Protein AF-A0A250XD39-F1 (afdb_monomer)

Sequence (988 aa):
MSLSAETLDRYMTKGRDWKAVEQLYQLAVAGHVSSSGLGLEPVQKCSTSCDPKCKFPAGIISDSPLVSTLPSASSLSKRTNFIAWSEQFHNSGVSTSTATDSGMKTGTTGSSDNHSASCAISDTTWNTPHHPEVNNFSKKVKRDKRPRITYQVELSYFGPGFCGWMEQPGGIRTVEGAVVAGLRKVLPKSVGRSAISSAGRTDKGVSAIGQVFSFHTREDLTPEQIAQAIEAEAEPGLIRVVSVSRRPRSFHATFGAKWRRYVYLFPLRTRGTMHDQETLTSKDYNLSLRSGELPENEDILQPEKNCQAEDDGTQADKIDPHRVLGEIDVQRVSELLSQLVGKTLNYSAFARDTPPGKNCVCTLHVARATVLRTSQHRMTSTANHPQHPSSIRNVENDNSPESGEFMCVELVADRFIRRMVRVLVATAIDLAVRGGHAGRKDVHHNNAGVSPVLTDSETLGNSNGLTSPGLESLLDLAIAQDRSKTARWPAPAIGLCFVGTLPQKQNIISKDSIQCIWSDDDLNKAVLRFSKLLQFKTVSSPDTETHALHVEEFKRLDEHLKTSYPSVWSSLTVEKTGVGNHSYLITWAGSDKSLDPALFISHIDVVPVDPDTEGEWTHGPFSGDVAEGYIWGRGAMDVKIGVAGLLEAASWLLLQGFKPTRTLMFAFGQDEEVGGEMGAGPTAQLLASRGIQLDIILDEGLGISVDGYPPYTDYPLALVGTAEKGYASIEIQINTVGGHSSAPAIDGSSVADIMGRILTSLSLESPRPTLVSPVTDFLKAIAPHAKTEGLKELFENCDDPSYRYEVLYKYLLVDSPGTAAMAHTTVAVTGIKTGIADNVLPPHGIINVNFRLLPGDTEASLYRYLERLVDSDAKYVTLAASRNQAASLASDVTSVSGRHWKLLEQAINSVYQFKEGPPELAPLLMSGGTDSKHYANLTKNGILRFVPTTNTALDAHRVHGVDERTAIQDFGRAVCVYQELLHLFSEP

Foldseek 3Di:
DADAPVLVCCLQPVPLPPVSVVVVVVVVVCVVDDDDDDDDDDDDDDDDDDDDDDDDDDDDDDDDDDDDDDDDDDDDDDDDDDDDDDDDDDDDDDDDDDDDDDDDDDDDDDDDDDDDDDDDDDDDDDDDDDDDDPDDPPPPDPPDPFDKWKKKWWKWFQQQQAQKAADDPDPGRHLVVLLQQLVCVVAVPFDDSVFKAWLAIDHHRATEGRTMMMGMGRDDDDFVSSQCSSCVSDDPSGMHTPTMDIDDPPDGNNQLFQKKKKKFKAWDDDDDDDDDDDDDDDDPVCDDDDDDDDDDDDDDDDDDDDDDDDDPDDDDPDDDLPPDQDPFPQQQLFVLFVLQAQDWDQCVLVCVPDDPPDRRIKHWNDWGKDKYKYDDDDDDDPDDYDDDDDDDDDDDDPDDPDIIMIIMTMIMMRRDHPRLVQLLSLLSRVVRSVVVVVPDPDDDDDDDDDDDDDDDDDDDDDDDDPDPDDSVVSSVVSSVCVVVVVRDGNDTPHMYMYTDNDFDDDPQDDCPQWPDPDHSVLLVLLLVLLLQLLLQQQAFDLPDPVSDGPLVSLVVNVVSLCVSQVLQVPQWDWFQWFAVSSKIKTKQDAPDPVAFEEEEEAESYFHDDDPVCQSVFPAGQNNLDCGPLWGWHTCQVRPVLSVSLLSSLVSVCSVVVDHFNHMYMYIYASHFVQPSVGGLLGVLVVCVVVVRFHAEYEYADDAWACCPDPPWFRFIEGEKAQKEFWKFKKKKKFFADKDFPVDDDPVLNFPVSLCVQLVVLCVPPFFDWFDDPPNLVLLCLCLVRTPDVVSNVLSVCCVDPVSVVCCQPVPQCPPDPVSNVQGGWDKDFPDKDFDDDPGMRTRIIITMIMIGHHVPDDPVNVVVSSCVSSVVPVVGIDMDTDPSDDTTHMADGFDCVDPLVVLLVVLQQSTAADPVGGHGYRHDHHHDDGSCSSNRVRHDRGYIHHQHFYDYPVQVCLRSHHGNIGRSSRSVSSSSSSSSSSHSSSHD

Solvent-accessible surface area (backbone atoms only — not comparable to full-atom values): 59073 Å² total; per-residue (Å²): 99,76,45,48,52,68,44,55,43,35,53,73,75,52,73,62,45,62,68,32,59,51,48,55,48,50,57,66,58,52,80,76,74,86,90,80,96,79,91,76,82,82,82,77,86,85,74,88,81,91,84,92,79,87,85,86,84,88,84,93,87,89,83,85,85,90,88,83,87,86,84,84,88,83,89,89,84,90,79,91,79,92,82,89,88,87,82,88,85,84,87,87,86,82,86,87,85,87,78,91,82,90,82,88,90,87,84,86,86,93,86,84,86,86,81,90,82,89,83,88,86,81,86,87,87,88,88,84,88,90,86,82,88,79,89,72,88,72,77,80,70,80,78,76,84,66,67,71,47,25,36,41,39,26,31,28,37,47,13,78,75,22,65,12,29,65,68,55,81,88,84,52,56,14,50,46,42,37,43,51,56,9,44,32,78,83,34,77,90,53,67,54,81,92,34,57,40,47,39,70,70,50,53,60,43,32,22,31,48,44,38,34,32,22,38,47,34,70,71,95,73,56,52,64,60,56,40,51,31,30,43,75,54,36,61,92,56,40,46,44,69,76,47,54,45,83,45,62,78,84,66,43,23,53,76,65,34,63,32,40,37,43,40,36,33,33,82,46,88,69,90,78,83,95,77,82,97,69,88,83,62,103,58,80,90,70,78,72,88,80,85,76,92,78,82,92,81,85,92,80,86,85,91,86,83,79,94,77,79,87,82,85,88,64,98,68,78,84,81,68,93,75,74,74,78,71,85,66,47,49,64,52,28,13,54,58,37,40,64,49,40,84,36,80,44,75,48,55,92,68,41,90,89,61,70,89,93,63,89,47,53,25,38,26,76,38,31,42,39,42,69,38,39,40,48,84,82,79,82,78,81,86,72,84,81,87,83,89,85,89,83,86,81,89,77,90,74,98,72,81,82,81,71,52,38,27,43,39,38,40,41,28,26,38,59,76,55,62,63,52,55,49,33,51,54,28,45,31,48,52,50,25,46,58,58,62,60,76,75,67,84,78,90,81,83,86,89,83,85,85,86,83,89,84,84,90,84,85,89,82,82,91,78,94,72,94,64,78,84,54,78,67,51,62,60,50,51,23,54,49,25,60,74,71,66,65,56,67,68,77,84,54,81,42,40,40,41,36,35,48,76,73,84,73,76,77,73,78,56,75,63,93,82,52,83,56,91,70,50,54,65,55,50,51,53,50,52,52,54,45,21,54,58,23,45,47,66,30,34,34,45,80,92,39,106,70,52,64,56,40,60,67,33,49,50,57,44,51,57,46,51,50,68,72,36,48,59,45,69,72,74,36,51,75,43,68,29,27,72,90,49,69,11,37,41,37,41,44,77,27,78,42,85,87,46,52,29,34,37,39,45,33,30,63,26,28,69,67,78,58,78,89,52,57,83,70,33,88,56,52,55,51,58,14,46,80,53,99,65,27,34,29,5,57,24,36,68,52,30,38,43,50,49,45,20,48,50,52,22,50,35,51,39,52,73,74,66,60,77,42,40,20,22,42,34,39,39,35,21,49,26,43,89,68,66,9,73,49,10,29,36,50,41,33,51,52,38,52,76,70,69,52,53,27,42,32,36,37,29,63,49,77,13,25,26,61,54,27,51,73,92,49,19,65,53,36,27,34,36,30,26,25,28,29,30,6,39,38,38,37,33,44,35,37,52,47,81,49,47,53,55,94,63,69,68,88,84,54,64,36,49,66,49,47,49,51,50,46,57,50,46,59,74,73,61,63,57,76,68,54,89,43,78,42,51,48,51,23,37,40,53,45,15,91,50,29,78,40,72,68,56,19,55,41,23,64,40,37,85,41,75,84,32,33,55,51,50,43,68,72,38,33,62,70,72,42,75,69,48,26,49,67,30,21,38,41,82,42,81,78,45,78,49,66,63,90,54,92,62,42,41,39,34,49,31,39,38,34,36,39,32,35,30,31,68,89,52,45,73,74,55,52,50,56,53,50,50,68,65,40,52,95,49,46,95,33,49,46,83,39,76,37,94,86,53,82,71,42,65,31,49,74,70,32,60,79,85,43,69,68,43,53,48,51,50,52,22,46,52,69,59,41,73,52,97,92,40,54,58,48,72,24,41,30,59,34,76,58,79,67,51,62,72,53,42,58,91,37,37,74,60,36,46,45,14,46,33,65,38,75,37,48,86,78,47,68,63,18,66,92,42,69,66,22,46,31,45,51,67,33,55,54,46,21,20,49,27,39,37,40,39,59,54,59,64,12,54,131

Mean predicted aligned error: 21.16 Å

InterPro domains:
  IPR002933 Peptidase M20 [PF01546] (599-982)
  IPR011650 Peptidase M20, dimerisation domain [PF07687] (722-874)
  IPR020094 Pseudouridine synthase TruA/RsuA/RluB/E/F, N-terminal [G3DSA:3.30.70.580] (149-257)
  IPR020095 Pseudouridine synthase I, TruA, C-terminal [G3DSA:3.30.70.660] (312-500)
  IPR020103 Pseudouridine synthase, catalytic domain superfamily [SSF55120] (149-431)
  IPR036264 Bacterial exopeptidase dimerisation domain [SSF55031] (726-876)
  IPR047177 Peptidase M20A [PTHR45962] (518-984)

Radius of gyration: 39.32 Å; Cα contacts (8 Å, |Δi|>4): 1577; chains: 1; bounding box: 98×131×112 Å

Nearest PDB structures (foldseek):
  5vo3-assembly1_A-2  TM=8.167E-01  e=2.365E-23  Haemophilus influenzae
  1vgy-assembly1_B  TM=8.288E-01  e=1.193E-21  Neisseria meningitidis MC58
  3isz-assembly1_B  TM=7.234E-01  e=1.440E-20  Haemophilus influenzae Rd KW20
  4h2k-assembly2_B  TM=7.907E-01  e=3.927E-11  Haemophilus influenzae Rd KW20
  4h2k-assembly1_A  TM=7.755E-01  e=7.034E-11  Haemophilus influenzae Rd KW20

Organism: NCBI:txid1157962

Secondary structure (DSSP, 8-state):
-EEEHHHHHHHHTS---HHHHHHHHHHHHHTT--SS------PPPP---------------------------------------------------------------------------------------------------SPPEEEEEEEEE-GGGSS-SS--SSS---HHHHHHHHHHHH-TTT--GGGEEES----TT-EEEEEEEEEEESS---HHHHHHHHHTTSPTTTEEEEEEEEE-TT--HHHH--EEEEEEEEEEPPS----------TTTT-----------------------------------TT----S--HHHHHHHHHTTBT-EEE-GGG-TTPPTTS--EEEEEEEEEEEEEEE------------------------PPPPPEEEEEEEEESS--HHHHHHHHHHHHHHHHHHHGGG---------------------------PPPPHHHHHHHHHHHHHTT----PPPSEEEEEEE-SPPS------TT--SS--HHHHHHHHHHHHHHTTS--B--TTSTT----HHHHHHHHHHHHHH-HHHHHHSEEEEETTTT-EEEEEE--S-SSSPPEEEEEES-B----TTTGGG-SS-TT---EETTEEESTTSSSSHHHHHHHHHHHHHHHHTT---SSPEEEEEES-GGGTSTTTHHHHHHHHHHTT--BSEEEE---EEETT-BTTTB-S-EEEEEEEE-EEEEEEEEEE---EETTS--TTS-SHHHHHHHHHHHHHH-PPPP---TTHHHHHHHHGGG-SSHHHHHHHHTTTSHHHHHHIIIIIIHHH-HHHHHHHS-EEEEEEEEE-SSTTEE-SEEEEEEEEEEPTT--HHHHHHHHHHHHGGGTTTEEEEE-TTS--BPPPPPPPTTSHHHHHHHHHHHTT--BTTBSPEEEEEEESS--GGGGTGGGBSS-EEE----EE-TTTTTTTTSTT-EEEHHHHHHHHHHHHHHHHHTT--

Structure (mmCIF, N/CA/C/O backbone):
data_AF-A0A250XD39-F1
#
_entry.id   AF-A0A250XD39-F1
#
loop_
_atom_site.group_PDB
_atom_site.id
_atom_site.type_symbol
_atom_site.label_atom_id
_atom_site.label_alt_id
_atom_site.label_comp_id
_atom_site.label_asym_id
_atom_site.label_entity_id
_atom_site.label_seq_id
_atom_site.pdbx_PDB_ins_code
_atom_site.Cartn_x
_atom_site.Cartn_y
_atom_site.Cartn_z
_atom_site.occupancy
_atom_site.B_iso_or_equiv
_atom_site.auth_seq_id
_atom_site.auth_comp_id
_atom_site.auth_asym_id
_atom_site.auth_atom_id
_atom_site.pdbx_PDB_model_num
ATOM 1 N N . MET A 1 1 ? -6.019 35.939 30.546 1.00 46.28 1 MET A N 1
ATOM 2 C CA . MET A 1 1 ? -5.418 35.094 31.608 1.00 46.28 1 MET A CA 1
ATOM 3 C C . MET A 1 1 ? -4.799 35.997 32.663 1.00 46.28 1 MET A C 1
ATOM 5 O O . MET A 1 1 ? -4.351 37.083 32.304 1.00 46.28 1 MET A O 1
ATOM 9 N N . SER A 1 2 ? -4.786 35.571 33.926 1.00 44.28 2 SER A N 1
ATOM 10 C CA . SER A 1 2 ? -4.194 36.312 35.047 1.00 44.28 2 SER A CA 1
ATOM 11 C C . SER A 1 2 ? -2.812 35.762 35.404 1.00 44.28 2 SER A C 1
ATOM 13 O O . SER A 1 2 ? -2.698 34.630 35.874 1.00 44.28 2 SER A O 1
ATOM 15 N N . LEU A 1 3 ? -1.767 36.568 35.220 1.00 52.53 3 LEU A N 1
ATOM 16 C CA . LEU A 1 3 ? -0.435 36.297 35.768 1.00 52.53 3 LEU A CA 1
ATOM 17 C C . LEU A 1 3 ? -0.377 36.894 37.183 1.00 52.53 3 LEU A C 1
ATOM 19 O O . LEU A 1 3 ? -0.764 38.049 37.368 1.00 52.53 3 LEU A O 1
ATOM 23 N N . SER A 1 4 ? 0.096 36.163 38.198 1.00 56.84 4 SER A N 1
ATOM 24 C CA . SER A 1 4 ? 0.284 36.800 39.508 1.00 56.84 4 SER A CA 1
ATOM 25 C C . SER A 1 4 ? 1.454 37.783 39.438 1.00 56.84 4 SER A C 1
ATOM 27 O O . SER A 1 4 ? 2.522 37.446 38.919 1.00 56.84 4 SER A O 1
ATOM 29 N N . ALA A 1 5 ? 1.265 38.991 39.978 1.00 53.19 5 ALA A N 1
ATOM 30 C CA . ALA A 1 5 ? 2.324 40.003 40.037 1.00 53.19 5 ALA A CA 1
ATOM 31 C C . ALA A 1 5 ? 3.590 39.452 40.723 1.00 53.19 5 ALA A C 1
ATOM 33 O O . ALA A 1 5 ? 4.697 39.705 40.270 1.00 53.19 5 ALA A O 1
ATOM 34 N N . GLU A 1 6 ? 3.417 38.589 41.729 1.00 54.28 6 GLU A N 1
ATOM 35 C CA . GLU A 1 6 ? 4.491 37.881 42.433 1.00 54.28 6 GLU A CA 1
ATOM 36 C C . GLU A 1 6 ? 5.286 36.895 41.550 1.00 54.28 6 GLU A C 1
ATOM 38 O O . GLU A 1 6 ? 6.455 36.639 41.815 1.00 54.28 6 GLU A O 1
ATOM 43 N N . THR A 1 7 ? 4.698 36.310 40.500 1.00 58.94 7 THR A N 1
ATOM 44 C CA . THR A 1 7 ? 5.441 35.434 39.566 1.00 58.94 7 THR A CA 1
ATOM 45 C C . THR A 1 7 ? 6.287 36.251 38.597 1.00 58.94 7 THR A C 1
ATOM 47 O O . THR A 1 7 ? 7.423 35.876 38.312 1.00 58.94 7 THR A O 1
ATOM 50 N N . LEU A 1 8 ? 5.758 37.386 38.133 1.00 57.69 8 LEU A N 1
ATOM 51 C CA . LEU A 1 8 ? 6.512 38.322 37.305 1.00 57.69 8 LEU A CA 1
ATOM 52 C C . LEU A 1 8 ? 7.648 38.970 38.113 1.00 57.69 8 LEU A C 1
ATOM 54 O O . LEU A 1 8 ? 8.790 38.957 37.667 1.00 57.69 8 LEU A O 1
ATOM 58 N N . ASP A 1 9 ? 7.362 39.443 39.328 1.00 54.53 9 ASP A N 1
ATOM 59 C CA . ASP A 1 9 ? 8.360 39.982 40.257 1.00 54.53 9 ASP A CA 1
ATOM 60 C C . ASP A 1 9 ? 9.458 38.951 40.563 1.00 54.53 9 ASP A C 1
ATOM 62 O O . ASP A 1 9 ? 10.632 39.232 40.353 1.00 54.53 9 ASP A O 1
ATOM 66 N N . ARG A 1 10 ? 9.116 37.702 40.920 1.00 57.59 10 ARG A N 1
ATOM 67 C CA . ARG A 1 10 ? 10.129 36.652 41.159 1.00 57.59 10 ARG A CA 1
ATOM 68 C C . ARG A 1 10 ? 11.027 36.366 39.948 1.00 57.59 10 ARG A C 1
ATOM 70 O O . ARG A 1 10 ? 12.194 36.033 40.149 1.00 57.59 10 ARG A O 1
ATOM 77 N N . TYR A 1 11 ? 10.532 36.525 38.717 1.00 60.41 11 TYR A N 1
ATOM 78 C CA . TYR A 1 11 ? 11.367 36.443 37.510 1.00 60.41 11 TYR A CA 1
ATOM 79 C C . TYR A 1 11 ? 12.265 37.683 37.334 1.00 60.41 11 TYR A C 1
ATOM 81 O O . TYR A 1 11 ? 13.429 37.542 36.957 1.00 60.41 11 TYR A O 1
ATOM 89 N N . MET A 1 12 ? 11.740 38.881 37.611 1.00 54.12 12 MET A N 1
ATOM 90 C CA . MET A 1 12 ? 12.391 40.169 37.327 1.00 54.12 12 MET A CA 1
ATOM 91 C C . MET A 1 12 ? 13.353 40.654 38.429 1.00 54.12 12 MET A C 1
ATOM 93 O O . MET A 1 12 ? 14.382 41.240 38.105 1.00 54.12 12 MET A O 1
ATOM 97 N N . THR A 1 13 ? 13.056 40.416 39.712 1.00 47.41 13 THR A N 1
ATOM 98 C CA . THR A 1 13 ? 13.798 40.976 40.865 1.00 47.41 13 THR A CA 1
ATOM 99 C C . THR A 1 13 ? 14.552 39.933 41.696 1.00 47.41 13 THR A C 1
ATOM 101 O O . THR A 1 13 ? 15.573 40.259 42.298 1.00 47.41 13 THR A O 1
ATOM 104 N N . LYS A 1 14 ? 14.115 38.663 41.708 1.00 49.72 14 LYS A N 1
ATOM 105 C CA . LYS A 1 14 ? 14.731 37.569 42.499 1.00 49.72 14 LYS A CA 1
ATOM 106 C C . LYS A 1 14 ? 15.458 36.525 41.644 1.00 49.72 14 LYS A C 1
ATOM 108 O O . LYS A 1 14 ? 15.462 35.343 41.985 1.00 49.72 14 LYS A O 1
ATOM 113 N N . GLY A 1 15 ? 16.045 36.956 40.524 1.00 52.03 15 GLY A N 1
ATOM 114 C CA . GLY A 1 15 ? 16.599 36.093 39.473 1.00 52.03 15 GLY A CA 1
ATOM 115 C C . GLY A 1 15 ? 17.336 34.845 39.986 1.00 52.03 15 GLY A C 1
ATOM 116 O O . GLY A 1 15 ? 18.303 34.974 40.743 1.00 52.03 15 GLY A O 1
ATOM 117 N N . ARG A 1 16 ? 16.869 33.670 39.512 1.00 58.31 16 ARG A N 1
ATOM 118 C CA . ARG A 1 16 ? 17.120 32.263 39.943 1.00 58.31 16 ARG A CA 1
ATOM 119 C C . ARG A 1 16 ? 15.902 31.492 40.509 1.00 58.31 16 ARG A C 1
ATOM 121 O O . ARG A 1 16 ? 16.073 30.358 40.952 1.00 58.31 16 ARG A O 1
ATOM 128 N N . ASP A 1 17 ? 14.664 32.002 40.430 1.00 63.69 17 ASP A N 1
ATOM 129 C CA . ASP A 1 17 ? 13.470 31.183 40.738 1.00 63.69 17 ASP A CA 1
ATOM 130 C C . ASP A 1 17 ? 12.989 30.339 39.539 1.00 63.69 17 ASP A C 1
ATOM 132 O O . ASP A 1 17 ? 12.217 30.790 38.687 1.00 63.69 17 ASP A O 1
ATOM 136 N N . TRP A 1 18 ? 13.387 29.065 39.512 1.00 61.47 18 TRP A N 1
ATOM 137 C CA . TRP A 1 18 ? 12.924 28.089 38.520 1.00 61.47 18 TRP A CA 1
ATOM 138 C C . TRP A 1 18 ? 11.408 27.897 38.484 1.00 61.47 18 TRP A C 1
ATOM 140 O O . TRP A 1 18 ? 10.861 27.678 37.403 1.00 61.47 18 TRP A O 1
ATOM 150 N N . LYS A 1 19 ? 10.713 28.028 39.622 1.00 60.75 19 LYS A N 1
ATOM 151 C CA . LYS A 1 19 ? 9.250 27.899 39.655 1.00 60.75 19 LYS A CA 1
ATOM 152 C C . LYS A 1 19 ? 8.585 29.051 38.918 1.00 60.75 19 LYS A C 1
ATOM 154 O O . LYS A 1 19 ? 7.516 28.840 38.367 1.00 60.75 19 LYS A O 1
ATOM 159 N N . ALA A 1 20 ? 9.195 30.237 38.867 1.00 62.94 20 ALA A N 1
ATOM 160 C CA . ALA A 1 20 ? 8.669 31.346 38.075 1.00 62.94 20 ALA A CA 1
ATOM 161 C C . ALA A 1 20 ? 8.800 31.071 36.565 1.00 62.94 20 ALA A C 1
ATOM 163 O O . ALA A 1 20 ? 7.839 31.273 35.826 1.00 62.94 20 ALA A O 1
ATOM 164 N N . VAL A 1 21 ? 9.939 30.531 36.108 1.00 64.19 21 VAL A N 1
ATOM 165 C CA . VAL A 1 21 ? 10.137 30.137 34.695 1.00 64.19 21 VAL A CA 1
ATOM 166 C C . VAL A 1 21 ? 9.169 29.015 34.294 1.00 64.19 21 VAL A C 1
ATOM 168 O O . VAL A 1 21 ? 8.549 29.072 33.232 1.00 64.19 21 VAL A O 1
ATOM 171 N N . GLU A 1 22 ? 8.985 28.022 35.166 1.00 64.62 22 GLU A N 1
ATOM 172 C CA . GLU A 1 22 ? 8.052 26.909 34.966 1.00 64.62 22 GLU A CA 1
ATOM 173 C C . GLU A 1 22 ? 6.581 27.365 35.026 1.00 64.62 22 GLU A C 1
ATOM 175 O O . GLU A 1 22 ? 5.780 26.945 34.198 1.00 64.62 22 GLU A O 1
ATOM 180 N N . GLN A 1 23 ? 6.215 28.290 35.921 1.00 65.25 23 GLN A N 1
ATOM 181 C CA . GLN A 1 23 ? 4.873 28.892 35.971 1.00 65.25 23 GLN A CA 1
ATOM 182 C C . GLN A 1 23 ? 4.564 29.729 34.722 1.00 65.25 23 GLN A C 1
ATOM 184 O O . GLN A 1 23 ? 3.451 29.651 34.204 1.00 65.25 23 GLN A O 1
ATOM 189 N N . LEU A 1 24 ? 5.535 30.485 34.197 1.00 64.06 24 LEU A N 1
ATOM 190 C CA . LEU A 1 24 ? 5.385 31.210 32.930 1.00 64.06 24 LEU A CA 1
ATOM 191 C C . LEU A 1 24 ? 5.211 30.249 31.740 1.00 64.06 24 LEU A C 1
ATOM 193 O O . LEU A 1 24 ? 4.389 30.515 30.864 1.00 64.06 24 LEU A O 1
ATOM 197 N N . TYR A 1 25 ? 5.913 29.110 31.731 1.00 63.41 25 TYR A N 1
ATOM 198 C CA . TYR A 1 25 ? 5.680 28.040 30.755 1.00 63.41 25 TYR A CA 1
ATOM 199 C C . TYR A 1 25 ? 4.270 27.446 30.880 1.00 63.41 25 TYR A C 1
ATOM 201 O O . TYR A 1 25 ? 3.545 27.393 29.889 1.00 63.41 25 TYR A O 1
ATOM 209 N N . GLN A 1 26 ? 3.841 27.069 32.088 1.00 62.66 26 GLN A N 1
ATOM 210 C CA . GLN A 1 26 ? 2.503 26.511 32.318 1.00 62.66 26 GLN A CA 1
ATOM 211 C C . GLN A 1 26 ? 1.388 27.489 31.922 1.00 62.66 26 GLN A C 1
ATOM 213 O O . GLN A 1 26 ? 0.379 27.062 31.374 1.00 62.66 26 GLN A O 1
ATOM 218 N N . LEU A 1 27 ? 1.573 28.800 32.110 1.00 57.59 27 LEU A N 1
ATOM 219 C CA . LEU A 1 27 ? 0.613 29.812 31.653 1.00 57.59 27 LEU A CA 1
ATOM 220 C C . LEU A 1 27 ? 0.561 29.950 30.123 1.00 57.59 27 LEU A C 1
ATOM 222 O O . LEU A 1 27 ? -0.524 30.143 29.579 1.00 57.59 27 LEU A O 1
ATOM 226 N N . ALA A 1 28 ? 1.688 29.792 29.420 1.00 51.72 28 ALA A N 1
ATOM 227 C CA . ALA A 1 28 ? 1.699 29.720 27.955 1.00 51.72 28 ALA A CA 1
ATOM 228 C C . ALA A 1 28 ? 1.032 28.430 27.426 1.00 51.72 28 ALA A C 1
ATOM 230 O O . ALA A 1 28 ? 0.389 28.447 26.378 1.00 51.72 28 ALA A O 1
ATOM 231 N N . VAL A 1 29 ? 1.136 27.319 28.165 1.00 50.62 29 VAL A N 1
ATOM 232 C CA . VAL A 1 29 ? 0.482 26.037 27.839 1.00 50.62 29 VAL A CA 1
ATOM 233 C C . VAL A 1 29 ? -1.021 26.055 28.158 1.00 50.62 29 VAL A C 1
ATOM 235 O O . VAL A 1 29 ? -1.818 25.565 27.361 1.00 50.62 29 VAL A O 1
ATOM 238 N N . ALA A 1 30 ? -1.436 26.662 29.274 1.00 45.19 30 ALA A N 1
ATOM 239 C CA . ALA A 1 30 ? -2.830 26.697 29.736 1.00 45.19 30 ALA A CA 1
ATOM 240 C C . ALA A 1 30 ? -3.791 27.435 28.782 1.00 45.19 30 ALA A C 1
ATOM 242 O O . ALA A 1 30 ? -5.005 27.251 28.859 1.00 45.19 30 ALA A O 1
ATOM 243 N N . GLY A 1 31 ? -3.266 28.198 27.816 1.00 39.81 31 GLY A N 1
ATOM 244 C CA . GLY A 1 31 ? -4.026 28.798 26.714 1.00 39.81 31 GLY A CA 1
ATOM 245 C C . GLY A 1 31 ? -4.615 27.826 25.684 1.00 39.81 31 GLY A C 1
ATOM 246 O O . GLY A 1 31 ? -4.956 28.265 24.584 1.00 39.81 31 GLY A O 1
ATOM 247 N N . HIS A 1 32 ? -4.710 26.540 26.027 1.00 37.25 32 HIS A N 1
ATOM 248 C CA . HIS A 1 32 ? -5.442 25.501 25.301 1.00 37.25 32 HIS A CA 1
ATOM 249 C C . HIS A 1 32 ? -6.726 25.031 26.016 1.00 37.25 32 HIS A C 1
ATOM 251 O O . HIS A 1 32 ? -7.460 24.237 25.439 1.00 37.25 32 HIS A O 1
ATOM 257 N N . VAL A 1 33 ? -7.039 25.507 27.234 1.00 29.17 33 VAL A N 1
ATOM 258 C CA . VAL A 1 33 ? -8.183 24.996 28.022 1.00 29.17 33 VAL A CA 1
ATOM 259 C C . VAL A 1 33 ? -9.124 26.114 28.489 1.00 29.17 33 VAL A C 1
ATOM 261 O O . VAL A 1 33 ? -9.079 26.532 29.643 1.00 29.17 33 VAL A O 1
ATOM 264 N N . SER A 1 34 ? -10.027 26.567 27.608 1.00 24.28 34 SER A N 1
ATOM 265 C CA . SER A 1 34 ? -11.334 27.122 28.018 1.00 24.28 34 SER A CA 1
ATOM 266 C C . SER A 1 34 ? -12.320 27.279 26.845 1.00 24.28 34 SER A C 1
ATOM 268 O O . SER A 1 34 ? -12.399 28.355 26.252 1.00 24.28 34 SER A O 1
ATOM 270 N N . SER A 1 35 ? -13.099 26.234 26.531 1.00 24.66 35 SER A N 1
ATOM 271 C CA . SER A 1 35 ? -14.537 26.368 26.172 1.00 24.66 35 SER A CA 1
ATOM 272 C C . SER A 1 35 ? -15.318 25.056 25.945 1.00 24.66 35 SER A C 1
ATOM 274 O O . SER A 1 35 ? -16.420 25.124 25.421 1.00 24.66 35 SER A O 1
ATOM 276 N N . SER A 1 36 ? -14.877 23.895 26.455 1.00 26.53 36 SER A N 1
ATOM 277 C CA . SER A 1 36 ? -15.812 22.834 26.896 1.00 26.53 36 SER A CA 1
ATOM 278 C C . SER A 1 36 ? -15.123 21.707 27.680 1.00 26.53 36 SER A C 1
ATOM 280 O O . SER A 1 36 ? -14.261 21.021 27.150 1.00 26.53 36 SER A O 1
ATOM 282 N N . GLY A 1 37 ? -15.555 21.479 28.926 1.00 30.84 37 GLY A N 1
ATOM 283 C CA . GLY A 1 37 ? -15.647 20.127 29.499 1.00 30.84 37 GLY A CA 1
ATOM 284 C C . GLY A 1 37 ? -14.384 19.289 29.757 1.00 30.84 37 GLY A C 1
ATOM 285 O O . GLY A 1 37 ? -14.442 18.089 29.521 1.00 30.84 37 GLY A O 1
ATOM 286 N N . LEU A 1 38 ? -13.300 19.837 30.322 1.00 26.50 38 LEU A N 1
ATOM 287 C CA . LEU A 1 38 ? -12.253 19.013 30.960 1.00 26.50 38 LEU A CA 1
ATOM 288 C C . LEU A 1 38 ? -12.116 19.365 32.445 1.00 26.50 38 LEU A C 1
ATOM 290 O O . LEU A 1 38 ? -11.603 20.424 32.807 1.00 26.50 38 LEU A O 1
ATOM 294 N N . GLY A 1 39 ? -12.611 18.472 33.304 1.00 27.56 39 GLY A N 1
ATOM 295 C CA . GLY A 1 39 ? -12.517 18.600 34.755 1.00 27.56 39 GLY A CA 1
ATOM 296 C C . GLY A 1 39 ? -11.164 18.118 35.273 1.00 27.56 39 GLY A C 1
ATOM 297 O O . GLY A 1 39 ? -10.842 16.939 35.158 1.00 27.56 39 GLY A O 1
ATOM 298 N N . LEU A 1 40 ? -10.400 19.019 35.888 1.00 26.47 40 LEU A N 1
ATOM 299 C CA . LEU A 1 40 ? -9.215 18.691 36.678 1.00 26.47 40 LEU A CA 1
ATOM 300 C C . LEU A 1 40 ? -9.320 19.390 38.035 1.00 26.47 40 LEU A C 1
ATOM 302 O O . LEU A 1 40 ? -9.119 20.602 38.128 1.00 26.47 40 LEU A O 1
ATOM 306 N N . GLU A 1 41 ? -9.613 18.628 39.090 1.00 23.12 41 GLU A N 1
ATOM 307 C CA . GLU A 1 41 ? -9.355 19.097 40.453 1.00 23.12 41 GLU A CA 1
ATOM 308 C C . GLU A 1 41 ? -7.852 18.995 40.783 1.00 23.12 41 GLU A C 1
ATOM 310 O O . GLU A 1 41 ? -7.169 18.088 40.291 1.00 23.12 41 GLU A O 1
ATOM 315 N N . PRO A 1 42 ? -7.294 19.888 41.622 1.00 26.09 42 PRO A N 1
ATOM 316 C CA . PRO A 1 42 ? -5.877 19.849 41.960 1.00 26.09 42 PRO A CA 1
ATOM 317 C C . PRO A 1 42 ? -5.596 18.786 43.030 1.00 26.09 42 PRO A C 1
ATOM 319 O O . PRO A 1 42 ? -5.989 18.938 44.187 1.00 26.09 42 PRO A O 1
ATOM 322 N N . VAL A 1 43 ? -4.825 17.751 42.685 1.00 24.02 43 VAL A N 1
ATOM 323 C CA . VAL A 1 43 ? -4.289 16.812 43.684 1.00 24.02 43 VAL A CA 1
ATOM 324 C C . VAL A 1 43 ? -3.351 17.558 44.640 1.00 24.02 43 VAL A C 1
ATOM 326 O O . VAL A 1 43 ? -2.358 18.165 44.228 1.00 24.02 43 VAL A O 1
ATOM 329 N N . GLN A 1 44 ? -3.668 17.511 45.935 1.00 23.73 44 GLN A N 1
ATOM 330 C CA . GLN A 1 44 ? -2.871 18.137 46.987 1.00 23.73 44 GLN A CA 1
ATOM 331 C C . GLN A 1 44 ? -1.450 17.561 47.052 1.00 23.73 44 GLN A C 1
ATOM 333 O O . GLN A 1 44 ? -1.227 16.354 46.967 1.00 23.73 44 GLN A O 1
ATOM 338 N N . LYS A 1 45 ? -0.476 18.437 47.319 1.00 24.61 45 LYS A N 1
ATOM 339 C CA . LYS A 1 45 ? 0.853 18.017 47.773 1.00 24.61 45 LYS A CA 1
ATOM 340 C C . LYS A 1 45 ? 0.743 17.439 49.181 1.00 24.61 45 LYS A C 1
ATOM 342 O O . LYS A 1 45 ? 0.419 18.180 50.105 1.00 24.61 45 LYS A O 1
ATOM 347 N N . CYS A 1 46 ? 1.120 16.177 49.360 1.00 22.34 46 CYS A N 1
ATOM 348 C CA . CYS A 1 46 ? 1.497 15.671 50.675 1.00 22.34 46 CYS A CA 1
ATOM 349 C C . CYS A 1 46 ? 3.013 15.844 50.850 1.00 22.34 46 CYS A C 1
ATOM 351 O O . CYS A 1 46 ? 3.800 15.363 50.034 1.00 22.34 46 CYS A O 1
ATOM 353 N N . SER A 1 47 ? 3.425 16.575 51.882 1.00 23.73 47 SER A N 1
ATOM 354 C CA . SER A 1 47 ? 4.826 16.894 52.177 1.00 23.73 47 SER A CA 1
ATOM 355 C C . SER A 1 47 ? 5.263 16.277 53.501 1.00 23.73 47 SER A C 1
ATOM 357 O O . SER A 1 47 ? 4.522 16.407 54.472 1.00 23.73 47 SER A O 1
ATOM 359 N N . THR A 1 48 ? 6.511 15.778 53.556 1.00 26.30 48 THR A N 1
ATOM 360 C CA . THR A 1 48 ? 7.290 15.437 54.781 1.00 26.30 48 THR A CA 1
ATOM 361 C C . THR A 1 48 ? 6.700 14.317 55.671 1.00 26.30 48 THR A C 1
ATOM 363 O O . THR A 1 48 ? 5.503 14.085 55.656 1.00 26.30 48 THR A O 1
ATOM 366 N N . SER A 1 49 ? 7.453 13.530 56.451 1.00 25.17 49 SER A N 1
ATOM 367 C CA . SER A 1 49 ? 8.901 13.429 56.747 1.00 25.17 49 SER A CA 1
ATOM 368 C C . SER A 1 49 ? 9.233 12.012 57.259 1.00 25.17 49 SER A C 1
ATOM 370 O O . SER A 1 49 ? 8.335 11.261 57.630 1.00 25.17 49 SER A O 1
ATOM 372 N N . CYS A 1 50 ? 10.519 11.656 57.339 1.00 25.83 50 CYS A N 1
ATOM 373 C CA . CYS A 1 50 ? 10.987 10.429 57.996 1.00 25.83 50 CYS A CA 1
ATOM 374 C C . CYS A 1 50 ? 10.792 10.453 59.528 1.00 25.83 50 CYS A C 1
ATOM 376 O O . CYS A 1 50 ? 11.053 11.488 60.135 1.00 25.83 50 CYS A O 1
ATOM 378 N N . ASP A 1 51 ? 10.507 9.298 60.147 1.00 24.84 51 ASP A N 1
ATOM 379 C CA . ASP A 1 51 ? 11.092 8.887 61.443 1.00 24.84 51 ASP A CA 1
ATOM 380 C C . ASP A 1 51 ? 11.060 7.337 61.578 1.00 24.84 51 ASP A C 1
ATOM 382 O O . ASP A 1 51 ? 10.110 6.724 61.083 1.00 24.84 51 ASP A O 1
ATOM 386 N N . PRO A 1 52 ? 12.060 6.658 62.188 1.00 37.38 52 PRO A N 1
ATOM 387 C CA . PRO A 1 52 ? 12.116 5.195 62.249 1.00 37.38 52 PRO A CA 1
ATOM 388 C C . PRO A 1 52 ? 11.852 4.625 63.659 1.00 37.38 52 PRO A C 1
ATOM 390 O O . PRO A 1 52 ? 12.640 4.859 64.578 1.00 37.38 52 PRO A O 1
ATOM 393 N N . LYS A 1 53 ? 10.817 3.781 63.830 1.00 23.61 53 LYS A N 1
ATOM 394 C CA . LYS A 1 53 ? 10.649 2.875 64.996 1.00 23.61 53 LYS A CA 1
ATOM 395 C C . LYS A 1 53 ? 9.537 1.826 64.813 1.00 23.61 53 LYS A C 1
ATOM 397 O O . LYS A 1 53 ? 8.602 2.041 64.058 1.00 23.61 53 LYS A O 1
ATOM 402 N N . CYS A 1 54 ? 9.640 0.757 65.618 1.00 23.53 54 CYS A N 1
ATOM 403 C CA . CYS A 1 54 ? 8.679 -0.346 65.843 1.00 23.53 54 CYS A CA 1
ATOM 404 C C . CYS A 1 54 ? 8.512 -1.340 64.666 1.00 23.53 54 CYS A C 1
ATOM 406 O O . CYS A 1 54 ? 8.003 -0.976 63.619 1.00 23.53 54 CYS A O 1
ATOM 408 N N . LYS A 1 55 ? 9.059 -2.570 64.693 1.00 23.61 55 LYS A N 1
ATOM 409 C CA . LYS A 1 55 ? 8.957 -3.737 65.621 1.00 23.61 55 LYS A CA 1
ATOM 410 C C . LYS A 1 55 ? 7.775 -4.683 65.317 1.00 23.61 55 LYS A C 1
ATOM 412 O O . LYS A 1 55 ? 6.623 -4.304 65.468 1.00 23.61 55 LYS A O 1
ATOM 417 N N . PHE A 1 56 ? 8.117 -5.940 65.004 1.00 28.12 56 PHE A N 1
ATOM 418 C CA . PHE A 1 56 ? 7.243 -7.130 65.016 1.00 28.12 56 PHE A CA 1
ATOM 419 C C . PHE A 1 56 ? 6.656 -7.421 66.417 1.00 28.12 56 PHE A C 1
ATOM 421 O O . PHE A 1 56 ? 7.232 -6.977 67.418 1.00 28.12 56 PHE A O 1
ATOM 428 N N . PRO A 1 57 ? 5.562 -8.208 66.504 1.00 29.36 57 PRO A N 1
ATOM 429 C CA . PRO A 1 57 ? 5.723 -9.641 66.826 1.00 29.36 57 PRO A CA 1
ATOM 430 C C . PRO A 1 57 ? 4.824 -10.624 66.026 1.00 29.36 57 PRO A C 1
ATOM 432 O O . PRO A 1 57 ? 3.932 -10.224 65.286 1.00 29.36 57 PRO A O 1
ATOM 435 N N . ALA A 1 58 ? 5.102 -11.927 66.191 1.00 24.45 58 ALA A N 1
ATOM 436 C CA . ALA A 1 58 ? 4.339 -13.096 65.703 1.00 24.45 58 ALA A CA 1
ATOM 437 C C . ALA A 1 58 ? 3.014 -13.315 66.496 1.00 24.45 58 ALA A C 1
ATOM 439 O O . ALA A 1 58 ? 2.785 -12.592 67.461 1.00 24.45 58 ALA A O 1
ATOM 440 N N . GLY A 1 59 ? 2.113 -14.280 66.227 1.00 24.47 59 GLY A N 1
ATOM 441 C CA . GLY A 1 59 ? 2.061 -15.455 65.322 1.00 24.47 59 GLY A CA 1
ATOM 442 C C . GLY A 1 59 ? 0.882 -16.390 65.717 1.00 24.47 59 GLY A C 1
ATOM 443 O O . GLY A 1 59 ? -0.024 -15.891 66.375 1.00 24.47 59 GLY A O 1
ATOM 444 N N . ILE A 1 60 ? 0.970 -17.717 65.432 1.00 25.22 60 ILE A N 1
ATOM 445 C CA . ILE A 1 60 ? 0.076 -18.870 65.829 1.00 25.22 60 ILE A CA 1
ATOM 446 C C . ILE A 1 60 ? -0.996 -19.267 64.774 1.00 25.22 60 ILE A C 1
ATOM 448 O O . ILE A 1 60 ? -1.728 -18.390 64.342 1.00 25.22 60 ILE A O 1
ATOM 452 N N . ILE A 1 61 ? -1.280 -20.523 64.356 1.00 27.28 61 ILE A N 1
ATOM 453 C CA . ILE A 1 61 ? -0.678 -21.895 64.288 1.00 27.28 61 ILE A CA 1
ATOM 454 C C . ILE A 1 61 ? -1.754 -22.806 63.620 1.00 27.28 61 ILE A C 1
ATOM 456 O O . ILE A 1 61 ? -2.928 -22.673 63.962 1.00 27.28 61 ILE A O 1
ATOM 460 N N . SER A 1 62 ? -1.382 -23.746 62.731 1.00 23.75 62 SER A N 1
ATOM 461 C CA . SER A 1 62 ? -1.742 -25.195 62.807 1.00 23.75 62 SER A CA 1
ATOM 462 C C . SER A 1 62 ? -1.201 -26.043 61.625 1.00 23.75 62 SER A C 1
ATOM 464 O O . SER A 1 62 ? -1.559 -25.847 60.472 1.00 23.75 62 SER A O 1
ATOM 466 N N . ASP A 1 63 ? -0.323 -26.993 61.977 1.00 23.86 63 ASP A N 1
ATOM 467 C CA . ASP A 1 63 ? -0.283 -28.412 61.552 1.00 23.86 63 ASP A CA 1
ATOM 468 C C . ASP A 1 63 ? 0.122 -28.857 60.113 1.00 23.86 63 ASP A C 1
ATOM 470 O O . ASP A 1 63 ? -0.697 -29.276 59.303 1.00 23.86 63 ASP A O 1
ATOM 474 N N . SER A 1 64 ? 1.437 -28.826 59.817 1.00 23.11 64 SER A N 1
ATOM 475 C CA . SER A 1 64 ? 2.411 -29.969 59.818 1.00 23.11 64 SER A CA 1
ATOM 476 C C . SER A 1 64 ? 1.940 -31.455 59.703 1.00 23.11 64 SER A C 1
ATOM 478 O O . SER A 1 64 ? 0.814 -31.732 60.104 1.00 23.11 64 SER A O 1
ATOM 480 N N . PRO A 1 65 ? 2.825 -32.470 59.405 1.00 43.28 65 PRO A N 1
ATOM 481 C CA . PRO A 1 65 ? 4.262 -32.433 58.992 1.00 43.28 65 PRO A CA 1
ATOM 482 C C . PRO A 1 65 ? 4.784 -33.558 58.006 1.00 43.28 65 PRO A C 1
ATOM 484 O O . PRO A 1 65 ? 4.039 -34.441 57.597 1.00 43.28 65 PRO A O 1
ATOM 487 N N . LEU A 1 66 ? 6.129 -33.596 57.789 1.00 26.11 66 LEU A N 1
ATOM 488 C CA . LEU A 1 66 ? 7.020 -34.715 57.315 1.00 26.11 66 LEU A CA 1
ATOM 489 C C . LEU A 1 66 ? 7.087 -34.981 55.775 1.00 26.11 66 LEU A C 1
ATOM 491 O O . LEU A 1 66 ? 6.075 -34.832 55.111 1.00 26.11 66 LEU A O 1
ATOM 495 N N . VAL A 1 67 ? 8.174 -35.411 55.086 1.00 24.95 67 VAL A N 1
ATOM 496 C CA . VAL A 1 67 ? 9.619 -35.758 55.326 1.00 24.95 67 VAL A CA 1
ATOM 497 C C . VAL A 1 67 ? 10.274 -36.018 53.922 1.00 24.95 67 VAL A C 1
ATOM 499 O O . VAL A 1 67 ? 9.539 -36.444 53.041 1.00 24.95 67 VAL A O 1
ATOM 502 N N . SER A 1 68 ? 11.576 -35.883 53.577 1.00 23.69 68 SER A N 1
ATOM 503 C CA . SER A 1 68 ? 12.777 -35.179 54.102 1.00 23.69 68 SER A CA 1
ATOM 504 C C . SER A 1 68 ? 13.952 -35.191 53.056 1.00 23.69 68 SER A C 1
ATOM 506 O O . SER A 1 68 ? 13.772 -35.616 51.920 1.00 23.69 68 SER A O 1
ATOM 508 N N . THR A 1 69 ? 15.162 -34.753 53.460 1.00 24.66 69 THR A N 1
ATOM 509 C CA . THR A 1 69 ? 16.520 -34.985 52.872 1.00 24.66 69 THR A CA 1
ATOM 510 C C . THR A 1 69 ? 16.940 -34.444 51.481 1.00 24.66 69 THR A C 1
ATOM 512 O O . THR A 1 69 ? 16.677 -35.038 50.442 1.00 24.66 69 THR A O 1
ATOM 515 N N . LEU A 1 70 ? 17.789 -33.400 51.521 1.00 24.44 70 LEU A N 1
ATOM 516 C CA . LEU A 1 70 ? 18.928 -33.128 50.607 1.00 24.44 70 LEU A CA 1
ATOM 517 C C . LEU A 1 70 ? 20.226 -33.774 51.176 1.00 24.44 70 LEU A C 1
ATOM 519 O O . LEU A 1 70 ? 20.175 -34.267 52.309 1.00 24.44 70 LEU A O 1
ATOM 523 N N . PRO A 1 71 ? 21.390 -33.748 50.475 1.00 32.84 71 PRO A N 1
ATOM 524 C CA . PRO A 1 71 ? 22.362 -32.656 50.741 1.00 32.84 71 PRO A CA 1
ATOM 525 C C . PRO A 1 71 ? 23.292 -32.190 49.575 1.00 32.84 71 PRO A C 1
ATOM 527 O O . PRO A 1 71 ? 23.612 -32.960 48.681 1.00 32.84 71 PRO A O 1
ATOM 530 N N . SER A 1 72 ? 23.801 -30.942 49.703 1.00 24.20 72 SER A N 1
ATOM 531 C CA . SER A 1 72 ? 25.093 -30.342 49.220 1.00 24.20 72 SER A CA 1
ATOM 532 C C . SER A 1 72 ? 25.530 -30.450 47.729 1.00 24.20 72 SER A C 1
ATOM 534 O O . SER A 1 72 ? 25.519 -31.529 47.161 1.00 24.20 72 SER A O 1
ATOM 536 N N . ALA A 1 73 ? 25.929 -29.390 46.993 1.00 25.86 73 ALA A N 1
ATOM 537 C CA . ALA A 1 73 ? 27.011 -28.384 47.197 1.00 25.86 73 ALA A CA 1
ATOM 538 C C . ALA A 1 73 ? 28.447 -28.995 47.098 1.00 25.86 73 ALA A C 1
ATOM 540 O O . ALA A 1 73 ? 28.674 -30.034 47.696 1.00 25.86 73 ALA A O 1
ATOM 541 N N . SER A 1 74 ? 29.484 -28.449 46.421 1.00 24.19 74 SER A N 1
ATOM 542 C CA . SER A 1 74 ? 29.704 -27.128 45.782 1.00 24.19 74 SER A CA 1
ATOM 543 C C . SER A 1 74 ? 30.961 -27.061 44.859 1.00 24.19 74 SER A C 1
ATOM 545 O O . SER A 1 74 ? 31.938 -27.759 45.099 1.00 24.19 74 SER A O 1
ATOM 547 N N . SER A 1 75 ? 30.987 -26.075 43.942 1.00 23.91 75 SER A N 1
ATOM 548 C CA . SER A 1 75 ? 32.152 -25.256 43.494 1.00 23.91 75 SER A CA 1
ATOM 549 C C . SER A 1 75 ? 33.262 -25.745 42.511 1.00 23.91 75 SER A C 1
ATOM 551 O O . SER A 1 75 ? 33.822 -26.824 42.619 1.00 23.91 75 SER A O 1
ATOM 553 N N . LEU A 1 76 ? 33.658 -24.782 41.649 1.00 24.92 76 LEU A N 1
ATOM 554 C CA . LEU A 1 76 ? 35.005 -24.457 41.109 1.00 24.92 76 LEU A CA 1
ATOM 555 C C . LEU A 1 76 ? 35.698 -25.262 39.966 1.00 24.92 76 LEU A C 1
ATOM 557 O O . LEU A 1 76 ? 36.477 -26.180 40.187 1.00 24.92 76 LEU A O 1
ATOM 561 N N . SER A 1 77 ? 35.698 -24.612 38.787 1.00 23.03 77 SER A N 1
ATOM 562 C CA . SER A 1 77 ? 36.897 -24.153 38.031 1.00 23.03 77 SER A CA 1
ATOM 563 C C . SER A 1 77 ? 37.319 -24.806 36.687 1.00 23.03 77 SER A C 1
ATOM 565 O O . SER A 1 77 ? 37.509 -26.003 36.542 1.00 23.03 77 SER A O 1
ATOM 567 N N . LYS A 1 78 ? 37.521 -23.902 35.709 1.00 25.66 78 LYS A N 1
ATOM 568 C CA . LYS A 1 78 ? 38.336 -23.918 34.470 1.00 25.66 78 LYS A CA 1
ATOM 569 C C . LYS A 1 78 ? 39.139 -25.196 34.100 1.00 25.66 78 LYS A C 1
ATOM 571 O O . LYS A 1 78 ? 40.172 -25.436 34.718 1.00 25.66 78 LYS A O 1
ATOM 576 N N . ARG A 1 79 ? 38.899 -25.758 32.898 1.00 24.73 79 ARG A N 1
ATOM 577 C CA . ARG A 1 79 ? 39.762 -25.615 31.681 1.00 24.73 79 ARG A CA 1
ATOM 578 C C . ARG A 1 79 ? 39.330 -26.519 30.501 1.00 24.73 79 ARG A C 1
ATOM 580 O O . ARG A 1 79 ? 38.917 -27.648 30.705 1.00 24.73 79 ARG A O 1
ATOM 587 N N . THR A 1 80 ? 39.501 -25.985 29.284 1.00 23.92 80 THR A N 1
ATOM 588 C CA . THR A 1 80 ? 39.869 -26.646 28.000 1.00 23.92 80 THR A CA 1
ATOM 589 C C . THR A 1 80 ? 40.156 -28.163 28.050 1.00 23.92 80 THR A C 1
ATOM 591 O O . THR A 1 80 ? 41.016 -28.569 28.827 1.00 23.92 80 THR A O 1
ATOM 594 N N . ASN A 1 81 ? 39.618 -29.014 27.163 1.00 23.38 81 ASN A N 1
ATOM 595 C CA . ASN A 1 81 ? 39.967 -29.041 25.728 1.00 23.38 81 ASN A CA 1
ATOM 596 C C . ASN A 1 81 ? 39.082 -29.989 24.877 1.00 23.38 81 ASN A C 1
ATOM 598 O O . ASN A 1 81 ? 38.337 -30.804 25.409 1.00 23.38 81 ASN A O 1
ATOM 602 N N . PHE A 1 82 ? 39.255 -29.903 23.550 1.00 22.16 82 PHE A N 1
ATOM 603 C CA . PHE A 1 82 ? 38.843 -30.889 22.536 1.00 22.16 82 PHE A CA 1
ATOM 604 C C . PHE A 1 82 ? 39.200 -32.348 22.890 1.00 22.16 82 PHE A C 1
ATOM 606 O O . PHE A 1 82 ? 40.292 -32.590 23.401 1.00 22.16 82 PHE A O 1
ATOM 613 N N . ILE A 1 83 ? 38.377 -33.304 22.434 1.00 22.84 83 ILE A N 1
ATOM 614 C CA . ILE A 1 83 ? 38.761 -34.354 21.461 1.00 22.84 83 ILE A CA 1
ATOM 615 C C . ILE A 1 83 ? 37.495 -35.043 20.916 1.00 22.84 83 ILE A C 1
ATOM 617 O O . ILE A 1 83 ? 36.474 -35.115 21.595 1.00 22.84 83 ILE A O 1
ATOM 621 N N . ALA A 1 84 ? 37.555 -35.484 19.658 1.00 23.22 84 ALA A N 1
ATOM 622 C CA . ALA A 1 84 ? 36.463 -36.161 18.963 1.00 23.22 84 ALA A CA 1
ATOM 623 C C . ALA A 1 84 ? 36.243 -37.599 19.462 1.00 23.22 84 ALA A C 1
ATOM 625 O O . ALA A 1 84 ? 37.177 -38.250 19.933 1.00 23.22 84 ALA A O 1
ATOM 626 N N . TRP A 1 85 ? 35.037 -38.129 19.244 1.00 21.27 85 TRP A N 1
ATOM 627 C CA . TRP A 1 85 ? 34.818 -39.573 19.225 1.00 21.27 85 TRP A CA 1
ATOM 628 C C . TRP A 1 85 ? 33.903 -39.967 18.068 1.00 21.27 85 TRP A C 1
ATOM 630 O O . TRP A 1 85 ? 32.849 -39.371 17.855 1.00 21.27 85 TRP A O 1
ATOM 640 N N . SER A 1 86 ? 34.350 -40.961 17.312 1.00 22.81 86 SER A N 1
ATOM 641 C CA . SER A 1 86 ? 33.669 -41.554 16.168 1.00 22.81 86 SER A CA 1
ATOM 642 C C . SER A 1 86 ? 33.592 -43.057 16.385 1.00 22.81 86 SER A C 1
ATOM 644 O O . SER A 1 86 ? 34.641 -43.665 16.549 1.00 22.81 86 SER A O 1
ATOM 646 N N . GLU A 1 87 ? 32.397 -43.638 16.321 1.00 24.16 87 GLU A N 1
ATOM 647 C CA . GLU A 1 87 ? 32.128 -45.049 15.984 1.00 24.16 87 GLU A CA 1
ATOM 648 C C . GLU A 1 87 ? 30.599 -45.169 15.814 1.00 24.16 87 GLU A C 1
ATOM 650 O O . GLU A 1 87 ? 29.831 -44.777 16.685 1.00 24.16 87 GLU A O 1
ATOM 655 N N . GLN A 1 88 ? 30.110 -45.333 14.581 1.00 24.38 88 GLN A N 1
ATOM 656 C CA . GLN A 1 88 ? 29.802 -46.622 13.942 1.00 24.38 88 GLN A CA 1
ATOM 657 C C . GLN A 1 88 ? 28.747 -47.463 14.677 1.00 24.38 88 GLN A C 1
ATOM 659 O O . GLN A 1 88 ? 29.053 -48.050 15.703 1.00 24.38 88 GLN A O 1
ATOM 664 N N . PHE A 1 89 ? 27.583 -47.677 14.043 1.00 23.75 89 PHE A N 1
ATOM 665 C CA . PHE A 1 89 ? 26.950 -49.005 14.002 1.00 23.75 89 PHE A CA 1
ATOM 666 C C . PHE A 1 89 ? 26.039 -49.202 12.766 1.00 23.75 89 PHE A C 1
ATOM 668 O O . PHE A 1 89 ? 24.973 -48.617 12.650 1.00 23.75 89 PHE A O 1
ATOM 675 N N . HIS A 1 90 ? 26.503 -50.090 11.879 1.00 25.72 90 HIS A N 1
ATOM 676 C CA . HIS A 1 90 ? 25.760 -51.102 11.105 1.00 25.72 90 HIS A CA 1
ATOM 677 C C . HIS A 1 90 ? 24.648 -50.749 10.083 1.00 25.72 90 HIS A C 1
ATOM 679 O O . HIS A 1 90 ? 23.496 -50.503 10.413 1.00 25.72 90 HIS A O 1
ATOM 685 N N . ASN A 1 91 ? 24.999 -51.021 8.818 1.00 24.12 91 ASN A N 1
ATOM 686 C CA . ASN A 1 91 ? 24.353 -51.994 7.919 1.00 24.12 91 ASN A CA 1
ATOM 687 C C . ASN A 1 91 ? 22.817 -52.034 7.788 1.00 24.12 91 ASN A C 1
ATOM 689 O O . ASN A 1 91 ? 22.125 -52.718 8.537 1.00 24.12 91 ASN A O 1
ATOM 693 N N . SER A 1 92 ? 22.348 -51.621 6.612 1.00 27.80 92 SER A N 1
ATOM 694 C CA . SER A 1 92 ? 21.723 -52.566 5.671 1.00 27.80 92 SER A CA 1
ATOM 695 C C . SER A 1 92 ? 21.982 -52.091 4.237 1.00 27.80 92 SER A C 1
ATOM 697 O O . SER A 1 92 ? 22.026 -50.893 3.978 1.00 27.80 92 SER A O 1
ATOM 699 N N . GLY A 1 93 ? 22.230 -53.012 3.308 1.00 23.53 93 GLY A N 1
ATOM 700 C CA . GLY A 1 93 ? 22.425 -52.687 1.892 1.00 23.53 93 GLY A CA 1
ATOM 701 C C . GLY A 1 93 ? 21.657 -53.659 1.011 1.00 23.53 93 GLY A C 1
ATOM 702 O O . GLY A 1 93 ? 21.181 -54.669 1.521 1.00 23.53 93 GLY A O 1
ATOM 703 N N . VAL A 1 94 ? 21.573 -53.384 -0.295 1.00 26.53 94 VAL A N 1
ATOM 704 C CA . VAL A 1 94 ? 21.369 -54.392 -1.354 1.00 26.53 94 VAL A CA 1
ATOM 705 C C . VAL A 1 94 ? 21.634 -53.787 -2.747 1.00 26.53 94 VAL A C 1
ATOM 707 O O . VAL A 1 94 ? 21.500 -52.586 -2.957 1.00 26.53 94 VAL A O 1
ATOM 710 N N . SER A 1 95 ? 22.004 -54.671 -3.682 1.00 25.14 95 SER A N 1
ATOM 711 C CA . SER A 1 95 ? 22.094 -54.510 -5.149 1.00 25.14 95 SER A CA 1
ATOM 712 C C . SER A 1 95 ? 23.091 -53.501 -5.740 1.00 25.14 95 SER A C 1
ATOM 714 O O . SER A 1 95 ? 22.806 -52.335 -5.990 1.00 25.14 95 SER A O 1
ATOM 716 N N . THR A 1 96 ? 24.239 -54.063 -6.109 1.00 24.80 96 THR A N 1
ATOM 717 C CA . THR A 1 96 ? 25.193 -53.607 -7.126 1.00 24.80 96 THR A CA 1
ATOM 718 C C . THR A 1 96 ? 24.636 -53.633 -8.556 1.00 24.80 96 THR A C 1
ATOM 720 O O . THR A 1 96 ? 23.940 -54.583 -8.916 1.00 24.80 96 THR A O 1
ATOM 723 N N . SER A 1 97 ? 25.141 -52.757 -9.432 1.00 25.61 97 SER A N 1
ATOM 724 C CA . SER A 1 97 ? 25.488 -53.169 -10.803 1.00 25.61 97 SER A CA 1
ATOM 725 C C . SER A 1 97 ? 26.825 -52.555 -11.242 1.00 25.61 97 SER A C 1
ATOM 727 O O . SER A 1 97 ? 27.071 -51.362 -11.100 1.00 25.61 97 SER A O 1
ATOM 729 N N . THR A 1 98 ? 27.721 -53.430 -11.689 1.00 25.22 98 THR A N 1
ATOM 730 C CA . THR A 1 98 ? 29.043 -53.166 -12.285 1.00 25.22 98 THR A CA 1
ATOM 731 C C . THR A 1 98 ? 28.874 -52.812 -13.788 1.00 25.22 98 THR A C 1
ATOM 733 O O . THR A 1 98 ? 27.782 -52.998 -14.311 1.00 25.22 98 THR A O 1
ATOM 736 N N . ALA A 1 99 ? 29.855 -52.370 -14.590 1.00 26.05 99 ALA A N 1
ATOM 737 C CA . ALA A 1 99 ? 31.316 -52.452 -14.480 1.00 26.05 99 ALA A CA 1
ATOM 738 C C . ALA A 1 99 ? 32.042 -51.532 -15.508 1.00 26.05 99 ALA A C 1
ATOM 740 O O . ALA A 1 99 ? 31.459 -51.230 -16.543 1.00 26.05 99 ALA A O 1
ATOM 741 N N . THR A 1 100 ? 33.349 -51.286 -15.282 1.00 24.97 100 THR A N 1
ATOM 742 C CA . THR A 1 100 ? 34.462 -51.147 -16.279 1.00 24.97 100 THR A CA 1
ATOM 743 C C . THR A 1 100 ? 34.462 -50.041 -17.360 1.00 24.97 100 THR A C 1
ATOM 745 O O . THR A 1 100 ? 33.413 -49.666 -17.856 1.00 24.97 100 THR A O 1
ATOM 748 N N . ASP A 1 101 ? 35.599 -49.581 -17.917 1.00 25.05 101 ASP A N 1
ATOM 749 C CA . ASP A 1 101 ? 37.027 -49.461 -17.504 1.00 25.05 101 ASP A CA 1
ATOM 750 C C . ASP A 1 101 ? 37.805 -48.710 -18.636 1.00 25.05 101 ASP A C 1
ATOM 752 O O . ASP A 1 101 ? 37.249 -48.483 -19.712 1.00 25.05 101 ASP A O 1
ATOM 756 N N . SER A 1 102 ? 39.104 -48.429 -18.441 1.00 27.16 102 SER A N 1
ATOM 757 C CA . SER A 1 102 ? 40.121 -47.870 -19.368 1.00 27.16 102 SER A CA 1
ATOM 758 C C . SER A 1 102 ? 40.073 -46.351 -19.629 1.00 27.16 102 SER A C 1
ATOM 760 O O . SER A 1 102 ? 39.007 -45.768 -19.774 1.00 27.16 102 SER A O 1
ATOM 762 N N . GLY A 1 103 ? 41.192 -45.616 -19.730 1.00 24.38 103 GLY A N 1
ATOM 763 C CA . GLY A 1 103 ? 42.615 -45.902 -19.448 1.00 24.38 103 GLY A CA 1
ATOM 764 C C . GLY A 1 103 ? 43.451 -44.633 -19.746 1.00 24.38 103 GLY A C 1
ATOM 765 O O . GLY A 1 103 ? 43.288 -44.041 -20.801 1.00 24.38 103 GLY A O 1
ATOM 766 N N . MET A 1 104 ? 44.154 -44.028 -18.778 1.00 26.27 104 MET A N 1
ATOM 767 C CA . MET A 1 104 ? 45.553 -44.268 -18.356 1.00 26.27 104 MET A CA 1
ATOM 768 C C . MET A 1 104 ? 46.656 -43.634 -19.253 1.00 26.27 104 MET A C 1
ATOM 770 O O . MET A 1 104 ? 46.683 -43.884 -20.452 1.00 26.27 104 MET A O 1
ATOM 774 N N . LYS A 1 105 ? 47.653 -42.991 -18.592 1.00 27.34 105 LYS A N 1
ATOM 775 C CA . LYS A 1 105 ? 49.006 -42.526 -19.048 1.00 27.34 105 LYS A CA 1
ATOM 776 C C . LYS A 1 105 ? 49.123 -41.068 -19.563 1.00 27.34 105 LYS A C 1
ATOM 778 O O . LYS A 1 105 ? 48.227 -40.613 -20.254 1.00 27.34 105 LYS A O 1
ATOM 783 N N . THR A 1 106 ? 50.195 -40.283 -19.318 1.00 27.53 106 THR A N 1
ATOM 784 C CA . THR A 1 106 ? 51.410 -40.365 -18.437 1.00 27.53 106 THR A CA 1
ATOM 785 C C . THR A 1 106 ? 52.136 -38.996 -18.382 1.00 27.53 106 THR A C 1
ATOM 787 O O . THR A 1 106 ? 52.077 -38.277 -19.372 1.00 27.53 106 THR A O 1
ATOM 790 N N . GLY A 1 107 ? 52.930 -38.711 -17.327 1.00 25.08 107 GLY A N 1
ATOM 791 C CA . GLY A 1 107 ? 53.998 -37.673 -17.323 1.00 25.08 107 GLY A CA 1
ATOM 792 C C . GLY A 1 107 ? 53.984 -36.719 -16.104 1.00 25.08 107 GLY A C 1
ATOM 793 O O . GLY A 1 107 ? 53.224 -35.763 -16.133 1.00 25.08 107 GLY A O 1
ATOM 794 N N . THR A 1 108 ? 54.624 -36.949 -14.939 1.00 26.73 108 THR A N 1
ATOM 795 C CA . THR A 1 108 ? 56.076 -36.814 -14.589 1.00 26.73 108 THR A CA 1
ATOM 796 C C . THR A 1 108 ? 56.772 -35.583 -15.198 1.00 26.73 108 THR A C 1
ATOM 798 O O . THR A 1 108 ? 56.677 -35.405 -16.404 1.00 26.73 108 THR A O 1
ATOM 801 N N . THR A 1 109 ? 57.523 -34.720 -14.486 1.00 27.25 109 THR A N 1
ATOM 802 C CA . THR A 1 109 ? 58.214 -34.794 -13.163 1.00 27.25 109 THR A CA 1
ATOM 803 C C . THR A 1 109 ? 58.661 -33.390 -12.706 1.00 27.25 109 THR A C 1
ATOM 805 O O . THR A 1 109 ? 58.898 -32.549 -13.566 1.00 27.25 109 THR A O 1
ATOM 808 N N . GLY A 1 110 ? 58.948 -33.182 -11.408 1.00 24.36 110 GLY A N 1
ATOM 809 C CA . GLY A 1 110 ? 59.891 -32.132 -10.966 1.00 24.36 110 GLY A CA 1
ATOM 810 C C . GLY A 1 110 ? 59.557 -31.440 -9.637 1.00 24.36 110 GLY A C 1
ATOM 811 O O . GLY A 1 110 ? 58.673 -30.595 -9.591 1.00 24.36 110 GLY A O 1
ATOM 812 N N . SER A 1 111 ? 60.301 -31.755 -8.574 1.00 24.56 111 SER A N 1
ATOM 813 C CA . SER A 1 111 ? 60.245 -31.084 -7.263 1.00 24.56 111 SER A CA 1
ATOM 814 C C . SER A 1 111 ? 61.548 -30.343 -6.960 1.00 24.56 111 SER A C 1
ATOM 816 O O . SER A 1 111 ? 62.604 -30.860 -7.318 1.00 24.56 111 SER A O 1
ATOM 818 N N . SER A 1 112 ? 61.496 -29.269 -6.166 1.00 26.88 112 SER A N 1
ATOM 819 C CA . SER A 1 112 ? 62.496 -28.998 -5.113 1.00 26.88 112 SER A CA 1
ATOM 820 C C . SER A 1 112 ? 62.088 -27.808 -4.243 1.00 26.88 112 SER A C 1
ATOM 822 O O . SER A 1 112 ? 61.648 -26.784 -4.762 1.00 26.88 112 SER A O 1
ATOM 824 N N . ASP A 1 113 ? 62.279 -27.941 -2.934 1.00 26.53 113 ASP A N 1
ATOM 825 C CA . ASP A 1 113 ? 61.908 -26.953 -1.921 1.00 26.53 113 ASP A CA 1
ATOM 826 C C . ASP A 1 113 ? 62.890 -25.769 -1.769 1.00 26.53 113 ASP A C 1
ATOM 828 O O . ASP A 1 113 ? 64.031 -25.802 -2.226 1.00 26.53 113 ASP A O 1
ATOM 832 N N . ASN A 1 114 ? 62.444 -24.822 -0.932 1.00 27.45 114 ASN A N 1
ATOM 833 C CA . ASN A 1 114 ? 63.201 -24.134 0.127 1.00 27.45 114 ASN A CA 1
ATOM 834 C C . ASN A 1 114 ? 63.735 -22.689 -0.026 1.00 27.45 114 ASN A C 1
ATOM 836 O O . ASN A 1 114 ? 64.553 -22.343 -0.867 1.00 27.45 114 ASN A O 1
ATOM 840 N N . HIS A 1 115 ? 63.360 -21.930 1.015 1.00 26.38 115 HIS A N 1
ATOM 841 C CA . HIS A 1 115 ? 64.113 -20.902 1.746 1.00 26.38 115 HIS A CA 1
ATOM 842 C C . HIS A 1 115 ? 64.491 -19.553 1.099 1.00 26.38 115 HIS A C 1
ATOM 844 O O . HIS A 1 115 ? 65.554 -19.356 0.526 1.00 26.38 115 HIS A O 1
ATOM 850 N N . SER A 1 116 ? 63.663 -18.555 1.432 1.00 26.77 116 SER A N 1
ATOM 851 C CA . SER A 1 116 ? 64.043 -17.349 2.197 1.00 26.77 116 SER A CA 1
ATOM 852 C C . SER A 1 116 ? 65.483 -16.803 2.100 1.00 26.77 116 SER A C 1
ATOM 854 O O . SER A 1 116 ? 66.380 -17.337 2.750 1.00 26.77 116 SER A O 1
ATOM 856 N N . ALA A 1 117 ? 65.630 -15.595 1.544 1.00 24.25 117 ALA A N 1
ATOM 857 C CA . ALA A 1 117 ? 66.401 -14.511 2.172 1.00 24.25 117 ALA A CA 1
ATOM 858 C C . ALA A 1 117 ? 66.078 -13.139 1.551 1.00 24.25 117 ALA A C 1
ATOM 860 O O . ALA A 1 117 ? 65.854 -13.007 0.352 1.00 24.25 117 ALA A O 1
ATOM 861 N N . SER A 1 118 ? 66.098 -12.102 2.384 1.00 24.55 118 SER A N 1
ATOM 862 C CA . SER A 1 118 ? 66.103 -10.690 1.991 1.00 24.55 118 SER A CA 1
ATOM 863 C C . SER A 1 118 ? 67.503 -10.214 1.584 1.00 24.55 118 SER A C 1
ATOM 865 O O . SER A 1 118 ? 68.444 -10.509 2.318 1.00 24.55 118 SER A O 1
ATOM 867 N N . CYS A 1 119 ? 67.627 -9.346 0.573 1.00 22.05 119 CYS A N 1
ATOM 868 C CA . CYS A 1 119 ? 68.143 -7.975 0.761 1.00 22.05 119 CYS A CA 1
ATOM 869 C C . CYS A 1 119 ? 67.963 -7.112 -0.506 1.00 22.05 119 CYS A C 1
ATOM 871 O O . CYS A 1 119 ? 67.708 -7.632 -1.588 1.00 22.05 119 CYS A O 1
ATOM 873 N N . ALA A 1 120 ? 68.081 -5.791 -0.356 1.00 24.12 120 ALA A N 1
ATOM 874 C CA . ALA A 1 120 ? 67.948 -4.794 -1.426 1.00 24.12 120 ALA A CA 1
ATOM 875 C C . ALA A 1 120 ? 69.297 -4.450 -2.094 1.00 24.12 120 ALA A C 1
ATOM 877 O O . ALA A 1 120 ? 70.336 -4.788 -1.528 1.00 24.12 120 ALA A O 1
ATOM 878 N N . ILE A 1 121 ? 69.278 -3.697 -3.215 1.00 24.53 121 ILE A N 1
ATOM 879 C CA . ILE A 1 121 ? 69.942 -2.371 -3.388 1.00 24.53 121 ILE A CA 1
ATOM 880 C C . ILE A 1 121 ? 69.888 -1.852 -4.855 1.00 24.53 121 ILE A C 1
ATOM 882 O O . ILE A 1 121 ? 69.825 -2.630 -5.801 1.00 24.53 121 ILE A O 1
ATOM 886 N N . SER A 1 122 ? 69.944 -0.514 -4.981 1.00 24.95 122 SER A N 1
ATOM 887 C CA . SER A 1 122 ? 70.303 0.345 -6.137 1.00 24.95 122 SER A CA 1
ATOM 888 C C . SER A 1 122 ? 69.375 0.461 -7.355 1.00 24.95 122 SER A C 1
ATOM 890 O O . SER A 1 122 ? 69.569 -0.175 -8.388 1.00 24.95 122 SER A O 1
ATOM 892 N N . ASP A 1 123 ? 68.452 1.415 -7.236 1.00 24.70 123 ASP A N 1
ATOM 893 C CA . ASP A 1 123 ? 68.329 2.624 -8.073 1.00 24.70 123 ASP A CA 1
ATOM 894 C C . ASP A 1 123 ? 69.253 2.793 -9.300 1.00 24.70 123 ASP A C 1
ATOM 896 O O . ASP A 1 123 ? 70.478 2.706 -9.212 1.00 24.70 123 ASP A O 1
ATOM 900 N N . THR A 1 124 ? 68.660 3.287 -10.393 1.00 25.66 124 THR A N 1
ATOM 901 C CA . THR A 1 124 ? 69.318 4.238 -11.309 1.00 25.66 124 THR A CA 1
ATOM 902 C C . THR A 1 124 ? 68.460 5.495 -11.442 1.00 25.66 124 THR A C 1
ATOM 904 O O . THR A 1 124 ? 67.235 5.430 -11.522 1.00 25.66 124 THR A O 1
ATOM 907 N N . THR A 1 125 ? 69.109 6.657 -11.406 1.00 25.03 125 THR A N 1
ATOM 908 C CA . THR A 1 125 ? 68.480 7.978 -11.304 1.00 25.03 125 THR A CA 1
ATOM 909 C C . THR A 1 125 ? 68.457 8.714 -12.642 1.00 25.03 125 THR A C 1
ATOM 911 O O . THR A 1 125 ? 69.389 8.607 -13.433 1.00 25.03 125 THR A O 1
ATOM 914 N N . TRP A 1 126 ? 67.440 9.556 -12.846 1.00 26.23 126 TRP A N 1
ATOM 915 C CA . TRP A 1 126 ? 67.515 10.699 -13.761 1.00 26.23 126 TRP A CA 1
ATOM 916 C C . TRP A 1 126 ? 66.989 11.952 -13.064 1.00 26.23 126 TRP A C 1
ATOM 918 O O . TRP A 1 126 ? 66.005 11.909 -12.330 1.00 26.23 126 TRP A O 1
ATOM 928 N N . ASN A 1 127 ? 67.712 13.054 -13.249 1.00 24.45 127 ASN A N 1
ATOM 929 C CA . ASN A 1 127 ? 67.658 14.247 -12.410 1.00 24.45 127 ASN A CA 1
ATOM 930 C C . ASN A 1 127 ? 67.217 15.458 -13.252 1.00 24.45 127 ASN A C 1
ATOM 932 O O . ASN A 1 127 ? 67.762 15.658 -14.336 1.00 24.45 127 ASN A O 1
ATOM 936 N N . THR A 1 128 ? 66.316 16.302 -12.742 1.00 27.14 128 THR A N 1
ATOM 937 C CA . THR A 1 128 ? 66.016 17.643 -13.299 1.00 27.14 128 THR A CA 1
ATOM 938 C C . THR A 1 128 ? 65.593 18.610 -12.173 1.00 27.14 128 THR A C 1
ATOM 940 O O . THR A 1 128 ? 65.120 18.136 -11.140 1.00 27.14 128 THR A O 1
ATOM 943 N N . PRO A 1 129 ? 65.828 19.937 -12.295 1.00 30.70 129 PRO A N 1
ATOM 944 C CA . PRO A 1 129 ? 66.263 20.743 -11.141 1.00 30.70 129 PRO A CA 1
ATOM 945 C C . PRO A 1 129 ? 65.178 21.520 -10.366 1.00 30.70 129 PRO A C 1
ATOM 947 O O . PRO A 1 129 ? 64.055 21.712 -10.821 1.00 30.70 129 PRO A O 1
ATOM 950 N N . HIS A 1 130 ? 65.579 22.003 -9.183 1.00 25.31 130 HIS A N 1
ATOM 951 C CA . HIS A 1 130 ? 64.768 22.681 -8.160 1.00 25.31 130 HIS A CA 1
ATOM 952 C C . HIS A 1 130 ? 64.281 24.104 -8.495 1.00 25.31 130 HIS A C 1
ATOM 954 O O . HIS A 1 130 ? 65.008 24.870 -9.119 1.00 25.31 130 HIS A O 1
ATOM 960 N N . HIS A 1 131 ? 63.145 24.499 -7.894 1.00 25.61 131 HIS A N 1
ATOM 961 C CA . HIS A 1 131 ? 63.000 25.642 -6.957 1.00 25.61 131 HIS A CA 1
ATOM 962 C C . HIS A 1 131 ? 61.530 25.778 -6.477 1.00 25.61 131 HIS A C 1
ATOM 964 O O . HIS A 1 131 ? 60.628 25.491 -7.260 1.00 25.61 131 HIS A O 1
ATOM 970 N N . PRO A 1 132 ? 61.237 26.343 -5.285 1.00 28.59 132 PRO A N 1
ATOM 971 C CA . PRO A 1 132 ? 61.903 26.212 -3.985 1.00 28.59 132 PRO A CA 1
ATOM 972 C C . PRO A 1 132 ? 60.967 25.602 -2.906 1.00 28.59 132 PRO A C 1
ATOM 974 O O . PRO A 1 132 ? 59.745 25.596 -3.040 1.00 28.59 132 PRO A O 1
ATOM 977 N N . GLU A 1 133 ? 61.526 25.123 -1.792 1.00 24.58 133 GLU A N 1
ATOM 978 C CA . GLU A 1 133 ? 60.734 24.582 -0.675 1.00 24.58 133 GLU A CA 1
ATOM 979 C C . GLU A 1 133 ? 60.004 25.671 0.133 1.00 24.58 133 GLU A C 1
ATOM 981 O O . GLU A 1 133 ? 60.620 26.635 0.587 1.00 24.58 133 GLU A O 1
ATOM 986 N N . VAL A 1 134 ? 58.723 25.444 0.451 1.00 28.16 134 VAL A N 1
ATOM 987 C CA . VAL A 1 134 ? 58.091 26.016 1.653 1.00 28.16 134 VAL A CA 1
ATOM 988 C C . VAL A 1 134 ? 57.939 24.899 2.675 1.00 28.16 134 VAL A C 1
ATOM 990 O O . VAL A 1 134 ? 57.021 24.080 2.620 1.00 28.16 134 VAL A O 1
ATOM 993 N N . ASN A 1 135 ? 58.881 24.861 3.611 1.00 25.22 135 ASN A N 1
ATOM 994 C CA . ASN A 1 135 ? 58.934 23.860 4.662 1.00 25.22 135 ASN A CA 1
ATOM 995 C C . ASN A 1 135 ? 57.808 24.111 5.680 1.00 25.22 135 ASN A C 1
ATOM 997 O O . ASN A 1 135 ? 57.901 25.013 6.510 1.00 25.22 135 ASN A O 1
ATOM 1001 N N . ASN A 1 136 ? 56.737 23.314 5.628 1.00 25.83 136 ASN A N 1
ATOM 1002 C CA . ASN A 1 136 ? 55.680 23.341 6.639 1.00 25.83 136 ASN A CA 1
ATOM 1003 C C . ASN A 1 136 ? 55.524 21.949 7.266 1.00 25.83 136 ASN A C 1
ATOM 1005 O O . ASN A 1 136 ? 54.686 21.134 6.867 1.00 25.83 136 ASN A O 1
ATOM 1009 N N . PHE A 1 137 ? 56.370 21.683 8.268 1.00 27.94 137 PHE A N 1
ATOM 1010 C CA . PHE A 1 137 ? 56.342 20.490 9.119 1.00 27.94 137 PHE A CA 1
ATOM 1011 C C . PHE A 1 137 ? 55.046 20.437 9.951 1.00 27.94 137 PHE A C 1
ATOM 1013 O O . PHE A 1 137 ? 55.025 20.655 11.166 1.00 27.94 137 PHE A O 1
ATOM 1020 N N . SER A 1 138 ? 53.935 20.082 9.308 1.00 31.31 138 SER A N 1
ATOM 1021 C CA . SER A 1 138 ? 52.740 19.646 10.020 1.00 31.31 138 SER A CA 1
ATOM 1022 C C . SER A 1 138 ? 53.044 18.302 10.687 1.00 31.31 138 SER A C 1
ATOM 1024 O O . SER A 1 138 ? 53.099 17.248 10.050 1.00 31.31 138 SER A O 1
ATOM 1026 N N . LYS A 1 139 ? 53.279 18.333 12.006 1.00 30.58 139 LYS A N 1
ATOM 1027 C CA . LYS A 1 139 ? 53.396 17.123 12.832 1.00 30.58 139 LYS A CA 1
ATOM 1028 C C . LYS A 1 139 ? 52.163 16.254 12.575 1.00 30.58 139 LYS A C 1
ATOM 1030 O O . LYS A 1 139 ? 51.074 16.592 13.039 1.00 30.58 139 LYS A O 1
ATOM 1035 N N . LYS A 1 140 ? 52.324 15.133 11.857 1.00 32.41 140 LYS A N 1
ATOM 1036 C CA . LYS A 1 140 ? 51.262 14.134 11.658 1.00 32.41 140 LYS A CA 1
ATOM 1037 C C . LYS A 1 140 ? 50.880 13.545 13.016 1.00 32.41 140 LYS A C 1
ATOM 1039 O O . LYS A 1 140 ? 51.452 12.553 13.465 1.00 32.41 140 LYS A O 1
ATOM 1044 N N . VAL A 1 141 ? 49.901 14.166 13.672 1.00 37.75 141 VAL A N 1
ATOM 1045 C CA . VAL A 1 141 ? 49.240 13.617 14.855 1.00 37.75 141 VAL A CA 1
ATOM 1046 C C . VAL A 1 141 ? 48.693 12.249 14.458 1.00 37.75 141 VAL A C 1
ATOM 1048 O O . VAL A 1 141 ? 47.874 12.154 13.540 1.00 37.75 141 VAL A O 1
ATOM 1051 N N . LYS A 1 142 ? 49.162 11.183 15.121 1.00 35.06 142 LYS A N 1
ATOM 1052 C CA . LYS A 1 142 ? 48.625 9.830 14.931 1.00 35.06 142 LYS A CA 1
ATOM 1053 C C . LYS A 1 142 ? 47.108 9.900 15.128 1.00 35.06 142 LYS A C 1
ATOM 1055 O O . LYS A 1 142 ? 46.653 10.199 16.230 1.00 35.06 142 LYS A O 1
ATOM 1060 N N . ARG A 1 143 ? 46.328 9.664 14.064 1.00 48.22 143 ARG A N 1
ATOM 1061 C CA . ARG A 1 143 ? 44.863 9.623 14.158 1.00 48.22 143 ARG A CA 1
ATOM 1062 C C . ARG A 1 143 ? 44.478 8.485 15.098 1.00 48.22 143 ARG A C 1
ATOM 1064 O O . ARG A 1 143 ? 44.718 7.322 14.782 1.00 48.22 143 ARG A O 1
ATOM 1071 N N . ASP A 1 144 ? 43.876 8.839 16.228 1.00 52.34 144 ASP A N 1
ATOM 1072 C CA . ASP A 1 144 ? 43.247 7.874 17.119 1.00 52.34 144 ASP A CA 1
ATOM 1073 C C . ASP A 1 144 ? 42.136 7.131 16.358 1.00 52.34 144 ASP A C 1
ATOM 1075 O O . ASP A 1 144 ? 41.258 7.759 15.752 1.00 52.34 144 ASP A O 1
ATOM 1079 N N . LYS A 1 145 ? 42.226 5.795 16.351 1.00 55.06 145 LYS A N 1
ATOM 1080 C CA . LYS A 1 145 ? 41.331 4.890 15.616 1.00 55.06 145 LYS A CA 1
ATOM 1081 C C . LYS A 1 145 ? 39.999 4.645 16.337 1.00 55.06 145 LYS A C 1
ATOM 1083 O O . LYS A 1 145 ? 39.131 3.995 15.764 1.00 55.06 145 LYS A O 1
ATOM 1088 N N . ARG A 1 146 ? 39.817 5.145 17.566 1.00 61.50 146 ARG A N 1
ATOM 1089 C CA . ARG A 1 146 ? 38.566 4.978 18.324 1.00 61.50 146 ARG A CA 1
ATOM 1090 C C . ARG A 1 146 ? 37.374 5.664 17.626 1.00 61.50 146 ARG A C 1
ATOM 1092 O O . ARG A 1 146 ? 37.538 6.783 17.113 1.00 61.50 146 ARG A O 1
ATOM 1099 N N . PRO A 1 147 ? 36.183 5.030 17.610 1.00 64.94 147 PRO A N 1
ATOM 1100 C CA . PRO A 1 147 ? 34.973 5.621 17.043 1.00 64.94 147 PRO A CA 1
ATOM 1101 C C . PRO A 1 147 ? 34.557 6.882 17.813 1.00 64.94 147 PRO A C 1
ATOM 1103 O O . PRO A 1 147 ? 34.877 7.044 18.990 1.00 64.94 147 PRO A O 1
ATOM 1106 N N . ARG A 1 148 ? 33.844 7.796 17.140 1.00 78.00 148 ARG A N 1
ATOM 1107 C CA . ARG A 1 148 ? 33.240 8.960 17.806 1.00 78.00 148 ARG A CA 1
ATOM 1108 C C . ARG A 1 148 ? 31.897 8.567 18.417 1.00 78.00 148 ARG A C 1
ATOM 1110 O O . ARG A 1 148 ? 31.085 7.948 17.736 1.00 78.00 148 ARG A O 1
ATOM 1117 N N . ILE A 1 149 ? 31.671 8.992 19.651 1.00 84.19 149 ILE A N 1
ATOM 1118 C CA . ILE A 1 149 ? 30.416 8.875 20.393 1.00 84.19 149 ILE A CA 1
ATOM 1119 C C . ILE A 1 149 ? 29.729 10.241 20.345 1.00 84.19 149 ILE A C 1
ATOM 1121 O O . ILE A 1 149 ? 30.382 11.249 20.620 1.00 84.19 149 ILE A O 1
ATOM 1125 N N . THR A 1 150 ? 28.441 10.282 20.006 1.00 88.06 150 THR A N 1
ATOM 1126 C CA . THR A 1 150 ? 27.616 11.497 20.074 1.00 88.06 150 THR A CA 1
ATOM 1127 C C . THR A 1 150 ? 26.722 11.430 21.310 1.00 88.06 150 THR A C 1
ATOM 1129 O O . THR A 1 150 ? 26.101 10.400 21.572 1.00 88.06 150 THR A O 1
ATOM 1132 N N . TYR A 1 151 ? 26.626 12.531 22.049 1.00 89.88 151 TYR A N 1
ATOM 1133 C CA . TYR A 1 151 ? 25.671 12.707 23.142 1.00 89.88 151 TYR A CA 1
ATOM 1134 C C . TYR A 1 151 ? 24.660 13.791 22.776 1.00 89.88 151 TYR A C 1
ATOM 1136 O O . TYR A 1 151 ? 25.029 14.811 22.194 1.00 89.88 151 TYR A O 1
ATOM 1144 N N . GLN A 1 152 ? 23.400 13.573 23.139 1.00 91.50 152 GLN A N 1
ATOM 1145 C CA . GLN A 1 152 ? 22.365 14.590 23.275 1.00 91.50 152 GLN A CA 1
ATOM 1146 C C . GLN A 1 152 ? 22.310 15.009 24.745 1.00 91.50 152 GLN A C 1
ATOM 1148 O O . GLN A 1 152 ? 22.223 14.158 25.629 1.00 91.50 152 GLN A O 1
ATOM 1153 N N . VAL A 1 153 ? 22.314 16.312 24.996 1.00 90.75 153 VAL A N 1
ATOM 1154 C CA . VAL A 1 153 ? 22.100 16.907 26.314 1.00 90.75 153 VAL A CA 1
ATOM 1155 C C . VAL A 1 153 ? 20.915 17.852 26.224 1.00 90.75 153 VAL A C 1
ATOM 1157 O O . VAL A 1 153 ? 20.861 18.717 25.349 1.00 90.75 153 VAL A O 1
ATOM 1160 N N . GLU A 1 154 ? 19.975 17.694 27.140 1.00 88.56 154 GLU A N 1
ATOM 1161 C CA . GLU A 1 154 ? 18.854 18.598 27.341 1.00 88.56 154 GLU A CA 1
ATOM 1162 C C . GLU A 1 154 ? 19.139 19.506 28.540 1.00 88.56 154 GLU A C 1
ATOM 1164 O O . GLU A 1 154 ? 19.552 19.053 29.608 1.00 88.56 154 GLU A O 1
ATOM 1169 N N . LEU A 1 155 ? 18.927 20.803 28.355 1.00 87.50 155 LEU A N 1
ATOM 1170 C CA . LEU A 1 155 ? 19.389 21.868 29.230 1.00 87.50 155 LEU A CA 1
ATOM 1171 C C . LEU A 1 155 ? 18.270 22.889 29.450 1.00 87.50 155 LEU A C 1
ATOM 1173 O O . LEU A 1 155 ? 17.635 23.357 28.505 1.00 87.50 155 LEU A O 1
ATOM 1177 N N . SER A 1 156 ? 18.082 23.310 30.693 1.00 85.56 156 SER A N 1
ATOM 1178 C CA . SER A 1 156 ? 17.312 24.511 31.024 1.00 85.56 156 SER A CA 1
ATOM 1179 C C . SER A 1 156 ? 18.262 25.575 31.572 1.00 85.56 156 SER A C 1
ATOM 1181 O O . SER A 1 156 ? 19.168 25.249 32.338 1.00 85.56 156 SER A O 1
ATOM 1183 N N . TYR A 1 157 ? 18.090 26.841 31.185 1.00 84.25 157 TYR A N 1
ATOM 1184 C CA . TYR A 1 157 ? 18.924 27.949 31.675 1.00 84.25 157 TYR A CA 1
ATOM 1185 C C . TYR A 1 157 ? 18.135 29.240 31.912 1.00 84.25 157 TYR A C 1
ATOM 1187 O O . TYR A 1 157 ? 17.205 29.576 31.173 1.00 84.25 157 TYR A O 1
ATOM 1195 N N . PHE A 1 158 ? 18.546 29.978 32.944 1.00 82.00 158 PHE A N 1
ATOM 1196 C CA . PHE A 1 158 ? 18.000 31.283 33.296 1.00 82.00 158 PHE A CA 1
ATOM 1197 C C . PHE A 1 158 ? 18.706 32.377 32.484 1.00 82.00 158 PHE A C 1
ATOM 1199 O O . PHE A 1 158 ? 19.855 32.743 32.738 1.00 82.00 158 PHE A O 1
ATOM 1206 N N . GLY A 1 159 ? 18.005 32.883 31.473 1.00 76.81 159 GLY A N 1
ATOM 1207 C CA . GLY A 1 159 ? 18.519 33.764 30.426 1.00 76.81 159 GLY A CA 1
ATOM 1208 C C . GLY A 1 159 ? 19.196 35.053 30.890 1.00 76.81 159 GLY A C 1
ATOM 1209 O O . GLY A 1 159 ? 20.222 35.399 30.306 1.00 76.81 159 GLY A O 1
ATOM 1210 N N . PRO A 1 160 ? 18.696 35.765 31.922 1.00 79.88 160 PRO A N 1
ATOM 1211 C CA . PRO A 1 160 ? 19.332 36.985 32.425 1.00 79.88 160 PRO A CA 1
ATOM 1212 C C . PRO A 1 160 ? 20.786 36.807 32.885 1.00 79.88 160 PRO A C 1
ATOM 1214 O O . PRO A 1 160 ? 21.540 37.776 32.884 1.00 79.88 160 PRO A O 1
ATOM 1217 N N . GLY A 1 161 ? 21.216 35.579 33.205 1.00 78.19 161 GLY A N 1
ATOM 1218 C CA . GLY A 1 161 ? 22.617 35.263 33.504 1.00 78.19 161 GLY A CA 1
ATOM 1219 C C . GLY A 1 161 ? 23.547 35.182 32.284 1.00 78.19 161 GLY A C 1
ATOM 1220 O O . GLY A 1 161 ? 24.747 34.984 32.468 1.00 78.19 161 GLY A O 1
ATOM 1221 N N . PHE A 1 162 ? 23.037 35.304 31.050 1.00 83.38 162 PHE A N 1
ATOM 1222 C CA . PHE A 1 162 ? 23.797 35.035 29.823 1.00 83.38 162 PHE A CA 1
ATOM 1223 C C . PHE A 1 162 ? 23.546 36.051 28.697 1.00 83.38 162 PHE A C 1
ATOM 1225 O O . PHE A 1 162 ? 22.416 36.446 28.392 1.00 83.38 16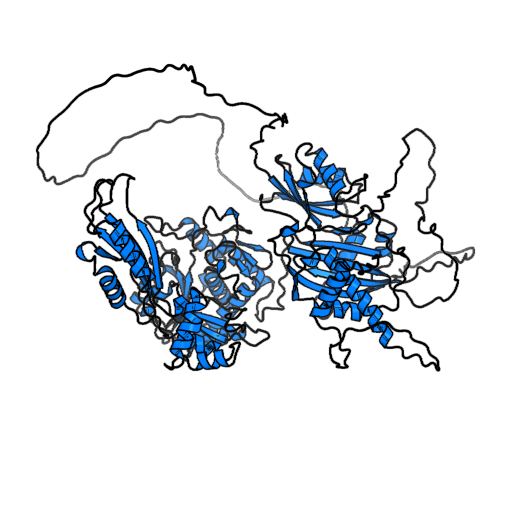2 PHE A O 1
ATOM 1232 N N . CYS A 1 163 ? 24.601 36.371 27.948 1.00 83.50 163 CYS A N 1
ATOM 1233 C CA . CYS A 1 163 ? 24.541 37.122 26.689 1.00 83.50 163 CYS A CA 1
ATOM 1234 C C . CYS A 1 163 ? 24.095 36.255 25.492 1.00 83.50 163 CYS A C 1
ATOM 1236 O O . CYS A 1 163 ? 24.566 36.420 24.369 1.00 83.50 163 CYS A O 1
ATOM 1238 N N . GLY A 1 164 ? 23.142 35.352 25.732 1.00 83.19 164 GLY A N 1
ATOM 1239 C CA . GLY A 1 164 ? 22.579 34.430 24.750 1.00 83.19 164 GLY A CA 1
ATOM 1240 C C . GLY A 1 164 ? 23.323 33.099 24.678 1.00 83.19 164 GLY A C 1
ATOM 1241 O O . GLY A 1 164 ? 24.208 32.800 25.486 1.00 83.19 164 GLY A O 1
ATOM 1242 N N . TRP A 1 165 ? 22.927 32.272 23.707 1.00 86.81 165 TRP A N 1
ATOM 1243 C CA . TRP A 1 165 ? 23.483 30.925 23.568 1.00 86.81 165 TRP A CA 1
ATOM 1244 C C . TRP A 1 165 ? 24.966 30.929 23.186 1.00 86.81 165 TRP A C 1
ATOM 1246 O O . TRP A 1 165 ? 25.771 30.314 23.872 1.00 86.81 165 TRP A O 1
ATOM 1256 N N . MET A 1 166 ? 25.299 31.576 22.068 1.00 85.12 166 MET A N 1
ATOM 1257 C CA . MET A 1 166 ? 26.522 31.303 21.309 1.00 85.12 166 MET A CA 1
ATOM 1258 C C . MET A 1 166 ? 27.777 31.891 21.954 1.00 85.12 166 MET A C 1
ATOM 1260 O O . MET A 1 166 ? 27.753 33.047 22.363 1.00 85.12 166 MET A O 1
ATOM 1264 N N . GLU A 1 167 ? 28.877 31.138 21.983 1.00 82.62 167 GLU A N 1
ATOM 1265 C CA . GLU A 1 167 ? 30.137 31.587 22.590 1.00 82.62 167 GLU A CA 1
ATOM 1266 C C . GLU A 1 167 ? 30.765 32.765 21.810 1.00 82.62 167 GLU A C 1
ATOM 1268 O O . GLU A 1 167 ? 30.980 32.696 20.594 1.00 82.62 167 GLU A O 1
ATOM 1273 N N . GLN A 1 168 ? 31.107 33.855 22.504 1.00 75.75 168 GLN A N 1
ATOM 1274 C CA . GLN A 1 168 ? 31.622 35.101 21.912 1.00 75.75 168 GLN A CA 1
ATOM 1275 C C . GLN A 1 168 ? 33.062 35.412 22.369 1.00 75.75 168 GLN A C 1
ATOM 1277 O O . GLN A 1 168 ? 33.471 34.954 23.436 1.00 75.75 168 GLN A O 1
ATOM 1282 N N . PRO A 1 169 ? 33.867 36.146 21.574 1.00 70.44 169 PRO A N 1
ATOM 1283 C CA . PRO A 1 169 ? 35.150 36.690 22.030 1.00 70.44 169 PRO A CA 1
ATOM 1284 C C . PRO A 1 169 ? 34.984 37.649 23.224 1.00 70.44 169 PRO A C 1
ATOM 1286 O O . PRO A 1 169 ? 33.892 38.149 23.475 1.00 70.44 169 PRO A O 1
ATOM 1289 N N . GLY A 1 170 ? 36.073 37.931 23.947 1.00 71.12 170 GLY A N 1
ATOM 1290 C CA . GLY A 1 170 ? 36.081 38.951 25.008 1.00 71.12 170 GLY A CA 1
ATOM 1291 C C . GLY A 1 170 ? 35.560 38.506 26.383 1.00 71.12 170 GLY A C 1
ATOM 1292 O O . GLY A 1 170 ? 35.193 39.353 27.188 1.00 71.12 170 GLY A O 1
ATOM 1293 N N . GLY A 1 171 ? 35.509 37.199 26.672 1.00 67.25 171 GLY A N 1
ATOM 1294 C CA . GLY A 1 171 ? 35.159 36.686 28.010 1.00 67.25 171 GLY A CA 1
ATOM 1295 C C . GLY A 1 171 ? 33.676 36.803 28.388 1.00 67.25 171 GLY A C 1
ATOM 1296 O O . GLY A 1 171 ? 33.315 36.643 29.551 1.00 67.25 171 GLY A O 1
ATOM 1297 N N . ILE A 1 172 ? 32.806 37.078 27.414 1.00 82.31 172 ILE A N 1
ATOM 1298 C CA . ILE A 1 172 ? 31.374 37.292 27.632 1.00 82.31 172 ILE A CA 1
ATOM 1299 C C . ILE A 1 172 ? 30.691 35.987 28.082 1.00 82.31 172 ILE A C 1
ATOM 1301 O O . ILE A 1 172 ? 30.757 34.959 27.399 1.00 82.31 172 ILE A O 1
ATOM 1305 N N . ARG A 1 173 ? 29.965 36.036 29.209 1.00 83.88 173 ARG A N 1
ATOM 1306 C CA . ARG A 1 173 ? 29.227 34.883 29.748 1.00 83.88 173 ARG A CA 1
ATOM 1307 C C . ARG A 1 173 ? 28.082 34.475 28.818 1.00 83.88 173 ARG A C 1
ATOM 1309 O O . ARG A 1 173 ? 27.132 35.225 28.603 1.00 83.88 173 ARG A O 1
ATOM 1316 N N . THR A 1 174 ? 28.175 33.267 28.278 1.00 89.62 174 THR A N 1
ATOM 1317 C CA . THR A 1 174 ? 27.271 32.688 27.269 1.00 89.62 174 THR A CA 1
ATOM 1318 C C . THR A 1 174 ? 26.958 31.241 27.645 1.00 89.62 174 THR A C 1
ATOM 1320 O O . THR A 1 174 ? 27.743 30.606 28.354 1.00 89.62 174 THR A O 1
ATOM 1323 N N . VAL A 1 175 ? 25.807 30.715 27.214 1.00 87.81 175 VAL A N 1
ATOM 1324 C CA . VAL A 1 175 ? 25.371 29.361 27.618 1.00 87.81 175 VAL A CA 1
ATOM 1325 C C . VAL A 1 175 ? 26.308 28.293 27.051 1.00 87.81 175 VAL A C 1
ATOM 1327 O O . VAL A 1 175 ? 26.762 27.416 27.782 1.00 87.81 175 VAL A O 1
ATOM 1330 N N . GLU A 1 176 ? 26.662 28.404 25.769 1.00 89.31 176 GLU A N 1
ATOM 1331 C CA . GLU A 1 176 ? 27.643 27.539 25.111 1.00 89.31 176 GLU A CA 1
ATOM 1332 C C . GLU A 1 176 ? 29.015 27.648 25.781 1.00 89.31 176 GLU A C 1
ATOM 1334 O O . GLU A 1 176 ? 29.641 26.623 26.024 1.00 89.31 176 GLU A O 1
ATOM 1339 N N . GLY A 1 177 ? 29.454 28.853 26.165 1.00 87.44 177 GLY A N 1
ATOM 1340 C CA . GLY A 1 177 ? 30.716 29.046 26.883 1.00 87.44 177 GLY A CA 1
ATOM 1341 C C . GLY A 1 177 ? 30.770 28.301 28.219 1.00 87.44 177 GLY A C 1
ATOM 1342 O O . GLY A 1 177 ? 31.746 27.601 28.481 1.00 87.44 177 GLY A O 1
ATOM 1343 N N . ALA A 1 178 ? 29.707 28.383 29.027 1.00 88.12 178 ALA A N 1
ATOM 1344 C CA . ALA A 1 178 ? 29.607 27.654 30.295 1.00 88.12 178 ALA A CA 1
ATOM 1345 C C . ALA A 1 178 ? 29.574 26.127 30.085 1.00 88.12 178 ALA A C 1
ATOM 1347 O O . ALA A 1 178 ? 30.304 25.390 30.746 1.00 88.12 178 ALA A O 1
ATOM 1348 N N . VAL A 1 179 ? 28.793 25.649 29.109 1.00 89.62 179 VAL A N 1
ATOM 1349 C CA . VAL A 1 179 ? 28.736 24.226 28.731 1.00 89.62 179 VAL A CA 1
ATOM 1350 C C . VAL A 1 179 ? 30.102 23.714 28.256 1.00 89.62 179 VAL A C 1
ATOM 1352 O O . VAL A 1 179 ? 30.550 22.657 28.695 1.00 89.62 179 VAL A O 1
ATOM 1355 N N . VAL A 1 180 ? 30.793 24.458 27.387 1.00 88.25 180 VAL A N 1
ATOM 1356 C CA . VAL A 1 180 ? 32.129 24.110 26.878 1.00 88.25 180 VAL A CA 1
ATOM 1357 C C . VAL A 1 180 ? 33.159 24.090 28.006 1.00 88.25 180 VAL A C 1
ATOM 1359 O O . VAL A 1 180 ? 33.986 23.180 28.047 1.00 88.25 180 VAL A O 1
ATOM 1362 N N . ALA A 1 181 ? 33.127 25.063 28.918 1.00 86.25 181 ALA A N 1
ATOM 1363 C CA . ALA A 1 181 ? 34.040 25.118 30.056 1.00 86.25 181 ALA A CA 1
ATOM 1364 C C . ALA A 1 181 ? 33.829 23.931 31.014 1.00 86.25 181 ALA A C 1
ATOM 1366 O O . ALA A 1 181 ? 34.805 23.271 31.377 1.00 86.25 181 ALA A O 1
ATOM 1367 N N . GLY A 1 182 ? 32.575 23.576 31.316 1.00 87.94 182 GLY A N 1
ATOM 1368 C CA . GLY A 1 182 ? 32.233 22.390 32.104 1.00 87.94 182 GLY A CA 1
ATOM 1369 C C . GLY A 1 182 ? 32.698 21.096 31.437 1.00 87.94 182 GLY A C 1
ATOM 1370 O O . GLY A 1 182 ? 33.470 20.332 32.019 1.00 87.94 182 GLY A O 1
ATOM 1371 N N . LEU A 1 183 ? 32.333 20.887 30.167 1.00 88.25 183 LEU A N 1
ATOM 1372 C CA . LEU A 1 183 ? 32.760 19.715 29.396 1.00 88.25 183 LEU A CA 1
ATOM 1373 C C . LEU A 1 183 ? 34.288 19.597 29.308 1.00 88.25 183 LEU A C 1
ATOM 1375 O O . LEU A 1 183 ? 34.808 18.493 29.428 1.00 88.25 183 LEU A O 1
ATOM 1379 N N . ARG A 1 184 ? 35.039 20.697 29.165 1.00 86.38 184 ARG A N 1
ATOM 1380 C CA . ARG A 1 184 ? 36.516 20.663 29.115 1.00 86.38 184 ARG A CA 1
ATOM 1381 C C . ARG A 1 184 ? 37.174 20.133 30.391 1.00 86.38 184 ARG A C 1
ATOM 1383 O O . ARG A 1 184 ? 38.282 19.610 30.285 1.00 86.38 184 ARG A O 1
ATOM 1390 N N . LYS A 1 185 ? 36.526 20.212 31.561 1.00 84.00 185 LYS A N 1
ATOM 1391 C CA . LYS A 1 185 ? 37.054 19.619 32.808 1.00 84.00 185 LYS A CA 1
ATOM 1392 C C . LYS A 1 185 ? 37.113 18.089 32.739 1.00 84.00 185 LYS A C 1
ATOM 1394 O O . LYS A 1 185 ? 38.035 17.497 33.288 1.00 84.00 185 LYS A O 1
ATOM 1399 N N . VAL A 1 186 ? 36.158 17.467 32.043 1.00 84.12 186 VAL A N 1
ATOM 1400 C CA . VAL A 1 186 ? 36.066 16.004 31.861 1.00 84.12 186 VAL A CA 1
ATOM 1401 C C . VAL A 1 186 ? 36.549 15.521 30.487 1.00 84.12 186 VAL A C 1
ATOM 1403 O O . VAL A 1 186 ? 36.868 14.349 30.339 1.00 84.12 186 VAL A O 1
ATOM 1406 N N . LEU A 1 187 ? 36.649 16.417 29.498 1.00 82.94 187 LEU A N 1
ATOM 1407 C CA . LEU A 1 187 ? 37.036 16.151 28.105 1.00 82.94 187 LEU A CA 1
ATOM 1408 C C . LEU A 1 187 ? 38.103 17.149 27.591 1.00 82.94 187 LEU A C 1
ATOM 1410 O O . LEU A 1 187 ? 37.887 17.856 26.596 1.00 82.94 187 LEU A O 1
ATOM 1414 N N . PRO A 1 188 ? 39.287 17.237 28.231 1.00 65.81 188 PRO A N 1
ATOM 1415 C CA . PRO A 1 188 ? 40.269 18.300 27.981 1.00 65.81 188 PRO A CA 1
ATOM 1416 C C . PRO A 1 188 ? 40.936 18.256 26.595 1.00 65.81 188 PRO A C 1
ATOM 1418 O O . PRO A 1 188 ? 41.630 19.200 26.220 1.00 65.81 188 PRO A O 1
ATOM 1421 N N . LYS A 1 189 ? 40.772 17.168 25.828 1.00 62.53 189 LYS A N 1
ATOM 1422 C CA . LYS A 1 189 ? 41.415 16.966 24.511 1.00 62.53 189 LYS A CA 1
ATOM 1423 C C . LYS A 1 189 ? 40.430 16.796 23.348 1.00 62.53 189 LYS A C 1
ATOM 1425 O O . LYS A 1 189 ? 40.869 16.600 22.214 1.00 62.53 189 LYS A O 1
ATOM 1430 N N . SER A 1 190 ? 39.125 16.845 23.608 1.00 61.03 190 SER A N 1
ATOM 1431 C CA . SER A 1 190 ? 38.095 16.361 22.675 1.00 61.03 190 SER A CA 1
ATOM 1432 C C . SER A 1 190 ? 36.959 17.355 22.382 1.00 61.03 190 SER A C 1
ATOM 1434 O O . SER A 1 190 ? 36.284 17.176 21.367 1.00 61.03 190 SER A O 1
ATOM 1436 N N . VAL A 1 191 ? 36.795 18.436 23.165 1.00 62.81 191 VAL A N 1
ATOM 1437 C CA . VAL A 1 191 ? 35.728 19.447 22.973 1.00 62.81 191 VAL A CA 1
ATOM 1438 C C . VAL A 1 191 ? 36.279 20.842 22.618 1.00 62.81 191 VAL A C 1
ATOM 1440 O O . VAL A 1 191 ? 36.791 21.585 23.459 1.00 62.81 191 VAL A O 1
ATOM 1443 N N . GLY A 1 192 ? 36.119 21.226 21.347 1.00 58.34 192 GLY A N 1
ATOM 1444 C CA . GLY A 1 192 ? 36.263 22.603 20.846 1.00 58.34 192 GLY A CA 1
ATOM 1445 C C . GLY A 1 192 ? 34.931 23.138 20.297 1.00 58.34 192 GLY A C 1
ATOM 1446 O O . GLY A 1 192 ? 34.000 22.355 20.132 1.00 58.34 192 GLY A O 1
ATOM 1447 N N . ARG A 1 193 ? 34.834 24.440 19.966 1.00 53.81 193 ARG A N 1
ATOM 1448 C CA . ARG A 1 193 ? 33.583 25.063 19.456 1.00 53.81 193 ARG A CA 1
ATOM 1449 C C . ARG A 1 193 ? 32.939 24.293 18.296 1.00 53.81 193 ARG A C 1
ATOM 1451 O O . ARG A 1 193 ? 31.731 24.133 18.254 1.00 53.81 193 ARG A O 1
ATOM 1458 N N . SER A 1 194 ? 33.744 23.757 17.378 1.00 55.88 194 SER A N 1
ATOM 1459 C CA . SER A 1 194 ? 33.271 22.979 16.223 1.00 55.88 194 SER A CA 1
ATOM 1460 C C . SER A 1 194 ? 32.732 21.578 16.554 1.00 55.88 194 SER A C 1
ATOM 1462 O O . SER A 1 194 ? 32.332 20.858 15.642 1.00 55.88 194 SER A O 1
ATOM 1464 N N . ALA A 1 195 ? 32.734 21.169 17.827 1.00 68.31 195 ALA A N 1
ATOM 1465 C CA . ALA A 1 195 ? 32.205 19.886 18.289 1.00 68.31 195 ALA A CA 1
ATOM 1466 C C . ALA A 1 195 ? 30.799 19.981 18.907 1.00 68.31 195 ALA A C 1
ATOM 1468 O O . ALA A 1 195 ? 30.243 18.930 19.219 1.00 68.31 195 ALA A O 1
ATOM 1469 N N . ILE A 1 196 ? 30.238 21.186 19.093 1.00 83.94 196 ILE A N 1
ATOM 1470 C CA . ILE A 1 196 ? 28.889 21.400 19.643 1.00 83.94 196 ILE A CA 1
ATOM 1471 C C . ILE A 1 196 ? 27.933 21.877 18.545 1.00 83.94 196 ILE A C 1
ATOM 1473 O O . ILE A 1 196 ? 28.268 22.706 17.703 1.00 83.94 196 ILE A O 1
ATOM 1477 N N . SER A 1 197 ? 26.711 21.357 18.578 1.00 83.75 197 SER A N 1
ATOM 1478 C CA . SER A 1 197 ? 25.577 21.813 17.777 1.00 83.75 197 SER A CA 1
ATOM 1479 C C . SER A 1 197 ? 24.366 21.988 18.688 1.00 83.75 197 SER A C 1
ATOM 1481 O O . SER A 1 197 ? 24.147 21.164 19.569 1.00 83.75 197 SER A O 1
ATOM 1483 N N . SER A 1 198 ? 23.585 23.052 18.504 1.00 86.12 198 SER A N 1
ATOM 1484 C CA . SER A 1 198 ? 22.414 23.356 19.338 1.00 86.12 198 SER A CA 1
ATOM 1485 C C . SER A 1 198 ? 21.122 23.306 18.534 1.00 86.12 198 SER A C 1
ATOM 1487 O O . SER A 1 198 ? 21.077 23.705 17.366 1.00 86.12 198 SER A O 1
ATOM 1489 N N . ALA A 1 199 ? 20.056 22.843 19.174 1.00 79.81 199 ALA A N 1
ATOM 1490 C CA . ALA A 1 199 ? 18.710 22.818 18.642 1.00 79.81 199 ALA A CA 1
ATOM 1491 C C . ALA A 1 199 ? 18.172 24.227 18.374 1.00 79.81 199 ALA A C 1
ATOM 1493 O O . ALA A 1 199 ? 17.372 24.386 17.455 1.00 79.81 199 ALA A O 1
ATOM 1494 N N . GLY A 1 200 ? 18.650 25.257 19.078 1.00 77.69 200 GLY A N 1
ATOM 1495 C CA . GLY A 1 200 ? 18.358 26.657 18.780 1.00 77.69 200 GLY A CA 1
ATOM 1496 C C . GLY A 1 200 ? 19.320 27.632 19.463 1.00 77.69 200 GLY A C 1
ATOM 1497 O O . GLY A 1 200 ? 19.793 27.405 20.573 1.00 77.69 200 GLY A O 1
ATOM 1498 N N . ARG A 1 201 ? 19.589 28.773 18.816 1.00 80.88 201 ARG A N 1
ATOM 1499 C CA . ARG A 1 201 ? 20.269 29.912 19.459 1.00 80.88 201 ARG A CA 1
ATOM 1500 C C . ARG A 1 201 ? 19.218 30.817 20.114 1.00 80.88 201 ARG A C 1
ATOM 1502 O O . ARG A 1 201 ? 18.180 31.080 19.509 1.00 80.88 201 ARG A O 1
ATOM 1509 N N . THR A 1 202 ? 19.509 31.364 21.289 1.00 80.25 202 THR A N 1
ATOM 1510 C CA . THR A 1 202 ? 18.697 32.380 21.995 1.00 80.25 202 THR A CA 1
ATOM 1511 C C . THR A 1 202 ? 19.389 33.747 22.005 1.00 80.25 202 THR A C 1
ATOM 1513 O O . THR A 1 202 ? 20.601 33.829 21.780 1.00 80.25 202 THR A O 1
ATOM 1516 N N . ASP A 1 203 ? 18.620 34.828 22.180 1.00 74.94 203 ASP A N 1
ATOM 1517 C CA . ASP A 1 203 ? 19.148 36.185 22.396 1.00 74.94 203 ASP A CA 1
ATOM 1518 C C . ASP A 1 203 ? 19.655 36.357 23.843 1.00 74.94 203 ASP A C 1
ATOM 1520 O O . ASP A 1 203 ? 19.368 35.538 24.717 1.00 74.94 203 ASP A O 1
ATOM 1524 N N . LYS A 1 204 ? 20.385 37.448 24.107 1.00 77.44 204 LYS A N 1
ATOM 1525 C CA . LYS A 1 204 ? 20.737 37.890 25.466 1.00 77.44 204 LYS A CA 1
ATOM 1526 C C . LYS A 1 204 ? 19.483 38.007 26.341 1.00 77.44 204 LYS A C 1
ATOM 1528 O O . LYS A 1 204 ? 18.478 38.550 25.891 1.00 77.44 204 LYS A O 1
ATOM 1533 N N . GLY A 1 205 ? 19.547 37.504 27.575 1.00 73.81 205 GLY A N 1
ATOM 1534 C CA . GLY A 1 205 ? 18.439 37.571 28.535 1.00 73.81 205 GLY A CA 1
ATOM 1535 C C . GLY A 1 205 ? 17.311 36.545 28.340 1.00 73.81 205 GLY A C 1
ATOM 1536 O O . GLY A 1 205 ? 16.469 36.411 29.225 1.00 73.81 205 GLY A O 1
ATOM 1537 N N . VAL A 1 206 ? 17.282 35.794 27.231 1.00 80.06 206 VAL A N 1
ATOM 1538 C CA . VAL A 1 206 ? 16.212 34.822 26.936 1.00 80.06 206 VAL A CA 1
ATOM 1539 C C . VAL A 1 206 ? 16.438 33.522 27.704 1.00 80.06 206 VAL A C 1
ATOM 1541 O O . VAL A 1 206 ? 17.450 32.852 27.499 1.00 80.06 206 VAL A O 1
ATOM 1544 N N . SER A 1 207 ? 15.497 33.156 28.576 1.00 80.75 207 SER A N 1
ATOM 1545 C CA . SER A 1 207 ? 15.537 31.881 29.308 1.00 80.75 207 SER A CA 1
ATOM 1546 C C . SER A 1 207 ? 15.081 30.728 28.419 1.00 80.75 207 SER A C 1
ATOM 1548 O O . SER A 1 207 ? 14.333 30.933 27.458 1.00 80.75 207 SER A O 1
ATOM 1550 N N . ALA A 1 208 ? 15.492 29.504 28.746 1.00 82.25 208 ALA A N 1
ATOM 1551 C CA . ALA A 1 208 ? 15.008 28.317 28.051 1.00 82.25 208 ALA A CA 1
ATOM 1552 C C . ALA A 1 208 ? 14.720 27.143 28.987 1.00 82.25 208 ALA A C 1
ATOM 1554 O O . ALA A 1 208 ? 15.431 26.940 29.972 1.00 82.25 208 ALA A O 1
ATOM 1555 N N . ILE A 1 209 ? 13.714 26.345 28.622 1.00 78.31 209 ILE A N 1
ATOM 1556 C CA . ILE A 1 209 ? 13.456 25.017 29.192 1.00 78.31 209 ILE A CA 1
ATOM 1557 C C . ILE A 1 209 ? 13.560 24.000 28.051 1.00 78.31 209 ILE A C 1
ATOM 1559 O O . ILE A 1 209 ? 13.021 24.232 26.965 1.00 78.31 209 ILE A O 1
ATOM 1563 N N . GLY A 1 210 ? 14.272 22.896 28.282 1.00 75.94 210 GLY A N 1
ATOM 1564 C CA . GLY A 1 210 ? 14.427 21.823 27.292 1.00 75.94 210 GLY A CA 1
ATOM 1565 C C . GLY A 1 210 ? 15.273 22.195 26.064 1.00 75.94 210 GLY A C 1
ATOM 1566 O O . GLY A 1 210 ? 15.170 21.545 25.029 1.00 75.94 210 GLY A O 1
ATOM 1567 N N . GLN A 1 211 ? 16.113 23.238 26.133 1.00 85.56 211 GLN A N 1
ATOM 1568 C CA . GLN A 1 211 ? 17.052 23.543 25.048 1.00 85.56 211 GLN A CA 1
ATOM 1569 C C . GLN A 1 211 ? 18.022 22.379 24.884 1.00 85.56 211 GLN A C 1
ATOM 1571 O O . GLN A 1 211 ? 18.661 21.958 25.843 1.00 85.56 211 GLN A O 1
ATOM 1576 N N . VAL A 1 212 ? 18.176 21.881 23.665 1.00 86.62 212 VAL A N 1
ATOM 1577 C CA . VAL A 1 212 ? 18.953 20.664 23.429 1.00 86.62 212 VAL A CA 1
ATOM 1578 C C . VAL A 1 212 ? 20.197 20.974 22.637 1.00 86.62 212 VAL A C 1
ATOM 1580 O O . VAL A 1 212 ? 20.158 21.724 21.668 1.00 86.62 212 VAL A O 1
ATOM 1583 N N . PHE A 1 213 ? 21.313 20.378 23.026 1.00 91.12 213 PHE A N 1
ATOM 1584 C CA . PHE A 1 213 ? 22.536 20.414 22.247 1.00 91.12 213 PHE A CA 1
ATOM 1585 C C . PHE A 1 213 ? 23.116 19.013 22.100 1.00 91.12 213 PHE A C 1
ATOM 1587 O O . PHE A 1 213 ? 22.820 18.097 22.864 1.00 91.12 213 PHE A O 1
ATOM 1594 N N . SER A 1 214 ? 23.930 18.841 21.072 1.00 90.38 214 SER A N 1
ATOM 1595 C CA . SER A 1 214 ? 24.655 17.615 20.791 1.00 90.38 214 SER A CA 1
ATOM 1596 C C . SER A 1 214 ? 26.137 17.909 20.710 1.00 90.38 214 SER A C 1
ATOM 1598 O O . SER A 1 214 ? 26.526 18.888 20.067 1.00 90.38 214 SER A O 1
ATOM 1600 N N . PHE A 1 215 ? 26.957 17.042 21.291 1.00 89.94 215 PHE A N 1
ATOM 1601 C CA . PHE A 1 215 ? 28.402 17.086 21.109 1.00 89.94 215 PHE A CA 1
ATOM 1602 C C . PHE A 1 215 ? 28.967 15.692 20.856 1.00 89.94 215 PHE A C 1
ATOM 1604 O O . PHE A 1 215 ? 28.351 14.689 21.217 1.00 89.94 215 PHE A O 1
ATOM 1611 N N . HIS A 1 216 ? 30.143 15.627 20.229 1.00 86.44 216 HIS A N 1
ATOM 1612 C CA . HIS A 1 216 ? 30.835 14.362 19.991 1.00 86.44 216 HIS A CA 1
ATOM 1613 C C . HIS A 1 216 ? 32.182 14.274 20.721 1.00 86.44 216 HIS A C 1
ATOM 1615 O O . HIS A 1 216 ? 32.929 15.250 20.806 1.00 86.44 216 HIS A O 1
ATOM 1621 N N . THR A 1 217 ? 32.538 13.078 21.175 1.00 84.88 217 THR A N 1
ATOM 1622 C CA . THR A 1 217 ? 33.819 12.763 21.826 1.00 84.88 217 THR A CA 1
ATOM 1623 C C . THR A 1 217 ? 34.342 11.394 21.354 1.00 84.88 217 THR A C 1
ATOM 1625 O O . THR A 1 217 ? 33.700 10.724 20.547 1.00 84.88 217 THR A O 1
ATOM 1628 N N . ARG A 1 218 ? 35.542 10.991 21.783 1.00 80.25 218 ARG A N 1
ATOM 1629 C CA . ARG A 1 218 ? 36.078 9.613 21.658 1.00 80.25 218 ARG A CA 1
ATOM 1630 C C . ARG A 1 218 ? 36.280 8.933 23.017 1.00 80.25 218 ARG A C 1
ATOM 1632 O O . ARG A 1 218 ? 36.812 7.828 23.088 1.00 80.25 218 ARG A O 1
ATOM 1639 N N . GLU A 1 219 ? 35.914 9.630 24.082 1.00 80.75 219 GLU A N 1
ATOM 1640 C CA . GLU A 1 219 ? 36.002 9.184 25.465 1.00 80.75 219 GLU A CA 1
ATOM 1641 C C . GLU A 1 219 ? 34.586 8.788 25.891 1.00 80.75 219 GLU A C 1
ATOM 1643 O O . GLU A 1 219 ? 33.653 9.568 25.704 1.00 80.75 219 GLU A O 1
ATOM 1648 N N . ASP A 1 220 ? 34.413 7.561 26.382 1.00 79.56 220 ASP A N 1
ATOM 1649 C CA . ASP A 1 220 ? 33.109 7.056 26.817 1.00 79.56 220 ASP A CA 1
ATOM 1650 C C . ASP A 1 220 ? 32.863 7.536 28.253 1.00 79.56 220 ASP A C 1
ATOM 1652 O O . ASP A 1 220 ? 33.486 7.042 29.194 1.00 79.56 220 ASP A O 1
ATOM 1656 N N . LEU A 1 221 ? 32.029 8.567 28.398 1.00 82.88 221 LEU A N 1
ATOM 1657 C CA . LEU A 1 221 ? 31.611 9.124 29.686 1.00 82.88 221 LEU A CA 1
ATOM 1658 C C . LEU A 1 221 ? 30.182 8.698 30.011 1.00 82.88 221 LEU A C 1
ATOM 1660 O O . LEU A 1 221 ? 29.338 8.558 29.117 1.00 82.88 221 LEU A O 1
ATOM 1664 N N . THR A 1 222 ? 29.884 8.552 31.300 1.00 85.75 222 THR A N 1
ATOM 1665 C CA . THR A 1 222 ? 28.507 8.307 31.729 1.00 85.75 222 THR A CA 1
ATOM 1666 C C . THR A 1 222 ? 27.661 9.588 31.615 1.00 85.75 222 THR A C 1
ATOM 1668 O O . THR A 1 222 ? 28.197 10.700 31.730 1.00 85.75 222 THR A O 1
ATOM 1671 N N . PRO A 1 223 ? 26.336 9.467 31.402 1.00 86.50 223 PRO A N 1
ATOM 1672 C CA . PRO A 1 223 ? 25.398 10.593 31.436 1.00 86.50 223 PRO A CA 1
ATOM 1673 C C . PRO A 1 223 ? 25.568 11.501 32.665 1.00 86.50 223 PRO A C 1
ATOM 1675 O O . PRO A 1 223 ? 25.532 12.726 32.550 1.00 86.50 223 PRO A O 1
ATOM 1678 N N . GLU A 1 224 ? 25.823 10.904 33.828 1.00 86.44 224 GLU A N 1
ATOM 1679 C CA . GLU A 1 224 ? 25.970 11.575 35.121 1.00 86.44 224 GLU A CA 1
ATOM 1680 C C . GLU A 1 224 ? 27.244 12.423 35.177 1.00 86.44 224 GLU A C 1
ATOM 1682 O O . GLU A 1 224 ? 27.196 13.558 35.645 1.00 86.44 224 GLU A O 1
ATOM 1687 N N . GLN A 1 225 ? 28.369 11.918 34.656 1.00 88.12 225 GLN A N 1
ATOM 1688 C CA . GLN A 1 225 ? 29.626 12.675 34.582 1.00 88.12 225 GLN A CA 1
ATOM 1689 C C . GLN A 1 225 ? 29.487 13.910 33.687 1.00 88.12 225 GLN A C 1
ATOM 1691 O O . GLN A 1 225 ? 30.010 14.975 34.011 1.00 88.12 225 GLN A O 1
ATOM 1696 N N . ILE A 1 226 ? 28.759 13.780 32.573 1.00 89.62 226 ILE A N 1
ATOM 1697 C CA . ILE A 1 226 ? 28.478 14.887 31.651 1.00 89.62 226 ILE A CA 1
ATOM 1698 C C . ILE A 1 226 ? 27.585 15.931 32.331 1.00 89.62 226 ILE A C 1
ATOM 1700 O O . ILE A 1 226 ? 27.900 17.121 32.284 1.00 89.62 226 ILE A O 1
ATOM 1704 N N . ALA A 1 227 ? 26.509 15.498 32.996 1.00 88.31 227 ALA A N 1
ATOM 1705 C CA . ALA A 1 227 ? 25.602 16.389 33.716 1.00 88.31 227 ALA A CA 1
ATOM 1706 C C . ALA A 1 227 ? 26.325 17.155 34.838 1.00 88.31 227 ALA A C 1
ATOM 1708 O O . ALA A 1 227 ? 26.309 18.386 34.850 1.00 88.31 227 ALA A O 1
ATOM 1709 N N . GLN A 1 228 ? 27.042 16.442 35.712 1.00 87.62 228 GLN A N 1
ATOM 1710 C CA . GLN A 1 228 ? 27.803 17.031 36.819 1.00 87.62 228 GLN A CA 1
ATOM 1711 C C . GLN A 1 228 ? 28.863 18.026 36.333 1.00 87.62 228 GLN A C 1
ATOM 1713 O O . GLN A 1 228 ? 29.019 19.087 36.931 1.00 87.62 228 GLN A O 1
ATOM 1718 N N . ALA A 1 229 ? 29.571 17.726 35.240 1.00 89.06 229 ALA A N 1
ATOM 1719 C CA . ALA A 1 229 ? 30.594 18.620 34.700 1.00 89.06 229 ALA A CA 1
ATOM 1720 C C . ALA A 1 229 ? 30.019 19.948 34.178 1.00 89.06 229 ALA A C 1
ATOM 1722 O O . ALA A 1 229 ? 30.651 20.991 34.339 1.00 89.06 229 ALA A O 1
ATOM 1723 N N . ILE A 1 230 ? 28.827 19.916 33.573 1.00 88.62 230 ILE A N 1
ATOM 1724 C CA . ILE A 1 230 ? 28.120 21.110 33.088 1.00 88.62 230 ILE A CA 1
ATOM 1725 C C . ILE A 1 230 ? 27.564 21.924 34.264 1.00 88.62 230 ILE A C 1
ATOM 1727 O O . ILE A 1 230 ? 27.742 23.141 34.310 1.00 88.62 230 ILE A O 1
ATOM 1731 N N . GLU A 1 231 ? 26.911 21.269 35.226 1.00 85.94 231 GLU A N 1
ATOM 1732 C CA . GLU A 1 231 ? 26.288 21.951 36.367 1.00 85.94 231 GLU A CA 1
ATOM 1733 C C . GLU A 1 231 ? 27.318 22.531 37.348 1.00 85.94 231 GLU A C 1
ATOM 1735 O O . GLU A 1 231 ? 27.090 23.609 37.885 1.00 85.94 231 GLU A O 1
ATOM 1740 N N . ALA A 1 232 ? 28.481 21.891 37.524 1.00 82.44 232 ALA A N 1
ATOM 1741 C CA . ALA A 1 232 ? 29.554 22.369 38.406 1.00 82.44 232 ALA A CA 1
ATOM 1742 C C . ALA A 1 232 ? 30.382 23.547 37.845 1.00 82.44 232 ALA A C 1
ATOM 1744 O O . ALA A 1 232 ? 31.266 24.056 38.535 1.00 82.44 232 ALA A O 1
ATOM 1745 N N . GLU A 1 233 ? 30.163 23.955 36.592 1.00 80.12 233 GLU A N 1
ATOM 1746 C CA . GLU A 1 233 ? 30.744 25.180 36.011 1.00 80.12 233 GLU A CA 1
ATOM 1747 C C . GLU A 1 233 ? 29.751 26.352 36.003 1.00 80.12 233 GLU A C 1
ATOM 1749 O O . GLU A 1 233 ? 30.139 27.520 35.969 1.00 80.12 233 GLU A O 1
ATOM 1754 N N . ALA A 1 234 ? 28.453 26.060 36.061 1.00 71.06 234 ALA A N 1
ATOM 1755 C CA . ALA A 1 234 ? 27.439 27.082 36.225 1.00 71.06 234 ALA A CA 1
ATOM 1756 C C . ALA A 1 234 ? 27.350 27.544 37.686 1.00 71.06 234 ALA A C 1
ATOM 1758 O O . ALA A 1 234 ? 27.518 26.765 38.621 1.00 71.06 234 ALA A O 1
ATOM 1759 N N . GLU A 1 235 ? 26.995 28.814 37.903 1.00 72.69 235 GLU A N 1
ATOM 1760 C CA . GLU A 1 235 ? 26.519 29.205 39.231 1.00 72.69 235 GLU A CA 1
ATOM 1761 C C . GLU A 1 235 ? 25.217 28.458 39.560 1.00 72.69 235 GLU A C 1
ATOM 1763 O O . GLU A 1 235 ? 24.352 28.337 38.677 1.00 72.69 235 GLU A O 1
ATOM 1768 N N . PRO A 1 236 ? 25.022 28.036 40.825 1.00 68.75 236 PRO A N 1
ATOM 1769 C CA . PRO A 1 236 ? 23.794 27.393 41.265 1.00 68.75 236 PRO A CA 1
ATOM 1770 C C . PRO A 1 236 ? 22.547 28.167 40.823 1.00 68.75 236 PRO A C 1
ATOM 1772 O O . PRO A 1 236 ? 22.379 29.353 41.120 1.00 68.75 236 PRO A O 1
ATOM 1775 N N . GLY A 1 237 ? 21.671 27.481 40.087 1.00 66.56 237 GLY A N 1
ATOM 1776 C CA . GLY A 1 237 ? 20.411 28.029 39.588 1.00 66.56 237 GLY A CA 1
ATOM 1777 C C . GLY A 1 237 ? 20.458 28.713 38.215 1.00 66.56 237 GLY A C 1
ATOM 1778 O O . GLY A 1 237 ? 19.395 29.084 37.729 1.00 66.56 237 GLY A O 1
ATOM 1779 N N . LEU A 1 238 ? 21.618 28.866 37.559 1.00 79.38 238 LEU A N 1
ATOM 1780 C CA . LEU A 1 238 ? 21.675 29.438 36.198 1.00 79.38 238 LEU A CA 1
ATOM 1781 C C . LEU A 1 238 ? 21.488 28.410 35.079 1.00 79.38 238 LEU A C 1
ATOM 1783 O O . LEU A 1 238 ? 20.925 28.744 34.039 1.00 79.38 238 LEU A O 1
ATOM 1787 N N . ILE A 1 239 ? 21.957 27.182 35.282 1.00 85.69 239 ILE A N 1
ATOM 1788 C CA . ILE A 1 239 ? 21.885 26.062 34.339 1.00 85.69 239 ILE A CA 1
ATOM 1789 C C . ILE A 1 239 ? 21.425 24.827 35.112 1.00 85.69 239 ILE A C 1
ATOM 1791 O O . ILE A 1 239 ? 21.796 24.642 36.270 1.00 85.69 239 ILE A O 1
ATOM 1795 N N . ARG A 1 240 ? 20.615 23.995 34.458 1.00 85.25 240 ARG A N 1
ATOM 1796 C CA . ARG A 1 240 ? 20.207 22.671 34.923 1.00 85.25 240 ARG A CA 1
ATOM 1797 C C . ARG A 1 240 ? 20.199 21.709 33.745 1.00 85.25 240 ARG A C 1
ATOM 1799 O O . ARG A 1 240 ? 19.543 21.983 32.736 1.00 85.25 240 ARG A O 1
ATOM 1806 N N . VAL A 1 241 ? 20.881 20.583 33.874 1.00 86.31 241 VAL A N 1
ATOM 1807 C CA . VAL A 1 241 ? 20.808 19.482 32.914 1.00 86.31 241 VAL A CA 1
ATOM 1808 C C . VAL A 1 241 ? 19.556 18.665 33.231 1.00 86.31 241 VAL A C 1
ATOM 1810 O O . VAL A 1 241 ? 19.326 18.242 34.361 1.00 86.31 241 VAL A O 1
ATOM 1813 N N . VAL A 1 242 ? 18.691 18.504 32.233 1.00 83.19 242 VAL A N 1
ATOM 1814 C CA . VAL A 1 242 ? 17.416 17.782 32.358 1.00 83.19 242 VAL A CA 1
ATOM 1815 C C . VAL A 1 242 ? 17.624 16.303 32.048 1.00 83.19 242 VAL A C 1
ATOM 1817 O O . VAL A 1 242 ? 17.151 15.442 32.786 1.00 83.19 242 VAL A O 1
ATOM 1820 N N . SER A 1 243 ? 18.365 16.011 30.977 1.00 83.38 243 SER A N 1
ATOM 1821 C CA . SER A 1 243 ? 18.704 14.655 30.558 1.00 83.38 243 SER A CA 1
ATOM 1822 C C . SER A 1 243 ? 20.001 14.633 29.739 1.00 83.38 243 SER A C 1
ATOM 1824 O O . SER A 1 243 ? 20.366 15.612 29.084 1.00 83.38 243 SER A O 1
ATOM 1826 N N . VAL A 1 244 ? 20.709 13.501 29.768 1.00 88.62 244 VAL A N 1
ATOM 1827 C CA . VAL A 1 244 ? 21.846 13.206 28.883 1.00 88.62 244 VAL A CA 1
ATOM 1828 C C . VAL A 1 244 ? 21.635 11.811 28.304 1.00 88.62 244 VAL A C 1
ATOM 1830 O O . VAL A 1 244 ? 21.368 10.867 29.041 1.00 88.62 244 VAL A O 1
ATOM 1833 N N . SER A 1 245 ? 21.752 11.666 26.986 1.00 86.19 245 SER A N 1
ATOM 1834 C CA . SER A 1 245 ? 21.593 10.383 26.293 1.00 86.19 245 SER A CA 1
ATOM 1835 C C . SER A 1 245 ? 22.628 10.214 25.184 1.00 86.19 245 SER A C 1
ATOM 1837 O O . SER A 1 245 ? 23.023 11.171 24.518 1.00 86.19 245 SER A O 1
ATOM 1839 N N . ARG A 1 246 ? 23.091 8.980 24.974 1.00 87.38 246 ARG A N 1
ATOM 1840 C CA . ARG A 1 246 ? 23.970 8.624 23.852 1.00 87.38 246 ARG A CA 1
ATOM 1841 C C . ARG A 1 246 ? 23.130 8.493 22.580 1.00 87.38 246 ARG A C 1
ATOM 1843 O O . ARG A 1 246 ? 22.038 7.933 22.622 1.00 87.38 246 ARG A O 1
ATOM 1850 N N . ARG A 1 247 ? 23.626 9.005 21.454 1.00 85.44 247 ARG A N 1
ATOM 1851 C CA . ARG A 1 247 ? 22.924 9.014 20.160 1.00 85.44 247 ARG A CA 1
ATOM 1852 C C . ARG A 1 247 ? 23.800 8.485 19.017 1.00 85.44 247 ARG A C 1
ATOM 1854 O O . ARG A 1 247 ? 25.029 8.497 19.142 1.00 85.44 247 ARG A O 1
ATOM 1861 N N . PRO A 1 248 ? 23.189 8.048 17.897 1.00 76.94 248 PRO A N 1
ATOM 1862 C CA . PRO A 1 248 ? 23.912 7.716 16.674 1.00 76.94 248 PRO A CA 1
ATOM 1863 C C . PRO A 1 248 ? 24.807 8.863 16.194 1.00 76.94 248 PRO A C 1
ATOM 1865 O O . PRO A 1 248 ? 24.550 10.041 16.453 1.00 76.94 248 PRO A O 1
ATOM 1868 N N . ARG A 1 249 ? 25.858 8.526 15.441 1.00 77.62 249 ARG A N 1
ATOM 1869 C CA . ARG A 1 249 ? 26.829 9.506 14.926 1.00 77.62 249 ARG A CA 1
ATOM 1870 C C . ARG A 1 249 ? 26.205 10.534 13.965 1.00 77.62 249 ARG A C 1
ATOM 1872 O O . ARG A 1 249 ? 26.752 11.626 13.831 1.00 77.62 249 ARG A O 1
ATOM 1879 N N . SER A 1 250 ? 25.089 10.189 13.326 1.00 74.25 250 SER A N 1
ATOM 1880 C CA . SER A 1 250 ? 24.276 11.049 12.455 1.00 74.25 250 SER A CA 1
ATOM 1881 C C . SER A 1 250 ? 23.482 12.128 13.209 1.00 74.25 250 SER A C 1
ATOM 1883 O O . SER A 1 250 ? 23.074 13.115 12.597 1.00 74.25 250 SER A O 1
ATOM 1885 N N . PHE A 1 251 ? 23.278 11.988 14.525 1.00 78.75 251 PHE A N 1
ATOM 1886 C CA . PHE A 1 251 ? 22.456 12.918 15.301 1.00 78.75 251 PHE A CA 1
ATOM 1887 C C . PHE A 1 251 ? 23.051 14.333 15.356 1.00 78.75 251 PHE A C 1
ATOM 1889 O O . PHE A 1 251 ? 24.226 14.528 15.672 1.00 78.75 251 PHE A O 1
ATOM 1896 N N . HIS A 1 252 ? 22.204 15.334 15.109 1.00 79.81 252 HIS A N 1
ATOM 1897 C CA . HIS A 1 252 ? 22.572 16.747 15.123 1.00 79.81 252 HIS A CA 1
ATOM 1898 C C . HIS A 1 252 ? 21.425 17.585 15.695 1.00 79.81 252 HIS A C 1
ATOM 1900 O O . HIS A 1 252 ? 20.373 17.705 15.061 1.00 79.81 252 HIS A O 1
ATOM 1906 N N . ALA A 1 253 ? 21.626 18.210 16.860 1.00 81.69 253 ALA A N 1
ATOM 1907 C CA . ALA A 1 253 ? 20.548 18.847 17.623 1.00 81.69 253 ALA A CA 1
ATOM 1908 C C . ALA A 1 253 ? 19.714 19.868 16.821 1.00 81.69 253 ALA A C 1
ATOM 1910 O O . ALA A 1 253 ? 18.497 19.904 16.970 1.00 81.69 253 ALA A O 1
ATOM 1911 N N . THR A 1 254 ? 20.315 20.654 15.914 1.00 77.50 254 THR A N 1
ATOM 1912 C CA . THR A 1 254 ? 19.564 21.614 15.068 1.00 77.50 254 THR A CA 1
ATOM 1913 C C . THR A 1 254 ? 18.574 20.963 14.098 1.00 77.50 254 THR A C 1
ATOM 1915 O O . THR A 1 254 ? 17.564 21.587 13.778 1.00 77.50 254 THR A O 1
ATOM 1918 N N . PHE A 1 255 ? 18.868 19.749 13.614 1.00 69.12 255 PHE A N 1
ATOM 1919 C CA . PHE A 1 255 ? 18.068 19.048 12.597 1.00 69.12 255 PHE A CA 1
ATOM 1920 C C . PHE A 1 255 ? 17.180 17.951 13.202 1.00 69.12 255 PHE A C 1
ATOM 1922 O O . PHE A 1 255 ? 16.145 17.642 12.627 1.00 69.12 255 PHE A O 1
ATOM 1929 N N . GLY A 1 256 ? 17.545 17.415 14.375 1.00 68.94 256 GLY A N 1
ATOM 1930 C CA . GLY A 1 256 ? 16.705 16.511 15.171 1.00 68.94 256 GLY A CA 1
ATOM 1931 C C . GLY A 1 256 ? 15.675 17.217 16.066 1.00 68.94 256 GLY A C 1
ATOM 1932 O O . GLY A 1 256 ? 14.912 16.547 16.758 1.00 68.94 256 GLY A O 1
ATOM 1933 N N . ALA A 1 257 ? 15.649 18.554 16.084 1.00 70.19 257 ALA A N 1
ATOM 1934 C CA . ALA A 1 257 ? 14.594 19.320 16.741 1.00 70.19 257 ALA A CA 1
ATOM 1935 C C . ALA A 1 257 ? 13.277 19.174 15.963 1.00 70.19 257 ALA A C 1
ATOM 1937 O O . ALA A 1 257 ? 13.232 19.497 14.776 1.00 70.19 257 ALA A O 1
ATOM 1938 N N . LYS A 1 258 ? 12.226 18.692 16.638 1.00 70.19 258 LYS A N 1
ATOM 1939 C CA . LYS A 1 258 ? 10.907 18.423 16.033 1.00 70.19 258 LYS A CA 1
ATOM 1940 C C . LYS A 1 258 ? 9.990 19.643 16.054 1.00 70.19 258 LYS A C 1
ATOM 1942 O O . LYS A 1 258 ? 9.186 19.815 15.150 1.00 70.19 258 LYS A O 1
ATOM 1947 N N . TRP A 1 259 ? 10.135 20.489 17.072 1.00 75.25 259 TRP A N 1
ATOM 1948 C CA . TRP A 1 259 ? 9.496 21.798 17.153 1.00 75.25 259 TRP A CA 1
ATOM 1949 C C . TRP A 1 259 ? 10.286 22.739 18.066 1.00 75.25 259 TRP A C 1
ATOM 1951 O O . TRP A 1 259 ? 11.034 22.315 18.956 1.00 75.25 259 TRP A O 1
ATOM 1961 N N . ARG A 1 260 ? 10.084 24.043 17.872 1.00 81.69 260 ARG A N 1
ATOM 1962 C CA . ARG A 1 260 ? 10.491 25.101 18.811 1.00 81.69 260 ARG A CA 1
ATOM 1963 C C . ARG A 1 260 ? 9.259 25.935 19.173 1.00 81.69 260 ARG A C 1
ATOM 1965 O O . ARG A 1 260 ? 8.341 26.058 18.367 1.00 81.69 260 ARG A O 1
ATOM 1972 N N . ARG A 1 261 ? 9.229 26.513 20.370 1.00 83.25 261 ARG A N 1
ATOM 1973 C CA . ARG A 1 261 ? 8.175 27.428 20.836 1.00 83.25 261 ARG A CA 1
ATOM 1974 C C . ARG A 1 261 ? 8.843 28.658 21.432 1.00 83.25 261 ARG A C 1
ATOM 1976 O O . ARG A 1 261 ? 9.581 28.545 22.407 1.00 83.25 261 ARG A O 1
ATOM 1983 N N . TYR A 1 262 ? 8.609 29.819 20.838 1.00 83.81 262 TYR A N 1
ATOM 1984 C CA . TYR A 1 262 ? 9.056 31.105 21.365 1.00 83.81 262 TYR A CA 1
ATOM 1985 C C . TYR A 1 262 ? 7.870 31.820 22.003 1.00 83.81 262 TYR A C 1
ATOM 1987 O O . TYR A 1 262 ? 6.793 31.887 21.411 1.00 83.81 262 TYR A O 1
ATOM 1995 N N . VAL A 1 263 ? 8.084 32.363 23.199 1.00 79.62 263 VAL A N 1
ATOM 1996 C CA . VAL A 1 263 ? 7.114 33.197 23.913 1.00 79.62 263 VAL A CA 1
ATOM 1997 C C . VAL A 1 263 ? 7.801 34.501 24.298 1.00 79.62 263 VAL A C 1
ATOM 1999 O O . VAL A 1 263 ? 8.843 34.486 24.953 1.00 79.62 263 VAL A O 1
ATOM 2002 N N . TYR A 1 264 ? 7.223 35.629 23.896 1.00 81.12 264 TYR A N 1
ATOM 2003 C CA . TYR A 1 264 ? 7.712 36.967 24.225 1.00 81.12 264 TYR A CA 1
ATOM 2004 C C . TYR A 1 264 ? 6.639 37.762 24.955 1.00 81.12 264 TYR A C 1
ATOM 2006 O O . TYR A 1 264 ? 5.495 37.809 24.505 1.00 81.12 264 TYR A O 1
ATOM 2014 N N . LEU A 1 265 ? 7.022 38.422 26.046 1.00 72.06 265 LEU A N 1
ATOM 2015 C CA . LEU A 1 265 ? 6.170 39.342 26.792 1.00 72.06 265 LEU A CA 1
ATOM 2016 C C . LEU A 1 265 ? 6.659 40.777 26.576 1.00 72.06 265 LEU A C 1
ATOM 2018 O O . LEU A 1 265 ? 7.793 41.119 26.926 1.00 72.06 265 LEU A O 1
ATOM 2022 N N . PHE A 1 266 ? 5.789 41.615 26.021 1.00 76.56 266 PHE A N 1
ATOM 2023 C CA . PHE A 1 266 ? 6.005 43.047 25.818 1.00 76.56 266 PHE A CA 1
ATOM 2024 C C . PHE A 1 266 ? 5.064 43.831 26.746 1.00 76.56 266 PHE A C 1
ATOM 2026 O O . PHE A 1 266 ? 3.873 43.522 26.762 1.00 76.56 266 PHE A O 1
ATOM 2033 N N . PRO A 1 267 ? 5.538 44.818 27.523 1.00 68.12 267 PRO A N 1
ATOM 2034 C CA . PRO A 1 267 ? 4.664 45.622 28.374 1.00 68.12 267 PRO A CA 1
ATOM 2035 C C . PRO A 1 267 ? 3.748 46.526 27.533 1.00 68.12 267 PRO A C 1
ATOM 2037 O O . PRO A 1 267 ? 4.178 47.104 26.534 1.00 68.12 267 PRO A O 1
ATOM 2040 N N . LEU A 1 268 ? 2.494 46.660 27.959 1.00 68.31 268 LEU A N 1
ATOM 2041 C CA . LEU A 1 268 ? 1.502 47.598 27.428 1.00 68.31 268 LEU A CA 1
ATOM 2042 C C . LEU A 1 268 ? 1.290 48.724 28.452 1.00 68.31 268 LEU A C 1
ATOM 2044 O O . LEU A 1 268 ? 1.360 48.492 29.658 1.00 68.31 268 LEU A O 1
ATOM 2048 N N . ARG A 1 269 ? 1.039 49.954 27.989 1.00 57.47 269 ARG A N 1
ATOM 2049 C CA . ARG A 1 269 ? 0.794 51.098 28.883 1.00 57.47 269 ARG A CA 1
ATOM 2050 C C . ARG A 1 269 ? -0.630 51.089 29.442 1.00 57.47 269 ARG A C 1
ATOM 2052 O O . ARG A 1 269 ? -1.594 51.090 28.680 1.00 57.47 269 ARG A O 1
ATOM 2059 N N . THR A 1 270 ? -0.747 51.195 30.761 1.00 39.16 270 THR A N 1
ATOM 2060 C CA . THR A 1 270 ? -2.005 51.450 31.478 1.00 39.16 270 THR A CA 1
ATOM 2061 C C . THR A 1 270 ? -2.431 52.924 31.340 1.00 39.16 270 THR A C 1
ATOM 2063 O O . THR A 1 270 ? -1.607 53.805 31.086 1.00 39.16 270 THR A O 1
ATOM 2066 N N . ARG A 1 271 ? -3.735 53.216 31.458 1.00 31.11 271 ARG A N 1
ATOM 2067 C CA . ARG A 1 271 ? -4.297 54.569 31.264 1.00 31.11 271 ARG A CA 1
ATOM 2068 C C . ARG A 1 271 ? -4.276 55.385 32.568 1.00 31.11 271 ARG A C 1
ATOM 2070 O O . ARG A 1 271 ? -4.961 55.018 33.516 1.00 31.11 271 ARG A O 1
ATOM 2077 N N . GLY A 1 272 ? -3.596 56.535 32.545 1.00 27.11 272 GLY A N 1
ATOM 2078 C CA . GLY A 1 272 ? -3.406 57.442 33.691 1.00 27.11 272 GLY A CA 1
ATOM 2079 C C . GLY A 1 272 ? -2.094 57.132 34.423 1.00 27.11 272 GLY A C 1
ATOM 2080 O O . GLY A 1 272 ? -1.798 55.967 34.633 1.00 27.11 272 GLY A O 1
ATOM 2081 N N . THR A 1 273 ? -1.259 58.105 34.785 1.00 25.73 273 THR A N 1
ATOM 2082 C CA . THR A 1 273 ? -1.511 59.541 35.024 1.00 25.73 273 THR A CA 1
ATOM 2083 C C . THR A 1 273 ? -0.832 60.484 34.014 1.00 25.73 273 THR A C 1
ATOM 2085 O O . THR A 1 273 ? 0.174 60.155 33.394 1.00 25.73 273 THR A O 1
ATOM 2088 N N . MET A 1 274 ? -1.385 61.694 33.848 1.00 30.39 274 MET A N 1
ATOM 2089 C CA . MET A 1 274 ? -0.645 62.830 33.283 1.00 30.39 274 MET A CA 1
ATOM 2090 C C . MET A 1 274 ? -0.112 63.677 34.439 1.00 30.39 274 MET A C 1
ATOM 2092 O O . MET A 1 274 ? -0.874 64.493 34.952 1.00 30.39 274 MET A O 1
ATOM 2096 N N . HIS A 1 275 ? 1.156 63.516 34.819 1.00 28.25 275 HIS A N 1
ATOM 2097 C CA . HIS A 1 275 ? 1.980 64.576 35.417 1.00 28.25 275 HIS A CA 1
ATOM 2098 C C . HIS A 1 275 ? 3.476 64.261 35.243 1.00 28.25 275 HIS A C 1
ATOM 2100 O O . HIS A 1 275 ? 3.849 63.122 34.976 1.00 28.25 275 HIS A O 1
ATOM 2106 N N . ASP A 1 276 ? 4.276 65.319 35.351 1.00 28.05 276 ASP A N 1
ATOM 2107 C CA . ASP A 1 276 ? 5.738 65.371 35.441 1.00 28.05 276 ASP A CA 1
ATOM 2108 C C . ASP A 1 276 ? 6.555 64.911 34.218 1.00 28.05 276 ASP A C 1
ATOM 2110 O O . ASP A 1 276 ? 7.043 63.789 34.083 1.00 28.05 276 ASP A O 1
ATOM 2114 N N . GLN A 1 277 ? 6.792 65.891 33.337 1.00 32.59 277 GLN A N 1
ATOM 2115 C CA . GLN A 1 277 ? 7.968 65.920 32.471 1.00 32.59 277 GLN A CA 1
ATOM 2116 C C . GLN A 1 277 ? 9.225 66.221 33.308 1.00 32.59 277 GLN A C 1
ATOM 2118 O O . GLN A 1 277 ? 9.630 67.379 33.392 1.00 32.59 277 GLN A O 1
ATOM 2123 N N . GLU A 1 278 ? 9.899 65.207 33.850 1.00 27.41 278 GLU A N 1
ATOM 2124 C CA . GLU A 1 278 ? 11.296 65.362 34.281 1.00 27.41 278 GLU A CA 1
ATOM 2125 C C . GLU A 1 278 ? 12.230 64.316 33.660 1.00 27.41 278 GLU A C 1
ATOM 2127 O O . GLU A 1 278 ? 11.893 63.152 33.434 1.00 27.41 278 GLU A O 1
ATOM 2132 N N . THR A 1 279 ? 13.430 64.781 33.317 1.00 30.78 279 THR A N 1
ATOM 2133 C CA . THR A 1 279 ? 14.478 64.028 32.624 1.00 30.78 279 THR A CA 1
ATOM 2134 C C . THR A 1 279 ? 15.077 62.926 33.496 1.00 30.78 279 THR A C 1
ATOM 2136 O O . THR A 1 279 ? 16.049 63.155 34.218 1.00 30.78 279 THR A O 1
ATOM 2139 N N . LEU A 1 280 ? 14.570 61.701 33.346 1.00 26.86 280 LEU A N 1
ATOM 2140 C CA . LEU A 1 280 ? 15.245 60.490 33.820 1.00 26.86 280 LEU A CA 1
ATOM 2141 C C . LEU A 1 280 ? 16.551 60.281 33.039 1.00 26.86 280 LEU A C 1
ATOM 2143 O O . LEU A 1 280 ? 16.559 59.841 31.888 1.00 26.86 280 LEU A O 1
ATOM 2147 N N . THR A 1 281 ? 17.670 60.634 33.671 1.00 24.38 281 THR A N 1
ATOM 2148 C CA . THR A 1 281 ? 19.017 60.372 33.144 1.00 24.38 281 THR A CA 1
ATOM 2149 C C . THR A 1 281 ? 19.468 58.943 33.476 1.00 24.38 281 THR A C 1
ATOM 2151 O O . THR A 1 281 ? 18.826 58.223 34.235 1.00 24.38 281 THR A O 1
ATOM 2154 N N . SER A 1 282 ? 20.573 58.488 32.880 1.00 26.94 282 SER A N 1
ATOM 2155 C CA . SER A 1 282 ? 20.968 57.072 32.790 1.00 26.94 282 SER A CA 1
ATOM 2156 C C . SER A 1 282 ? 21.483 56.410 34.087 1.00 26.94 282 SER A C 1
ATOM 2158 O O . SER A 1 282 ? 22.428 55.619 34.027 1.00 26.94 282 SER A O 1
ATOM 2160 N N . LYS A 1 283 ? 20.916 56.722 35.261 1.00 24.88 283 LYS A N 1
ATOM 2161 C CA . LYS A 1 283 ? 21.349 56.182 36.567 1.00 24.88 283 LYS A CA 1
ATOM 2162 C C . LYS A 1 283 ? 20.335 55.287 37.289 1.00 24.88 283 LYS A C 1
ATOM 2164 O O . LYS A 1 283 ? 20.773 54.407 38.026 1.00 24.88 283 LYS A O 1
ATOM 2169 N N . ASP A 1 284 ? 19.035 55.406 37.024 1.00 26.17 284 ASP A N 1
ATOM 2170 C CA . ASP A 1 284 ? 18.011 54.775 37.883 1.00 26.17 284 ASP A CA 1
ATOM 2171 C C . ASP A 1 284 ? 17.662 53.310 37.546 1.00 26.17 284 ASP A C 1
ATOM 2173 O O . ASP A 1 284 ? 16.862 52.685 38.236 1.00 26.17 284 ASP A O 1
ATOM 2177 N N . TYR A 1 285 ? 18.326 52.710 36.550 1.00 25.64 285 TYR A N 1
ATOM 2178 C CA . TYR A 1 285 ? 18.285 51.255 36.304 1.00 25.64 285 TYR A CA 1
ATOM 2179 C C . TYR A 1 285 ? 19.396 50.462 37.026 1.00 25.64 285 TYR A C 1
ATOM 2181 O O . TYR A 1 285 ? 19.556 49.267 36.788 1.00 25.64 285 TYR A O 1
ATOM 2189 N N . ASN A 1 286 ? 20.130 51.100 37.946 1.00 27.41 286 ASN A N 1
ATOM 2190 C CA . ASN A 1 286 ? 20.979 50.434 38.938 1.00 27.41 286 ASN A CA 1
ATOM 2191 C C . ASN A 1 286 ? 20.375 50.594 40.343 1.00 27.41 286 ASN A C 1
ATOM 2193 O O . ASN A 1 286 ? 20.905 51.334 41.172 1.00 27.41 286 ASN A O 1
ATOM 2197 N N . LEU A 1 287 ? 19.282 49.880 40.627 1.00 24.64 287 LEU A N 1
ATOM 2198 C CA . LEU A 1 287 ? 18.791 49.721 41.999 1.00 24.64 287 LEU A CA 1
ATOM 2199 C C . LEU A 1 287 ? 19.323 48.421 42.607 1.00 24.64 287 LEU A C 1
ATOM 2201 O O . LEU A 1 287 ? 19.339 47.361 41.983 1.00 24.64 287 LEU A O 1
ATOM 2205 N N . SER A 1 288 ? 19.875 48.559 43.807 1.00 24.48 288 SER A N 1
ATOM 2206 C CA . SER A 1 288 ? 20.968 47.728 44.291 1.00 24.48 288 SER A CA 1
ATOM 2207 C C . SER A 1 288 ? 20.536 46.528 45.131 1.00 24.48 288 SER A C 1
ATOM 2209 O O . SER A 1 288 ? 19.571 46.565 45.896 1.00 24.48 288 SER A O 1
ATOM 2211 N N . LEU A 1 289 ? 21.377 45.491 45.080 1.00 25.61 289 LEU A N 1
ATOM 2212 C CA . LEU A 1 289 ? 21.607 44.603 46.218 1.00 25.61 289 LEU A CA 1
ATOM 2213 C C . LEU A 1 289 ? 21.857 45.466 47.465 1.00 25.61 289 LEU A C 1
ATOM 2215 O O . LEU A 1 289 ? 22.882 46.145 47.547 1.00 25.61 289 LEU A O 1
ATOM 2219 N N . ARG A 1 290 ? 20.938 45.451 48.438 1.00 23.92 290 ARG A N 1
ATOM 2220 C CA . ARG A 1 290 ? 21.195 46.078 49.739 1.00 23.92 290 ARG A CA 1
ATOM 2221 C C . ARG A 1 290 ? 22.195 45.231 50.519 1.00 23.92 290 ARG A C 1
ATOM 2223 O O . ARG A 1 290 ? 21.876 44.132 50.963 1.00 23.92 290 ARG A O 1
ATOM 2230 N N . SER A 1 291 ? 23.388 45.782 50.691 1.00 24.70 291 SER A N 1
ATOM 2231 C CA . SER A 1 291 ? 24.400 45.326 51.638 1.00 24.70 291 SER A CA 1
ATOM 2232 C C . SER A 1 291 ? 23.872 45.392 53.075 1.00 24.70 291 SER A C 1
ATOM 2234 O O . SER A 1 291 ? 23.412 46.447 53.512 1.00 24.70 291 SER A O 1
ATOM 2236 N N . GLY A 1 292 ? 23.978 44.281 53.804 1.00 25.52 292 GLY A N 1
ATOM 2237 C CA . GLY A 1 292 ? 23.915 44.233 55.266 1.00 25.52 292 GLY A CA 1
ATOM 2238 C C . GLY A 1 292 ? 25.302 43.898 55.813 1.00 25.52 292 GLY A C 1
ATOM 2239 O O . GLY A 1 292 ? 26.002 43.072 55.231 1.00 25.52 292 GLY A O 1
ATOM 2240 N N . GLU A 1 293 ? 25.710 44.577 56.880 1.00 26.19 293 GLU A N 1
ATOM 2241 C CA . GLU A 1 293 ? 27.083 44.582 57.399 1.00 26.19 293 GLU A CA 1
ATOM 2242 C C . GLU A 1 293 ? 27.477 43.262 58.085 1.00 26.19 293 GLU A C 1
ATOM 2244 O O . GLU A 1 293 ? 26.748 42.764 58.941 1.00 26.19 293 GLU A O 1
ATOM 2249 N N . LEU A 1 294 ? 28.677 42.754 57.780 1.00 24.53 294 LEU A N 1
ATOM 2250 C CA . LEU A 1 294 ? 29.480 41.886 58.652 1.00 24.53 294 LEU A CA 1
ATOM 2251 C C . LEU A 1 294 ? 30.978 42.231 58.470 1.00 24.53 294 LEU A C 1
ATOM 2253 O O . LEU A 1 294 ? 31.327 42.803 57.434 1.00 24.53 294 LEU A O 1
ATOM 2257 N N . PRO A 1 295 ? 31.848 41.969 59.468 1.00 25.23 295 PRO A N 1
ATOM 2258 C CA . PRO A 1 295 ? 33.089 42.730 59.627 1.00 25.23 295 PRO A CA 1
ATOM 2259 C C . PRO A 1 295 ? 34.272 42.287 58.758 1.00 25.23 295 PRO A C 1
ATOM 2261 O O . PRO A 1 295 ? 34.348 41.164 58.268 1.00 25.23 295 PRO A O 1
ATOM 2264 N N . GLU A 1 296 ? 35.224 43.212 58.673 1.00 28.39 296 GLU A N 1
ATOM 2265 C CA . GLU A 1 296 ? 36.582 43.124 58.130 1.00 28.39 296 GLU A CA 1
ATOM 2266 C C . GLU A 1 296 ? 37.294 41.774 58.384 1.00 28.39 296 GLU A C 1
ATOM 2268 O O . GLU A 1 296 ? 37.455 41.370 59.538 1.00 28.39 296 GLU A O 1
ATOM 2273 N N . ASN A 1 297 ? 37.815 41.126 57.327 1.00 24.80 297 ASN A N 1
ATOM 2274 C CA . ASN A 1 297 ? 39.266 41.063 57.046 1.00 24.80 297 ASN A CA 1
ATOM 2275 C C . ASN A 1 297 ? 39.646 40.215 55.799 1.00 24.80 297 ASN A C 1
ATOM 2277 O O . ASN A 1 297 ? 38.944 39.280 55.431 1.00 24.80 297 ASN A O 1
ATOM 2281 N N . GLU A 1 298 ? 40.812 40.559 55.230 1.00 25.70 298 GLU A N 1
ATOM 2282 C CA . GLU A 1 298 ? 41.705 39.788 54.328 1.00 25.70 298 GLU A CA 1
ATOM 2283 C C . GLU A 1 298 ? 41.317 39.495 52.847 1.00 25.70 298 GLU A C 1
ATOM 2285 O O . GLU A 1 298 ? 40.684 38.503 52.493 1.00 25.70 298 GLU A O 1
ATOM 2290 N N . ASP A 1 299 ? 41.848 40.362 51.968 1.00 31.22 299 ASP A N 1
ATOM 2291 C CA . ASP A 1 299 ? 42.558 40.082 50.700 1.00 31.22 299 ASP A CA 1
ATOM 2292 C C . ASP A 1 299 ? 42.051 39.007 49.709 1.00 31.22 299 ASP A C 1
ATOM 2294 O O . ASP A 1 299 ? 42.583 37.898 49.642 1.00 31.22 299 ASP A O 1
ATOM 2298 N N . ILE A 1 300 ? 41.195 39.415 48.754 1.00 25.39 300 ILE A N 1
ATOM 2299 C CA . ILE A 1 300 ? 41.150 38.827 47.395 1.00 25.39 300 ILE A CA 1
ATOM 2300 C C . ILE A 1 300 ? 41.030 39.934 46.320 1.00 25.39 300 ILE A C 1
ATOM 2302 O O . ILE A 1 300 ? 40.353 40.943 46.500 1.00 25.39 300 ILE A O 1
ATOM 2306 N N . LEU A 1 301 ? 41.723 39.721 45.193 1.00 26.12 301 LEU A N 1
ATOM 2307 C CA . LEU A 1 301 ? 41.919 40.631 44.052 1.00 26.12 301 LEU A CA 1
ATOM 2308 C C . LEU A 1 301 ? 40.634 41.199 43.402 1.00 26.12 301 LEU A C 1
ATOM 2310 O O . LEU A 1 301 ? 39.601 40.538 43.308 1.00 26.12 301 LEU A O 1
ATOM 2314 N N . GLN A 1 302 ? 40.759 42.422 42.872 1.00 21.64 302 GLN A N 1
ATOM 2315 C CA . GLN A 1 302 ? 39.689 43.227 42.264 1.00 21.64 302 GLN A CA 1
ATOM 2316 C C . GLN A 1 302 ? 39.124 42.651 40.942 1.00 21.64 302 GLN A C 1
ATOM 2318 O O . GLN A 1 302 ? 39.890 42.124 40.131 1.00 21.64 302 GLN A O 1
ATOM 2323 N N . PRO A 1 303 ? 37.818 42.836 40.651 1.00 25.86 303 PRO A N 1
ATOM 2324 C CA . PRO A 1 303 ? 37.216 42.476 39.369 1.00 25.86 303 PRO A CA 1
ATOM 2325 C C . PRO A 1 303 ? 37.108 43.671 38.400 1.00 25.86 303 PRO A C 1
ATOM 2327 O O . PRO A 1 303 ? 36.273 44.555 38.581 1.00 25.86 303 PRO A O 1
ATOM 2330 N N . GLU A 1 304 ? 37.856 43.647 37.292 1.00 28.41 304 GLU A N 1
ATOM 2331 C CA . GLU A 1 304 ? 37.633 44.549 36.151 1.00 28.41 304 GLU A CA 1
ATOM 2332 C C . GLU A 1 304 ? 37.554 43.797 34.811 1.00 28.41 304 GLU A C 1
ATOM 2334 O O . GLU A 1 304 ? 38.563 43.303 34.307 1.00 28.41 304 GLU A O 1
ATOM 2339 N N . LYS A 1 305 ? 36.367 43.791 34.184 1.00 26.41 305 LYS A N 1
ATOM 2340 C CA . LYS A 1 305 ? 36.088 44.459 32.888 1.00 26.41 305 LYS A CA 1
ATOM 2341 C C . LYS A 1 305 ? 34.714 44.064 32.338 1.00 26.41 305 LYS A C 1
ATOM 2343 O O . LYS A 1 305 ? 34.419 42.896 32.107 1.00 26.41 305 LYS A O 1
ATOM 2348 N N . ASN A 1 306 ? 33.877 45.075 32.113 1.00 31.22 306 ASN A N 1
ATOM 2349 C CA . ASN A 1 306 ? 32.544 44.921 31.534 1.00 31.22 306 ASN A CA 1
ATOM 2350 C C . ASN A 1 306 ? 32.592 44.601 30.035 1.00 31.22 306 ASN A C 1
ATOM 2352 O O . ASN A 1 306 ? 33.519 44.988 29.327 1.00 31.22 306 ASN A O 1
ATOM 2356 N N . CYS A 1 307 ? 31.526 43.966 29.542 1.00 25.97 307 CYS A N 1
ATOM 2357 C CA . CYS A 1 307 ? 31.311 43.719 28.119 1.00 25.97 307 CYS A CA 1
ATOM 2358 C C . CYS A 1 307 ? 31.094 45.037 27.350 1.00 25.97 307 CYS A C 1
ATOM 2360 O O . CYS A 1 307 ? 29.960 45.501 27.223 1.00 25.97 307 CYS A O 1
ATOM 2362 N N . GLN A 1 308 ? 32.164 45.603 26.795 1.00 27.44 308 GLN A N 1
ATOM 2363 C CA . GLN A 1 308 ? 32.096 46.482 25.628 1.00 27.44 308 GLN A CA 1
ATOM 2364 C C . GLN A 1 308 ? 32.776 45.764 24.462 1.00 27.44 308 GLN A C 1
ATOM 2366 O O . GLN A 1 308 ? 33.886 45.258 24.607 1.00 27.44 308 GLN A O 1
ATOM 2371 N N . ALA A 1 309 ? 32.073 45.671 23.336 1.00 27.94 309 ALA A N 1
ATOM 2372 C CA . ALA A 1 309 ? 32.586 45.138 22.081 1.00 27.94 309 ALA A CA 1
ATOM 2373 C C . ALA A 1 309 ? 32.588 46.265 21.044 1.00 27.94 309 ALA A C 1
ATOM 2375 O O . ALA A 1 309 ? 31.747 47.161 21.108 1.00 27.94 309 ALA A O 1
ATOM 2376 N N . GLU A 1 310 ? 33.570 46.224 20.151 1.00 26.34 310 GLU A N 1
ATOM 2377 C CA . GLU A 1 310 ? 33.926 47.324 19.255 1.00 26.34 310 GLU A CA 1
ATOM 2378 C C . GLU A 1 310 ? 32.891 47.556 18.140 1.00 26.34 310 GLU A C 1
ATOM 2380 O O . GLU A 1 310 ? 32.168 46.650 17.727 1.00 26.34 310 GLU A O 1
ATOM 2385 N N . ASP A 1 311 ? 32.837 48.807 17.685 1.00 25.08 311 ASP A N 1
ATOM 2386 C CA . ASP A 1 311 ? 31.886 49.365 16.721 1.00 25.08 311 ASP A CA 1
ATOM 2387 C C . ASP A 1 311 ? 32.357 49.105 15.274 1.00 25.08 311 ASP A C 1
ATOM 2389 O O . ASP A 1 311 ? 33.372 49.662 14.842 1.00 25.08 311 ASP A O 1
ATOM 2393 N N . ASP A 1 312 ? 31.653 48.256 14.509 1.00 24.62 312 ASP A N 1
ATOM 2394 C CA . ASP A 1 312 ? 31.943 48.032 13.085 1.00 24.62 312 ASP A CA 1
ATOM 2395 C C . ASP A 1 312 ? 31.279 49.112 12.217 1.00 24.62 312 ASP A C 1
ATOM 2397 O O . ASP A 1 312 ? 30.202 48.948 11.645 1.00 24.62 312 ASP A O 1
ATOM 2401 N N . GLY A 1 313 ? 31.965 50.258 12.152 1.00 27.52 313 GLY A N 1
ATOM 2402 C CA . GLY A 1 313 ? 31.475 51.528 11.618 1.00 27.52 313 GLY A CA 1
ATOM 2403 C C . GLY A 1 313 ? 30.626 51.452 10.343 1.00 27.52 313 GLY A C 1
ATOM 2404 O O . GLY A 1 313 ? 31.124 51.573 9.224 1.00 27.52 313 GLY A O 1
ATOM 2405 N N . THR A 1 314 ? 29.308 51.409 10.530 1.00 23.78 314 THR A N 1
ATOM 2406 C CA . THR A 1 314 ? 28.324 51.963 9.597 1.00 23.78 314 THR A CA 1
ATOM 2407 C C . THR A 1 314 ? 27.366 52.837 10.392 1.00 23.78 314 THR A C 1
ATOM 2409 O O . THR A 1 314 ? 26.869 52.436 11.439 1.00 23.78 314 THR A O 1
ATOM 2412 N N . GLN A 1 315 ? 27.157 54.062 9.911 1.00 26.98 315 GLN A N 1
ATOM 2413 C CA . GLN A 1 315 ? 26.566 55.175 10.656 1.00 26.98 315 GLN A CA 1
ATOM 2414 C C . GLN A 1 315 ? 25.057 54.969 10.895 1.00 26.98 315 GLN A C 1
ATOM 2416 O O . GLN A 1 315 ? 24.215 55.541 10.208 1.00 26.98 315 GLN A O 1
ATOM 2421 N N . ALA A 1 316 ? 24.718 54.099 11.845 1.00 26.48 316 ALA A N 1
ATOM 2422 C CA . ALA A 1 316 ? 23.351 53.811 12.252 1.00 26.48 316 ALA A CA 1
ATOM 2423 C C . ALA A 1 316 ? 22.858 54.871 13.246 1.00 26.48 316 ALA A C 1
ATOM 2425 O O . ALA A 1 316 ? 23.519 55.151 14.248 1.00 26.48 316 ALA A O 1
ATOM 2426 N N . ASP A 1 317 ? 21.681 55.440 12.975 1.00 24.77 317 ASP A N 1
ATOM 2427 C CA . ASP A 1 317 ? 21.026 56.392 13.872 1.00 24.77 317 ASP A CA 1
ATOM 2428 C C . ASP A 1 317 ? 20.947 55.854 15.305 1.00 24.77 317 ASP A C 1
ATOM 2430 O O . ASP A 1 317 ? 20.584 54.696 15.534 1.00 24.77 317 ASP A O 1
ATOM 2434 N N . LYS A 1 318 ? 21.253 56.732 16.269 1.00 24.52 318 LYS A N 1
ATOM 2435 C CA . LYS A 1 318 ? 21.235 56.434 17.706 1.00 24.52 318 LYS A CA 1
ATOM 2436 C C . LYS A 1 318 ? 19.931 55.730 18.087 1.00 24.52 318 LYS A C 1
ATOM 2438 O O . LYS A 1 318 ? 18.856 56.325 18.040 1.00 24.52 318 LYS A O 1
ATOM 2443 N N . ILE A 1 319 ? 20.045 54.463 18.483 1.00 28.61 319 ILE A N 1
ATOM 2444 C CA . ILE A 1 319 ? 18.914 53.668 18.960 1.00 28.61 319 ILE A CA 1
ATOM 2445 C C . ILE A 1 319 ? 18.440 54.273 20.281 1.00 28.61 319 ILE A C 1
ATOM 2447 O O . ILE A 1 319 ? 19.172 54.251 21.266 1.00 28.61 319 ILE A O 1
ATOM 2451 N N . ASP A 1 320 ? 17.211 54.784 20.297 1.00 29.55 320 ASP A N 1
ATOM 2452 C CA . ASP A 1 320 ? 16.511 55.163 21.521 1.00 29.55 320 ASP A CA 1
ATOM 2453 C C . ASP A 1 320 ? 15.940 53.898 22.199 1.00 29.55 320 ASP A C 1
ATOM 2455 O O . ASP A 1 320 ? 15.009 53.288 21.655 1.00 29.55 320 ASP A O 1
ATOM 2459 N N . PRO A 1 321 ? 16.467 53.470 23.366 1.00 31.28 321 PRO A N 1
ATOM 2460 C CA . PRO A 1 321 ? 15.941 52.318 24.095 1.00 31.28 321 PRO A CA 1
ATOM 2461 C C . PRO A 1 321 ? 14.593 52.609 24.780 1.00 31.28 321 PRO A C 1
ATOM 2463 O O . PRO A 1 321 ? 13.977 51.686 25.310 1.00 31.28 321 PRO A O 1
ATOM 2466 N N . HIS A 1 322 ? 14.116 53.858 24.756 1.00 33.06 322 HIS A N 1
ATOM 2467 C CA . HIS A 1 322 ? 12.883 54.313 25.395 1.00 33.06 322 HIS A CA 1
ATOM 2468 C C . HIS A 1 322 ? 11.745 54.597 24.409 1.00 33.06 322 HIS A C 1
ATOM 2470 O O . HIS A 1 322 ? 10.764 55.236 24.799 1.00 33.06 322 HIS A O 1
ATOM 2476 N N . ARG A 1 323 ? 11.803 54.100 23.160 1.00 35.91 323 ARG A N 1
ATOM 2477 C CA . ARG A 1 323 ? 10.683 54.259 22.216 1.00 35.91 323 ARG A CA 1
ATOM 2478 C C . ARG A 1 323 ? 9.452 53.468 22.668 1.00 35.91 323 ARG A C 1
ATOM 2480 O O . ARG A 1 323 ? 9.225 52.328 22.264 1.00 35.91 323 ARG A O 1
ATOM 2487 N N . VAL A 1 324 ? 8.639 54.138 23.476 1.00 40.53 324 VAL A N 1
ATOM 2488 C CA . VAL A 1 324 ? 7.298 53.749 23.902 1.00 40.53 324 VAL A CA 1
ATOM 2489 C C . VAL A 1 324 ? 6.480 53.322 22.687 1.00 40.53 324 VAL A C 1
ATOM 2491 O O . VAL A 1 324 ? 6.279 54.094 21.748 1.00 40.53 324 VAL A O 1
ATOM 2494 N N . LEU A 1 325 ? 5.986 52.088 22.722 1.00 44.50 325 LEU A N 1
ATOM 2495 C CA . LEU A 1 325 ? 4.976 51.617 21.785 1.00 44.50 325 LEU A CA 1
ATOM 2496 C C . LEU A 1 325 ? 3.655 52.349 22.093 1.00 44.50 325 LEU A C 1
ATOM 2498 O O . LEU A 1 325 ? 3.289 52.490 23.260 1.00 44.50 325 LEU A O 1
ATOM 2502 N N . GLY A 1 326 ? 2.975 52.854 21.057 1.00 50.28 326 GLY A N 1
ATOM 2503 C CA . GLY A 1 326 ? 1.690 53.556 21.193 1.00 50.28 326 GLY A CA 1
ATOM 2504 C C . GLY A 1 326 ? 0.529 52.621 21.562 1.00 50.28 326 GLY A C 1
ATOM 2505 O O . GLY A 1 326 ? 0.748 51.515 22.050 1.00 50.28 326 GLY A O 1
ATOM 2506 N N . GLU A 1 327 ? -0.714 53.037 21.293 1.00 57.44 327 GLU A N 1
ATOM 2507 C CA . GLU A 1 327 ? -1.882 52.139 21.367 1.00 57.44 327 GLU A CA 1
ATOM 2508 C C . GLU A 1 327 ? -1.678 50.969 20.369 1.00 57.44 327 GLU A C 1
ATOM 2510 O O . GLU A 1 327 ? -1.910 51.119 19.170 1.00 57.44 327 GLU A O 1
ATOM 2515 N N . ILE A 1 328 ? -1.176 49.816 20.845 1.00 68.69 328 ILE A N 1
ATOM 2516 C CA . ILE A 1 328 ? -1.042 48.588 20.045 1.00 68.69 328 ILE A CA 1
ATOM 2517 C C . ILE A 1 328 ? -2.371 47.844 20.062 1.00 68.69 328 ILE A C 1
ATOM 2519 O O . ILE A 1 328 ? -2.821 47.378 21.110 1.00 68.69 328 ILE A O 1
ATOM 2523 N N . ASP A 1 329 ? -2.930 47.627 18.878 1.00 76.62 329 ASP A N 1
ATOM 2524 C CA . ASP A 1 329 ? -3.978 46.636 18.686 1.00 76.62 329 ASP A CA 1
ATOM 2525 C C . ASP A 1 329 ? -3.376 45.217 18.704 1.00 76.62 329 ASP A C 1
ATOM 2527 O O . ASP A 1 329 ? -2.846 44.712 17.710 1.00 76.62 329 ASP A O 1
ATOM 2531 N N . VAL A 1 330 ? -3.441 44.570 19.871 1.00 80.38 330 VAL A N 1
ATOM 2532 C CA . VAL A 1 330 ? -2.952 43.197 20.080 1.00 80.38 330 VAL A CA 1
ATOM 2533 C C . VAL A 1 330 ? -3.763 42.176 19.277 1.00 80.38 330 VAL A C 1
ATOM 2535 O O . VAL A 1 330 ? -3.198 41.174 18.831 1.00 80.38 330 VAL A O 1
ATOM 2538 N N . GLN A 1 331 ? -5.053 42.434 19.039 1.00 77.62 331 GLN A N 1
ATOM 2539 C CA . GLN A 1 331 ? -5.883 41.584 18.187 1.00 77.62 331 GLN A CA 1
ATOM 2540 C C . GLN A 1 331 ? -5.357 41.637 16.750 1.00 77.62 331 GLN A C 1
ATOM 2542 O O . GLN A 1 331 ? -5.132 40.590 16.143 1.00 77.62 331 GLN A O 1
ATOM 2547 N N . ARG A 1 332 ? -5.021 42.832 16.249 1.00 78.38 332 ARG A N 1
ATOM 2548 C CA . ARG A 1 332 ? -4.441 43.000 14.911 1.00 78.38 332 ARG A CA 1
ATOM 2549 C C . ARG A 1 332 ? -3.068 42.344 14.752 1.00 78.38 332 ARG A C 1
ATOM 2551 O O . ARG A 1 332 ? -2.798 41.758 13.704 1.00 78.38 332 ARG A O 1
ATOM 2558 N N . VAL A 1 333 ? -2.210 42.389 15.777 1.00 81.44 333 VAL A N 1
ATOM 2559 C CA . VAL A 1 333 ? -0.941 41.627 15.783 1.00 81.44 333 VAL A CA 1
ATOM 2560 C C . VAL A 1 333 ? -1.218 40.121 15.699 1.00 81.44 333 VAL A C 1
ATOM 2562 O O . VAL A 1 333 ? -0.546 39.413 14.950 1.00 81.44 333 VAL A O 1
ATOM 2565 N N . SER A 1 334 ? -2.225 39.631 16.430 1.00 84.31 334 SER A N 1
ATOM 2566 C CA . SER A 1 334 ? -2.618 38.219 16.426 1.00 84.31 334 SER A CA 1
ATOM 2567 C C . SER A 1 334 ? -3.151 37.764 15.066 1.00 84.31 334 SER A C 1
ATOM 2569 O O . SER A 1 334 ? -2.727 36.723 14.570 1.00 84.31 334 SER A O 1
ATOM 2571 N N . GLU A 1 335 ? -4.010 38.561 14.424 1.00 82.50 335 GLU A N 1
ATOM 2572 C CA . GLU A 1 335 ? -4.533 38.311 13.072 1.00 82.50 335 GLU A CA 1
ATOM 2573 C C . GLU A 1 335 ? -3.417 38.197 12.033 1.00 82.50 335 GLU A C 1
ATOM 2575 O O . GLU A 1 335 ? -3.383 37.229 11.274 1.00 82.50 335 GLU A O 1
ATOM 2580 N N . LEU A 1 336 ? -2.492 39.164 12.014 1.00 82.88 336 LEU A N 1
ATOM 2581 C CA . LEU A 1 336 ? -1.362 39.180 11.083 1.00 82.88 336 LEU A CA 1
ATOM 2582 C C . LEU A 1 336 ? -0.491 37.930 11.252 1.00 82.88 336 LEU A C 1
ATOM 2584 O O . LEU A 1 336 ? -0.166 37.272 10.269 1.00 82.88 336 LEU A O 1
ATOM 2588 N N . LEU A 1 337 ? -0.157 37.556 12.490 1.00 84.69 337 LEU A N 1
ATOM 2589 C CA . LEU A 1 337 ? 0.625 36.347 12.759 1.00 84.69 337 LEU A CA 1
ATOM 2590 C C . LEU A 1 337 ? -0.145 35.062 12.409 1.00 84.69 337 LEU A C 1
ATOM 2592 O O . LEU A 1 337 ? 0.439 34.152 11.819 1.00 84.69 337 LEU A O 1
ATOM 2596 N N . SER A 1 338 ? -1.448 35.003 12.697 1.00 83.38 338 SER A N 1
ATOM 2597 C CA . SER A 1 338 ? -2.296 33.822 12.457 1.00 83.38 338 SER A CA 1
ATOM 2598 C C . SER A 1 338 ? -2.385 33.443 10.978 1.00 83.38 338 SER A C 1
ATOM 2600 O O . SER A 1 338 ? -2.513 32.264 10.656 1.00 83.38 338 SER A O 1
ATOM 2602 N N . GLN A 1 339 ? -2.248 34.410 10.063 1.00 81.25 339 GLN A N 1
ATOM 2603 C CA . GLN A 1 339 ? -2.188 34.155 8.618 1.00 81.25 339 GLN A CA 1
ATOM 2604 C C . GLN A 1 339 ? -1.091 33.151 8.225 1.00 81.25 339 GLN A C 1
ATOM 2606 O O . GLN A 1 339 ? -1.259 32.408 7.255 1.00 81.25 339 GLN A O 1
ATOM 2611 N N . LEU A 1 340 ? 0.015 33.106 8.972 1.00 80.69 340 LEU A N 1
ATOM 2612 C CA . LEU A 1 340 ? 1.172 32.251 8.696 1.00 80.69 340 LEU A CA 1
ATOM 2613 C C . LEU A 1 340 ? 0.995 30.800 9.177 1.00 80.69 340 LEU A C 1
ATOM 2615 O O . LEU A 1 340 ? 1.807 29.943 8.828 1.00 80.69 340 LEU A O 1
ATOM 2619 N N . VAL A 1 341 ? -0.038 30.512 9.976 1.00 81.25 341 VAL A N 1
ATOM 2620 C CA . VAL A 1 341 ? -0.290 29.168 10.515 1.00 81.25 341 VAL A CA 1
ATOM 2621 C C . VAL A 1 341 ? -0.689 28.203 9.395 1.00 81.25 341 VAL A C 1
ATOM 2623 O O . VAL A 1 341 ? -1.405 28.567 8.458 1.00 81.25 341 VAL A O 1
ATOM 2626 N N . GLY A 1 342 ? -0.191 26.968 9.485 1.00 69.75 342 GLY A N 1
ATOM 2627 C CA . GLY A 1 342 ? -0.438 25.893 8.524 1.00 69.75 342 GLY A CA 1
ATOM 2628 C C . GLY A 1 342 ? 0.301 26.042 7.192 1.00 69.75 342 GLY A C 1
ATOM 2629 O O . GLY A 1 342 ? 0.022 25.280 6.275 1.00 69.75 342 GLY A O 1
ATOM 2630 N N . LYS A 1 343 ? 1.221 27.010 7.053 1.00 76.44 343 LYS A N 1
ATOM 2631 C CA . LYS A 1 343 ? 1.938 27.260 5.793 1.00 76.44 343 LYS A CA 1
ATOM 2632 C C . LYS A 1 343 ? 3.418 26.952 5.866 1.00 76.44 343 LYS A C 1
ATOM 2634 O O . LYS A 1 343 ? 4.091 27.331 6.821 1.00 76.44 343 LYS A O 1
ATOM 2639 N N . THR A 1 344 ? 3.912 26.364 4.783 1.00 76.94 344 THR A N 1
ATOM 2640 C CA . THR A 1 344 ? 5.329 26.124 4.521 1.00 76.94 344 THR A CA 1
ATOM 2641 C C . THR A 1 344 ? 6.019 27.429 4.120 1.00 76.94 344 THR A C 1
ATOM 2643 O O . THR A 1 344 ? 5.929 27.880 2.981 1.00 76.94 344 THR A O 1
ATOM 2646 N N . LEU A 1 345 ? 6.718 28.055 5.061 1.00 76.50 345 LEU A N 1
ATOM 2647 C CA . LEU A 1 345 ? 7.474 29.287 4.861 1.00 76.50 345 LEU A CA 1
ATOM 2648 C C . LEU A 1 345 ? 8.933 28.967 4.510 1.00 76.50 345 LEU A C 1
ATOM 2650 O O . LEU A 1 345 ? 9.631 28.281 5.260 1.00 76.50 345 LEU A O 1
ATOM 2654 N N . ASN A 1 346 ? 9.433 29.513 3.402 1.00 77.31 346 ASN A N 1
ATOM 2655 C CA . ASN A 1 346 ? 10.850 29.429 3.055 1.00 77.31 346 ASN A CA 1
ATOM 2656 C C . ASN A 1 346 ? 11.644 30.506 3.814 1.00 77.31 346 ASN A C 1
ATOM 2658 O O . ASN A 1 346 ? 11.482 31.702 3.578 1.00 77.31 346 ASN A O 1
ATOM 2662 N N . TYR A 1 347 ? 12.528 30.088 4.721 1.00 72.69 347 TYR A N 1
ATOM 2663 C CA . TYR A 1 347 ? 13.322 30.985 5.563 1.00 72.69 347 TYR A CA 1
ATOM 2664 C C . TYR A 1 347 ? 14.765 31.191 5.075 1.00 72.69 347 TYR A C 1
ATOM 2666 O O . TYR A 1 347 ? 15.560 31.824 5.776 1.00 72.69 347 TYR A O 1
ATOM 2674 N N . SER A 1 348 ? 15.117 30.712 3.875 1.00 70.12 348 SER A N 1
ATOM 2675 C CA . SER A 1 348 ? 16.460 30.861 3.280 1.00 70.12 348 SER A CA 1
ATOM 2676 C C . SER A 1 348 ? 16.971 32.309 3.286 1.00 70.12 348 SER A C 1
ATOM 2678 O O . SER A 1 348 ? 18.127 32.546 3.633 1.00 70.12 348 SER A O 1
ATOM 2680 N N . ALA A 1 349 ? 16.097 33.288 3.024 1.00 63.69 349 ALA A N 1
ATOM 2681 C CA . ALA A 1 349 ? 16.418 34.718 3.062 1.00 63.69 349 ALA A CA 1
ATOM 2682 C C . ALA A 1 349 ? 16.961 35.203 4.425 1.00 63.69 349 ALA A C 1
ATOM 2684 O O . ALA A 1 349 ? 17.781 36.120 4.479 1.00 63.69 349 ALA A O 1
ATOM 2685 N N . PHE A 1 350 ? 16.553 34.564 5.525 1.00 63.25 350 PHE A N 1
ATOM 2686 C CA . PHE A 1 350 ? 17.014 34.871 6.882 1.00 63.25 350 PHE A CA 1
ATOM 2687 C C . PHE A 1 350 ? 18.264 34.052 7.284 1.00 63.25 350 PHE A C 1
ATOM 2689 O O . PHE A 1 350 ? 18.883 34.323 8.317 1.00 63.25 350 PHE A O 1
ATOM 2696 N N . ALA A 1 351 ? 18.652 33.042 6.499 1.00 61.06 351 ALA A N 1
ATOM 2697 C CA . ALA A 1 351 ? 19.535 31.945 6.900 1.00 61.06 351 ALA A CA 1
ATOM 2698 C C . ALA A 1 351 ? 20.981 32.071 6.371 1.00 61.06 351 ALA A C 1
ATOM 2700 O O . ALA A 1 351 ? 21.518 31.129 5.790 1.00 61.06 351 ALA A O 1
ATOM 2701 N N . ARG A 1 352 ? 21.624 33.224 6.617 1.00 54.44 352 ARG A N 1
ATOM 2702 C CA . ARG A 1 352 ? 22.930 33.622 6.034 1.00 54.44 352 ARG A CA 1
ATOM 2703 C C . ARG A 1 352 ? 24.105 32.644 6.246 1.00 54.44 352 ARG A C 1
ATOM 2705 O O . ARG A 1 352 ? 25.042 32.682 5.460 1.00 54.44 352 ARG A O 1
ATOM 2712 N N . ASP A 1 353 ? 24.033 31.766 7.250 1.00 48.88 353 ASP A N 1
ATOM 2713 C CA . ASP A 1 353 ? 25.095 30.804 7.604 1.00 48.88 353 ASP A CA 1
ATOM 2714 C C . ASP A 1 353 ? 24.807 29.357 7.128 1.00 48.88 353 ASP A C 1
ATOM 2716 O O . ASP A 1 353 ? 25.493 28.420 7.543 1.00 48.88 353 ASP A O 1
ATOM 2720 N N . THR A 1 354 ? 23.757 29.122 6.330 1.00 47.56 354 THR A N 1
ATOM 2721 C CA . THR A 1 354 ? 23.352 27.754 5.941 1.00 47.56 354 THR A CA 1
ATOM 2722 C C . THR A 1 354 ? 24.029 27.332 4.634 1.00 47.56 354 THR A C 1
ATOM 2724 O O . THR A 1 354 ? 23.887 28.045 3.642 1.00 47.56 354 THR A O 1
ATOM 2727 N N . PRO A 1 355 ? 24.728 26.178 4.581 1.00 41.78 355 PRO A N 1
ATOM 2728 C CA . PRO A 1 355 ? 25.299 25.676 3.333 1.00 41.78 355 PRO A CA 1
ATOM 2729 C C . PRO A 1 355 ? 24.220 25.443 2.261 1.00 41.78 355 PRO A C 1
ATOM 2731 O O . PRO A 1 355 ? 23.128 24.977 2.609 1.00 41.78 355 PRO A O 1
ATOM 2734 N N . PRO A 1 356 ? 24.507 25.708 0.972 1.00 36.72 356 PRO A N 1
ATOM 2735 C CA . PRO A 1 356 ? 23.583 25.390 -0.113 1.00 36.72 356 PRO A CA 1
ATOM 2736 C C . PRO A 1 356 ? 23.270 23.884 -0.140 1.00 36.72 356 PRO A C 1
ATOM 2738 O O . PRO A 1 356 ? 24.152 23.060 0.096 1.00 36.72 356 PRO A O 1
ATOM 2741 N N . GLY A 1 357 ? 22.008 23.533 -0.417 1.00 48.09 357 GLY A N 1
ATOM 2742 C CA . GLY A 1 357 ? 21.543 22.140 -0.498 1.00 48.09 357 GLY A CA 1
ATOM 2743 C C . GLY A 1 357 ? 20.832 21.578 0.744 1.00 48.09 357 GLY A C 1
ATOM 2744 O O . GLY A 1 357 ? 20.656 20.368 0.833 1.00 48.09 357 GLY A O 1
ATOM 2745 N N . LYS A 1 358 ? 20.410 22.409 1.711 1.00 55.91 358 LYS A N 1
ATOM 2746 C CA . LYS A 1 358 ? 19.540 21.979 2.829 1.00 55.91 358 LYS A CA 1
ATOM 2747 C C . LYS A 1 358 ? 18.160 22.632 2.770 1.00 55.91 358 LYS A C 1
ATOM 2749 O O . LYS A 1 358 ? 18.055 23.820 2.483 1.00 55.91 358 LYS A O 1
ATOM 2754 N N . ASN A 1 359 ? 17.120 21.867 3.116 1.00 58.62 359 ASN A N 1
ATOM 2755 C CA . ASN A 1 359 ? 15.736 22.347 3.181 1.00 58.62 359 ASN A CA 1
ATOM 2756 C C . ASN A 1 359 ? 15.582 23.464 4.227 1.00 58.62 359 ASN A C 1
ATOM 2758 O O . ASN A 1 359 ? 15.553 23.202 5.430 1.00 58.62 359 ASN A O 1
ATOM 2762 N N . CYS A 1 360 ? 15.454 24.704 3.749 1.00 69.12 360 CYS A N 1
ATOM 2763 C CA . CYS A 1 360 ? 15.205 25.909 4.544 1.00 69.12 360 CYS A CA 1
ATOM 2764 C C . CYS A 1 360 ? 13.710 26.269 4.567 1.00 69.12 360 CYS A C 1
ATOM 2766 O O . CYS A 1 360 ? 13.343 27.414 4.307 1.00 69.12 360 CYS A O 1
ATOM 2768 N N . VAL A 1 361 ? 12.853 25.284 4.838 1.00 74.31 361 VAL A N 1
ATOM 2769 C CA . VAL A 1 361 ? 11.395 25.447 4.943 1.00 74.31 361 VAL A CA 1
ATOM 2770 C C . VAL A 1 361 ? 10.906 25.089 6.343 1.00 74.31 361 VAL A C 1
ATOM 2772 O O . VAL A 1 361 ? 11.491 24.218 6.993 1.00 74.31 361 VAL A O 1
ATOM 2775 N N . CYS A 1 362 ? 9.863 25.773 6.810 1.00 78.12 362 CYS A N 1
ATOM 2776 C CA . CYS A 1 362 ? 9.225 25.511 8.098 1.00 78.12 362 CYS A CA 1
ATOM 2777 C C . CYS A 1 362 ? 7.710 25.732 8.060 1.00 78.12 362 CYS A C 1
ATOM 2779 O O . CYS A 1 362 ? 7.224 26.562 7.299 1.00 78.12 362 CYS A O 1
ATOM 2781 N N . THR A 1 363 ? 6.980 25.044 8.926 1.00 78.12 363 THR A N 1
ATOM 2782 C CA . THR A 1 363 ? 5.528 25.140 9.085 1.00 78.12 363 THR A CA 1
ATOM 2783 C C . THR A 1 363 ? 5.205 25.717 10.455 1.00 78.12 363 THR A C 1
ATOM 2785 O O . THR A 1 363 ? 5.563 25.124 11.475 1.00 78.12 363 THR A O 1
ATOM 2788 N N . LEU A 1 364 ? 4.530 26.870 10.512 1.00 78.69 364 LEU A N 1
ATOM 2789 C CA . LEU A 1 364 ? 4.050 27.426 11.784 1.00 78.69 364 LEU A CA 1
ATOM 2790 C C . LEU A 1 364 ? 2.774 26.700 12.213 1.00 78.69 364 LEU A C 1
ATOM 2792 O O . LEU A 1 364 ? 1.766 26.724 11.514 1.00 78.69 364 LEU A O 1
ATOM 2796 N N . HIS A 1 365 ? 2.817 26.073 13.385 1.00 78.06 365 HIS A N 1
ATOM 2797 C CA . HIS A 1 365 ? 1.685 25.381 14.004 1.00 78.06 365 HIS A CA 1
ATOM 2798 C C . HIS A 1 365 ? 0.875 26.313 14.917 1.00 78.06 365 HIS A C 1
ATOM 2800 O O . HIS A 1 365 ? -0.326 26.130 15.078 1.00 78.06 365 HIS A O 1
ATOM 2806 N N . VAL A 1 366 ? 1.519 27.326 15.509 1.00 80.56 366 VAL A N 1
ATOM 2807 C CA . VAL A 1 366 ? 0.868 28.361 16.330 1.00 80.56 366 VAL A CA 1
ATOM 2808 C C . VAL A 1 366 ? 1.536 29.701 16.048 1.00 80.56 366 VAL A C 1
ATOM 2810 O O . VAL A 1 366 ? 2.764 29.785 16.045 1.00 80.56 366 VAL A O 1
ATOM 2813 N N . ALA A 1 367 ? 0.744 30.751 15.850 1.00 86.06 367 ALA A N 1
ATOM 2814 C CA . ALA A 1 367 ? 1.227 32.121 15.721 1.00 86.06 367 ALA A CA 1
ATOM 2815 C C . ALA A 1 367 ? 0.139 33.089 16.205 1.00 86.06 367 ALA A C 1
ATOM 2817 O O . ALA A 1 367 ? -0.821 33.343 15.487 1.00 86.06 367 ALA A O 1
ATOM 2818 N N . ARG A 1 368 ? 0.245 33.585 17.444 1.00 84.94 368 ARG A N 1
ATOM 2819 C CA . ARG A 1 368 ? -0.795 34.431 18.064 1.00 84.94 368 ARG A CA 1
ATOM 2820 C C . ARG A 1 368 ? -0.225 35.487 19.004 1.00 84.94 368 ARG A C 1
ATOM 2822 O O . ARG A 1 368 ? 0.861 35.317 19.558 1.00 84.94 368 ARG A O 1
ATOM 2829 N N . ALA A 1 369 ? -0.994 36.548 19.229 1.00 85.38 369 ALA A N 1
ATOM 2830 C CA . ALA A 1 369 ? -0.752 37.547 20.265 1.00 85.38 369 ALA A CA 1
ATOM 2831 C C . ALA A 1 369 ? -1.968 37.645 21.202 1.00 85.38 369 ALA A C 1
ATOM 2833 O O . ALA A 1 369 ? -3.112 37.530 20.769 1.00 85.38 369 ALA A O 1
ATOM 2834 N N . THR A 1 370 ? -1.731 37.819 22.503 1.00 80.88 370 THR A N 1
ATOM 2835 C CA . THR A 1 370 ? -2.782 37.866 23.536 1.00 80.88 370 THR A CA 1
ATOM 2836 C C . THR A 1 370 ? -2.449 38.887 24.621 1.00 80.88 370 THR A C 1
ATOM 2838 O O . THR A 1 370 ? -1.277 39.167 24.865 1.00 80.88 370 THR A O 1
ATOM 2841 N N . VAL A 1 371 ? -3.463 39.436 25.299 1.00 77.56 371 VAL A N 1
ATOM 2842 C CA . VAL A 1 371 ? -3.260 40.318 26.462 1.00 77.56 371 VAL A CA 1
ATOM 2843 C C . VAL A 1 371 ? -3.257 39.499 27.756 1.00 77.56 371 VAL A C 1
ATOM 2845 O O . VAL A 1 371 ? -4.222 38.799 28.083 1.00 77.56 371 VAL A O 1
ATOM 2848 N N . LEU A 1 372 ? -2.177 39.621 28.522 1.00 69.50 372 LEU A N 1
ATOM 2849 C CA . LEU A 1 372 ? -2.055 39.150 29.896 1.00 69.50 372 LEU A CA 1
ATOM 2850 C C . LEU A 1 372 ? -2.227 40.336 30.847 1.00 69.50 372 LEU A C 1
ATOM 2852 O O . LEU A 1 372 ? -1.593 41.374 30.674 1.00 69.50 372 LEU A O 1
ATOM 2856 N N . ARG A 1 373 ? -3.062 40.167 31.873 1.00 65.00 373 ARG A N 1
ATOM 2857 C CA . ARG A 1 373 ? -3.248 41.149 32.951 1.00 65.00 373 ARG A CA 1
ATOM 2858 C C . ARG A 1 373 ? -2.626 40.609 34.226 1.00 65.00 373 ARG A C 1
ATOM 2860 O O . ARG A 1 373 ? -2.828 39.429 34.534 1.00 65.00 373 ARG A O 1
ATOM 2867 N N . THR A 1 374 ? -1.913 41.440 34.984 1.00 57.69 374 THR A N 1
ATOM 2868 C CA . THR A 1 374 ? -1.543 41.069 36.353 1.00 57.69 374 THR A CA 1
ATOM 2869 C C . THR A 1 374 ? -2.674 41.397 37.324 1.00 57.69 374 THR A C 1
ATOM 2871 O O . THR A 1 374 ? -3.253 42.479 37.295 1.00 57.69 374 THR A O 1
ATOM 2874 N N . SER A 1 375 ? -3.014 40.442 38.190 1.00 47.56 375 SER A N 1
ATOM 2875 C CA . SER A 1 375 ? -4.014 40.621 39.248 1.00 47.56 375 SER A CA 1
ATOM 2876 C C . SER A 1 375 ? -3.387 40.342 40.609 1.00 47.56 375 SER A C 1
ATOM 2878 O O . SER A 1 375 ? -2.764 39.293 40.797 1.00 47.56 375 SER A O 1
ATOM 2880 N N . GLN A 1 376 ? -3.581 41.239 41.577 1.00 44.81 376 GLN A N 1
ATOM 2881 C CA . GLN A 1 376 ? -3.265 40.937 42.972 1.00 44.81 376 GLN A CA 1
ATOM 2882 C C . GLN A 1 376 ? -4.352 40.034 43.569 1.00 44.81 376 GLN A C 1
ATOM 2884 O O . GLN A 1 376 ? -5.524 40.407 43.603 1.00 44.81 376 GLN A O 1
ATOM 2889 N N . HIS A 1 377 ? -3.964 38.881 44.117 1.00 35.88 377 HIS A N 1
ATOM 2890 C CA . HIS A 1 377 ? -4.793 38.212 45.116 1.00 35.88 377 HIS A CA 1
ATOM 2891 C C . HIS A 1 377 ? -4.533 38.862 46.475 1.00 35.88 377 HIS A C 1
ATOM 2893 O O . HIS A 1 377 ? -3.498 38.642 47.102 1.00 35.88 377 HIS A O 1
ATOM 2899 N N . ARG A 1 378 ? -5.494 39.660 46.941 1.00 29.45 378 ARG A N 1
ATOM 2900 C CA . ARG A 1 378 ? -5.509 40.182 48.307 1.00 29.45 378 ARG A CA 1
ATOM 2901 C C . ARG A 1 378 ? -5.840 39.025 49.255 1.00 29.45 378 ARG A C 1
ATOM 2903 O O . ARG A 1 378 ? -7.002 38.644 49.361 1.00 29.45 378 ARG A O 1
ATOM 2910 N N . MET A 1 379 ? -4.837 38.447 49.921 1.00 27.73 379 MET A N 1
ATOM 2911 C CA . MET A 1 379 ? -5.083 37.464 50.983 1.00 27.73 379 MET A CA 1
ATOM 2912 C C . MET A 1 379 ? -5.806 38.140 52.153 1.00 27.73 379 MET A C 1
ATOM 2914 O O . MET A 1 379 ? -5.195 38.843 52.954 1.00 27.73 379 MET A O 1
ATOM 2918 N N . THR A 1 380 ? -7.112 37.915 52.270 1.00 26.70 380 THR A N 1
ATOM 2919 C CA . THR A 1 380 ? -7.870 38.219 53.486 1.00 26.70 380 THR A CA 1
ATOM 2920 C C . THR A 1 380 ? -7.646 37.100 54.498 1.00 26.70 380 THR A C 1
ATOM 2922 O O . THR A 1 380 ? -8.272 36.044 54.407 1.00 26.70 380 THR A O 1
ATOM 2925 N N . SER A 1 381 ? -6.756 37.311 55.467 1.00 31.30 381 SER A N 1
ATOM 2926 C CA . SER A 1 381 ? -6.585 36.393 56.592 1.00 31.30 381 SER A CA 1
ATOM 2927 C C . SER A 1 381 ? -7.747 36.529 57.582 1.00 31.30 381 SER A C 1
ATOM 2929 O O . SER A 1 381 ? -7.769 37.409 58.440 1.00 31.30 381 SER A O 1
ATOM 2931 N N . THR A 1 382 ? -8.720 35.623 57.508 1.00 28.34 382 THR A N 1
ATOM 2932 C CA . THR A 1 382 ? -9.727 35.455 58.566 1.00 28.34 382 THR A CA 1
ATOM 2933 C C . THR A 1 382 ? -9.159 34.597 59.695 1.00 28.34 382 THR A C 1
ATOM 2935 O O . THR A 1 382 ? -9.415 33.396 59.768 1.00 28.34 382 THR A O 1
ATOM 2938 N N . ALA A 1 383 ? -8.377 35.217 60.580 1.00 30.70 383 ALA A N 1
ATOM 2939 C CA . ALA A 1 383 ? -7.995 34.638 61.865 1.00 30.70 383 ALA A CA 1
ATOM 2940 C C . ALA A 1 383 ? -8.934 35.167 62.963 1.00 30.70 383 ALA A C 1
ATOM 2942 O O . ALA A 1 383 ? -8.878 36.341 63.332 1.00 30.70 383 ALA A O 1
ATOM 2943 N N . ASN A 1 384 ? -9.806 34.306 63.492 1.00 30.58 384 ASN A N 1
ATOM 2944 C CA . ASN A 1 384 ? -10.700 34.663 64.594 1.00 30.58 384 ASN A CA 1
ATOM 2945 C C . ASN A 1 384 ? -9.944 34.702 65.936 1.00 30.58 384 ASN A C 1
ATOM 2947 O O . ASN A 1 384 ? -9.739 33.645 66.516 1.00 30.58 384 ASN A O 1
ATOM 2951 N N . HIS A 1 385 ? -9.633 35.923 66.407 1.00 27.89 385 HIS A N 1
ATOM 2952 C CA . HIS A 1 385 ? -9.755 36.437 67.796 1.00 27.89 385 HIS A CA 1
ATOM 2953 C C . HIS A 1 385 ? -9.166 35.661 69.016 1.00 27.89 385 HIS A C 1
ATOM 2955 O O . HIS A 1 385 ? -8.894 34.471 68.945 1.00 27.89 385 HIS A O 1
ATOM 2961 N N . PRO A 1 386 ? -9.098 36.270 70.227 1.00 42.50 386 PRO A N 1
ATOM 2962 C CA . PRO A 1 386 ? -8.951 37.695 70.591 1.00 42.50 386 PRO A CA 1
ATOM 2963 C C . PRO A 1 386 ? -7.856 37.954 71.668 1.00 42.50 386 PRO A C 1
ATOM 2965 O O . PRO A 1 386 ? -7.553 37.056 72.444 1.00 42.50 386 PRO A O 1
ATOM 2968 N N . GLN A 1 387 ? -7.364 39.202 71.812 1.00 29.06 387 GLN A N 1
ATOM 2969 C CA . GLN A 1 387 ? -7.281 39.947 73.103 1.00 29.06 387 GLN A CA 1
ATOM 2970 C C . GLN A 1 387 ? -6.525 41.300 73.008 1.00 29.06 387 GLN A C 1
ATOM 2972 O O . GLN A 1 387 ? -5.312 41.315 72.873 1.00 29.06 387 GLN A O 1
ATOM 2977 N N . HIS A 1 388 ? -7.277 42.399 73.202 1.00 30.25 388 HIS A N 1
ATOM 2978 C CA . HIS A 1 388 ? -6.938 43.649 73.931 1.00 30.25 388 HIS A CA 1
ATOM 2979 C C . HIS A 1 388 ? -5.695 44.521 73.545 1.00 30.25 388 HIS A C 1
ATOM 2981 O O . HIS A 1 388 ? -4.884 44.113 72.723 1.00 30.25 388 HIS A O 1
ATOM 2987 N N . PRO A 1 389 ? -5.636 45.824 73.942 1.00 38.28 389 PRO A N 1
ATOM 2988 C CA . PRO A 1 389 ? -5.380 46.888 72.961 1.00 38.28 389 PRO A CA 1
ATOM 2989 C C . PRO A 1 389 ? -4.218 47.845 73.319 1.00 38.28 389 PRO A C 1
ATOM 2991 O O . PRO A 1 389 ? -3.522 47.659 74.313 1.00 38.28 389 PRO A O 1
ATOM 2994 N N . SER A 1 390 ? -4.125 48.949 72.556 1.00 24.91 390 SER A N 1
ATOM 2995 C CA . SER A 1 390 ? -3.143 50.055 72.623 1.00 24.91 390 SER A CA 1
ATOM 2996 C C . SER A 1 390 ? -1.793 49.731 71.946 1.00 24.91 390 SER A C 1
ATOM 2998 O O . SER A 1 390 ? -1.277 48.637 72.103 1.00 24.91 390 SER A O 1
ATOM 3000 N N . SER A 1 391 ? -1.162 50.615 71.160 1.00 27.12 391 SER A N 1
ATOM 3001 C CA . SER A 1 391 ? -1.546 51.952 70.658 1.00 27.12 391 SER A CA 1
ATOM 3002 C C . SER A 1 391 ? -0.642 52.371 69.469 1.00 27.12 391 SER A C 1
ATOM 3004 O O . SER A 1 391 ? 0.283 51.646 69.131 1.00 27.12 391 SER A O 1
ATOM 3006 N N . ILE A 1 392 ? -0.874 53.576 68.915 1.00 26.61 392 ILE A N 1
ATOM 3007 C CA . ILE A 1 392 ? 0.044 54.381 68.065 1.00 26.61 392 ILE A CA 1
ATOM 3008 C C . ILE A 1 392 ? -0.017 54.172 66.529 1.00 26.61 392 ILE A C 1
ATOM 3010 O O . ILE A 1 392 ? 0.649 53.329 65.949 1.00 26.61 392 ILE A O 1
ATOM 3014 N N . ARG A 1 393 ? -0.771 55.102 65.917 1.00 26.61 393 ARG A N 1
ATOM 3015 C CA . ARG A 1 393 ? -0.499 55.938 64.721 1.00 26.61 393 ARG A CA 1
ATOM 3016 C C . ARG A 1 393 ? -0.028 55.320 63.392 1.00 26.61 393 ARG A C 1
ATOM 3018 O O . ARG A 1 393 ? 1.062 54.780 63.266 1.00 26.61 393 ARG A O 1
ATOM 3025 N N . ASN A 1 394 ? -0.808 55.665 62.365 1.00 27.09 394 ASN A N 1
ATOM 3026 C CA . ASN A 1 394 ? -0.457 55.666 60.947 1.00 27.09 394 ASN A CA 1
ATOM 3027 C C . ASN A 1 394 ? 0.912 56.310 60.666 1.00 27.09 394 ASN A C 1
ATOM 3029 O O . ASN A 1 394 ? 1.190 57.418 61.129 1.00 27.09 394 ASN A O 1
ATOM 3033 N N . VAL A 1 395 ? 1.669 55.678 59.771 1.00 28.59 395 VAL A N 1
ATOM 3034 C CA . VAL A 1 395 ? 2.481 56.375 58.769 1.00 28.59 395 VAL A CA 1
ATOM 3035 C C . VAL A 1 395 ? 1.973 55.881 57.422 1.00 28.59 395 VAL A C 1
ATOM 3037 O O . VAL A 1 395 ? 2.087 54.695 57.113 1.00 28.59 395 VAL A O 1
ATOM 3040 N N . GLU A 1 396 ? 1.351 56.770 56.655 1.00 32.47 396 GLU A N 1
ATOM 3041 C CA . GLU A 1 396 ? 1.023 56.501 55.258 1.00 32.47 396 GLU A CA 1
ATOM 3042 C C . GLU A 1 396 ? 2.334 56.417 54.476 1.00 32.47 396 GLU A C 1
ATOM 3044 O O . GLU A 1 396 ? 3.173 57.311 54.567 1.00 32.47 396 GLU A O 1
ATOM 3049 N N . ASN A 1 397 ? 2.521 55.334 53.724 1.00 28.14 397 ASN A N 1
ATOM 3050 C CA . ASN A 1 397 ? 3.560 55.258 52.708 1.00 28.14 397 ASN A CA 1
ATOM 3051 C C . ASN A 1 397 ? 2.890 54.795 51.418 1.00 28.14 397 ASN A C 1
ATOM 3053 O O . ASN A 1 397 ? 2.476 53.640 51.290 1.00 28.14 397 ASN A O 1
ATOM 3057 N N . ASP A 1 398 ? 2.733 55.749 50.509 1.00 32.38 398 ASP A N 1
ATOM 3058 C CA . ASP A 1 398 ? 1.981 55.627 49.268 1.00 32.38 398 ASP A CA 1
ATOM 3059 C C . ASP A 1 398 ? 2.785 54.824 48.235 1.00 32.38 398 ASP A C 1
ATOM 3061 O O . ASP A 1 398 ? 3.572 55.357 47.461 1.00 32.38 398 ASP A O 1
ATOM 3065 N N . ASN A 1 399 ? 2.664 53.498 48.307 1.00 32.47 399 ASN A N 1
ATOM 3066 C CA . ASN A 1 399 ? 3.288 52.556 47.379 1.00 32.47 399 ASN A CA 1
ATOM 3067 C C . ASN A 1 399 ? 2.303 51.426 47.061 1.00 32.47 399 ASN A C 1
ATOM 3069 O O . ASN A 1 399 ? 2.455 50.286 47.508 1.00 32.47 399 ASN A O 1
ATOM 3073 N N . SER A 1 400 ? 1.268 51.748 46.285 1.00 30.34 400 SER A N 1
ATOM 3074 C CA . SER A 1 400 ? 0.468 50.727 45.606 1.00 30.34 400 SER A CA 1
ATOM 3075 C C . SER A 1 400 ? 1.218 50.244 44.350 1.00 30.34 400 SER A C 1
ATOM 3077 O O . SER A 1 400 ? 1.502 51.057 43.474 1.00 30.34 400 SER A O 1
ATOM 3079 N N . PRO A 1 401 ? 1.588 48.952 44.226 1.00 36.62 401 PRO A N 1
ATOM 3080 C CA . PRO A 1 401 ? 2.243 48.461 43.015 1.00 36.62 401 PRO A CA 1
ATOM 3081 C C . PRO A 1 401 ? 1.234 48.408 41.863 1.00 36.62 401 PRO A C 1
ATOM 3083 O O . PRO A 1 401 ? 0.233 47.691 41.959 1.00 36.62 401 PRO A O 1
ATOM 3086 N N . GLU A 1 402 ? 1.502 49.148 40.787 1.00 43.47 402 GLU A N 1
ATOM 3087 C CA . GLU A 1 402 ? 0.616 49.260 39.624 1.00 43.47 402 GLU A CA 1
ATOM 3088 C C . GLU A 1 402 ? 0.315 47.894 38.974 1.00 43.47 402 GLU A C 1
ATOM 3090 O O . GLU A 1 402 ? 1.198 47.052 38.785 1.00 43.47 402 GLU A O 1
ATOM 3095 N N . SER A 1 403 ? -0.943 47.668 38.578 1.00 51.16 403 SER A N 1
ATOM 3096 C CA . SER A 1 403 ? -1.305 46.514 37.747 1.00 51.16 403 SER A CA 1
ATOM 3097 C C . SER A 1 403 ? -0.904 46.762 36.293 1.00 51.16 403 SER A C 1
ATOM 3099 O O . SER A 1 403 ? -1.392 47.705 35.667 1.00 51.16 403 SER A O 1
ATOM 3101 N N . GLY A 1 404 ? -0.052 45.889 35.756 1.00 60.12 404 GLY A N 1
ATOM 3102 C CA . GLY A 1 404 ? 0.491 45.975 34.402 1.00 60.12 404 GLY A CA 1
ATOM 3103 C C . GLY A 1 404 ? -0.225 45.056 33.412 1.00 60.12 404 GLY A C 1
ATOM 3104 O O . GLY A 1 404 ? -0.554 43.906 33.727 1.00 60.12 404 GLY A O 1
ATOM 3105 N N . GLU A 1 405 ? -0.421 45.547 32.190 1.00 70.25 405 GLU A N 1
ATOM 3106 C CA . GLU A 1 405 ? -0.842 44.739 31.044 1.00 70.25 405 GLU A CA 1
ATOM 3107 C C . GLU A 1 405 ? 0.374 44.353 30.186 1.00 70.25 405 GLU A C 1
ATOM 3109 O O . GLU A 1 405 ? 1.322 45.123 30.038 1.00 70.25 405 GLU A O 1
ATOM 3114 N N . PHE A 1 406 ? 0.358 43.156 29.599 1.00 74.88 406 PHE A N 1
ATOM 3115 C CA . PHE A 1 406 ? 1.421 42.654 28.726 1.00 74.88 406 PHE A CA 1
ATOM 3116 C C . PHE A 1 406 ? 0.832 42.018 27.468 1.00 74.88 406 PHE A C 1
ATOM 3118 O O . PHE A 1 406 ? -0.104 41.225 27.548 1.00 74.88 406 PHE A O 1
ATOM 3125 N N . MET A 1 407 ? 1.426 42.290 26.310 1.00 81.25 407 MET A N 1
ATOM 3126 C CA . MET A 1 407 ? 1.208 41.514 25.095 1.00 81.25 407 MET A CA 1
ATOM 3127 C C . MET A 1 407 ? 2.111 40.278 25.124 1.00 81.25 407 MET A C 1
ATOM 3129 O O . MET A 1 407 ? 3.337 40.391 25.092 1.00 81.25 407 MET A O 1
ATOM 3133 N N . CYS A 1 408 ? 1.499 39.099 25.156 1.00 81.75 408 CYS A N 1
ATOM 3134 C CA . CYS A 1 408 ? 2.157 37.811 25.004 1.00 81.75 408 CYS A CA 1
ATOM 3135 C C . CYS A 1 408 ? 2.070 37.355 23.547 1.00 81.75 408 CYS A C 1
ATOM 3137 O O . CYS A 1 408 ? 0.979 37.045 23.067 1.00 81.75 408 CYS A O 1
ATOM 3139 N N . VAL A 1 409 ? 3.213 37.297 22.862 1.00 82.38 409 VAL A N 1
ATOM 3140 C CA . VAL A 1 409 ? 3.341 36.754 21.504 1.00 82.38 409 VAL A CA 1
ATOM 3141 C C . VAL A 1 409 ? 3.892 35.337 21.579 1.00 82.38 409 VAL A C 1
ATOM 3143 O O . VAL A 1 409 ? 4.943 35.109 22.178 1.00 82.38 409 VAL A O 1
ATOM 3146 N N . GLU A 1 410 ? 3.195 34.399 20.951 1.00 84.69 410 GLU A N 1
ATOM 3147 C CA . GLU A 1 410 ? 3.530 32.979 20.920 1.00 84.69 410 GLU A CA 1
ATOM 3148 C C . GLU A 1 410 ? 3.705 32.490 19.480 1.00 84.69 410 GLU A C 1
ATOM 3150 O O . GLU A 1 410 ? 2.838 32.710 18.632 1.00 84.69 410 GLU A O 1
ATOM 3155 N N . LEU A 1 411 ? 4.810 31.784 19.230 1.00 83.00 411 LEU A N 1
ATOM 3156 C CA . LEU A 1 411 ? 5.137 31.174 17.941 1.00 83.00 411 LEU A CA 1
ATOM 3157 C C . LEU A 1 411 ? 5.637 29.738 18.130 1.00 83.00 411 LEU A C 1
ATOM 3159 O O . LEU A 1 411 ? 6.633 29.525 18.823 1.00 83.00 411 LEU A O 1
ATOM 3163 N N . VAL A 1 412 ? 4.986 28.769 17.483 1.00 81.88 412 VAL A N 1
ATOM 3164 C CA . VAL A 1 412 ? 5.382 27.350 17.417 1.00 81.88 412 VAL A CA 1
ATOM 3165 C C . VAL A 1 412 ? 5.554 26.952 15.955 1.00 81.88 412 VAL A C 1
ATOM 3167 O O . VAL A 1 412 ? 4.665 27.207 15.147 1.00 81.88 412 VAL A O 1
ATOM 3170 N N . ALA A 1 413 ? 6.661 26.295 15.624 1.00 78.38 413 ALA A N 1
ATOM 3171 C CA . ALA A 1 413 ? 6.925 25.746 14.292 1.00 78.38 413 ALA A CA 1
ATOM 3172 C C . ALA A 1 413 ? 7.891 24.555 14.367 1.00 78.38 413 ALA A C 1
ATOM 3174 O O . ALA A 1 413 ? 8.675 24.444 15.317 1.00 78.38 413 ALA A O 1
ATOM 3175 N N . ASP A 1 414 ? 7.881 23.722 13.332 1.00 70.56 414 ASP A N 1
ATOM 3176 C CA . ASP A 1 414 ? 8.783 22.576 13.163 1.00 70.56 414 ASP A CA 1
ATOM 3177 C C . ASP A 1 414 ? 10.283 22.975 13.174 1.00 70.56 414 ASP A C 1
ATOM 3179 O O . ASP A 1 414 ? 11.080 22.438 13.947 1.00 70.56 414 ASP A O 1
ATOM 3183 N N . ARG A 1 415 ? 10.697 23.954 12.353 1.00 72.38 415 ARG A N 1
ATOM 3184 C CA . ARG A 1 415 ? 12.103 24.231 11.994 1.00 72.38 415 ARG A CA 1
ATOM 3185 C C . ARG A 1 415 ? 12.391 25.696 11.650 1.00 72.38 415 ARG A C 1
ATOM 3187 O O . ARG A 1 415 ? 12.880 26.017 10.580 1.00 72.38 415 ARG A O 1
ATOM 3194 N N . PHE A 1 416 ? 12.194 26.621 12.574 1.00 70.69 416 PHE A N 1
ATOM 3195 C CA . PHE A 1 416 ? 12.365 28.058 12.313 1.00 70.69 416 PHE A CA 1
ATOM 3196 C C . PHE A 1 416 ? 13.529 28.674 13.098 1.00 70.69 416 PHE A C 1
ATOM 3198 O O . PHE A 1 416 ? 13.886 28.201 14.181 1.00 70.69 416 PHE A O 1
ATOM 3205 N N . ILE A 1 417 ? 14.165 29.706 12.532 1.00 70.81 417 ILE A N 1
ATOM 3206 C CA . ILE A 1 417 ? 15.339 30.363 13.124 1.00 70.81 417 ILE A CA 1
ATOM 3207 C C . ILE A 1 417 ? 14.968 31.655 13.856 1.00 70.81 417 ILE A C 1
ATOM 3209 O O . ILE A 1 417 ? 14.175 32.457 13.371 1.00 70.81 417 ILE A O 1
ATOM 3213 N N . ARG A 1 418 ? 15.624 31.910 14.996 1.00 71.75 418 ARG A N 1
ATOM 3214 C CA . ARG A 1 418 ? 15.424 33.089 15.865 1.00 71.75 418 ARG A CA 1
ATOM 3215 C C . ARG A 1 418 ? 15.342 34.429 15.121 1.00 71.75 418 ARG A C 1
ATOM 3217 O O . ARG A 1 418 ? 14.592 35.311 15.516 1.00 71.75 418 ARG A O 1
ATOM 3224 N N . ARG A 1 419 ? 16.114 34.596 14.043 1.00 72.81 419 ARG A N 1
ATOM 3225 C CA . ARG A 1 419 ? 16.093 35.813 13.223 1.00 72.81 419 ARG A CA 1
ATOM 3226 C C . ARG A 1 419 ? 14.737 36.031 12.550 1.00 72.81 419 ARG A C 1
ATOM 3228 O O . ARG A 1 419 ? 14.174 37.108 12.681 1.00 72.81 419 ARG A O 1
ATOM 3235 N N . MET A 1 420 ? 14.209 34.999 11.896 1.00 79.12 420 MET A N 1
ATOM 3236 C CA . MET A 1 420 ? 12.892 35.017 11.256 1.00 79.12 420 MET A CA 1
ATOM 3237 C C . MET A 1 420 ? 11.796 35.342 12.277 1.00 79.12 420 MET A C 1
ATOM 3239 O O . MET A 1 420 ? 10.984 36.224 12.029 1.00 79.12 420 MET A O 1
ATOM 3243 N N . VAL A 1 421 ? 11.842 34.716 13.461 1.00 79.06 421 VAL A N 1
ATOM 3244 C CA . VAL A 1 421 ? 10.947 35.024 14.595 1.00 79.06 421 VAL A CA 1
ATOM 3245 C C . VAL A 1 421 ? 10.957 36.512 14.922 1.00 79.06 421 VAL A C 1
ATOM 3247 O O . VAL A 1 421 ? 9.904 37.142 14.998 1.00 79.06 421 VAL A O 1
ATOM 3250 N N . ARG A 1 422 ? 12.156 37.083 15.096 1.00 77.00 422 ARG A N 1
ATOM 3251 C CA . ARG A 1 422 ? 12.307 38.490 15.464 1.00 77.00 422 ARG A CA 1
ATOM 3252 C C . ARG A 1 422 ? 11.744 39.425 14.401 1.00 77.00 422 ARG A C 1
ATOM 3254 O O . ARG A 1 422 ? 11.064 40.386 14.748 1.00 77.00 422 ARG A O 1
ATOM 3261 N N . VAL A 1 423 ? 12.006 39.146 13.127 1.00 78.94 423 VAL A N 1
ATOM 3262 C CA . VAL A 1 423 ? 11.514 39.998 12.040 1.00 78.94 423 VAL A CA 1
ATOM 3263 C C . VAL A 1 423 ? 9.998 39.870 11.894 1.00 78.94 423 VAL A C 1
ATOM 3265 O O . VAL A 1 423 ? 9.332 40.893 11.936 1.00 78.94 423 VAL A O 1
ATOM 3268 N N . LEU A 1 424 ? 9.430 38.658 11.855 1.00 82.94 424 LEU A N 1
ATOM 3269 C CA . LEU A 1 424 ? 7.975 38.456 11.750 1.00 82.94 424 LEU A CA 1
ATOM 3270 C C . LEU A 1 424 ? 7.194 39.178 12.858 1.00 82.94 424 LEU A C 1
ATOM 3272 O O . LEU A 1 424 ? 6.220 39.873 12.573 1.00 82.94 424 LEU A O 1
ATOM 3276 N N . VAL A 1 425 ? 7.638 39.064 14.114 1.00 82.88 425 VAL A N 1
ATOM 3277 C CA . VAL A 1 425 ? 6.986 39.747 15.244 1.00 82.88 425 VAL A CA 1
ATOM 3278 C C . VAL A 1 425 ? 7.176 41.265 15.166 1.00 82.88 425 VAL A C 1
ATOM 3280 O O . VAL A 1 425 ? 6.217 41.999 15.390 1.00 82.88 425 VAL A O 1
ATOM 3283 N N . ALA A 1 426 ? 8.364 41.761 14.797 1.00 78.38 426 ALA A N 1
ATOM 3284 C CA . ALA A 1 426 ? 8.586 43.199 14.617 1.00 78.38 426 ALA A CA 1
ATOM 3285 C C . ALA A 1 426 ? 7.725 43.788 13.485 1.00 78.38 426 ALA A C 1
ATOM 3287 O O . ALA A 1 426 ? 7.100 44.828 13.679 1.00 78.38 426 ALA A O 1
ATOM 3288 N N . THR A 1 427 ? 7.648 43.114 12.335 1.00 80.25 427 THR A N 1
ATOM 3289 C CA . THR A 1 427 ? 6.833 43.533 11.186 1.00 80.25 427 THR A CA 1
ATOM 3290 C C . THR A 1 427 ? 5.341 43.502 11.527 1.00 80.25 427 THR A C 1
ATOM 3292 O O . THR A 1 427 ? 4.638 44.461 11.220 1.00 80.25 427 THR A O 1
ATOM 3295 N N . ALA A 1 428 ? 4.852 42.470 12.227 1.00 82.81 428 ALA A N 1
ATOM 3296 C CA . ALA A 1 428 ? 3.456 42.406 12.670 1.00 82.81 428 ALA A CA 1
ATOM 3297 C C . ALA A 1 428 ? 3.093 43.545 13.646 1.00 82.81 428 ALA A C 1
ATOM 3299 O O . ALA A 1 428 ? 2.031 44.153 13.507 1.00 82.81 428 ALA A O 1
ATOM 3300 N N . ILE A 1 429 ? 3.983 43.884 14.589 1.00 81.00 429 ILE A N 1
ATOM 3301 C CA . ILE A 1 429 ? 3.793 45.012 15.518 1.00 81.00 429 ILE A CA 1
ATOM 3302 C C . ILE A 1 429 ? 3.817 46.356 14.772 1.00 81.00 429 ILE A C 1
ATOM 3304 O O . ILE A 1 429 ? 2.931 47.183 14.978 1.00 81.00 429 ILE A O 1
ATOM 3308 N N . ASP A 1 430 ? 4.788 46.578 13.881 1.00 74.00 430 ASP A N 1
ATOM 3309 C CA . ASP A 1 430 ? 4.907 47.812 13.086 1.00 74.00 430 ASP A CA 1
ATOM 3310 C C . ASP A 1 430 ? 3.676 48.031 12.185 1.00 74.00 430 ASP A C 1
ATOM 3312 O O . ASP A 1 430 ? 3.132 49.135 12.125 1.00 74.00 430 ASP A O 1
ATOM 3316 N N . LEU A 1 431 ? 3.164 46.971 11.550 1.00 74.69 431 LEU A N 1
ATOM 3317 C CA . LEU A 1 431 ? 1.938 47.025 10.749 1.00 74.69 431 LEU A CA 1
ATOM 3318 C C . LEU A 1 431 ? 0.683 47.288 11.593 1.00 74.69 431 LEU A C 1
ATOM 3320 O O . LEU A 1 431 ? -0.157 48.087 11.176 1.00 74.69 431 LEU A O 1
ATOM 3324 N N . ALA A 1 432 ? 0.555 46.679 12.776 1.00 76.75 432 ALA A N 1
ATOM 3325 C CA . ALA A 1 432 ? -0.567 46.944 13.680 1.00 76.75 432 ALA A CA 1
ATOM 3326 C C . ALA A 1 432 ? -0.578 48.405 14.169 1.00 76.75 432 ALA A C 1
ATOM 3328 O O . ALA A 1 432 ? -1.618 49.065 14.122 1.00 76.75 432 ALA A O 1
ATOM 3329 N N . VAL A 1 433 ? 0.586 48.952 14.543 1.00 70.56 433 VAL A N 1
ATOM 3330 C CA . VAL A 1 433 ? 0.728 50.361 14.957 1.00 70.56 433 VAL A CA 1
ATOM 3331 C C . VAL A 1 433 ? 0.390 51.322 13.811 1.00 70.56 433 VAL A C 1
ATOM 3333 O O . VAL A 1 433 ? -0.315 52.310 14.028 1.00 70.56 433 VAL A O 1
ATOM 3336 N N . ARG A 1 434 ? 0.839 51.040 12.580 1.00 67.00 434 ARG A N 1
ATOM 3337 C CA . ARG A 1 434 ? 0.524 51.869 11.399 1.00 67.00 434 ARG A CA 1
ATOM 3338 C C . ARG A 1 434 ? -0.958 51.812 11.022 1.00 67.00 434 ARG A C 1
ATOM 3340 O O . ARG A 1 434 ? -1.533 52.850 10.707 1.00 67.00 434 ARG A O 1
ATOM 3347 N N . GLY A 1 435 ? -1.582 50.634 11.095 1.00 55.66 435 GLY A N 1
ATOM 3348 C CA . GLY A 1 435 ? -3.005 50.450 10.792 1.00 55.66 435 GLY A CA 1
ATOM 3349 C C . GLY A 1 435 ? -3.931 51.252 11.712 1.00 55.66 435 GLY A C 1
ATOM 3350 O O . GLY A 1 435 ? -4.882 51.867 11.235 1.00 55.66 435 GLY A O 1
ATOM 3351 N N . GLY A 1 436 ? -3.611 51.330 13.010 1.00 43.25 436 GLY A N 1
ATOM 3352 C CA . GLY A 1 436 ? -4.415 52.071 13.992 1.00 43.25 436 GLY A CA 1
ATOM 3353 C C . GLY A 1 436 ? -4.504 53.587 13.752 1.00 43.25 436 GLY A C 1
ATOM 3354 O O . GLY A 1 436 ? -5.468 54.222 14.173 1.00 43.25 436 GLY A O 1
ATOM 3355 N N . HIS A 1 437 ? -3.545 54.182 13.032 1.00 38.50 437 HIS A N 1
ATOM 3356 C CA . HIS A 1 437 ? -3.519 55.630 12.788 1.00 38.50 437 HIS A CA 1
ATOM 3357 C C . HIS A 1 437 ? -4.458 56.085 11.656 1.00 38.50 437 HIS A C 1
ATOM 3359 O O . HIS A 1 437 ? -4.812 57.259 11.600 1.00 38.50 437 HIS A O 1
ATOM 3365 N N . ALA A 1 438 ? -4.929 55.177 10.793 1.00 36.78 438 ALA A N 1
ATOM 3366 C CA . ALA A 1 438 ? -5.855 55.515 9.705 1.00 36.78 438 ALA A CA 1
ATOM 3367 C C . ALA A 1 438 ? -7.298 55.811 10.181 1.00 36.78 438 ALA A C 1
ATOM 3369 O O . ALA A 1 438 ? -8.111 56.314 9.406 1.00 36.78 438 ALA A O 1
ATOM 3370 N N . GLY A 1 439 ? -7.625 55.504 11.445 1.00 32.28 439 GLY A N 1
ATOM 3371 C CA . GLY A 1 439 ? -8.971 55.651 12.015 1.00 32.28 439 GLY A CA 1
ATOM 3372 C C . GLY A 1 439 ? -9.301 57.016 12.638 1.00 32.28 439 GLY A C 1
ATOM 3373 O O . GLY A 1 439 ? -10.477 57.301 12.859 1.00 32.28 439 GLY A O 1
ATOM 3374 N N . ARG A 1 440 ? -8.312 57.881 12.916 1.00 31.11 440 ARG A N 1
ATOM 3375 C CA . ARG A 1 440 ? -8.543 59.232 13.470 1.00 31.11 440 ARG A CA 1
ATOM 3376 C C . ARG A 1 440 ? -8.550 60.288 12.360 1.00 31.11 440 ARG A C 1
ATOM 3378 O O . ARG A 1 440 ? -7.509 60.803 11.966 1.00 31.11 440 ARG A O 1
ATOM 3385 N N . LYS A 1 441 ? -9.748 60.650 11.887 1.00 27.67 441 LYS A N 1
ATOM 3386 C CA . LYS A 1 441 ? -9.969 61.920 11.175 1.00 27.67 441 LYS A CA 1
ATOM 3387 C C . LYS A 1 441 ? -10.075 63.057 12.191 1.00 27.67 441 LYS A C 1
ATOM 3389 O O . LYS A 1 441 ? -11.181 63.396 12.608 1.00 27.67 441 LYS A O 1
ATOM 3394 N N . ASP A 1 442 ? -8.948 63.659 12.550 1.00 27.64 442 ASP A N 1
ATOM 3395 C CA . ASP A 1 442 ? -8.971 64.936 13.262 1.00 27.64 442 ASP A CA 1
ATOM 3396 C C . ASP A 1 442 ? -9.298 66.072 12.281 1.00 27.64 442 ASP A C 1
ATOM 3398 O O . ASP A 1 442 ? -8.652 66.259 11.248 1.00 27.64 442 ASP A O 1
ATOM 3402 N N . VAL A 1 443 ? -10.365 66.808 12.590 1.00 31.41 443 VAL A N 1
ATOM 3403 C CA . VAL A 1 443 ? -10.866 67.922 11.782 1.00 31.41 443 VAL A CA 1
ATOM 3404 C C . VAL A 1 443 ? -10.096 69.186 12.144 1.00 31.41 443 VAL A C 1
ATOM 3406 O O . VAL A 1 443 ? -10.402 69.809 13.156 1.00 31.41 443 VAL A O 1
ATOM 3409 N N . HIS A 1 444 ? -9.168 69.627 11.291 1.00 27.31 444 HIS A N 1
ATOM 3410 C CA . HIS A 1 444 ? -8.708 71.018 11.304 1.00 27.31 444 HIS A CA 1
ATOM 3411 C C . HIS A 1 444 ? -8.416 71.588 9.911 1.00 27.31 444 HIS A C 1
ATOM 3413 O O . HIS A 1 444 ? -8.177 70.876 8.938 1.00 27.31 444 HIS A O 1
ATOM 3419 N N . HIS A 1 445 ? -8.543 72.912 9.832 1.00 27.23 445 HIS A N 1
ATOM 3420 C CA . HIS A 1 445 ? -8.690 73.697 8.611 1.00 27.23 445 HIS A CA 1
ATOM 3421 C C . HIS A 1 445 ? -7.361 74.274 8.089 1.00 27.23 445 HIS A C 1
ATOM 3423 O O . HIS A 1 445 ? -6.518 74.706 8.866 1.00 27.23 445 HIS A O 1
ATOM 3429 N N . ASN A 1 446 ? -7.331 74.467 6.765 1.00 25.91 446 ASN A N 1
ATOM 3430 C CA . ASN A 1 446 ? -6.664 75.547 6.019 1.00 25.91 446 ASN A CA 1
ATOM 3431 C C . ASN A 1 446 ? -5.138 75.530 5.743 1.00 25.91 446 ASN A C 1
ATOM 3433 O O . ASN A 1 446 ? -4.313 75.848 6.588 1.00 25.91 446 ASN A O 1
ATOM 3437 N N . ASN A 1 447 ? -4.880 75.475 4.428 1.00 25.61 447 ASN A N 1
ATOM 3438 C CA . ASN A 1 447 ? -4.032 76.369 3.619 1.00 25.61 447 ASN A CA 1
ATOM 3439 C C . ASN A 1 447 ? -2.509 76.173 3.444 1.00 25.61 447 ASN A C 1
ATOM 3441 O O . ASN A 1 447 ? -1.724 76.123 4.378 1.00 25.61 447 ASN A O 1
ATOM 3445 N N . ALA A 1 448 ? -2.153 76.335 2.158 1.00 26.64 448 ALA A N 1
ATOM 3446 C CA . ALA A 1 448 ? -0.934 76.932 1.602 1.00 26.64 448 ALA A CA 1
ATOM 3447 C C . ALA A 1 448 ? 0.390 76.132 1.591 1.00 26.64 448 ALA A C 1
ATOM 3449 O O . ALA A 1 448 ? 1.297 76.394 2.367 1.00 26.64 448 ALA A O 1
ATOM 3450 N N . GLY A 1 449 ? 0.574 75.367 0.506 1.00 24.61 449 GLY A N 1
ATOM 3451 C CA . GLY A 1 449 ? 1.537 75.778 -0.531 1.00 24.61 449 GLY A CA 1
ATOM 3452 C C . GLY A 1 449 ? 2.955 75.177 -0.548 1.00 24.61 449 GLY A C 1
ATOM 3453 O O . GLY A 1 449 ? 3.536 74.841 0.473 1.00 24.61 449 GLY A O 1
ATOM 3454 N N . VAL A 1 450 ? 3.522 75.189 -1.766 1.00 25.50 450 VAL A N 1
ATOM 3455 C CA . VAL A 1 450 ? 4.939 74.976 -2.143 1.00 25.50 450 VAL A CA 1
ATOM 3456 C C . VAL A 1 450 ? 5.448 73.520 -2.205 1.00 25.50 450 VAL A C 1
ATOM 3458 O O . VAL A 1 450 ? 5.877 72.929 -1.222 1.00 25.50 450 VAL A O 1
ATOM 3461 N N . SER A 1 451 ? 5.515 72.993 -3.435 1.00 23.31 451 SER A N 1
ATOM 3462 C CA . SER A 1 451 ? 6.473 71.950 -3.854 1.00 23.31 451 SER A CA 1
ATOM 3463 C C . SER A 1 451 ? 7.849 72.572 -4.162 1.00 23.31 451 SER A C 1
ATOM 3465 O O . SER A 1 451 ? 7.917 73.770 -4.447 1.00 23.31 451 SER A O 1
ATOM 3467 N N . PRO A 1 452 ? 8.941 71.784 -4.160 1.00 29.55 452 PRO A N 1
ATOM 3468 C CA . PRO A 1 452 ? 9.489 71.266 -5.431 1.00 29.55 452 PRO A CA 1
ATOM 3469 C C . PRO A 1 452 ? 9.706 69.734 -5.395 1.00 29.55 452 PRO A C 1
ATOM 3471 O O . PRO A 1 452 ? 10.097 69.189 -4.372 1.00 29.55 452 PRO A O 1
ATOM 3474 N N . VAL A 1 453 ? 9.289 68.973 -6.416 1.00 23.42 453 VAL A N 1
ATOM 3475 C CA . VAL A 1 453 ? 10.039 68.640 -7.656 1.00 23.42 453 VAL A CA 1
ATOM 3476 C C . VAL A 1 453 ? 11.295 67.788 -7.411 1.00 23.42 453 VAL A C 1
ATOM 3478 O O . VAL A 1 453 ? 12.287 68.311 -6.916 1.00 23.42 453 VAL A O 1
ATOM 3481 N N . LEU A 1 454 ? 11.262 66.522 -7.865 1.00 24.89 454 LEU A N 1
ATOM 3482 C CA . LEU A 1 454 ? 12.236 65.938 -8.813 1.00 24.89 454 LEU A CA 1
ATOM 3483 C C . LEU A 1 454 ? 11.787 64.542 -9.333 1.00 24.89 454 LEU A C 1
ATOM 3485 O O . LEU A 1 454 ? 11.924 63.535 -8.648 1.00 24.89 454 LEU A O 1
ATOM 3489 N N . THR A 1 455 ? 11.270 64.539 -10.569 1.00 24.11 455 THR A N 1
ATOM 3490 C CA . THR A 1 455 ? 11.464 63.545 -11.659 1.00 24.11 455 THR A CA 1
ATOM 3491 C C . THR A 1 455 ? 11.239 62.032 -11.443 1.00 24.11 455 THR A C 1
ATOM 3493 O O . THR A 1 455 ? 12.136 61.305 -11.026 1.00 24.11 455 THR A O 1
ATOM 3496 N N . ASP A 1 456 ? 10.071 61.573 -11.904 1.00 23.16 456 ASP A N 1
ATOM 3497 C CA . ASP A 1 456 ? 9.859 60.624 -13.022 1.00 23.16 456 ASP A CA 1
ATOM 3498 C C . ASP A 1 456 ? 10.600 59.267 -13.102 1.00 23.16 456 ASP A C 1
ATOM 3500 O O . ASP A 1 456 ? 11.768 59.171 -13.479 1.00 23.16 456 ASP A O 1
ATOM 3504 N N . SER A 1 457 ? 9.830 58.177 -12.972 1.00 26.16 457 SER A N 1
ATOM 3505 C CA . SER A 1 457 ? 9.656 57.182 -14.061 1.00 26.16 457 SER A CA 1
ATOM 3506 C C . SER A 1 457 ? 8.421 56.287 -13.832 1.00 26.16 457 SER A C 1
ATOM 3508 O O . SER A 1 457 ? 8.464 55.255 -13.176 1.00 26.16 457 SER A O 1
ATOM 3510 N N . GLU A 1 458 ? 7.301 56.778 -14.358 1.00 26.45 458 GLU A N 1
ATOM 3511 C CA . GLU A 1 458 ? 6.132 56.102 -14.947 1.00 26.45 458 GLU A CA 1
ATOM 3512 C C . GLU A 1 458 ? 5.725 54.632 -14.643 1.00 26.45 458 GLU A C 1
ATOM 3514 O O . GLU A 1 458 ? 6.462 53.664 -14.797 1.00 26.45 458 GLU A O 1
ATOM 3519 N N . THR A 1 459 ? 4.397 54.494 -14.484 1.00 25.36 459 THR A N 1
ATOM 3520 C CA . THR A 1 459 ? 3.528 53.337 -14.811 1.00 25.36 459 THR A CA 1
ATOM 3521 C C . THR A 1 459 ? 3.481 52.098 -13.903 1.00 25.36 459 THR A C 1
ATOM 3523 O O . THR A 1 459 ? 3.942 51.017 -14.250 1.00 25.36 459 THR A O 1
ATOM 3526 N N . LEU A 1 460 ? 2.659 52.198 -12.852 1.00 26.98 460 LEU A N 1
ATOM 3527 C CA . LEU A 1 460 ? 1.690 51.146 -12.507 1.00 26.98 460 LEU A CA 1
ATOM 3528 C C . LEU A 1 460 ? 0.312 51.788 -12.263 1.00 26.98 460 LEU A C 1
ATOM 3530 O O . LEU A 1 460 ? 0.212 52.838 -11.631 1.00 26.98 460 LEU A O 1
ATOM 3534 N N . GLY A 1 461 ? -0.737 51.205 -12.850 1.00 25.11 461 GLY A N 1
ATOM 3535 C CA . GLY A 1 461 ? -2.072 51.806 -12.928 1.00 25.11 461 GLY A CA 1
ATOM 3536 C C . GLY A 1 461 ? -2.893 51.728 -11.635 1.00 25.11 461 GLY A C 1
ATOM 3537 O O . GLY A 1 461 ? -2.724 50.828 -10.818 1.00 25.11 461 GLY A O 1
ATOM 3538 N N . ASN A 1 462 ? -3.826 52.673 -11.486 1.00 26.08 462 ASN A N 1
ATOM 3539 C CA . ASN A 1 462 ? -4.769 52.767 -10.368 1.00 26.08 462 ASN A CA 1
ATOM 3540 C C . ASN A 1 462 ? -5.624 51.505 -10.153 1.00 26.08 462 ASN A C 1
ATOM 3542 O O . ASN A 1 462 ? -6.345 51.088 -11.058 1.00 26.08 462 ASN A O 1
ATOM 3546 N N . SER A 1 463 ? -5.770 51.106 -8.888 1.00 25.83 463 SER A N 1
ATOM 3547 C CA . SER A 1 463 ? -7.094 50.798 -8.328 1.00 25.83 463 SER A CA 1
ATOM 3548 C C . SER A 1 463 ? -7.132 51.108 -6.828 1.00 25.83 463 SER A C 1
ATOM 3550 O O . SER A 1 463 ? -6.270 50.660 -6.076 1.00 25.83 463 SER A O 1
ATOM 3552 N N . ASN A 1 464 ? -8.133 51.877 -6.390 1.00 27.84 464 ASN A N 1
ATOM 3553 C CA . ASN A 1 464 ? -8.334 52.218 -4.980 1.00 27.84 464 ASN A CA 1
ATOM 3554 C C . ASN A 1 464 ? -8.955 51.045 -4.212 1.00 27.84 464 ASN A C 1
ATOM 3556 O O . ASN A 1 464 ? -10.028 50.571 -4.578 1.00 27.84 464 ASN A O 1
ATOM 3560 N N . GLY A 1 465 ? -8.333 50.651 -3.100 1.00 24.28 465 GLY A N 1
ATOM 3561 C CA . GLY A 1 465 ? -8.877 49.647 -2.188 1.00 24.28 465 GLY A CA 1
ATOM 3562 C C . GLY A 1 465 ? -7.831 49.147 -1.200 1.00 24.28 465 GLY A C 1
ATOM 3563 O O . GLY A 1 465 ? -7.189 48.136 -1.453 1.00 24.28 465 GLY A O 1
ATOM 3564 N N . LEU A 1 466 ? -7.663 49.837 -0.065 1.00 29.72 466 LEU A N 1
ATOM 3565 C CA . LEU A 1 466 ? -6.837 49.349 1.048 1.00 29.72 466 LEU A CA 1
ATOM 3566 C C . LEU A 1 466 ? -7.573 48.226 1.796 1.00 29.72 466 LEU A C 1
ATOM 3568 O O . LEU A 1 466 ? -8.088 48.411 2.898 1.00 29.72 466 LEU A O 1
ATOM 3572 N N . THR A 1 467 ? -7.640 47.058 1.163 1.00 33.09 467 THR A N 1
ATOM 3573 C CA . THR A 1 467 ? -7.986 45.800 1.824 1.00 33.09 467 THR A CA 1
ATOM 3574 C C . THR A 1 467 ? -6.869 45.394 2.787 1.00 33.09 467 THR A C 1
ATOM 3576 O O . THR A 1 467 ? -5.716 45.813 2.663 1.00 33.09 467 THR A O 1
ATOM 3579 N N . SER A 1 468 ? -7.212 44.584 3.791 1.00 41.78 468 SER A N 1
ATOM 3580 C CA . SER A 1 468 ? -6.230 44.011 4.715 1.00 41.78 468 SER A CA 1
ATOM 3581 C C . SER A 1 468 ? -5.104 43.311 3.941 1.00 41.78 468 SER A C 1
ATOM 3583 O O . SER A 1 468 ? -5.432 42.557 3.022 1.00 41.78 468 SER A O 1
ATOM 3585 N N . PRO A 1 469 ? -3.819 43.480 4.320 1.00 44.59 469 PRO A N 1
ATOM 3586 C CA . PRO A 1 469 ? -2.714 42.844 3.615 1.00 44.59 469 PRO A CA 1
ATOM 3587 C C . PRO A 1 469 ? -2.935 41.330 3.520 1.00 44.59 469 PRO A C 1
ATOM 3589 O O . PRO A 1 469 ? -3.188 40.667 4.532 1.00 44.59 469 PRO A O 1
ATOM 3592 N N . GLY A 1 470 ? -2.913 40.827 2.284 1.00 45.53 470 GLY A N 1
ATOM 3593 C CA . GLY A 1 470 ? -3.085 39.414 1.973 1.00 45.53 470 GLY A CA 1
ATOM 3594 C C . GLY A 1 470 ? -1.866 38.589 2.373 1.00 45.53 470 GLY A C 1
ATOM 3595 O O . GLY A 1 470 ? -0.796 39.126 2.655 1.00 45.53 470 GLY A O 1
ATOM 3596 N N . LEU A 1 471 ? -2.036 37.273 2.358 1.00 46.09 471 LEU A N 1
ATOM 3597 C CA . LEU A 1 471 ? -1.134 36.300 2.969 1.00 46.09 471 LEU A CA 1
ATOM 3598 C C . LEU A 1 471 ? 0.363 36.477 2.641 1.00 46.09 471 LEU A C 1
ATOM 3600 O O . LEU A 1 471 ? 1.210 36.429 3.532 1.00 46.09 471 LEU A O 1
ATOM 3604 N N . GLU A 1 472 ? 0.683 36.701 1.369 1.00 50.50 472 GLU A N 1
ATOM 3605 C CA . GLU A 1 472 ? 2.064 36.816 0.876 1.00 50.50 472 GLU A CA 1
ATOM 3606 C C . GLU A 1 472 ? 2.761 38.080 1.416 1.00 50.50 472 GLU A C 1
ATOM 3608 O O . GLU A 1 472 ? 3.943 38.064 1.766 1.00 50.50 472 GLU A O 1
ATOM 3613 N N . SER A 1 473 ? 1.994 39.155 1.627 1.00 65.69 473 SER A N 1
ATOM 3614 C CA . SER A 1 473 ? 2.535 40.468 1.983 1.00 65.69 473 SER A CA 1
ATOM 3615 C C . SER A 1 473 ? 3.274 40.513 3.322 1.00 65.69 473 SER A C 1
ATOM 3617 O O . SER A 1 473 ? 4.251 41.248 3.430 1.00 65.69 473 SER A O 1
ATOM 3619 N N . LEU A 1 474 ? 2.866 39.752 4.350 1.00 76.38 474 LEU A N 1
ATOM 3620 C CA . LEU A 1 474 ? 3.530 39.819 5.660 1.00 76.38 474 LEU A CA 1
ATOM 3621 C C . LEU A 1 474 ? 4.929 39.193 5.617 1.00 76.38 474 LEU A C 1
ATOM 3623 O O . LEU A 1 474 ? 5.867 39.755 6.188 1.00 76.38 474 LEU A O 1
ATOM 3627 N N . LEU A 1 475 ? 5.075 38.047 4.945 1.00 75.06 475 LEU A N 1
ATOM 3628 C CA . LEU A 1 475 ? 6.373 37.391 4.800 1.00 75.06 475 LEU A CA 1
ATOM 3629 C C . LEU A 1 475 ? 7.291 38.212 3.887 1.00 75.06 475 LEU A C 1
ATOM 3631 O O . LEU A 1 475 ? 8.456 38.407 4.231 1.00 75.06 475 LEU A O 1
ATOM 3635 N N . ASP A 1 476 ? 6.767 38.759 2.791 1.00 73.75 476 ASP A N 1
ATOM 3636 C CA . ASP A 1 476 ? 7.544 39.593 1.870 1.00 73.75 476 ASP A CA 1
ATOM 3637 C C . ASP A 1 476 ? 7.972 40.919 2.504 1.00 73.75 476 ASP A C 1
ATOM 3639 O O . ASP A 1 476 ? 9.132 41.318 2.374 1.00 73.75 476 ASP A O 1
ATOM 3643 N N . LEU A 1 477 ? 7.095 41.572 3.277 1.00 74.38 477 LEU A N 1
ATOM 3644 C CA . LEU A 1 477 ? 7.450 42.754 4.068 1.00 74.38 477 LEU A CA 1
ATOM 3645 C C . LEU A 1 477 ? 8.503 42.424 5.130 1.00 74.38 477 LEU A C 1
ATOM 3647 O O . LEU A 1 477 ? 9.434 43.207 5.316 1.00 74.38 477 LEU A O 1
ATOM 3651 N N . ALA A 1 478 ? 8.417 41.265 5.788 1.00 72.44 478 ALA A N 1
ATOM 3652 C CA . ALA A 1 478 ? 9.443 40.810 6.723 1.00 72.44 478 ALA A CA 1
ATOM 3653 C C . ALA A 1 478 ? 10.791 40.564 6.015 1.00 72.44 478 ALA A C 1
ATOM 3655 O O . ALA A 1 478 ? 11.830 41.049 6.466 1.00 72.44 478 ALA A O 1
ATOM 3656 N N . ILE A 1 479 ? 10.799 39.879 4.868 1.00 73.44 479 ILE A N 1
ATOM 3657 C CA . ILE A 1 479 ? 12.011 39.656 4.061 1.00 73.44 479 ILE A CA 1
ATOM 3658 C C . ILE A 1 479 ? 12.601 40.994 3.584 1.00 73.44 479 ILE A C 1
ATOM 3660 O O . ILE A 1 479 ? 13.818 41.191 3.661 1.00 73.44 479 ILE A O 1
ATOM 3664 N N . ALA A 1 480 ? 11.765 41.937 3.146 1.00 68.94 480 ALA A N 1
ATOM 3665 C CA . ALA A 1 480 ? 12.188 43.276 2.747 1.00 68.94 480 ALA A CA 1
ATOM 3666 C C . ALA A 1 480 ? 12.809 44.052 3.922 1.00 68.94 480 ALA A C 1
ATOM 3668 O O . ALA A 1 480 ? 13.913 44.579 3.775 1.00 68.94 480 ALA A O 1
ATOM 3669 N N . GLN A 1 481 ? 12.159 44.061 5.094 1.00 70.06 481 GLN A N 1
ATOM 3670 C CA . GLN A 1 481 ? 12.656 44.716 6.313 1.00 70.06 481 GLN A CA 1
ATOM 3671 C C . GLN A 1 481 ? 13.955 44.085 6.858 1.00 70.06 481 GLN A C 1
ATOM 3673 O O . GLN A 1 481 ? 14.766 44.788 7.469 1.00 70.06 481 GLN A O 1
ATOM 3678 N N . ASP A 1 482 ? 14.195 42.786 6.636 1.00 70.69 482 ASP A N 1
ATOM 3679 C CA . ASP A 1 482 ? 15.471 42.138 6.978 1.00 70.69 482 ASP A CA 1
ATOM 3680 C C . ASP A 1 482 ? 16.604 42.511 6.011 1.00 70.69 482 ASP A C 1
ATOM 3682 O O . ASP A 1 482 ? 17.739 42.761 6.438 1.00 70.69 482 ASP A O 1
ATOM 3686 N N . ARG A 1 483 ? 16.301 42.576 4.706 1.00 68.88 483 ARG A N 1
ATOM 3687 C CA . ARG A 1 483 ? 17.259 42.966 3.657 1.00 68.88 483 ARG A CA 1
ATOM 3688 C C . ARG A 1 483 ? 17.714 44.416 3.819 1.00 68.88 483 ARG A C 1
ATOM 3690 O O . ARG A 1 483 ? 18.911 44.680 3.757 1.00 68.88 483 ARG A O 1
ATOM 3697 N N . SER A 1 484 ? 16.784 45.330 4.085 1.00 55.88 484 SER A N 1
ATOM 3698 C CA . SER A 1 484 ? 17.044 46.762 4.297 1.00 55.88 484 SER A CA 1
ATOM 3699 C C . SER A 1 484 ? 17.622 47.105 5.680 1.00 55.88 484 SER A C 1
ATOM 3701 O O . SER A 1 484 ? 17.946 48.265 5.926 1.00 55.88 484 SER A O 1
ATOM 3703 N N . LYS A 1 485 ? 17.708 46.133 6.604 1.00 57.00 485 LYS A N 1
ATOM 3704 C CA . LYS A 1 485 ? 17.951 46.342 8.046 1.00 57.00 485 LYS A CA 1
ATOM 3705 C C . LYS A 1 485 ? 16.923 47.270 8.737 1.00 57.00 485 LYS A C 1
ATOM 3707 O O . LYS A 1 485 ? 17.196 47.753 9.834 1.00 57.00 485 LYS A O 1
ATOM 3712 N N . THR A 1 486 ? 15.744 47.526 8.154 1.00 45.00 486 THR A N 1
ATOM 3713 C CA . THR A 1 486 ? 14.738 48.437 8.746 1.00 45.00 486 THR A CA 1
ATOM 3714 C C . THR A 1 486 ? 13.813 47.781 9.776 1.00 45.00 486 THR A C 1
ATOM 3716 O O . THR A 1 486 ? 13.057 48.495 10.436 1.00 45.00 486 THR A O 1
ATOM 3719 N N . ALA A 1 487 ? 13.889 46.459 9.973 1.00 48.25 487 ALA A N 1
ATOM 3720 C CA . ALA A 1 487 ? 13.182 45.742 11.039 1.00 48.25 487 ALA A CA 1
ATOM 3721 C C . ALA A 1 487 ? 13.624 46.219 12.442 1.00 48.25 487 ALA A C 1
ATOM 3723 O O . ALA A 1 487 ? 14.633 45.764 12.989 1.00 48.25 487 ALA A O 1
ATOM 3724 N N . ARG A 1 488 ? 12.859 47.130 13.059 1.00 55.06 488 ARG A N 1
ATOM 3725 C CA . ARG A 1 488 ? 13.133 47.636 14.416 1.00 55.06 488 ARG A CA 1
ATOM 3726 C C . ARG A 1 488 ? 12.571 46.672 15.461 1.00 55.06 488 ARG A C 1
ATOM 3728 O O . ARG A 1 488 ? 11.374 46.666 15.716 1.00 55.06 488 ARG A O 1
ATOM 3735 N N . TRP A 1 489 ? 13.438 45.865 16.071 1.00 54.28 489 TRP A N 1
ATOM 3736 C CA . TRP A 1 489 ? 13.063 44.935 17.142 1.00 54.28 489 TRP A CA 1
ATOM 3737 C C . TRP A 1 489 ? 12.804 45.675 18.469 1.00 54.28 489 TRP A C 1
ATOM 3739 O O . TRP A 1 489 ? 13.772 46.177 19.049 1.00 54.28 489 TRP A O 1
ATOM 3749 N N . PRO A 1 490 ? 11.562 45.726 18.992 1.00 55.94 490 PRO A N 1
ATOM 3750 C CA . PRO A 1 490 ? 11.330 46.184 20.358 1.00 55.94 490 PRO A CA 1
ATOM 3751 C C . PRO A 1 490 ? 11.925 45.165 21.337 1.00 55.94 490 PRO A C 1
ATOM 3753 O O . PRO A 1 490 ? 11.768 43.958 21.153 1.00 55.94 490 PRO A O 1
ATOM 3756 N N . ALA A 1 491 ? 12.619 45.626 22.378 1.00 47.59 491 ALA A N 1
ATOM 3757 C CA . ALA A 1 491 ? 13.156 44.728 23.396 1.00 47.59 491 ALA A CA 1
ATOM 3758 C C . ALA A 1 491 ? 11.999 44.137 24.236 1.00 47.59 491 ALA A C 1
ATOM 3760 O O . ALA A 1 491 ? 11.283 44.902 24.883 1.00 47.59 491 ALA A O 1
ATOM 3761 N N . PRO A 1 492 ? 11.778 42.807 24.239 1.00 51.12 492 PRO A N 1
ATOM 3762 C CA . PRO A 1 492 ? 10.780 42.190 25.108 1.00 51.12 492 PRO A CA 1
ATOM 3763 C C . PRO A 1 492 ? 11.245 42.256 26.568 1.00 51.12 492 PRO A C 1
ATOM 3765 O O . PRO A 1 492 ? 12.434 42.093 26.845 1.00 51.12 492 PRO A O 1
ATOM 3768 N N . ALA A 1 493 ? 10.310 42.428 27.504 1.00 47.47 493 ALA A N 1
ATOM 3769 C CA . ALA A 1 493 ? 10.615 42.385 28.936 1.00 47.47 493 ALA A CA 1
ATOM 3770 C C . ALA A 1 493 ? 10.987 40.962 29.387 1.00 47.47 493 ALA A C 1
ATOM 3772 O O . ALA A 1 493 ? 11.866 40.779 30.224 1.00 47.47 493 ALA A O 1
ATOM 3773 N N . ILE A 1 494 ? 10.346 39.947 28.795 1.00 55.78 494 ILE A N 1
ATOM 3774 C CA . ILE A 1 494 ? 10.676 38.533 28.996 1.00 55.78 494 ILE A CA 1
ATOM 3775 C C . ILE A 1 494 ? 10.660 37.829 27.638 1.00 55.78 494 ILE A C 1
ATOM 3777 O O . ILE A 1 494 ? 9.708 37.967 26.871 1.00 55.78 494 ILE A O 1
ATOM 3781 N N . GLY A 1 495 ? 11.698 37.044 27.351 1.00 54.09 495 GLY A N 1
ATOM 3782 C CA . GLY A 1 495 ? 11.707 36.085 26.250 1.00 54.09 495 GLY A CA 1
ATOM 3783 C C . GLY A 1 495 ? 11.987 34.684 26.778 1.00 54.09 495 GLY A C 1
ATOM 3784 O O . GLY A 1 495 ? 12.945 34.487 27.529 1.00 54.09 495 GLY A O 1
ATOM 3785 N N . LEU A 1 496 ? 11.165 33.720 26.372 1.00 59.94 496 LEU A N 1
ATOM 3786 C CA . LEU A 1 496 ? 11.294 32.304 26.703 1.00 59.94 496 LEU A CA 1
ATOM 3787 C C . LEU A 1 496 ? 11.398 31.488 25.410 1.00 59.94 496 LEU A C 1
ATOM 3789 O O . LEU A 1 496 ? 10.659 31.717 24.450 1.00 59.94 496 LEU A O 1
ATOM 3793 N N . CYS A 1 497 ? 12.322 30.533 25.388 1.00 66.62 497 CYS A N 1
ATOM 3794 C CA . CYS A 1 497 ? 12.525 29.604 24.283 1.00 66.62 497 CYS A CA 1
ATOM 3795 C C . CYS A 1 497 ? 12.371 28.168 24.787 1.00 66.62 497 CYS A C 1
ATOM 3797 O O . CYS A 1 497 ? 13.103 27.732 25.672 1.00 66.62 497 CYS A O 1
ATOM 3799 N N . PHE A 1 498 ? 11.440 27.425 24.207 1.00 68.69 498 PHE A N 1
ATOM 3800 C CA . PHE A 1 498 ? 11.218 26.016 24.505 1.00 68.69 498 PHE A CA 1
ATOM 3801 C C . PHE A 1 498 ? 11.545 25.193 23.267 1.00 68.69 498 PHE A C 1
ATOM 3803 O O . PHE A 1 498 ? 11.227 25.591 22.142 1.00 68.69 498 PHE A O 1
ATOM 3810 N N . VAL A 1 499 ? 12.175 24.041 23.462 1.00 56.12 499 VAL A N 1
ATOM 3811 C CA . VAL A 1 499 ? 12.526 23.131 22.371 1.00 56.12 499 VAL A CA 1
ATOM 3812 C C . VAL A 1 499 ? 12.067 21.728 22.734 1.00 56.12 499 VAL A C 1
ATOM 3814 O O . VAL A 1 499 ? 12.372 21.228 23.812 1.00 56.12 499 VAL A O 1
ATOM 3817 N N . GLY A 1 500 ? 11.336 21.087 21.825 1.00 49.84 500 GLY A N 1
ATOM 3818 C CA . GLY A 1 500 ? 10.911 19.702 21.985 1.00 49.84 500 GLY A CA 1
ATOM 3819 C C . GLY A 1 500 ? 11.907 18.734 21.365 1.00 49.84 500 GLY A C 1
ATOM 3820 O O . GLY A 1 500 ? 12.065 18.711 20.142 1.00 49.84 500 GLY A O 1
ATOM 3821 N N . THR A 1 501 ? 12.542 17.900 22.193 1.00 42.38 501 THR A N 1
ATOM 3822 C CA . THR A 1 501 ? 13.264 16.694 21.723 1.00 42.38 501 THR A CA 1
ATOM 3823 C C . THR A 1 501 ? 13.083 15.455 22.610 1.00 42.38 501 THR A C 1
ATOM 3825 O O . THR A 1 501 ? 13.630 14.400 22.284 1.00 42.38 501 THR A O 1
ATOM 3828 N N . LEU A 1 502 ? 12.349 15.558 23.725 1.00 29.62 502 LEU A N 1
ATOM 3829 C CA . LEU A 1 502 ? 12.008 14.401 24.550 1.00 29.62 502 LEU A CA 1
ATOM 3830 C C . LEU A 1 502 ? 10.840 13.614 23.938 1.00 29.62 502 LEU A C 1
ATOM 3832 O O . LEU A 1 502 ? 9.946 14.231 23.351 1.00 29.62 502 LEU A O 1
ATOM 3836 N N . PRO A 1 503 ? 10.799 12.280 24.122 1.00 28.73 503 PRO A N 1
ATOM 3837 C CA . PRO A 1 503 ? 9.587 11.515 23.885 1.00 28.73 503 PRO A CA 1
ATOM 3838 C C . PRO A 1 503 ? 8.512 12.011 24.853 1.00 28.73 503 PRO A C 1
ATOM 3840 O O . PRO A 1 503 ? 8.731 12.108 26.065 1.00 28.73 503 PRO A O 1
ATOM 3843 N N . GLN A 1 504 ? 7.347 12.350 24.315 1.00 28.69 504 GLN A N 1
ATOM 3844 C CA . GLN A 1 504 ? 6.216 12.746 25.133 1.00 28.69 504 GLN A CA 1
ATOM 3845 C C . GLN A 1 504 ? 5.763 11.513 25.926 1.00 28.69 504 GLN A C 1
ATOM 3847 O O . GLN A 1 504 ? 5.474 10.469 25.341 1.00 28.69 504 GLN A O 1
ATOM 3852 N N . LYS A 1 505 ? 5.732 11.611 27.264 1.00 24.14 505 LYS A N 1
ATOM 3853 C CA . LYS A 1 505 ? 5.017 10.627 28.090 1.00 24.14 505 LYS A CA 1
ATOM 3854 C C . LYS A 1 505 ? 3.615 10.486 27.514 1.00 24.14 505 LYS A C 1
ATOM 3856 O O . LYS A 1 505 ? 2.966 11.519 27.392 1.00 24.14 505 LYS A O 1
ATOM 3861 N N . GLN A 1 506 ? 3.225 9.243 27.205 1.00 31.14 506 GLN A N 1
ATOM 3862 C CA . GLN A 1 506 ? 1.884 8.794 26.810 1.00 31.14 506 GLN A CA 1
ATOM 3863 C C . GLN A 1 506 ? 0.942 9.955 26.504 1.00 31.14 506 GLN A C 1
ATOM 3865 O O . GLN A 1 506 ? 0.306 10.499 27.411 1.00 31.14 506 GLN A O 1
ATOM 3870 N N . ASN A 1 507 ? 0.879 10.336 25.227 1.00 29.08 507 ASN A N 1
ATOM 3871 C CA . ASN A 1 507 ? -0.167 11.237 24.784 1.00 29.08 507 ASN A CA 1
ATOM 3872 C C . ASN A 1 507 ? -1.501 10.630 25.216 1.00 29.08 507 ASN A C 1
ATOM 3874 O O . ASN A 1 507 ? -1.871 9.542 24.775 1.00 29.08 507 ASN A O 1
ATOM 3878 N N . ILE A 1 508 ? -2.221 11.362 26.068 1.00 32.44 508 ILE A N 1
ATOM 3879 C CA . ILE A 1 508 ? -3.673 11.272 26.072 1.00 32.44 508 ILE A CA 1
ATOM 3880 C C . ILE A 1 508 ? -4.045 11.580 24.626 1.00 32.44 508 ILE A C 1
ATOM 3882 O O . ILE A 1 508 ? -3.750 12.669 24.123 1.00 32.44 508 ILE A O 1
ATOM 3886 N N . ILE A 1 509 ? -4.532 10.555 23.933 1.00 37.62 509 ILE A N 1
ATOM 3887 C CA . ILE A 1 509 ? -4.969 10.671 22.551 1.00 37.62 509 ILE A CA 1
ATOM 3888 C C . ILE A 1 509 ? -6.052 11.758 22.532 1.00 37.62 509 ILE A C 1
ATOM 3890 O O . ILE A 1 509 ? -6.810 11.905 23.486 1.00 37.62 509 ILE A O 1
ATOM 3894 N N . SER A 1 510 ? -6.052 12.597 21.498 1.00 32.66 510 SER A N 1
ATOM 3895 C CA . SER A 1 510 ? -7.135 13.551 21.272 1.00 32.66 510 SER A CA 1
ATOM 3896 C C . SER A 1 510 ? -8.054 12.933 20.231 1.00 32.66 510 SER A C 1
ATOM 3898 O O . SER A 1 510 ? -7.686 12.775 19.062 1.00 32.66 510 SER A O 1
ATOM 3900 N N . LYS A 1 511 ? -9.254 12.570 20.683 1.00 36.59 511 LYS A N 1
ATOM 3901 C CA . LYS A 1 511 ? -10.338 12.021 19.866 1.00 36.59 511 LYS A CA 1
ATOM 3902 C C . LYS A 1 511 ? -10.844 12.979 18.776 1.00 36.59 511 LYS A C 1
ATOM 3904 O O . LYS A 1 511 ? -11.499 12.533 17.839 1.00 36.59 511 LYS A O 1
ATOM 3909 N N . ASP A 1 512 ? -10.492 14.265 18.837 1.00 36.31 512 ASP A N 1
ATOM 3910 C CA . ASP A 1 512 ? -11.063 15.378 18.049 1.00 36.31 512 ASP A CA 1
ATOM 3911 C C . ASP A 1 512 ? -10.846 15.308 16.515 1.00 36.31 512 ASP A C 1
ATOM 3913 O O . ASP A 1 512 ? -11.168 16.248 15.792 1.00 36.31 512 ASP A O 1
ATOM 3917 N N . SER A 1 513 ? -10.295 14.207 15.998 1.00 40.78 513 SER A N 1
ATOM 3918 C CA . SER A 1 513 ? -10.040 13.957 14.569 1.00 40.78 513 SER A CA 1
ATOM 3919 C C . SER A 1 513 ? -10.385 12.532 14.101 1.00 40.78 513 SER A C 1
ATOM 3921 O O . SER A 1 513 ? -10.113 12.177 12.949 1.00 40.78 513 SER A O 1
ATOM 3923 N N . ILE A 1 514 ? -10.998 11.713 14.965 1.00 47.34 514 ILE A N 1
ATOM 3924 C CA . ILE A 1 514 ? -11.465 10.360 14.643 1.00 47.34 514 ILE A CA 1
ATOM 3925 C C . ILE A 1 514 ? -12.971 10.305 14.932 1.00 47.34 514 ILE A C 1
ATOM 3927 O O . ILE A 1 514 ? -13.379 10.297 16.092 1.00 47.34 514 ILE A O 1
ATOM 3931 N N . GLN A 1 515 ? -13.809 10.224 13.891 1.00 49.47 515 GLN A N 1
ATOM 3932 C CA . GLN A 1 515 ? -15.276 10.102 14.009 1.00 49.47 515 GLN A CA 1
ATOM 3933 C C . GLN A 1 515 ? -15.734 8.709 14.502 1.00 49.47 515 GLN A C 1
ATOM 3935 O O . GLN A 1 515 ? -16.796 8.222 14.135 1.00 49.47 515 GLN A O 1
ATOM 3940 N N . CYS A 1 516 ? -14.935 8.046 15.340 1.00 55.56 516 CYS A N 1
ATOM 3941 C CA . CYS A 1 516 ? -15.143 6.660 15.735 1.00 55.56 516 CYS A CA 1
ATOM 3942 C C . CYS A 1 516 ? -15.451 6.498 17.230 1.00 55.56 516 CYS A C 1
ATOM 3944 O O . CYS A 1 516 ? -15.147 7.340 18.080 1.00 55.56 516 CYS A O 1
ATOM 3946 N N . ILE A 1 517 ? -16.083 5.373 17.556 1.00 59.50 517 ILE A N 1
ATOM 3947 C CA . ILE A 1 517 ? -16.695 5.080 18.858 1.00 59.50 517 ILE A CA 1
ATOM 3948 C C . ILE A 1 517 ? -15.646 4.932 19.979 1.00 59.50 517 ILE A C 1
ATOM 3950 O O . ILE A 1 517 ? -15.939 5.203 21.141 1.00 59.50 517 ILE A O 1
ATOM 3954 N N . TRP A 1 518 ? -14.407 4.602 19.621 1.00 68.81 518 TRP A N 1
ATOM 3955 C CA . TRP A 1 518 ? -13.298 4.272 20.515 1.00 68.81 518 TRP A CA 1
ATOM 3956 C C . TRP A 1 518 ? -12.982 5.357 21.553 1.00 68.81 518 TRP A C 1
ATOM 3958 O O . TRP A 1 518 ? -13.014 6.552 21.245 1.00 68.81 518 TRP A O 1
ATOM 3968 N N . SER A 1 519 ? -12.662 4.955 22.785 1.00 75.19 519 SER A N 1
ATOM 3969 C CA . SER A 1 519 ? -12.059 5.865 23.763 1.00 75.19 519 SER A CA 1
ATOM 3970 C C . SER A 1 519 ? -10.555 6.017 23.514 1.00 75.19 519 SER A C 1
ATOM 3972 O O . SER A 1 519 ? -9.923 5.170 22.878 1.00 75.19 519 SER A O 1
ATOM 3974 N N . ASP A 1 520 ? -9.960 7.075 24.063 1.00 73.25 520 ASP A N 1
ATOM 3975 C CA . ASP A 1 520 ? -8.511 7.300 24.001 1.00 73.25 520 ASP A CA 1
ATOM 3976 C C . ASP A 1 520 ? -7.715 6.164 24.671 1.00 73.25 520 ASP A C 1
ATOM 3978 O O . ASP A 1 520 ? -6.578 5.889 24.293 1.00 73.25 520 ASP A O 1
ATOM 3982 N N . ASP A 1 521 ? -8.310 5.472 25.647 1.00 78.88 521 ASP A N 1
ATOM 3983 C CA . ASP A 1 521 ? -7.733 4.297 26.306 1.00 78.88 521 ASP A CA 1
ATOM 3984 C C . ASP A 1 521 ? -7.814 3.042 25.414 1.00 78.88 521 ASP A C 1
ATOM 3986 O O . ASP A 1 521 ? -6.834 2.303 25.298 1.00 78.88 521 ASP A O 1
ATOM 3990 N N . ASP A 1 522 ? -8.929 2.833 24.707 1.00 84.69 522 ASP A N 1
ATOM 3991 C CA . ASP A 1 522 ? -9.070 1.725 23.750 1.00 84.69 522 ASP A CA 1
ATOM 3992 C C . ASP A 1 522 ? -8.080 1.860 22.591 1.00 84.69 522 ASP A C 1
ATOM 3994 O O . ASP A 1 522 ? -7.385 0.893 22.263 1.00 84.69 522 ASP A O 1
ATOM 3998 N N . LEU A 1 523 ? -7.941 3.065 22.018 1.00 86.12 523 LEU A N 1
ATOM 3999 C CA . LEU A 1 523 ? -6.996 3.285 20.922 1.00 86.12 523 LEU A CA 1
ATOM 4000 C C . LEU A 1 523 ? -5.551 3.128 21.403 1.00 86.12 523 LEU A C 1
ATOM 4002 O O . LEU A 1 523 ? -4.769 2.460 20.734 1.00 86.12 523 LEU A O 1
ATOM 4006 N N . ASN A 1 524 ? -5.202 3.629 22.594 1.00 86.75 524 ASN A N 1
ATOM 4007 C CA . ASN A 1 524 ? -3.888 3.371 23.193 1.00 86.75 524 ASN A CA 1
ATOM 4008 C C . ASN A 1 524 ? -3.608 1.863 23.343 1.00 86.75 524 ASN A C 1
ATOM 4010 O O . ASN A 1 524 ? -2.508 1.408 23.029 1.00 86.75 524 ASN A O 1
ATOM 4014 N N . LYS A 1 525 ? -4.588 1.064 23.784 1.00 90.69 525 LYS A N 1
ATOM 4015 C CA . LYS A 1 525 ? -4.434 -0.395 23.925 1.00 90.69 525 LYS A CA 1
ATOM 4016 C C . LYS A 1 525 ? -4.213 -1.096 22.584 1.00 90.69 525 LYS A C 1
ATOM 4018 O O . LYS A 1 525 ? -3.334 -1.954 22.510 1.00 90.69 525 LYS A O 1
ATOM 4023 N N . ALA A 1 526 ? -4.953 -0.730 21.538 1.00 94.31 526 ALA A N 1
ATOM 4024 C CA . ALA A 1 526 ? -4.755 -1.302 20.206 1.00 94.31 526 ALA A CA 1
ATOM 4025 C C . ALA A 1 526 ? -3.422 -0.877 19.584 1.00 94.31 526 ALA A C 1
ATOM 4027 O O . ALA A 1 526 ? -2.683 -1.713 19.070 1.00 94.31 526 ALA A O 1
ATOM 4028 N N . VAL A 1 527 ? -3.056 0.401 19.714 1.00 95.69 527 VAL A N 1
ATOM 4029 C CA . VAL A 1 527 ? -1.748 0.928 19.290 1.00 95.69 527 VAL A CA 1
ATOM 4030 C C . VAL A 1 527 ? -0.612 0.145 19.949 1.00 95.69 527 VAL A C 1
ATOM 4032 O O . VAL A 1 527 ? 0.357 -0.190 19.276 1.00 95.69 527 VAL A O 1
ATOM 4035 N N . LEU A 1 528 ? -0.735 -0.219 21.230 1.00 96.19 528 LEU A N 1
ATOM 4036 C CA . LEU A 1 528 ? 0.247 -1.057 21.928 1.00 96.19 528 LEU A CA 1
ATOM 4037 C C . LEU A 1 528 ? 0.241 -2.525 21.460 1.00 96.19 528 LEU A C 1
ATOM 4039 O O . LEU A 1 528 ? 1.311 -3.128 21.361 1.00 96.19 528 LEU A O 1
ATOM 4043 N N . ARG A 1 529 ? -0.920 -3.111 21.132 1.00 97.50 529 ARG A N 1
ATOM 4044 C CA . ARG A 1 529 ? -1.003 -4.465 20.543 1.00 97.50 529 ARG A CA 1
ATOM 4045 C C . ARG A 1 529 ? -0.382 -4.523 19.146 1.00 97.50 529 ARG A C 1
ATOM 4047 O O . ARG A 1 529 ? 0.339 -5.480 18.855 1.00 97.50 529 ARG A O 1
ATOM 4054 N N . PHE A 1 530 ? -0.602 -3.498 18.325 1.00 98.31 530 PHE A N 1
ATOM 4055 C CA . PHE A 1 530 ? -0.037 -3.390 16.982 1.00 98.31 530 PHE A CA 1
ATOM 4056 C C . PHE A 1 530 ? 1.458 -3.032 17.005 1.00 98.31 530 PHE A C 1
ATOM 4058 O O . PHE A 1 530 ? 2.257 -3.724 16.384 1.00 98.31 530 PHE A O 1
ATOM 4065 N N . SER A 1 531 ? 1.873 -2.069 17.834 1.00 98.06 531 SER A N 1
ATOM 4066 C CA . SER A 1 531 ? 3.282 -1.828 18.194 1.00 98.06 531 SER A CA 1
ATOM 4067 C C . SER A 1 531 ? 4.000 -3.135 18.543 1.00 98.06 531 SER A C 1
ATOM 4069 O O . SER A 1 531 ? 5.075 -3.425 18.018 1.00 98.06 531 SER A O 1
ATOM 4071 N N . LYS A 1 532 ? 3.372 -3.986 19.366 1.00 97.88 532 LYS A N 1
ATOM 4072 C CA . LYS A 1 532 ? 3.945 -5.284 19.721 1.00 97.88 532 LYS A CA 1
ATOM 4073 C C . LYS A 1 532 ? 3.991 -6.270 18.546 1.00 97.88 532 LYS A C 1
ATOM 4075 O O . LYS A 1 532 ? 4.963 -7.013 18.446 1.00 97.88 532 LYS A O 1
ATOM 4080 N N . LEU A 1 533 ? 2.998 -6.256 17.654 1.00 97.81 533 LEU A N 1
ATOM 4081 C CA . LEU A 1 533 ? 2.951 -7.077 16.435 1.00 97.81 533 LEU A CA 1
ATOM 4082 C C . LEU A 1 533 ? 4.125 -6.775 15.475 1.00 97.81 533 LEU A C 1
ATOM 4084 O O . LEU A 1 533 ? 4.686 -7.695 14.877 1.00 97.81 533 LEU A O 1
ATOM 4088 N N . LEU A 1 534 ? 4.566 -5.516 15.391 1.00 97.88 534 LEU A N 1
ATOM 4089 C CA . LEU A 1 534 ? 5.726 -5.107 14.582 1.00 97.88 534 LEU A CA 1
ATOM 4090 C C . LEU A 1 534 ? 7.081 -5.599 15.132 1.00 97.88 534 LEU A C 1
ATOM 4092 O O . LEU A 1 534 ? 8.081 -5.576 14.419 1.00 97.88 534 LEU A O 1
ATOM 4096 N N . GLN A 1 535 ? 7.142 -6.076 16.380 1.00 97.19 535 GLN A N 1
ATOM 4097 C CA . GLN A 1 535 ? 8.388 -6.574 16.988 1.00 97.19 535 GLN A CA 1
ATOM 4098 C C . GLN A 1 535 ? 8.727 -8.028 16.620 1.00 97.19 535 GLN A C 1
ATOM 4100 O O . GLN A 1 535 ? 9.825 -8.490 16.939 1.00 97.19 535 GLN A O 1
ATOM 4105 N N . PHE A 1 536 ? 7.806 -8.768 15.994 1.00 96.19 536 PHE A N 1
ATOM 4106 C CA . PHE A 1 536 ? 8.058 -10.141 15.546 1.00 96.19 536 PHE A CA 1
ATOM 4107 C C . PHE A 1 536 ? 8.704 -10.124 14.162 1.00 96.19 536 PHE A C 1
ATOM 4109 O O . PHE A 1 536 ? 8.117 -9.611 13.203 1.00 96.19 536 PHE A O 1
ATOM 4116 N N . LYS A 1 537 ? 9.909 -10.694 14.055 1.00 94.38 537 LYS A N 1
ATOM 4117 C CA . LYS A 1 537 ? 10.700 -10.714 12.814 1.00 94.38 537 LYS A CA 1
ATOM 4118 C C . LYS A 1 537 ? 10.273 -11.859 11.895 1.00 94.38 537 LYS A C 1
ATOM 4120 O O . LYS A 1 537 ? 11.075 -12.720 11.545 1.00 94.38 537 LYS A O 1
ATOM 4125 N N . THR A 1 538 ? 8.999 -11.875 11.521 1.00 93.94 538 THR A N 1
ATOM 4126 C CA . THR A 1 538 ? 8.401 -12.801 10.547 1.00 93.94 538 THR A CA 1
ATOM 4127 C C . THR A 1 538 ? 8.864 -12.486 9.119 1.00 93.94 538 THR A C 1
ATOM 4129 O O . THR A 1 538 ? 8.062 -12.257 8.232 1.00 93.94 538 THR A O 1
ATOM 4132 N N . VAL A 1 539 ? 10.177 -12.417 8.902 1.00 91.12 539 VAL A N 1
ATOM 4133 C CA . VAL A 1 539 ? 10.755 -12.111 7.592 1.00 91.12 539 VAL A CA 1
ATOM 4134 C C . VAL A 1 539 ? 10.664 -13.334 6.684 1.00 91.12 539 VAL A C 1
ATOM 4136 O O . VAL A 1 539 ? 11.013 -14.445 7.097 1.00 91.12 539 VAL A O 1
ATOM 4139 N N . SER A 1 540 ? 10.237 -13.103 5.450 1.00 86.88 540 SER A N 1
ATOM 4140 C CA . SER A 1 540 ? 10.286 -14.029 4.318 1.00 86.88 540 SER A CA 1
ATOM 4141 C C . SER A 1 540 ? 11.354 -13.540 3.321 1.00 86.88 540 SER A C 1
ATOM 4143 O O . SER A 1 540 ? 11.674 -12.354 3.249 1.00 86.88 540 SER A O 1
ATOM 4145 N N . SER A 1 541 ? 12.024 -14.456 2.614 1.00 74.00 541 SER A N 1
ATOM 4146 C CA . SER A 1 541 ? 13.099 -14.108 1.669 1.00 74.00 541 SER A CA 1
ATOM 4147 C C . SER A 1 541 ? 13.288 -15.192 0.600 1.00 74.00 541 SER A C 1
ATOM 4149 O O . SER A 1 541 ? 13.271 -16.378 0.946 1.00 74.00 541 SER A O 1
ATOM 4151 N N . PRO A 1 542 ? 13.514 -14.816 -0.676 1.00 62.59 542 PRO A N 1
ATOM 4152 C CA . PRO A 1 542 ? 13.751 -15.767 -1.762 1.00 62.59 542 PRO A CA 1
ATOM 4153 C C . PRO A 1 542 ? 15.172 -16.366 -1.758 1.00 62.59 542 PRO A C 1
ATOM 4155 O O . PRO A 1 542 ? 15.415 -17.351 -2.448 1.00 62.59 542 PRO A O 1
ATOM 4158 N N . ASP A 1 543 ? 16.116 -15.810 -0.988 1.00 55.91 543 ASP A N 1
ATOM 4159 C CA . ASP A 1 543 ? 17.549 -16.164 -1.048 1.00 55.91 543 ASP A CA 1
ATOM 4160 C C . ASP A 1 543 ? 17.932 -17.424 -0.246 1.00 55.91 543 ASP A C 1
ATOM 4162 O O . ASP A 1 543 ? 19.110 -17.716 -0.031 1.00 55.91 543 ASP A O 1
ATOM 4166 N N . THR A 1 544 ? 16.947 -18.193 0.216 1.00 44.28 544 THR A N 1
ATOM 4167 C CA . THR A 1 544 ? 17.172 -19.443 0.953 1.00 44.28 544 THR A CA 1
ATOM 4168 C C . THR A 1 544 ? 16.514 -20.604 0.225 1.00 44.28 544 THR A C 1
ATOM 4170 O O . THR A 1 544 ? 15.354 -20.508 -0.164 1.00 44.28 544 THR A O 1
ATOM 4173 N N . GLU A 1 545 ? 17.217 -21.738 0.109 1.00 41.38 545 GLU A N 1
ATOM 4174 C CA . GLU A 1 545 ? 16.747 -22.971 -0.563 1.00 41.38 545 GLU A CA 1
ATOM 4175 C C . GLU A 1 545 ? 15.470 -23.593 0.058 1.00 41.38 545 GLU A C 1
ATOM 4177 O O . GLU A 1 545 ? 15.038 -24.672 -0.345 1.00 41.38 545 GLU A O 1
ATOM 4182 N N . THR A 1 546 ? 14.869 -22.942 1.058 1.00 43.50 546 THR A N 1
ATOM 4183 C CA . THR A 1 546 ? 13.705 -23.406 1.817 1.00 43.50 546 THR A CA 1
ATOM 4184 C C . THR A 1 546 ? 12.641 -22.331 2.082 1.00 43.50 546 THR A C 1
ATOM 4186 O O . THR A 1 546 ? 11.713 -22.633 2.828 1.00 43.50 546 THR A O 1
ATOM 4189 N N . HIS A 1 547 ? 12.757 -21.104 1.539 1.00 52.12 547 HIS A N 1
ATOM 4190 C CA . HIS A 1 547 ? 11.965 -19.936 1.986 1.00 52.12 547 HIS A CA 1
ATOM 4191 C C . HIS A 1 547 ? 11.954 -19.851 3.523 1.00 52.12 547 HIS A C 1
ATOM 4193 O O . HIS A 1 547 ? 10.919 -20.018 4.165 1.00 52.12 547 HIS A O 1
ATOM 4199 N N . ALA A 1 548 ? 13.139 -19.714 4.125 1.00 51.06 548 ALA A N 1
ATOM 4200 C CA . ALA A 1 548 ? 13.397 -19.977 5.537 1.00 51.06 548 ALA A CA 1
ATOM 4201 C C . ALA A 1 548 ? 12.670 -19.005 6.482 1.00 51.06 548 ALA A C 1
ATOM 4203 O O . ALA A 1 548 ? 13.267 -18.079 7.034 1.00 51.06 548 ALA A O 1
ATOM 4204 N N . LEU A 1 549 ? 11.385 -19.273 6.722 1.00 65.19 549 LEU A N 1
ATOM 4205 C CA . LEU A 1 549 ? 10.577 -18.614 7.736 1.00 65.19 549 LEU A CA 1
ATOM 4206 C C . LEU A 1 549 ? 11.320 -18.653 9.073 1.00 65.19 549 LEU A C 1
ATOM 4208 O O . LEU A 1 549 ? 11.802 -19.704 9.509 1.00 65.19 549 LEU A O 1
ATOM 4212 N N . HIS A 1 550 ? 11.355 -17.524 9.776 1.00 77.94 550 HIS A N 1
ATOM 4213 C CA . HIS A 1 550 ? 11.820 -17.477 11.159 1.00 77.94 550 HIS A CA 1
ATOM 4214 C C . HIS A 1 550 ? 10.796 -18.160 12.082 1.00 77.94 550 HIS A C 1
ATOM 4216 O O . HIS A 1 550 ? 10.092 -17.499 12.839 1.00 77.94 550 HIS A O 1
ATOM 4222 N N . VAL A 1 551 ? 10.698 -19.494 12.020 1.00 82.00 551 VAL A N 1
ATOM 4223 C CA . VAL A 1 551 ? 9.677 -20.339 12.678 1.00 82.00 551 VAL A CA 1
ATOM 4224 C C . VAL A 1 551 ? 9.453 -19.976 14.151 1.00 82.00 551 VAL A C 1
ATOM 4226 O O . VAL A 1 551 ? 8.326 -20.010 14.639 1.00 82.00 551 VAL A O 1
ATOM 4229 N N . GLU A 1 552 ? 10.508 -19.594 14.872 1.00 88.06 552 GLU A N 1
ATOM 4230 C CA . GLU A 1 552 ? 10.397 -19.179 16.273 1.00 88.06 552 GLU A CA 1
ATOM 4231 C C . GLU A 1 552 ? 9.682 -17.826 16.450 1.00 88.06 552 GLU A C 1
ATOM 4233 O O . GLU A 1 552 ? 8.892 -17.670 17.378 1.00 88.06 552 GLU A O 1
ATOM 4238 N N . GLU A 1 553 ? 9.858 -16.874 15.531 1.00 93.12 553 GLU A N 1
ATOM 4239 C CA . GLU A 1 553 ? 9.089 -15.623 15.511 1.00 93.12 553 GLU A CA 1
ATOM 4240 C C . GLU A 1 553 ? 7.609 -15.886 15.213 1.00 93.12 553 GLU A C 1
ATOM 4242 O O . GLU A 1 553 ? 6.755 -15.291 15.865 1.00 93.12 553 GLU A O 1
ATOM 4247 N N . PHE A 1 554 ? 7.292 -16.829 14.316 1.00 91.69 554 PHE A N 1
ATOM 4248 C CA . PHE A 1 554 ? 5.908 -17.236 14.033 1.00 91.69 554 PHE A CA 1
ATOM 4249 C C . PHE A 1 554 ? 5.227 -17.923 15.232 1.00 91.69 554 PHE A C 1
ATOM 4251 O O . PHE A 1 554 ? 4.037 -17.706 15.461 1.00 91.69 554 PHE A O 1
ATOM 4258 N N . LYS A 1 555 ? 5.959 -18.699 16.048 1.00 91.31 555 LYS A N 1
ATOM 4259 C CA . LYS A 1 555 ? 5.431 -19.235 17.323 1.00 91.31 555 LYS A CA 1
ATOM 4260 C C . LYS A 1 555 ? 5.194 -18.136 18.355 1.00 91.31 555 LYS A C 1
ATOM 4262 O O . LYS A 1 555 ? 4.125 -18.074 18.953 1.00 91.31 555 LYS A O 1
ATOM 4267 N N . ARG A 1 556 ? 6.175 -17.246 18.547 1.00 94.75 556 ARG A N 1
ATOM 4268 C CA . ARG A 1 556 ? 6.062 -16.100 19.466 1.00 94.75 556 ARG A CA 1
ATOM 4269 C C . ARG A 1 556 ? 4.913 -15.164 19.062 1.00 94.75 556 ARG A C 1
ATOM 4271 O O . ARG A 1 556 ? 4.259 -14.585 19.928 1.00 94.75 556 ARG A O 1
ATOM 4278 N N . LEU A 1 557 ? 4.657 -15.042 17.760 1.00 95.44 557 LEU A N 1
ATOM 4279 C CA . LEU A 1 557 ? 3.509 -14.339 17.200 1.00 95.44 557 LEU A CA 1
ATOM 4280 C C . LEU A 1 557 ? 2.180 -15.040 17.531 1.00 95.44 557 LEU A C 1
ATOM 4282 O O . LEU A 1 557 ? 1.249 -14.363 17.954 1.00 95.44 557 LEU A O 1
ATOM 4286 N N . ASP A 1 558 ? 2.081 -16.366 17.385 1.00 94.50 558 ASP A N 1
ATOM 4287 C CA . ASP A 1 558 ? 0.868 -17.137 17.723 1.00 94.50 558 ASP A CA 1
ATOM 4288 C C . ASP A 1 558 ? 0.440 -16.932 19.185 1.00 94.50 558 ASP A C 1
ATOM 4290 O O . ASP A 1 558 ? -0.717 -16.596 19.462 1.00 94.50 558 ASP A O 1
ATOM 4294 N N . GLU A 1 559 ? 1.395 -17.017 20.118 1.00 94.62 559 GLU A N 1
ATOM 4295 C CA . GLU A 1 559 ? 1.162 -16.730 21.538 1.00 94.62 559 GLU A CA 1
ATOM 4296 C C . GLU A 1 559 ? 0.679 -15.288 21.764 1.00 94.62 559 GLU A C 1
ATOM 4298 O O . GLU A 1 559 ? -0.250 -15.055 22.548 1.00 94.62 559 GLU A O 1
ATOM 4303 N N . HIS A 1 560 ? 1.274 -14.315 21.063 1.00 95.62 560 HIS A N 1
ATOM 4304 C CA . HIS A 1 560 ? 0.896 -12.903 21.157 1.00 95.62 560 HIS A CA 1
ATOM 4305 C C . HIS A 1 560 ? -0.508 -12.636 20.622 1.00 95.62 560 HIS A C 1
ATOM 4307 O O . HIS A 1 560 ? -1.286 -11.975 21.309 1.00 95.62 560 HIS A O 1
ATOM 4313 N N . LEU A 1 561 ? -0.862 -13.157 19.444 1.00 96.94 561 LEU A N 1
ATOM 4314 C CA . LEU A 1 561 ? -2.189 -12.973 18.847 1.00 96.94 561 LEU A CA 1
ATOM 4315 C C . LEU A 1 561 ? -3.277 -13.585 19.736 1.00 96.94 561 LEU A C 1
ATOM 4317 O O . LEU A 1 561 ? -4.231 -12.899 20.107 1.00 96.94 561 LEU A O 1
ATOM 4321 N N . LYS A 1 562 ? -3.081 -14.832 20.178 1.00 95.94 562 LYS A N 1
ATOM 4322 C CA . LYS A 1 562 ? -4.009 -15.538 21.073 1.00 95.94 562 LYS A CA 1
ATOM 4323 C C . LYS A 1 562 ? -4.212 -14.829 22.415 1.00 95.94 562 LYS A C 1
ATOM 4325 O O . LYS A 1 562 ? -5.322 -14.822 22.943 1.00 95.94 562 LYS A O 1
ATOM 4330 N N . THR A 1 563 ? -3.154 -14.232 22.966 1.00 96.31 563 THR A N 1
ATOM 4331 C CA . THR A 1 563 ? -3.212 -13.484 24.236 1.00 96.31 563 THR A CA 1
ATOM 4332 C C . THR A 1 563 ? -3.808 -12.084 24.056 1.00 96.31 563 THR A C 1
ATOM 4334 O O . THR A 1 563 ? -4.492 -11.586 24.948 1.00 96.31 563 THR A O 1
ATOM 4337 N N . SER A 1 564 ? -3.567 -11.451 22.907 1.00 97.06 564 SER A N 1
ATOM 4338 C CA . SER A 1 564 ? -4.008 -10.085 22.596 1.00 97.06 564 SER A CA 1
ATOM 4339 C C . SER A 1 564 ? -5.480 -9.995 22.200 1.00 97.06 564 SER A C 1
ATOM 4341 O O . SER A 1 564 ? -6.126 -8.997 22.520 1.00 97.06 564 SER A O 1
ATOM 4343 N N . TYR A 1 565 ? -6.013 -11.034 21.549 1.00 97.69 565 TYR A N 1
ATOM 4344 C CA . TYR A 1 565 ? -7.376 -11.078 21.008 1.00 97.69 565 TYR A CA 1
ATOM 4345 C C . TYR A 1 565 ? -8.186 -12.265 21.573 1.00 97.69 565 TYR A C 1
ATOM 4347 O O . TYR A 1 565 ? -8.683 -13.110 20.821 1.00 97.69 565 TYR A O 1
ATOM 4355 N N . PRO A 1 566 ? -8.346 -12.373 22.908 1.00 97.19 566 PRO A N 1
ATOM 4356 C CA . PRO A 1 566 ? -8.951 -13.547 23.533 1.00 97.19 566 PRO A CA 1
ATOM 4357 C C . PRO A 1 566 ? -10.420 -13.752 23.141 1.00 97.19 566 PRO A C 1
ATOM 4359 O O . PRO A 1 566 ? -10.880 -14.891 23.131 1.00 97.19 566 PRO A O 1
ATOM 4362 N N . SER A 1 567 ? -11.163 -12.695 22.786 1.00 96.88 567 SER A N 1
ATOM 4363 C CA . SER A 1 567 ? -12.542 -12.808 22.287 1.00 96.88 567 SER A CA 1
ATOM 4364 C C . SER A 1 567 ? -12.603 -13.538 20.943 1.00 96.88 567 SER A C 1
ATOM 4366 O O . SER A 1 567 ? -13.419 -14.446 20.797 1.00 96.88 567 SER A O 1
ATOM 4368 N N . VAL A 1 568 ? -11.697 -13.232 20.008 1.00 98.12 568 VAL A N 1
ATOM 4369 C CA . VAL A 1 568 ? -11.577 -13.932 18.716 1.00 98.12 568 VAL A CA 1
ATOM 4370 C C . VAL A 1 568 ? -11.255 -15.414 18.931 1.00 98.12 568 VAL A C 1
ATOM 4372 O O . VAL A 1 568 ? -12.013 -16.269 18.481 1.00 98.12 568 VAL A O 1
ATOM 4375 N N . TRP A 1 569 ? -10.203 -15.733 19.694 1.00 97.38 569 TRP A N 1
ATOM 4376 C CA . TRP A 1 569 ? -9.766 -17.123 19.924 1.00 97.38 569 TRP A CA 1
ATOM 4377 C C . TRP A 1 569 ? -10.714 -17.971 20.791 1.00 97.38 569 TRP A C 1
ATOM 4379 O O . TRP A 1 569 ? -10.558 -19.190 20.831 1.00 97.38 569 TRP A O 1
ATOM 4389 N N . SER A 1 570 ? -11.668 -17.358 21.500 1.00 96.88 570 SER A N 1
ATOM 4390 C CA . SER A 1 570 ? -12.680 -18.072 22.300 1.00 96.88 570 SER A CA 1
ATOM 4391 C C . SER A 1 570 ? -14.061 -18.146 21.645 1.00 96.88 570 SER A C 1
ATOM 4393 O O . SER A 1 570 ? -14.834 -19.037 21.994 1.00 96.88 570 SER A O 1
ATOM 4395 N N . SER A 1 571 ? -14.376 -17.240 20.712 1.00 97.94 571 SER A N 1
ATOM 4396 C CA . SER A 1 571 ? -15.713 -17.130 20.102 1.00 97.94 571 SER A CA 1
ATOM 4397 C C . SER A 1 571 ? -15.763 -17.584 18.643 1.00 97.94 571 SER A C 1
ATOM 4399 O O . SER A 1 571 ? -16.834 -17.966 18.172 1.00 97.94 571 SER A O 1
ATOM 4401 N N . LEU A 1 572 ? -14.641 -17.523 17.918 1.00 98.44 572 LEU A N 1
ATOM 4402 C CA . LEU A 1 572 ? -14.555 -17.874 16.497 1.00 98.44 572 LEU A CA 1
ATOM 4403 C C . LEU A 1 572 ? -13.835 -19.210 16.294 1.00 98.44 572 LEU A C 1
ATOM 4405 O O . LEU A 1 572 ? -13.081 -19.673 17.150 1.00 98.44 572 LEU A O 1
ATOM 4409 N N . THR A 1 573 ? -14.041 -19.832 15.132 1.00 98.56 573 THR A N 1
ATOM 4410 C CA . THR A 1 573 ? -13.269 -21.024 14.752 1.00 98.56 573 THR A CA 1
ATOM 4411 C C . THR A 1 573 ? -11.940 -20.569 14.162 1.00 98.56 573 THR A C 1
ATOM 4413 O O . THR A 1 573 ? -11.926 -20.016 13.067 1.00 98.56 573 THR A O 1
ATOM 4416 N N . VAL A 1 574 ? -10.837 -20.770 14.887 1.00 98.38 574 VAL A N 1
ATOM 4417 C CA . VAL A 1 574 ? -9.478 -20.438 14.430 1.00 98.38 574 VAL A CA 1
ATOM 4418 C C . VAL A 1 574 ? -8.750 -21.724 14.048 1.00 98.38 574 VAL A C 1
ATOM 4420 O O . VAL A 1 574 ? -8.440 -22.547 14.910 1.00 98.38 574 VAL A O 1
ATOM 4423 N N . GLU A 1 575 ? -8.462 -21.886 12.763 1.00 97.88 575 GLU A N 1
ATOM 4424 C CA . GLU A 1 575 ? -7.665 -22.985 12.222 1.00 97.88 575 GLU A CA 1
ATOM 4425 C C . GLU A 1 575 ? -6.273 -22.478 11.834 1.00 97.88 575 GLU A C 1
ATOM 4427 O O . GLU A 1 575 ? -6.120 -21.364 11.332 1.00 97.88 575 GLU A O 1
ATOM 4432 N N . LYS A 1 576 ? -5.247 -23.297 12.065 1.00 97.00 576 LYS A N 1
ATOM 4433 C CA . LYS A 1 576 ? -3.882 -23.028 11.603 1.00 97.00 576 LYS A CA 1
ATOM 4434 C C . LYS A 1 576 ? -3.697 -23.724 10.257 1.00 97.00 576 LYS A C 1
ATOM 4436 O O . LYS A 1 576 ? -4.036 -24.901 10.136 1.00 97.00 576 LYS A O 1
ATOM 4441 N N . THR A 1 577 ? -3.200 -22.999 9.266 1.00 95.75 577 THR A N 1
ATOM 4442 C CA . THR A 1 577 ? -3.085 -23.448 7.870 1.00 95.75 577 THR A CA 1
ATOM 4443 C C . THR A 1 577 ? -1.681 -23.173 7.327 1.00 95.75 577 THR A C 1
ATOM 4445 O O . THR A 1 577 ? -0.804 -22.700 8.054 1.00 95.75 577 THR A O 1
ATOM 4448 N N . GLY A 1 578 ? -1.450 -23.495 6.053 1.00 90.69 578 GLY A N 1
ATOM 4449 C CA . GLY A 1 578 ? -0.141 -23.347 5.421 1.00 90.69 578 GLY A CA 1
ATOM 4450 C C . GLY A 1 578 ? 0.876 -24.409 5.853 1.00 90.69 578 GLY A C 1
ATOM 4451 O O . 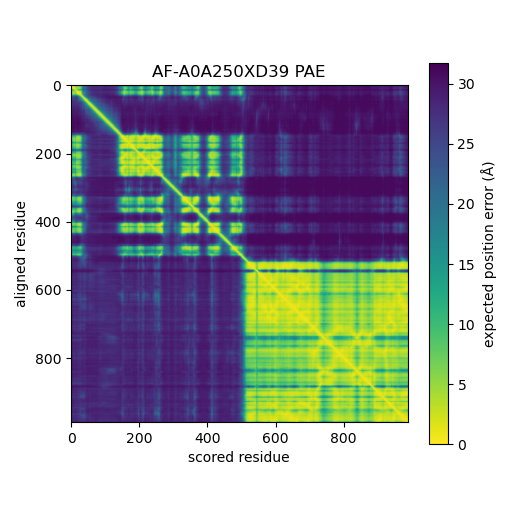GLY A 1 578 ? 0.670 -25.194 6.784 1.00 90.69 578 GLY A O 1
ATOM 4452 N N . VAL A 1 579 ? 2.007 -24.454 5.156 1.00 89.38 579 VAL A N 1
ATOM 4453 C CA . VAL A 1 579 ? 3.110 -25.369 5.455 1.00 89.38 579 VAL A CA 1
ATOM 4454 C C . VAL A 1 579 ? 3.733 -24.980 6.796 1.00 89.38 579 VAL A C 1
ATOM 4456 O O . VAL A 1 579 ? 4.148 -23.843 6.996 1.00 89.38 579 VAL A O 1
ATOM 4459 N N . GLY A 1 580 ? 3.794 -25.931 7.730 1.00 88.44 580 GLY A N 1
ATOM 4460 C CA . GLY A 1 580 ? 4.273 -25.679 9.095 1.00 88.44 580 GLY A CA 1
ATOM 4461 C C . GLY A 1 580 ? 3.219 -25.106 10.051 1.00 88.44 580 GLY A C 1
ATOM 4462 O O . GLY A 1 580 ? 3.521 -24.948 11.233 1.00 88.44 580 GLY A O 1
ATOM 4463 N N . ASN A 1 581 ? 1.979 -24.883 9.591 1.00 92.56 581 ASN A N 1
ATOM 4464 C CA . ASN A 1 581 ? 0.884 -24.316 10.383 1.00 92.56 581 ASN A CA 1
ATOM 4465 C C . ASN A 1 581 ? 1.218 -22.917 10.947 1.00 92.56 581 ASN A C 1
ATOM 4467 O O . ASN A 1 581 ? 1.054 -22.687 12.150 1.00 92.56 581 ASN A O 1
ATOM 4471 N N . HIS A 1 582 ? 1.717 -21.983 10.125 1.00 93.56 582 HIS A N 1
ATOM 4472 C CA . HIS A 1 582 ? 1.971 -20.600 10.563 1.00 93.56 582 HIS A CA 1
ATOM 4473 C C . HIS A 1 582 ? 0.927 -19.591 10.058 1.00 93.56 582 HIS A C 1
ATOM 4475 O O . HIS A 1 582 ? 0.670 -18.625 10.779 1.00 93.56 582 HIS A O 1
ATOM 4481 N N . SER A 1 583 ? 0.248 -19.865 8.940 1.00 96.75 583 SER A N 1
ATOM 4482 C CA . SER A 1 583 ? -0.957 -19.150 8.497 1.00 96.75 583 SER A CA 1
ATOM 4483 C C . SER A 1 583 ? -2.182 -19.432 9.376 1.00 96.75 583 SER A C 1
ATOM 4485 O O . SER A 1 583 ? -2.209 -20.372 10.181 1.00 96.75 583 SER A O 1
ATOM 4487 N N . TYR A 1 584 ? -3.215 -18.600 9.220 1.00 98.31 584 TYR A N 1
ATOM 4488 C CA . TYR A 1 584 ? -4.482 -18.710 9.948 1.00 98.31 584 TYR A CA 1
ATOM 4489 C C . TYR A 1 584 ? -5.671 -18.654 8.993 1.00 98.31 584 TYR A C 1
ATOM 4491 O O . TYR A 1 584 ? -5.702 -17.817 8.094 1.00 98.31 584 TYR A O 1
ATOM 4499 N N . LEU A 1 585 ? -6.686 -19.470 9.270 1.00 98.69 585 LEU A N 1
ATOM 4500 C CA . LEU A 1 585 ? -8.034 -19.336 8.730 1.00 98.69 585 LEU A CA 1
ATOM 4501 C C . LEU A 1 585 ? -9.007 -19.154 9.901 1.00 98.69 585 LEU A C 1
ATOM 4503 O O . LEU A 1 585 ? -9.228 -20.073 10.691 1.00 98.69 585 LEU A O 1
ATOM 4507 N N . ILE A 1 586 ? -9.577 -17.960 10.035 1.00 98.81 586 ILE A N 1
ATOM 4508 C CA . ILE A 1 586 ? -10.519 -17.602 11.101 1.00 98.81 586 ILE A CA 1
ATOM 4509 C C . ILE A 1 586 ? -11.919 -17.543 10.499 1.00 98.81 586 ILE A C 1
ATOM 4511 O O . ILE A 1 586 ? -12.162 -16.773 9.579 1.00 98.81 586 ILE A O 1
ATOM 4515 N N . THR A 1 587 ? -12.854 -18.336 11.018 1.00 98.81 587 THR A N 1
ATOM 4516 C CA . THR A 1 587 ? -14.243 -18.378 10.540 1.00 98.81 587 THR A CA 1
ATOM 4517 C C . THR A 1 587 ? -15.198 -17.837 11.599 1.00 98.81 587 THR A C 1
ATOM 4519 O O . THR A 1 587 ? -15.362 -18.424 12.676 1.00 98.81 587 THR A O 1
ATOM 4522 N N . TRP A 1 588 ? -15.882 -16.744 11.261 1.00 98.56 588 TRP A N 1
ATOM 4523 C CA . TRP A 1 588 ? -17.026 -16.209 11.989 1.00 98.56 588 TRP A CA 1
ATOM 4524 C C . TRP A 1 588 ? -18.315 -16.687 11.323 1.00 98.56 588 TRP A C 1
ATOM 4526 O O . TRP A 1 588 ? -18.790 -16.113 10.344 1.00 98.56 588 TRP A O 1
ATOM 4536 N N . ALA A 1 589 ? -18.868 -17.778 11.854 1.00 98.25 589 ALA A N 1
ATOM 4537 C CA . ALA A 1 589 ? -20.065 -18.404 11.306 1.00 98.25 589 ALA A CA 1
ATOM 4538 C C . ALA A 1 589 ? -21.258 -17.432 11.286 1.00 98.25 589 ALA A C 1
ATOM 4540 O O . ALA A 1 589 ? -21.643 -16.890 12.327 1.00 98.25 589 ALA A O 1
ATOM 4541 N N . GLY A 1 590 ? -21.844 -17.259 10.101 1.00 97.75 590 GLY A N 1
ATOM 4542 C CA . GLY A 1 590 ? -23.075 -16.505 9.897 1.00 97.75 590 GLY A CA 1
ATOM 4543 C C . GLY A 1 590 ? -24.302 -17.246 10.423 1.00 97.75 590 GLY A C 1
ATOM 4544 O O . GLY A 1 590 ? -24.294 -18.473 10.585 1.00 97.75 590 GLY A O 1
ATOM 4545 N N . SER A 1 591 ? -25.374 -16.501 10.688 1.00 97.38 591 SER A N 1
ATOM 4546 C CA . SER A 1 591 ? -26.670 -17.089 11.052 1.00 97.38 591 SER A CA 1
ATOM 4547 C C . SER A 1 591 ? -27.401 -17.729 9.864 1.00 97.38 591 SER A C 1
ATOM 4549 O O . SER A 1 591 ? -28.125 -18.705 10.069 1.00 97.38 591 SER A O 1
ATOM 4551 N N . ASP A 1 592 ? -27.158 -17.258 8.637 1.00 97.75 592 ASP A N 1
ATOM 4552 C CA . ASP A 1 592 ? -27.650 -17.863 7.400 1.00 97.75 592 ASP A CA 1
ATOM 4553 C C . ASP A 1 592 ? -26.520 -18.614 6.674 1.00 97.75 592 ASP A C 1
ATOM 4555 O O . ASP A 1 592 ? -25.488 -18.053 6.306 1.00 97.75 592 ASP A O 1
ATOM 4559 N N . LYS A 1 593 ? -26.727 -19.919 6.467 1.00 95.06 593 LYS A N 1
ATOM 4560 C CA . LYS A 1 593 ? -25.784 -20.819 5.780 1.00 95.06 593 LYS A CA 1
ATOM 4561 C C . LYS A 1 593 ? -26.019 -20.921 4.270 1.00 95.06 593 LYS A C 1
ATOM 4563 O O . LYS A 1 593 ? -25.296 -21.659 3.610 1.00 95.06 593 LYS A O 1
ATOM 4568 N N . SER A 1 594 ? -27.045 -20.256 3.739 1.00 96.31 594 SER A N 1
ATOM 4569 C CA . SER A 1 594 ? -27.324 -20.199 2.299 1.00 96.31 594 SER A CA 1
ATOM 4570 C C . SER A 1 594 ? -26.542 -19.097 1.577 1.00 96.31 594 SER A C 1
ATOM 4572 O O . SER A 1 594 ? -26.428 -19.140 0.355 1.00 96.31 594 SER A O 1
ATOM 4574 N N . LEU A 1 595 ? -25.976 -18.147 2.329 1.00 97.88 595 LEU A N 1
ATOM 4575 C CA . LEU A 1 595 ? -25.128 -17.074 1.818 1.00 97.88 595 LEU A CA 1
ATOM 4576 C C . LEU A 1 595 ? -23.676 -17.549 1.684 1.00 97.88 595 LEU A C 1
ATOM 4578 O O . LEU A 1 595 ? -23.088 -18.038 2.653 1.00 97.88 595 LEU A O 1
ATOM 4582 N N . ASP A 1 596 ? -23.081 -17.348 0.507 1.00 98.25 596 ASP A N 1
ATOM 4583 C CA . ASP A 1 596 ? -21.647 -17.564 0.289 1.00 98.25 596 ASP A CA 1
ATOM 4584 C C . ASP A 1 596 ? -20.822 -16.641 1.214 1.00 98.25 596 ASP A C 1
ATOM 4586 O O . ASP A 1 596 ? -21.195 -15.472 1.364 1.00 98.25 596 ASP A O 1
ATOM 4590 N N . PRO A 1 597 ? -19.723 -17.102 1.847 1.00 98.50 597 PRO A N 1
ATOM 4591 C CA . PRO A 1 597 ? -18.948 -16.280 2.776 1.00 98.50 597 PRO A CA 1
ATOM 4592 C C . PRO A 1 597 ? -18.229 -15.100 2.110 1.00 98.50 597 PRO A C 1
ATOM 4594 O O . PRO A 1 597 ? -17.850 -15.171 0.942 1.00 98.50 597 PRO A O 1
ATOM 4597 N N . ALA A 1 598 ? -17.964 -14.045 2.881 1.00 98.62 598 ALA A N 1
ATOM 4598 C CA . ALA A 1 598 ? -17.033 -12.982 2.495 1.00 98.62 598 ALA A CA 1
ATOM 4599 C C . ALA A 1 598 ? -15.659 -13.256 3.125 1.00 98.62 598 ALA A C 1
ATOM 4601 O O . ALA A 1 598 ? -15.580 -13.536 4.326 1.00 98.62 598 ALA A O 1
ATOM 4602 N N . LEU A 1 599 ? -14.589 -13.182 2.329 1.00 98.81 599 LEU A N 1
ATOM 4603 C CA . LEU A 1 599 ? -13.213 -13.410 2.782 1.00 98.81 599 LEU A CA 1
ATOM 4604 C C . LEU A 1 599 ? -12.449 -12.087 2.874 1.00 98.81 599 LEU A C 1
ATOM 4606 O O . LEU A 1 599 ? -12.430 -11.321 1.916 1.00 98.81 599 LEU A O 1
ATOM 4610 N N . PHE A 1 600 ? -11.775 -11.860 3.997 1.00 98.75 600 PHE A N 1
ATOM 4611 C CA . PHE A 1 600 ? -10.788 -10.798 4.172 1.00 98.75 600 PHE A CA 1
ATOM 4612 C C . PHE A 1 600 ? -9.398 -11.436 4.253 1.00 98.75 600 PHE A C 1
ATOM 4614 O O . PHE A 1 600 ? -9.177 -12.348 5.053 1.00 98.75 600 PHE A O 1
ATOM 4621 N N . ILE A 1 601 ? -8.478 -10.976 3.420 1.00 98.12 601 ILE A N 1
ATOM 4622 C CA . ILE A 1 601 ? -7.098 -11.446 3.329 1.00 98.12 601 ILE A CA 1
ATOM 4623 C C . ILE A 1 601 ? -6.176 -10.362 3.897 1.00 98.12 601 ILE A C 1
ATOM 4625 O O . ILE A 1 601 ? -6.504 -9.174 3.916 1.00 98.12 601 ILE A O 1
ATOM 4629 N N . SER A 1 602 ? -5.065 -10.807 4.472 1.00 97.88 602 SER A N 1
ATOM 4630 C CA . SER A 1 602 ? -3.942 -9.994 4.934 1.00 97.88 602 SER A CA 1
ATOM 4631 C C . SER A 1 602 ? -2.744 -10.939 5.125 1.00 97.88 602 SER A C 1
ATOM 4633 O O . SER A 1 602 ? -2.945 -12.153 5.192 1.00 97.88 602 SER A O 1
ATOM 4635 N N . HIS A 1 603 ? -1.515 -10.448 5.274 1.00 97.56 603 HIS A N 1
ATOM 4636 C CA . HIS A 1 603 ? -0.360 -11.305 5.574 1.00 97.56 603 HIS A CA 1
ATOM 4637 C C . HIS A 1 603 ? 0.364 -10.895 6.865 1.00 97.56 603 HIS A C 1
ATOM 4639 O O . HIS A 1 603 ? 0.233 -9.776 7.370 1.00 97.56 603 HIS A O 1
ATOM 4645 N N . ILE A 1 604 ? 1.067 -11.856 7.472 1.00 96.50 604 ILE A N 1
ATOM 4646 C CA . ILE A 1 604 ? 1.813 -11.673 8.730 1.00 96.50 604 ILE A CA 1
ATOM 4647 C C . ILE A 1 604 ? 3.330 -11.680 8.549 1.00 96.50 604 ILE A C 1
ATOM 4649 O O . ILE A 1 604 ? 4.047 -11.365 9.508 1.00 96.50 604 ILE A O 1
ATOM 4653 N N . ASP A 1 605 ? 3.836 -12.056 7.379 1.00 95.69 605 ASP A N 1
ATOM 4654 C CA . ASP A 1 605 ? 5.240 -11.883 7.023 1.00 95.69 605 ASP A CA 1
ATOM 4655 C C . ASP A 1 605 ? 5.545 -10.461 6.536 1.00 95.69 605 ASP A C 1
ATOM 4657 O O . ASP A 1 605 ? 4.657 -9.611 6.539 1.00 95.69 605 ASP A O 1
ATOM 4661 N N . VAL A 1 606 ? 6.820 -10.184 6.260 1.00 95.38 606 VAL A N 1
ATOM 4662 C CA . VAL A 1 606 ? 7.334 -8.883 5.805 1.00 95.38 606 VAL A CA 1
ATOM 4663 C C . VAL A 1 606 ? 8.650 -9.054 5.031 1.00 95.38 606 VAL A C 1
ATOM 4665 O O . VAL A 1 606 ? 9.439 -9.950 5.363 1.00 95.38 606 VAL A O 1
ATOM 4668 N N . VAL A 1 607 ? 8.967 -8.141 4.106 1.00 92.44 607 VAL A N 1
ATOM 4669 C CA . VAL A 1 607 ? 10.269 -8.119 3.419 1.00 92.44 607 VAL A CA 1
ATOM 4670 C C . VAL A 1 607 ? 11.447 -7.985 4.397 1.00 92.44 607 VAL A C 1
ATOM 4672 O O . VAL A 1 607 ? 11.325 -7.383 5.479 1.00 92.44 607 VAL A O 1
ATOM 4675 N N . PRO A 1 608 ? 12.648 -8.450 4.001 1.00 89.94 608 PRO A N 1
ATOM 4676 C CA . PRO A 1 608 ? 13.874 -8.201 4.743 1.00 89.94 608 PRO A CA 1
ATOM 4677 C C . PRO A 1 608 ? 14.170 -6.707 4.950 1.00 89.94 608 PRO A C 1
ATOM 4679 O O . PRO A 1 608 ? 13.630 -5.806 4.301 1.00 89.94 608 PRO A O 1
ATOM 4682 N N . VAL A 1 609 ? 15.098 -6.443 5.866 1.00 90.31 609 VAL A N 1
ATOM 4683 C CA . VAL A 1 609 ? 15.746 -5.136 5.991 1.00 90.31 609 VAL A CA 1
ATOM 4684 C C . VAL A 1 609 ? 17.146 -5.275 5.423 1.00 90.31 609 VAL A C 1
ATOM 4686 O O . VAL A 1 609 ? 17.896 -6.143 5.869 1.00 90.31 609 VAL A O 1
ATOM 4689 N N . ASP A 1 610 ? 17.495 -4.424 4.460 1.00 85.56 610 ASP A N 1
ATOM 4690 C CA . ASP A 1 610 ? 18.852 -4.354 3.923 1.00 85.56 610 ASP A CA 1
ATOM 4691 C C . ASP A 1 610 ? 19.831 -3.927 5.044 1.00 85.56 610 ASP A C 1
ATOM 4693 O O . ASP A 1 610 ? 19.672 -2.825 5.590 1.00 85.56 610 ASP A O 1
ATOM 4697 N N . PRO A 1 611 ? 20.836 -4.759 5.399 1.00 86.75 611 PRO A N 1
ATOM 4698 C CA . PRO A 1 611 ? 21.817 -4.452 6.440 1.00 86.75 611 PRO A CA 1
ATOM 4699 C C . PRO A 1 611 ? 22.588 -3.144 6.227 1.00 86.75 611 PRO A C 1
ATOM 4701 O O . PRO A 1 611 ? 22.971 -2.507 7.212 1.00 86.75 611 PRO A O 1
ATOM 4704 N N . ASP A 1 612 ? 22.799 -2.718 4.978 1.00 87.81 612 ASP A N 1
ATOM 4705 C CA . ASP A 1 612 ? 23.486 -1.457 4.677 1.00 87.81 612 ASP A CA 1
ATOM 4706 C C . ASP A 1 612 ? 22.592 -0.239 4.981 1.00 87.81 612 ASP A C 1
ATOM 4708 O O . ASP A 1 612 ? 23.101 0.831 5.326 1.00 87.81 612 ASP A O 1
ATOM 4712 N N . THR A 1 613 ? 21.262 -0.413 4.960 1.00 87.31 613 THR A N 1
ATOM 4713 C CA . THR A 1 613 ? 20.275 0.632 5.299 1.00 87.31 613 THR A CA 1
ATOM 4714 C C . THR A 1 613 ? 19.729 0.548 6.727 1.00 87.31 613 THR A C 1
ATOM 4716 O O . THR A 1 613 ? 19.125 1.512 7.194 1.00 87.31 613 THR A O 1
ATOM 4719 N N . GLU A 1 614 ? 19.956 -0.541 7.479 1.00 87.00 614 GLU A N 1
ATOM 4720 C CA . GLU A 1 614 ? 19.446 -0.694 8.859 1.00 87.00 614 GLU A CA 1
ATOM 4721 C C . GLU A 1 614 ? 19.877 0.480 9.768 1.00 87.00 614 GLU A C 1
ATOM 4723 O O . GLU A 1 614 ? 19.121 0.928 10.629 1.00 87.00 614 GLU A O 1
ATOM 4728 N N . GLY A 1 615 ? 21.068 1.042 9.529 1.00 89.06 615 GLY A N 1
ATOM 4729 C CA . GLY A 1 615 ? 21.586 2.219 10.238 1.00 89.06 615 GLY A CA 1
ATOM 4730 C C . GLY A 1 615 ? 20.965 3.571 9.848 1.00 89.06 615 GLY A C 1
ATOM 4731 O O . GLY A 1 615 ? 21.279 4.576 10.496 1.00 89.06 615 GLY A O 1
ATOM 4732 N N . GLU A 1 616 ? 20.126 3.618 8.811 1.00 92.06 616 GLU A N 1
ATOM 4733 C CA . GLU A 1 616 ? 19.412 4.817 8.349 1.00 92.06 616 GLU A CA 1
ATOM 4734 C C . GLU A 1 616 ? 18.030 4.977 8.999 1.00 92.06 616 GLU A C 1
ATOM 4736 O O . GLU A 1 616 ? 17.510 6.092 9.045 1.00 92.06 616 GLU A O 1
ATOM 4741 N N . TRP A 1 617 ? 17.473 3.899 9.563 1.00 92.75 617 TRP A N 1
ATOM 4742 C CA . TRP A 1 617 ? 16.189 3.917 10.263 1.00 92.75 617 TRP A CA 1
ATOM 4743 C C . TRP A 1 617 ? 16.222 4.847 11.491 1.00 92.75 617 TRP A C 1
ATOM 4745 O O . TRP A 1 617 ? 17.031 4.689 12.411 1.00 92.75 617 TRP A O 1
ATOM 4755 N N . THR A 1 618 ? 15.294 5.804 11.534 1.00 91.94 618 THR A N 1
ATOM 4756 C CA . THR A 1 618 ? 15.063 6.737 12.647 1.00 91.94 618 THR A CA 1
ATOM 4757 C C . THR A 1 618 ? 14.623 5.990 13.909 1.00 91.94 618 THR A C 1
ATOM 4759 O O . THR A 1 618 ? 15.094 6.291 15.010 1.00 91.94 618 THR A O 1
ATOM 4762 N N . HIS A 1 619 ? 13.750 4.999 13.730 1.00 93.12 619 HIS A N 1
ATOM 4763 C CA . HIS A 1 619 ? 13.300 4.036 14.732 1.00 93.12 619 HIS A CA 1
ATOM 4764 C C . HIS A 1 619 ? 13.562 2.637 14.190 1.00 93.12 619 HIS A C 1
ATOM 4766 O O . HIS A 1 619 ? 13.236 2.370 13.039 1.00 93.12 619 HIS A O 1
ATOM 4772 N N . GLY A 1 620 ? 14.171 1.752 14.986 1.00 94.81 620 GLY A N 1
ATOM 4773 C CA . GLY A 1 620 ? 14.650 0.462 14.478 1.00 94.81 620 GLY A CA 1
ATOM 4774 C C . GLY A 1 620 ? 13.530 -0.342 13.797 1.00 94.81 620 GLY A C 1
ATOM 4775 O O . GLY A 1 620 ? 12.403 -0.329 14.301 1.00 94.81 620 GLY A O 1
ATOM 4776 N N . PRO A 1 621 ? 13.815 -1.075 12.705 1.00 95.56 621 PRO A N 1
ATOM 4777 C CA . PRO A 1 621 ? 12.791 -1.659 11.829 1.00 95.56 621 PRO A CA 1
ATOM 4778 C C . PRO A 1 621 ? 11.831 -2.627 12.528 1.00 95.56 621 PRO A C 1
ATOM 4780 O O . PRO A 1 621 ? 10.709 -2.803 12.084 1.00 95.56 621 PRO A O 1
ATOM 4783 N N . PHE A 1 622 ? 12.238 -3.227 13.647 1.00 96.62 622 PHE A N 1
ATOM 4784 C CA . PHE A 1 622 ? 11.396 -4.110 14.465 1.00 96.62 622 PHE A CA 1
ATOM 4785 C C . PHE A 1 622 ? 11.263 -3.599 15.910 1.00 96.62 622 PHE A C 1
ATOM 4787 O O . PHE A 1 622 ? 11.173 -4.381 16.854 1.00 96.62 622 PHE A O 1
ATOM 4794 N N . SER A 1 623 ? 11.333 -2.278 16.108 1.00 95.69 623 SER A N 1
ATOM 4795 C CA . SER A 1 623 ? 11.135 -1.646 17.421 1.00 95.69 623 SER A CA 1
ATOM 4796 C C . SER A 1 623 ? 9.661 -1.615 17.827 1.00 95.69 623 SER A C 1
AT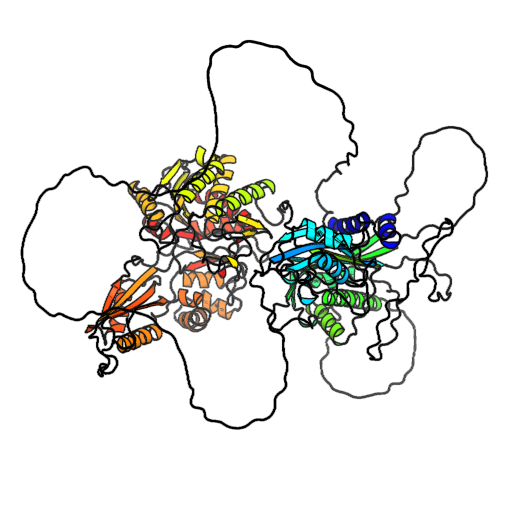OM 4798 O O . SER A 1 623 ? 9.344 -1.809 19.002 1.00 95.69 623 SER A O 1
ATOM 4800 N N . GLY A 1 624 ? 8.758 -1.395 16.865 1.00 95.69 624 GLY A N 1
ATOM 4801 C CA . GLY A 1 624 ? 7.362 -1.090 17.157 1.00 95.69 624 GLY A CA 1
ATOM 4802 C C . GLY A 1 624 ? 7.194 0.248 17.883 1.00 95.69 624 GLY A C 1
ATOM 4803 O O . GLY A 1 624 ? 6.215 0.414 18.607 1.00 95.69 624 GLY A O 1
ATOM 4804 N N . ASP A 1 625 ? 8.162 1.167 17.791 1.00 95.62 625 ASP A N 1
ATOM 4805 C CA . ASP A 1 625 ? 8.156 2.401 18.580 1.00 95.62 625 ASP A CA 1
ATOM 4806 C C . ASP A 1 625 ? 6.902 3.243 18.290 1.00 95.62 625 ASP A C 1
ATOM 4808 O O . ASP A 1 625 ? 6.541 3.490 17.141 1.00 95.62 625 ASP A O 1
ATOM 4812 N N . VAL A 1 626 ? 6.243 3.720 19.349 1.00 90.38 626 VAL A N 1
ATOM 4813 C CA . VAL A 1 626 ? 5.100 4.640 19.257 1.00 90.38 626 VAL A CA 1
ATOM 4814 C C . VAL A 1 626 ? 5.617 6.046 19.545 1.00 90.38 626 VAL A C 1
ATOM 4816 O O . VAL A 1 626 ? 5.842 6.415 20.701 1.00 90.38 626 VAL A O 1
ATOM 4819 N N . ALA A 1 627 ? 5.875 6.814 18.489 1.00 80.62 627 ALA A N 1
ATOM 4820 C CA . ALA A 1 627 ? 6.631 8.061 18.555 1.00 80.62 627 ALA A CA 1
ATOM 4821 C C . ALA A 1 627 ? 6.194 9.044 17.453 1.00 80.62 627 ALA A C 1
ATOM 4823 O O . ALA A 1 627 ? 5.799 8.646 16.363 1.00 80.62 627 ALA A O 1
ATOM 4824 N N . GLU A 1 628 ? 6.243 10.352 17.729 1.00 84.19 628 GLU A N 1
ATOM 4825 C CA . GLU A 1 628 ? 5.886 11.436 16.782 1.00 84.19 628 GLU A CA 1
ATOM 4826 C C . GLU A 1 628 ? 4.451 11.423 16.227 1.00 84.19 628 GLU A C 1
ATOM 4828 O O . GLU A 1 628 ? 4.166 12.129 15.264 1.00 84.19 628 GLU A O 1
ATOM 4833 N N . GLY A 1 629 ? 3.537 10.664 16.833 1.00 83.06 629 GLY A N 1
ATOM 4834 C CA . GLY A 1 629 ? 2.196 10.450 16.277 1.00 83.06 629 GLY A CA 1
ATOM 4835 C C . GLY A 1 629 ? 2.115 9.275 15.296 1.00 83.06 629 GLY A C 1
ATOM 4836 O O . GLY A 1 629 ? 1.060 9.064 14.703 1.00 83.06 629 GLY A O 1
ATOM 4837 N N . TYR A 1 630 ? 3.191 8.497 15.162 1.00 93.44 630 TYR A N 1
ATOM 4838 C CA . TYR A 1 630 ? 3.290 7.314 14.315 1.00 93.44 630 TYR A CA 1
ATOM 4839 C C . TYR A 1 630 ? 3.590 6.049 15.132 1.00 93.44 630 TYR A C 1
ATOM 4841 O O . TYR A 1 630 ? 4.076 6.109 16.265 1.00 93.44 630 TYR A O 1
ATOM 4849 N N . ILE A 1 631 ? 3.312 4.903 14.519 1.00 96.50 631 ILE A N 1
ATOM 4850 C CA . ILE A 1 631 ? 3.717 3.565 14.949 1.00 96.50 631 ILE A CA 1
ATOM 4851 C C . ILE A 1 631 ? 4.769 3.103 13.939 1.00 96.50 631 ILE A C 1
ATOM 4853 O O . ILE A 1 631 ? 4.466 3.000 12.750 1.00 96.50 631 ILE A O 1
ATOM 4857 N N . TRP A 1 632 ? 6.005 2.901 14.390 1.00 96.81 632 TRP A N 1
ATOM 4858 C CA . TRP A 1 632 ? 7.168 2.674 13.529 1.00 96.81 632 TRP A CA 1
ATOM 4859 C C . TRP A 1 632 ? 7.552 1.196 13.450 1.00 96.81 632 TRP A C 1
ATOM 4861 O O . TRP A 1 632 ? 7.671 0.520 14.475 1.00 96.81 632 TRP A O 1
ATOM 4871 N N . GLY A 1 633 ? 7.832 0.719 12.239 1.00 96.88 633 GLY A N 1
ATOM 4872 C CA . GLY A 1 633 ? 8.377 -0.612 11.997 1.00 96.88 633 GLY A CA 1
ATOM 4873 C C . GLY A 1 633 ? 8.019 -1.169 10.622 1.00 96.88 633 GLY A C 1
ATOM 4874 O O . GLY A 1 633 ? 7.053 -0.750 9.992 1.00 96.88 633 GLY A O 1
ATOM 4875 N N . ARG A 1 634 ? 8.795 -2.158 10.187 1.00 97.00 634 ARG A N 1
ATOM 4876 C CA . ARG A 1 634 ? 8.518 -3.000 9.027 1.00 97.00 634 ARG A CA 1
ATOM 4877 C C . ARG A 1 634 ? 7.204 -3.763 9.251 1.00 97.00 634 ARG A C 1
ATOM 4879 O O . ARG A 1 634 ? 7.057 -4.463 10.259 1.00 97.00 634 ARG A O 1
ATOM 4886 N N . GLY A 1 635 ? 6.261 -3.618 8.328 1.00 96.44 635 GLY A N 1
ATOM 4887 C CA . GLY A 1 635 ? 4.881 -4.093 8.444 1.00 96.44 635 GLY A CA 1
ATOM 4888 C C . GLY A 1 635 ? 3.897 -3.095 9.059 1.00 96.44 635 GLY A C 1
ATOM 4889 O O . GLY A 1 635 ? 2.733 -3.436 9.275 1.00 96.44 635 GLY A O 1
ATOM 4890 N N . ALA A 1 636 ? 4.328 -1.868 9.370 1.00 97.00 636 ALA A N 1
ATOM 4891 C CA . ALA A 1 636 ? 3.422 -0.805 9.804 1.00 97.00 636 ALA A CA 1
ATOM 4892 C C . ALA A 1 636 ? 2.483 -0.346 8.678 1.00 97.00 636 ALA A C 1
ATOM 4894 O O . ALA A 1 636 ? 1.395 0.150 8.968 1.00 97.00 636 ALA A O 1
ATOM 4895 N N . MET A 1 637 ? 2.911 -0.504 7.426 1.00 95.12 637 MET A N 1
ATOM 4896 C CA . MET A 1 637 ? 2.124 -0.283 6.216 1.00 95.12 637 MET A CA 1
ATOM 4897 C C . MET A 1 637 ? 1.836 -1.608 5.502 1.00 95.12 637 MET A C 1
ATOM 4899 O O . MET A 1 637 ? 0.713 -1.774 5.039 1.00 95.12 637 MET A O 1
ATOM 4903 N N . ASP A 1 638 ? 2.801 -2.539 5.473 1.00 94.69 638 ASP A N 1
ATOM 4904 C CA . ASP A 1 638 ? 2.767 -3.693 4.558 1.00 94.69 638 ASP A CA 1
ATOM 4905 C C . ASP A 1 638 ? 3.020 -5.068 5.233 1.00 94.69 638 ASP A C 1
ATOM 4907 O O . ASP A 1 638 ? 4.152 -5.440 5.537 1.00 94.69 638 ASP A O 1
ATOM 4911 N N . VAL A 1 639 ? 1.992 -5.828 5.624 1.00 95.38 639 VAL A N 1
ATOM 4912 C CA . VAL A 1 639 ? 0.600 -5.386 5.825 1.00 95.38 639 VAL A CA 1
ATOM 4913 C C . VAL A 1 639 ? 0.035 -5.818 7.187 1.00 95.38 639 VAL A C 1
ATOM 4915 O O . VAL A 1 639 ? -1.175 -5.899 7.402 1.00 95.38 639 VAL A O 1
ATOM 4918 N N . LYS A 1 640 ? 0.892 -6.004 8.203 1.00 98.06 640 LYS A N 1
ATOM 4919 C CA . LYS A 1 640 ? 0.462 -6.337 9.586 1.00 98.06 640 LYS A CA 1
ATOM 4920 C C . LYS A 1 640 ? -0.580 -5.365 10.163 1.00 98.06 640 LYS A C 1
ATOM 4922 O O . LYS A 1 640 ? -1.277 -5.716 11.119 1.00 98.06 640 LYS A O 1
ATOM 4927 N N . ILE A 1 641 ? -0.708 -4.165 9.594 1.00 97.38 641 ILE A N 1
ATOM 4928 C CA . ILE A 1 641 ? -1.799 -3.226 9.865 1.00 97.38 641 ILE A CA 1
ATOM 4929 C C . ILE A 1 641 ? -3.194 -3.785 9.534 1.00 97.38 641 ILE A C 1
ATOM 4931 O O . ILE A 1 641 ? -4.119 -3.557 10.310 1.00 97.38 641 ILE A O 1
ATOM 4935 N N . GLY A 1 642 ? -3.352 -4.551 8.451 1.00 97.69 642 GLY A N 1
ATOM 4936 C CA . GLY A 1 642 ? -4.599 -5.229 8.088 1.00 97.69 642 GLY A CA 1
ATOM 4937 C C . GLY A 1 642 ? -4.945 -6.335 9.083 1.00 97.69 642 GLY A C 1
ATOM 4938 O O . GLY A 1 642 ? -6.055 -6.364 9.614 1.00 97.69 642 GLY A O 1
ATOM 4939 N N . VAL A 1 643 ? -3.962 -7.167 9.444 1.00 98.50 643 VAL A N 1
ATOM 4940 C CA . VAL A 1 643 ? -4.094 -8.203 10.487 1.00 98.50 643 VAL A CA 1
ATOM 4941 C C . VAL A 1 643 ? -4.535 -7.595 11.820 1.00 98.50 643 VAL A C 1
ATOM 4943 O O . VAL A 1 643 ? -5.490 -8.072 12.435 1.00 98.50 643 VAL A O 1
ATOM 4946 N N . ALA A 1 644 ? -3.869 -6.528 12.273 1.00 98.38 644 ALA A N 1
ATOM 4947 C CA . ALA A 1 644 ? -4.259 -5.820 13.490 1.00 98.38 644 ALA A CA 1
ATOM 4948 C C . ALA A 1 644 ? -5.649 -5.178 13.347 1.00 98.38 644 ALA A C 1
ATOM 4950 O O . ALA A 1 644 ? -6.495 -5.368 14.215 1.00 98.38 644 ALA A O 1
ATOM 4951 N N . GLY A 1 645 ? -5.910 -4.483 12.238 1.00 97.62 645 GLY A N 1
ATOM 4952 C CA . GLY A 1 645 ? -7.174 -3.808 11.948 1.00 97.62 645 GLY A CA 1
ATOM 4953 C C . GLY A 1 645 ? -8.386 -4.737 12.019 1.00 97.62 645 GLY A C 1
ATOM 4954 O O . GLY A 1 645 ? -9.336 -4.461 12.754 1.00 97.62 645 GLY A O 1
ATOM 4955 N N . LEU A 1 646 ? -8.320 -5.873 11.322 1.00 98.62 646 LEU A N 1
ATOM 4956 C CA . LEU A 1 646 ? -9.365 -6.898 11.300 1.00 98.62 646 LEU A CA 1
ATOM 4957 C C . LEU A 1 646 ? -9.562 -7.557 12.673 1.00 98.62 646 LEU A C 1
ATOM 4959 O O . LEU A 1 646 ? -10.702 -7.749 13.104 1.00 98.62 646 LEU A O 1
ATOM 4963 N N . LEU A 1 647 ? -8.478 -7.878 13.389 1.00 98.62 647 LEU A N 1
ATOM 4964 C CA . LEU A 1 647 ? -8.563 -8.513 14.710 1.00 98.62 647 LEU A CA 1
ATOM 4965 C C . LEU A 1 647 ? -9.104 -7.568 15.789 1.00 98.62 647 LEU A C 1
ATOM 4967 O O . LEU A 1 647 ? -9.898 -8.006 16.624 1.00 98.62 647 LEU A O 1
ATOM 4971 N N . GLU A 1 648 ? -8.742 -6.286 15.765 1.00 97.88 648 GLU A N 1
ATOM 4972 C CA . GLU A 1 648 ? -9.317 -5.253 16.638 1.00 97.88 648 GLU A CA 1
ATOM 4973 C C . GLU A 1 648 ? -10.804 -5.025 16.332 1.00 97.88 648 GLU A C 1
ATOM 4975 O O . GLU A 1 648 ? -11.638 -5.035 17.243 1.00 97.88 648 GLU A O 1
ATOM 4980 N N . ALA A 1 649 ? -11.156 -4.890 15.048 1.00 97.06 649 ALA A N 1
ATOM 4981 C CA . ALA A 1 649 ? -12.532 -4.698 14.601 1.00 97.06 649 ALA A CA 1
ATOM 4982 C C . ALA A 1 649 ? -13.434 -5.868 15.022 1.00 97.06 649 ALA A C 1
ATOM 4984 O O . ALA A 1 649 ? -14.468 -5.658 15.665 1.00 97.06 649 ALA A O 1
ATOM 4985 N N . ALA A 1 650 ? -13.007 -7.104 14.746 1.00 98.31 650 ALA A N 1
ATOM 4986 C CA . ALA A 1 650 ? -13.728 -8.310 15.137 1.00 98.31 650 ALA A CA 1
ATOM 4987 C C . ALA A 1 650 ? -13.800 -8.478 16.662 1.00 98.31 650 ALA A C 1
ATOM 4989 O O . ALA A 1 650 ? -14.864 -8.802 17.192 1.00 98.31 650 ALA A O 1
ATOM 4990 N N . SER A 1 651 ? -12.708 -8.205 17.387 1.00 97.25 651 SER A N 1
ATOM 4991 C CA . SER A 1 651 ? -12.690 -8.272 18.855 1.00 97.25 651 SER A CA 1
ATOM 4992 C C . SER A 1 651 ? -13.695 -7.311 19.482 1.00 97.25 651 SER A C 1
ATOM 4994 O O . SER A 1 651 ? -14.386 -7.693 20.427 1.00 97.25 651 SER A O 1
ATOM 4996 N N . TRP A 1 652 ? -13.802 -6.088 18.956 1.00 94.62 652 TRP A N 1
ATOM 4997 C CA . TRP A 1 652 ? -14.757 -5.089 19.428 1.00 94.62 652 TRP A CA 1
ATOM 4998 C C . TRP A 1 652 ? -16.204 -5.492 19.124 1.00 94.62 652 TRP A C 1
ATOM 5000 O O . TRP A 1 652 ? -17.035 -5.495 20.032 1.00 94.62 652 TRP A O 1
ATOM 5010 N N . LEU A 1 653 ? -16.497 -5.904 17.885 1.00 95.25 653 LEU A N 1
ATOM 5011 C CA . LEU A 1 653 ? -17.835 -6.347 17.473 1.00 95.25 653 LEU A CA 1
ATOM 5012 C C . LEU A 1 653 ? -18.314 -7.562 18.293 1.00 95.25 653 LEU A C 1
ATOM 5014 O O . LEU A 1 653 ? -19.457 -7.583 18.754 1.00 95.25 653 LEU A O 1
ATOM 5018 N N . LEU A 1 654 ? -17.433 -8.533 18.562 1.00 96.81 654 LEU A N 1
ATOM 5019 C CA . LEU A 1 654 ? -17.721 -9.671 19.446 1.00 96.81 654 LEU A CA 1
ATOM 5020 C C . LEU A 1 654 ? -18.084 -9.232 20.871 1.00 96.81 654 LEU A C 1
ATOM 5022 O O . LEU A 1 654 ? -19.022 -9.773 21.456 1.00 96.81 654 LEU A O 1
ATOM 5026 N N . LEU A 1 655 ? -17.385 -8.235 21.422 1.00 92.94 655 LEU A N 1
ATOM 5027 C CA . LEU A 1 655 ? -17.677 -7.688 22.753 1.00 92.94 655 LEU A CA 1
ATOM 5028 C C . LEU A 1 655 ? -19.000 -6.903 22.801 1.00 92.94 655 LEU A C 1
ATOM 5030 O O . LEU A 1 655 ? -19.632 -6.870 23.855 1.00 92.94 655 LEU A O 1
ATOM 5034 N N . GLN A 1 656 ? -19.459 -6.341 21.677 1.00 92.44 656 GLN A N 1
ATOM 5035 C CA . GLN A 1 656 ? -20.816 -5.783 21.545 1.00 92.44 656 GLN A CA 1
ATOM 5036 C C . GLN A 1 656 ? -21.902 -6.858 21.332 1.00 92.44 656 GLN A C 1
ATOM 5038 O O . GLN A 1 656 ? -23.086 -6.535 21.255 1.00 92.44 656 GLN A O 1
ATOM 5043 N N . GLY A 1 657 ? -21.531 -8.140 21.230 1.00 95.31 657 GLY A N 1
ATOM 5044 C CA . GLY A 1 657 ? -22.466 -9.237 20.974 1.00 95.31 657 GLY A CA 1
ATOM 5045 C C . GLY A 1 657 ? -22.969 -9.312 19.528 1.00 95.31 657 GLY A C 1
ATOM 5046 O O . GLY A 1 657 ? -24.002 -9.942 19.285 1.00 95.31 657 GLY A O 1
ATOM 5047 N N . PHE A 1 658 ? -22.259 -8.689 18.580 1.00 96.25 658 PHE A N 1
ATOM 5048 C CA . PHE A 1 658 ? -22.580 -8.742 17.154 1.00 96.25 658 PHE A CA 1
ATOM 5049 C C . PHE A 1 658 ? -22.593 -10.186 16.628 1.00 96.25 658 PHE A C 1
ATOM 5051 O O . PHE A 1 658 ? -21.806 -11.036 17.056 1.00 96.25 658 PHE A O 1
ATOM 5058 N N . LYS A 1 659 ? -23.494 -10.464 15.682 1.00 95.75 659 LYS A N 1
ATOM 5059 C CA . LYS A 1 659 ? -23.617 -11.755 14.999 1.00 95.75 659 LYS A CA 1
ATOM 5060 C C . LYS A 1 659 ? -23.888 -11.496 13.517 1.00 95.75 659 LYS A C 1
ATOM 5062 O O . LYS A 1 659 ? -24.930 -10.914 13.225 1.00 95.75 659 LYS A O 1
ATOM 5067 N N . PRO A 1 660 ? -22.997 -11.914 12.607 1.00 97.56 660 PRO A N 1
ATOM 5068 C CA . PRO A 1 660 ? -23.155 -11.648 11.186 1.00 97.56 660 PRO A CA 1
ATOM 5069 C C . PRO A 1 660 ? -24.247 -12.539 10.566 1.00 97.56 660 PRO A C 1
ATOM 5071 O O . PRO A 1 660 ? -24.517 -13.651 11.043 1.00 97.56 660 PRO A O 1
ATOM 5074 N N . THR A 1 661 ? -24.886 -12.065 9.494 1.00 98.19 661 THR A N 1
ATOM 5075 C CA . THR A 1 661 ? -25.889 -12.856 8.759 1.00 98.19 661 THR A CA 1
ATOM 5076 C C . THR A 1 661 ? -25.198 -13.847 7.815 1.00 98.19 661 THR A C 1
ATOM 5078 O O . THR A 1 661 ? -25.357 -15.056 7.980 1.00 98.19 661 THR A O 1
ATOM 5081 N N . ARG A 1 662 ? -24.340 -13.350 6.916 1.00 98.00 662 ARG A N 1
ATOM 5082 C CA . ARG A 1 662 ? -23.358 -14.090 6.104 1.00 98.00 662 ARG A CA 1
ATOM 5083 C C . ARG A 1 662 ? -22.177 -14.549 6.968 1.00 98.00 662 ARG A C 1
ATOM 5085 O O . ARG A 1 662 ? -21.817 -13.897 7.941 1.00 98.00 662 ARG A O 1
ATOM 5092 N N . THR A 1 663 ? -21.531 -15.656 6.604 1.00 98.75 663 THR A N 1
ATOM 5093 C CA . THR A 1 663 ? -20.261 -16.060 7.239 1.00 98.75 663 THR A CA 1
ATOM 5094 C C . THR A 1 663 ? -19.127 -15.117 6.828 1.00 98.75 663 THR A C 1
ATOM 5096 O O . THR A 1 663 ? -18.921 -14.884 5.639 1.00 98.75 663 THR A O 1
ATOM 5099 N N . LEU A 1 664 ? -18.366 -14.608 7.797 1.00 98.81 664 LEU A N 1
ATOM 5100 C CA . LEU A 1 664 ? -17.150 -13.830 7.541 1.00 98.81 664 LEU A CA 1
ATOM 5101 C C . LEU A 1 664 ? -15.930 -14.721 7.782 1.00 98.81 664 LEU A C 1
ATOM 5103 O O . LEU A 1 664 ? -15.889 -15.471 8.761 1.00 98.81 664 LEU A O 1
ATOM 5107 N N . MET A 1 665 ? -14.940 -14.654 6.900 1.00 98.88 665 MET A N 1
ATOM 5108 C CA . MET A 1 665 ? -13.708 -15.437 6.995 1.00 98.88 665 MET A CA 1
ATOM 5109 C C . MET A 1 665 ? -12.499 -14.508 6.925 1.00 98.88 665 MET A C 1
ATOM 5111 O O . MET A 1 665 ? -12.501 -13.586 6.115 1.00 98.88 665 MET A O 1
ATOM 5115 N N . PHE A 1 666 ? -11.469 -14.753 7.736 1.00 98.81 666 PHE A N 1
ATOM 5116 C CA . PHE A 1 666 ? -10.170 -14.080 7.632 1.00 98.81 666 PHE A CA 1
ATOM 5117 C C . PHE A 1 666 ? -9.099 -15.110 7.276 1.00 98.81 666 PHE A C 1
ATOM 5119 O O . PHE A 1 666 ? -9.016 -16.145 7.943 1.00 98.81 666 PHE A O 1
ATOM 5126 N N . ALA A 1 667 ? -8.279 -14.836 6.265 1.00 98.62 667 ALA A N 1
ATOM 5127 C CA . ALA A 1 667 ? -7.106 -15.639 5.933 1.00 98.62 667 ALA A CA 1
ATOM 5128 C C . ALA A 1 667 ? -5.840 -14.798 6.112 1.00 98.62 667 ALA A C 1
ATOM 5130 O O . ALA A 1 667 ? -5.725 -13.731 5.515 1.00 98.62 667 ALA A O 1
ATOM 5131 N N . PHE A 1 668 ? -4.906 -15.280 6.935 1.00 98.50 668 PHE A N 1
ATOM 5132 C CA . PHE A 1 668 ? -3.635 -14.602 7.194 1.00 98.50 668 PHE A CA 1
ATOM 5133 C C . PHE A 1 668 ? -2.456 -15.414 6.641 1.00 98.50 668 PHE A C 1
ATOM 5135 O O . PHE A 1 668 ? -2.096 -16.452 7.211 1.00 98.50 668 PHE A O 1
ATOM 5142 N N . GLY A 1 669 ? -1.890 -14.953 5.520 1.00 96.75 669 GLY A N 1
ATOM 5143 C CA . GLY A 1 669 ? -0.748 -15.548 4.811 1.00 96.75 669 GLY A CA 1
ATOM 5144 C C . GLY A 1 669 ? 0.574 -15.428 5.572 1.00 96.75 669 GLY A C 1
ATOM 5145 O O . GLY A 1 669 ? 0.713 -14.561 6.432 1.00 96.75 669 GLY A O 1
ATOM 5146 N N . GLN A 1 670 ? 1.521 -16.337 5.312 1.00 94.56 670 GLN A N 1
ATOM 5147 C CA . GLN A 1 670 ? 2.797 -16.448 6.047 1.00 94.56 670 GLN A CA 1
ATOM 5148 C C . GLN A 1 670 ? 4.045 -16.177 5.188 1.00 94.56 670 GLN A C 1
ATOM 5150 O O . GLN A 1 670 ? 5.158 -16.316 5.699 1.00 94.56 670 GLN A O 1
ATOM 5155 N N . ASP A 1 671 ? 3.863 -15.908 3.896 1.00 93.06 671 ASP A N 1
ATOM 5156 C CA . ASP A 1 671 ? 4.918 -15.823 2.883 1.00 93.06 671 ASP A CA 1
ATOM 5157 C C . ASP A 1 671 ? 4.490 -15.017 1.632 1.00 93.06 671 ASP A C 1
ATOM 5159 O O . ASP A 1 671 ? 4.961 -15.320 0.533 1.00 93.06 671 ASP A O 1
ATOM 5163 N N . GLU A 1 672 ? 3.587 -14.032 1.767 1.00 94.06 672 GLU A N 1
ATOM 5164 C CA . GLU A 1 672 ? 3.070 -13.229 0.632 1.00 94.06 672 GLU A CA 1
ATOM 5165 C C . GLU A 1 672 ? 4.230 -12.615 -0.161 1.00 94.06 672 GLU A C 1
ATOM 5167 O O . GLU A 1 672 ? 4.352 -12.849 -1.364 1.00 94.06 672 GLU A O 1
ATOM 5172 N N . GLU A 1 673 ? 5.162 -11.987 0.556 1.00 90.62 673 GLU A N 1
ATOM 5173 C CA . GLU A 1 673 ? 6.293 -11.195 0.047 1.00 90.62 673 GLU A CA 1
ATOM 5174 C C . GLU A 1 6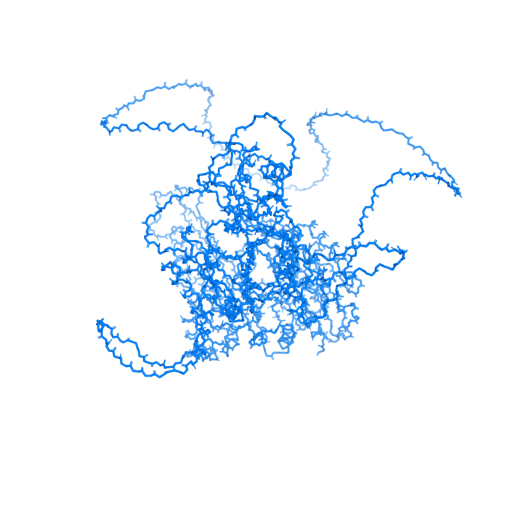73 ? 7.277 -12.013 -0.821 1.00 90.62 673 GLU A C 1
ATOM 5176 O O . GLU A 1 673 ? 8.182 -11.480 -1.472 1.00 90.62 673 GLU A O 1
ATOM 5181 N N . VAL A 1 674 ? 7.128 -13.345 -0.823 1.00 86.38 674 VAL A N 1
ATOM 5182 C CA . VAL A 1 674 ? 7.869 -14.297 -1.670 1.00 86.38 674 VAL A CA 1
ATOM 5183 C C . VAL A 1 674 ? 6.972 -15.152 -2.576 1.00 86.38 674 VAL A C 1
ATOM 5185 O O . VAL A 1 674 ? 7.488 -15.959 -3.350 1.00 86.38 674 VAL A O 1
ATOM 5188 N N . GLY A 1 675 ? 5.654 -14.958 -2.531 1.00 85.56 675 GLY A N 1
ATOM 5189 C CA . GLY A 1 675 ? 4.675 -15.491 -3.477 1.00 85.56 675 GLY A CA 1
ATOM 5190 C C . GLY A 1 675 ? 3.412 -16.104 -2.863 1.00 85.56 675 GLY A C 1
ATOM 5191 O O . GLY A 1 675 ? 2.465 -16.339 -3.614 1.00 85.56 675 GLY A O 1
ATOM 5192 N N . GLY A 1 676 ? 3.357 -16.369 -1.556 1.00 91.00 676 GLY A N 1
ATOM 5193 C CA . GLY A 1 676 ? 2.195 -16.961 -0.869 1.00 91.00 676 GLY A CA 1
ATOM 5194 C C . GLY A 1 676 ? 1.996 -18.473 -1.076 1.00 91.00 676 GLY A C 1
ATOM 5195 O O . GLY A 1 676 ? 0.946 -19.021 -0.726 1.00 91.00 676 GLY A O 1
ATOM 5196 N N . GLU A 1 677 ? 2.970 -19.165 -1.674 1.00 89.69 677 GLU A N 1
ATOM 5197 C CA . GLU A 1 677 ? 2.895 -20.592 -2.041 1.00 89.69 677 GLU A CA 1
ATOM 5198 C C . GLU A 1 677 ? 2.862 -21.533 -0.823 1.00 89.69 677 GLU A C 1
ATOM 5200 O O . GLU A 1 677 ? 2.387 -22.668 -0.914 1.00 89.69 677 GLU A O 1
ATOM 5205 N N . MET A 1 678 ? 3.349 -21.082 0.334 1.00 90.50 678 MET A N 1
ATOM 5206 C CA . MET A 1 678 ? 3.387 -21.862 1.572 1.00 90.50 678 MET A CA 1
ATOM 5207 C C . MET A 1 678 ? 2.186 -21.566 2.479 1.00 90.50 678 MET A C 1
ATOM 5209 O O . MET A 1 678 ? 1.801 -22.436 3.259 1.00 90.50 678 MET A O 1
ATOM 5213 N N . GLY A 1 679 ? 1.584 -20.379 2.396 1.00 94.31 679 GLY A N 1
ATOM 5214 C CA . GLY A 1 679 ? 0.482 -19.914 3.239 1.00 94.31 679 GLY A CA 1
ATOM 5215 C C . GLY A 1 679 ? -0.860 -19.845 2.523 1.00 94.31 679 GLY A C 1
ATOM 5216 O O . GLY A 1 679 ? -1.767 -20.640 2.805 1.00 94.31 679 GLY A O 1
ATOM 5217 N N . ALA A 1 680 ? -1.005 -18.885 1.610 1.00 96.25 680 ALA A N 1
ATOM 5218 C CA . ALA A 1 680 ? -2.259 -18.620 0.913 1.00 96.25 680 ALA A CA 1
ATOM 5219 C C . ALA A 1 680 ? -2.646 -19.728 -0.063 1.00 96.25 680 ALA A C 1
ATOM 5221 O O . ALA A 1 680 ? -3.785 -20.186 -0.007 1.00 96.25 680 ALA A O 1
ATOM 5222 N N . GLY A 1 681 ? -1.714 -20.228 -0.879 1.00 95.50 681 GLY A N 1
ATOM 5223 C CA . GLY A 1 681 ? -1.963 -21.335 -1.810 1.00 95.50 681 GLY A CA 1
ATOM 5224 C C . GLY A 1 681 ? -2.598 -22.559 -1.124 1.00 95.50 681 GLY A C 1
ATOM 5225 O O . GLY A 1 681 ? -3.704 -22.967 -1.496 1.00 95.50 681 GLY A O 1
ATOM 5226 N N . PRO A 1 682 ? -1.986 -23.121 -0.063 1.00 96.75 682 PRO A N 1
ATOM 5227 C CA . PRO A 1 682 ? -2.563 -24.230 0.698 1.00 96.75 682 PRO A CA 1
ATOM 5228 C C . PRO A 1 682 ? -3.872 -23.878 1.423 1.00 96.75 682 PRO A C 1
ATOM 5230 O O . PRO A 1 682 ? -4.740 -24.738 1.580 1.00 96.75 682 PRO A O 1
ATOM 5233 N N . THR A 1 683 ? -4.052 -22.623 1.847 1.00 98.06 683 THR A N 1
ATOM 5234 C CA . THR A 1 683 ? -5.300 -22.162 2.484 1.00 98.06 683 THR A CA 1
ATOM 5235 C C . THR A 1 683 ? -6.446 -22.069 1.467 1.00 98.06 683 THR A C 1
ATOM 5237 O O . THR A 1 683 ? -7.550 -22.538 1.745 1.00 98.06 683 THR A O 1
ATOM 5240 N N . ALA A 1 684 ? -6.188 -21.579 0.253 1.00 98.06 684 ALA A N 1
ATOM 5241 C CA . ALA A 1 684 ? -7.140 -21.592 -0.855 1.00 98.06 684 ALA A CA 1
ATOM 5242 C C . ALA A 1 684 ? -7.495 -23.028 -1.281 1.00 98.06 684 ALA A C 1
ATOM 5244 O O . ALA A 1 684 ? -8.672 -23.351 -1.447 1.00 98.06 684 ALA A O 1
ATOM 5245 N N . GLN A 1 685 ? -6.511 -23.932 -1.361 1.00 97.75 685 GLN A N 1
ATOM 5246 C CA . GLN A 1 685 ? -6.749 -25.362 -1.616 1.00 97.75 685 GLN A CA 1
ATOM 5247 C C . GLN A 1 685 ? -7.630 -26.008 -0.534 1.00 97.75 685 GLN A C 1
ATOM 5249 O O . GLN A 1 685 ? -8.508 -26.815 -0.852 1.00 97.75 685 GLN A O 1
ATOM 5254 N N . LEU A 1 686 ? -7.455 -25.632 0.738 1.00 97.94 686 LEU A N 1
ATOM 5255 C CA . LEU A 1 686 ? -8.320 -26.084 1.829 1.00 97.94 686 LEU A CA 1
ATOM 5256 C C . LEU A 1 686 ? -9.771 -25.614 1.633 1.00 97.94 686 LEU A C 1
ATOM 5258 O O . LEU A 1 686 ? -10.680 -26.439 1.742 1.00 97.94 686 LEU A O 1
ATOM 5262 N N . LEU A 1 687 ? -9.999 -24.340 1.296 1.00 98.31 687 LEU A N 1
ATOM 5263 C CA . LEU A 1 687 ? -11.337 -23.809 0.989 1.00 98.31 687 LEU A CA 1
ATOM 5264 C C . LEU A 1 687 ? -11.970 -24.526 -0.216 1.00 98.31 687 LEU A C 1
ATOM 5266 O O . LEU A 1 687 ? -13.113 -24.981 -0.127 1.00 98.31 687 LEU A O 1
ATOM 5270 N N . ALA A 1 688 ? -11.201 -24.725 -1.290 1.00 98.19 688 ALA A N 1
ATOM 5271 C CA . ALA A 1 688 ? -11.626 -25.462 -2.479 1.00 98.19 688 ALA A CA 1
ATOM 5272 C C . ALA A 1 688 ? -12.034 -26.909 -2.146 1.00 98.19 688 ALA A C 1
ATOM 5274 O O . ALA A 1 688 ? -13.101 -27.366 -2.552 1.00 98.19 688 ALA A O 1
ATOM 5275 N N . SER A 1 689 ? -11.233 -27.621 -1.341 1.00 98.19 689 SER A N 1
ATOM 5276 C CA . SER A 1 689 ? -11.528 -29.003 -0.923 1.00 98.19 689 SER A CA 1
ATOM 5277 C C . SER A 1 689 ? -12.795 -29.132 -0.067 1.00 98.19 689 SER A C 1
ATOM 5279 O O . SER A 1 689 ? -13.420 -30.192 -0.037 1.00 98.19 689 SER A O 1
ATOM 5281 N N . ARG A 1 690 ? -13.200 -28.044 0.600 1.00 97.56 690 ARG A N 1
ATOM 5282 C CA . ARG A 1 690 ? -14.444 -27.938 1.378 1.00 97.56 690 ARG A CA 1
ATOM 5283 C C . ARG A 1 690 ? -15.653 -27.548 0.521 1.00 97.56 690 ARG A C 1
ATOM 5285 O O . ARG A 1 690 ? -16.760 -27.494 1.050 1.00 97.56 690 ARG A O 1
ATOM 5292 N N . GLY A 1 691 ? -15.456 -27.275 -0.772 1.00 97.25 691 GLY A N 1
ATOM 5293 C CA . GLY A 1 691 ? -16.495 -26.776 -1.674 1.00 97.25 691 GLY A CA 1
ATOM 5294 C C . GLY A 1 691 ? -16.969 -25.362 -1.329 1.00 97.25 691 GLY A C 1
ATOM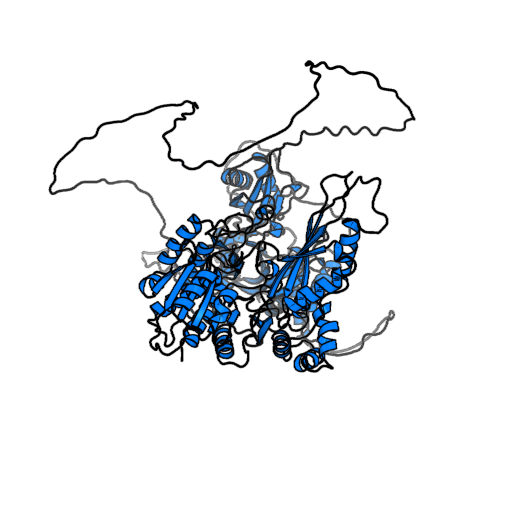 5295 O O . GLY A 1 691 ? -18.114 -25.023 -1.617 1.00 97.25 691 GLY A O 1
ATOM 5296 N N . ILE A 1 692 ? -16.125 -24.556 -0.672 1.00 97.75 692 ILE A N 1
ATOM 5297 C CA . ILE A 1 692 ? -16.462 -23.178 -0.307 1.00 97.75 692 ILE A CA 1
ATOM 5298 C C . ILE A 1 692 ? -16.279 -22.290 -1.537 1.00 97.75 692 ILE A C 1
ATOM 5300 O O . ILE A 1 692 ? -15.155 -22.077 -1.988 1.00 97.75 692 ILE A O 1
ATOM 5304 N N . GLN A 1 693 ? -17.389 -21.745 -2.030 1.00 98.06 693 GLN A N 1
ATOM 5305 C CA . GLN A 1 693 ? -17.391 -20.586 -2.916 1.00 98.06 693 GLN A CA 1
ATOM 5306 C C . GLN A 1 693 ? -17.618 -19.331 -2.067 1.00 98.06 693 GLN A C 1
ATOM 5308 O O . GLN A 1 693 ? -18.407 -19.353 -1.125 1.00 98.06 693 GLN A O 1
ATOM 5313 N N . LEU A 1 694 ? -16.921 -18.252 -2.397 1.00 98.38 694 LEU A N 1
ATOM 5314 C CA . LEU A 1 694 ? -16.953 -16.960 -1.724 1.00 98.38 694 LEU A CA 1
ATOM 5315 C C . LEU A 1 694 ? -17.828 -15.981 -2.514 1.00 98.38 694 LEU A C 1
ATOM 5317 O O . LEU A 1 694 ? -17.835 -15.988 -3.747 1.00 98.38 694 LEU A O 1
ATOM 5321 N N . ASP A 1 695 ? -18.542 -15.110 -1.809 1.00 97.81 695 ASP A N 1
ATOM 5322 C CA . ASP A 1 695 ? -19.282 -14.002 -2.416 1.00 97.81 695 ASP A CA 1
ATOM 5323 C C . ASP A 1 695 ? -18.307 -12.981 -3.020 1.00 97.81 695 ASP A C 1
ATOM 5325 O O . ASP A 1 695 ? -18.406 -12.619 -4.193 1.00 97.81 695 ASP A O 1
ATOM 5329 N N . ILE A 1 696 ? -17.331 -12.562 -2.216 1.00 97.88 696 ILE A N 1
ATOM 5330 C CA . ILE A 1 696 ? -16.355 -11.514 -2.517 1.00 97.88 696 ILE A CA 1
ATOM 5331 C C . ILE A 1 696 ? -15.095 -11.732 -1.670 1.00 97.88 696 ILE A C 1
ATOM 5333 O O . ILE A 1 696 ? -15.152 -12.332 -0.588 1.00 97.88 696 ILE A O 1
ATOM 5337 N N . ILE A 1 697 ? -13.968 -11.217 -2.154 1.00 98.50 697 ILE A N 1
ATOM 5338 C CA . ILE A 1 697 ? -12.699 -11.156 -1.428 1.00 98.50 697 ILE A CA 1
ATOM 5339 C C . ILE A 1 697 ? -12.319 -9.686 -1.219 1.00 98.50 697 ILE A C 1
ATOM 5341 O O . ILE A 1 697 ? -12.424 -8.882 -2.147 1.00 98.50 697 ILE A O 1
ATOM 5345 N N . LEU A 1 698 ? -11.855 -9.344 -0.020 1.00 98.19 698 LEU A N 1
ATOM 5346 C CA . LEU A 1 698 ? -11.175 -8.089 0.283 1.00 98.19 698 LEU A CA 1
ATOM 5347 C C . LEU A 1 698 ? -9.735 -8.403 0.688 1.00 98.19 698 LEU A C 1
ATOM 5349 O O . LEU A 1 698 ? -9.514 -9.359 1.425 1.00 98.19 698 LEU A O 1
ATOM 5353 N N . ASP A 1 699 ? -8.774 -7.626 0.209 1.00 97.38 699 ASP A N 1
ATOM 5354 C CA . ASP A 1 699 ? -7.340 -7.843 0.441 1.00 97.38 699 ASP A CA 1
ATOM 5355 C C . ASP A 1 699 ? -6.604 -6.496 0.578 1.00 97.38 699 ASP A C 1
ATOM 5357 O O . ASP A 1 699 ? -7.224 -5.430 0.501 1.00 97.38 699 ASP A O 1
ATOM 5361 N N . GLU A 1 700 ? -5.295 -6.523 0.793 1.00 92.56 700 GLU A N 1
ATOM 5362 C CA . GLU A 1 700 ? -4.425 -5.346 0.847 1.00 92.56 700 GLU A CA 1
ATOM 5363 C C . GLU A 1 700 ? -4.417 -4.502 -0.437 1.00 92.56 700 GLU A C 1
ATOM 5365 O O . GLU A 1 700 ? -4.873 -4.933 -1.488 1.00 92.56 700 GLU A O 1
ATOM 5370 N N . GLY A 1 701 ? -3.902 -3.273 -0.366 1.00 90.25 701 GLY A N 1
ATOM 5371 C CA . GLY A 1 701 ? -3.873 -2.324 -1.477 1.00 90.25 701 GLY A CA 1
ATOM 5372 C C . GLY A 1 701 ? -3.386 -0.937 -1.051 1.00 90.25 701 GLY A C 1
ATOM 5373 O O . GLY A 1 701 ? -2.939 -0.737 0.073 1.00 90.25 701 GLY A O 1
ATOM 5374 N N . LEU A 1 702 ? -3.497 0.046 -1.947 1.00 83.81 702 LEU A N 1
ATOM 5375 C CA . LEU A 1 702 ? -2.779 1.331 -1.845 1.00 83.81 702 LEU A CA 1
ATOM 5376 C C . LEU A 1 702 ? -3.373 2.360 -0.863 1.00 83.81 702 LEU A C 1
ATOM 5378 O O . LEU A 1 702 ? -2.681 3.302 -0.473 1.00 83.81 702 LEU A O 1
ATOM 5382 N N . GLY A 1 703 ? -4.639 2.205 -0.476 1.00 93.25 703 GLY A N 1
ATOM 5383 C CA . GLY A 1 703 ? -5.309 3.075 0.493 1.00 93.25 703 GLY A CA 1
ATOM 5384 C C . GLY A 1 703 ? -5.712 4.448 -0.048 1.00 93.25 703 GLY A C 1
ATOM 5385 O O . GLY A 1 703 ? -6.024 4.600 -1.229 1.00 93.25 703 GLY A O 1
ATOM 5386 N N . ILE A 1 704 ? -5.782 5.450 0.830 1.00 95.25 704 ILE A N 1
ATOM 5387 C CA . ILE A 1 704 ? -6.307 6.785 0.513 1.00 95.25 704 ILE A CA 1
ATOM 5388 C C . ILE A 1 704 ? -5.158 7.760 0.246 1.00 95.25 704 ILE A C 1
ATOM 5390 O O . ILE A 1 704 ? -4.449 8.164 1.168 1.00 95.25 704 ILE A O 1
ATOM 5394 N N . SER A 1 705 ? -5.006 8.194 -1.004 1.00 94.06 705 SER A N 1
ATOM 5395 C CA . SER A 1 705 ? -4.085 9.273 -1.365 1.00 94.06 705 SER A CA 1
ATOM 5396 C C . SER A 1 705 ? -4.701 10.625 -1.010 1.00 94.06 705 SER A C 1
ATOM 5398 O O . SER A 1 705 ? -5.677 11.052 -1.632 1.00 94.06 705 SER A O 1
ATOM 5400 N N . VAL A 1 706 ? -4.138 11.316 -0.015 1.00 92.31 706 VAL A N 1
ATOM 5401 C CA . VAL A 1 706 ? -4.632 12.644 0.419 1.00 92.31 706 VAL A CA 1
ATOM 5402 C C . VAL A 1 706 ? -4.148 13.786 -0.466 1.00 92.31 706 VAL A C 1
ATOM 5404 O O . VAL A 1 706 ? -4.778 14.838 -0.490 1.00 92.31 706 VAL A O 1
ATOM 5407 N N . ASP A 1 707 ? -3.077 13.556 -1.226 1.00 90.19 707 ASP A N 1
ATOM 5408 C CA . ASP A 1 707 ? -2.573 14.477 -2.250 1.00 90.19 707 ASP A CA 1
ATOM 5409 C C . ASP A 1 707 ? -3.288 14.275 -3.607 1.00 90.19 707 ASP A C 1
ATOM 5411 O O . ASP A 1 707 ? -2.918 14.888 -4.607 1.00 90.19 707 ASP A O 1
ATOM 5415 N N . GLY A 1 708 ? -4.284 13.383 -3.669 1.00 91.75 708 GLY A N 1
ATOM 5416 C CA . GLY A 1 708 ? -4.991 13.003 -4.890 1.00 91.75 708 GLY A CA 1
ATOM 5417 C C . GLY A 1 708 ? -4.128 12.186 -5.851 1.00 91.75 708 GLY A C 1
ATOM 5418 O O . GLY A 1 708 ? -3.543 11.173 -5.464 1.00 91.75 708 GLY A O 1
ATOM 5419 N N . TYR A 1 709 ? -4.050 12.608 -7.112 1.00 91.69 709 TYR A N 1
ATOM 5420 C CA . TYR A 1 709 ? -3.162 12.009 -8.112 1.00 91.69 709 TYR A CA 1
ATOM 5421 C C . TYR A 1 709 ? -2.527 13.111 -8.979 1.00 91.69 709 TYR A C 1
ATOM 5423 O O . TYR A 1 709 ? -2.991 13.386 -10.094 1.00 91.69 709 TYR A O 1
ATOM 5431 N N . PRO A 1 710 ? -1.491 13.805 -8.471 1.00 89.00 710 PRO A N 1
ATOM 5432 C CA . PRO A 1 710 ? -0.810 14.855 -9.216 1.00 89.00 710 PRO A CA 1
ATOM 5433 C C . PRO A 1 710 ? -0.094 14.282 -10.454 1.00 89.00 710 PRO A C 1
ATOM 5435 O O . PRO A 1 710 ? 0.439 13.178 -10.378 1.00 89.00 710 PRO A O 1
ATOM 5438 N N . PRO A 1 711 ? -0.045 15.013 -11.584 1.00 90.81 711 PRO A N 1
ATOM 5439 C CA . PRO A 1 711 ? -0.529 16.380 -11.779 1.00 90.81 711 PRO A CA 1
ATOM 5440 C C . PRO A 1 711 ? -2.028 16.488 -12.121 1.00 90.81 711 PRO A C 1
ATOM 5442 O O . PRO A 1 711 ? -2.502 17.601 -12.344 1.00 90.81 711 PRO A O 1
ATOM 5445 N N . TYR A 1 712 ? -2.780 15.386 -12.173 1.00 93.69 712 TYR A N 1
ATOM 5446 C CA . TYR A 1 712 ? -4.138 15.356 -12.732 1.00 93.69 712 TYR A CA 1
ATOM 5447 C C . TYR A 1 712 ? -5.235 15.851 -11.791 1.00 93.69 712 TYR A C 1
ATOM 5449 O O . TYR A 1 712 ? -6.138 16.554 -12.243 1.00 93.69 712 TYR A O 1
ATOM 5457 N N . THR A 1 713 ? -5.159 15.515 -10.503 1.00 93.81 713 THR A N 1
ATOM 5458 C CA . THR A 1 713 ? -6.089 15.970 -9.457 1.00 93.81 713 THR A CA 1
ATOM 5459 C C . THR A 1 713 ? -5.370 16.102 -8.114 1.00 93.81 713 THR A C 1
ATOM 5461 O O . THR A 1 713 ? -4.424 15.363 -7.861 1.00 93.81 713 THR A O 1
ATOM 5464 N N . ASP A 1 714 ? -5.816 17.041 -7.277 1.00 93.38 714 ASP A N 1
ATOM 5465 C CA . ASP A 1 714 ? -5.419 17.161 -5.860 1.00 93.38 714 ASP A CA 1
ATOM 5466 C C . ASP A 1 714 ? -6.575 16.756 -4.914 1.00 93.38 714 ASP A C 1
ATOM 5468 O O . ASP A 1 714 ? -6.525 17.020 -3.715 1.00 93.38 714 ASP A O 1
ATOM 5472 N N . TYR A 1 715 ? -7.665 16.185 -5.445 1.00 94.88 715 TYR A N 1
ATOM 5473 C CA . TYR A 1 715 ? -8.806 15.736 -4.642 1.00 94.88 715 TYR A CA 1
ATOM 5474 C C . TYR A 1 715 ? -8.496 14.372 -4.003 1.00 94.88 715 TYR A C 1
ATOM 5476 O O . TYR A 1 715 ? -7.992 13.506 -4.720 1.00 94.88 715 TYR A O 1
ATOM 5484 N N . PRO A 1 716 ? -8.790 14.138 -2.708 1.00 94.88 716 PRO A N 1
ATOM 5485 C CA . PRO A 1 716 ? -8.475 12.872 -2.046 1.00 94.88 716 PRO A CA 1
ATOM 5486 C C . PRO A 1 716 ? -9.102 11.661 -2.748 1.00 94.88 716 PRO A C 1
ATOM 5488 O O . PRO A 1 716 ? -10.306 11.648 -3.006 1.00 94.88 716 PRO A O 1
ATOM 5491 N N . LEU A 1 717 ? -8.297 10.629 -3.018 1.00 96.06 717 LEU A N 1
ATOM 5492 C CA . LEU A 1 717 ? -8.734 9.416 -3.719 1.00 96.06 717 LEU A CA 1
ATOM 5493 C C . LEU A 1 717 ? -8.559 8.178 -2.845 1.00 96.06 717 LEU A C 1
ATOM 5495 O O . LEU A 1 717 ? -7.459 7.920 -2.358 1.00 96.06 717 LEU A O 1
ATOM 5499 N N . ALA A 1 718 ? -9.599 7.359 -2.718 1.00 96.88 718 ALA A N 1
ATOM 5500 C CA . ALA A 1 718 ? -9.477 5.992 -2.225 1.00 96.88 718 ALA A CA 1
ATOM 5501 C C . ALA A 1 718 ? -9.081 5.079 -3.398 1.00 96.88 718 ALA A C 1
ATOM 5503 O O . ALA A 1 718 ? -9.907 4.760 -4.253 1.00 96.88 718 ALA A O 1
ATOM 5504 N N . LEU A 1 719 ? -7.804 4.693 -3.461 1.00 96.25 719 LEU A N 1
ATOM 5505 C CA . LEU A 1 719 ? -7.236 3.885 -4.540 1.00 96.25 719 LEU A CA 1
ATOM 5506 C C . LEU A 1 719 ? -7.508 2.398 -4.278 1.00 96.25 719 LEU A C 1
ATOM 5508 O O . LEU A 1 719 ? -6.812 1.755 -3.488 1.00 96.25 719 LEU A O 1
ATOM 5512 N N . VAL A 1 720 ? -8.522 1.850 -4.949 1.00 97.38 720 VAL A N 1
ATOM 5513 C CA . VAL A 1 720 ? -8.968 0.459 -4.770 1.00 97.38 720 VAL A CA 1
ATOM 5514 C C . VAL A 1 720 ? -8.463 -0.403 -5.923 1.00 97.38 720 VAL A C 1
ATOM 5516 O O . VAL A 1 720 ? -8.876 -0.229 -7.071 1.00 97.38 720 VAL A O 1
ATOM 5519 N N . GLY A 1 721 ? -7.597 -1.373 -5.637 1.00 96.75 721 GLY A N 1
ATOM 5520 C CA . GLY A 1 721 ? -7.128 -2.326 -6.638 1.00 96.75 721 GLY A CA 1
ATOM 5521 C C . GLY A 1 721 ? -8.264 -3.249 -7.089 1.00 96.75 721 GLY A C 1
ATOM 5522 O O . GLY A 1 721 ? -8.740 -4.102 -6.338 1.00 96.75 721 GLY A O 1
ATOM 5523 N N . THR A 1 722 ? -8.707 -3.081 -8.330 1.00 96.12 722 THR A N 1
ATOM 5524 C CA . THR A 1 722 ? -9.773 -3.899 -8.944 1.00 96.12 722 THR A CA 1
ATOM 5525 C C . THR A 1 722 ? -9.217 -4.971 -9.871 1.00 96.12 722 THR A C 1
ATOM 5527 O O . THR A 1 722 ? -9.916 -5.939 -10.154 1.00 96.12 722 THR A O 1
ATOM 5530 N N . ALA A 1 723 ? -7.958 -4.832 -10.291 1.00 95.19 723 ALA A N 1
ATOM 5531 C CA . ALA A 1 723 ? -7.194 -5.860 -10.982 1.00 95.19 723 ALA A CA 1
ATOM 5532 C C . ALA A 1 723 ? -5.695 -5.741 -10.675 1.00 95.19 723 ALA A C 1
ATOM 5534 O O . ALA A 1 723 ? -5.211 -4.677 -10.276 1.00 95.19 723 ALA A O 1
ATOM 5535 N N . GLU A 1 724 ? -4.959 -6.814 -10.940 1.00 94.12 724 GLU A N 1
ATOM 5536 C CA . GLU A 1 724 ? -3.497 -6.879 -10.879 1.00 94.12 724 GLU A CA 1
ATOM 5537 C C . GLU A 1 724 ? -2.902 -7.178 -12.250 1.00 94.12 724 GLU A C 1
ATOM 5539 O O . GLU A 1 724 ? -3.477 -7.917 -13.054 1.00 94.12 724 GLU A O 1
ATOM 5544 N N . LYS A 1 725 ? -1.709 -6.642 -12.505 1.00 93.50 725 LYS A N 1
ATOM 5545 C CA . LYS A 1 725 ? -0.879 -7.055 -13.636 1.00 93.50 725 LYS A CA 1
ATOM 5546 C C . LYS A 1 725 ? -0.365 -8.477 -13.417 1.00 93.50 725 LYS A C 1
ATOM 5548 O O . LYS A 1 725 ? 0.051 -8.833 -12.319 1.00 93.50 725 LYS A O 1
ATOM 5553 N N . GLY A 1 726 ? -0.318 -9.260 -14.491 1.00 90.94 726 GLY A N 1
ATOM 5554 C CA . GLY A 1 726 ? 0.304 -10.583 -14.457 1.00 90.94 726 GLY A CA 1
ATOM 5555 C C . GLY A 1 726 ? 1.817 -10.482 -14.291 1.00 90.94 726 GLY A C 1
ATOM 5556 O O . GLY A 1 726 ? 2.405 -9.417 -14.492 1.00 90.94 726 GLY A O 1
ATOM 5557 N N . TYR A 1 727 ? 2.467 -11.591 -13.972 1.00 89.25 727 TYR A N 1
ATOM 5558 C CA . TYR A 1 727 ? 3.913 -11.674 -13.802 1.00 89.25 727 TYR A CA 1
ATOM 5559 C C . TYR A 1 727 ? 4.495 -12.736 -14.732 1.00 89.25 727 TYR A C 1
ATOM 5561 O O . TYR A 1 727 ? 4.005 -13.858 -14.781 1.00 89.25 727 TYR A O 1
ATOM 5569 N N . ALA A 1 728 ? 5.593 -12.434 -15.419 1.00 90.00 728 ALA A N 1
ATOM 5570 C CA . ALA A 1 728 ? 6.422 -13.461 -16.043 1.00 90.00 728 ALA A CA 1
ATOM 5571 C C . ALA A 1 728 ? 7.900 -13.076 -15.962 1.00 90.00 728 ALA A C 1
ATOM 5573 O O . ALA A 1 728 ? 8.256 -11.913 -16.132 1.00 90.00 728 ALA A O 1
ATOM 5574 N N . SER A 1 729 ? 8.775 -14.055 -15.750 1.00 90.25 729 SER A N 1
ATOM 5575 C CA . SER A 1 729 ? 10.225 -13.873 -15.847 1.00 90.25 729 SER A CA 1
ATOM 5576 C C . SER A 1 729 ? 10.782 -14.893 -16.828 1.00 90.25 729 SER A C 1
ATOM 5578 O O . SER A 1 729 ? 10.615 -16.093 -16.621 1.00 90.25 729 SER A O 1
ATOM 5580 N N . ILE A 1 730 ? 11.428 -14.419 -17.892 1.00 92.75 730 ILE A N 1
ATOM 5581 C CA . ILE A 1 730 ? 11.982 -15.244 -18.970 1.00 92.75 730 ILE A CA 1
ATOM 5582 C C . ILE A 1 730 ? 13.507 -15.114 -18.972 1.00 92.75 730 ILE A C 1
ATOM 5584 O O . ILE A 1 730 ? 14.052 -14.008 -18.951 1.00 92.75 730 ILE A O 1
ATOM 5588 N N . GLU A 1 731 ? 14.196 -16.248 -19.016 1.00 94.19 731 GLU A N 1
ATOM 5589 C CA . GLU A 1 731 ? 15.617 -16.338 -19.328 1.00 94.19 731 GLU A CA 1
ATOM 5590 C C . GLU A 1 731 ? 15.791 -16.449 -20.846 1.00 94.19 731 GLU A C 1
ATOM 5592 O O . GLU A 1 731 ? 15.361 -17.421 -21.472 1.00 94.19 731 GLU A O 1
ATOM 5597 N N . ILE A 1 732 ? 16.454 -15.460 -21.441 1.00 95.88 732 ILE A N 1
ATOM 5598 C CA . ILE A 1 732 ? 16.948 -15.523 -22.816 1.00 95.88 732 ILE A CA 1
ATOM 5599 C C . ILE A 1 732 ? 18.362 -16.101 -22.748 1.00 95.88 732 ILE A C 1
ATOM 5601 O O . ILE A 1 732 ? 19.314 -15.417 -22.361 1.00 95.88 732 ILE A O 1
ATOM 5605 N N . GLN A 1 733 ? 18.488 -17.383 -23.076 1.00 96.69 733 GLN A N 1
ATOM 5606 C CA . GLN A 1 733 ? 19.740 -18.134 -23.015 1.00 96.69 733 GLN A CA 1
ATOM 5607 C C . GLN A 1 733 ? 20.408 -18.134 -24.391 1.00 96.69 733 GLN A C 1
ATOM 5609 O O . GLN A 1 733 ? 19.806 -18.543 -25.380 1.00 96.69 733 GLN A O 1
ATOM 5614 N N . ILE A 1 734 ? 21.659 -17.685 -24.456 1.00 97.25 734 ILE A N 1
ATOM 5615 C CA . ILE A 1 734 ? 22.448 -17.528 -25.681 1.00 97.25 734 ILE A CA 1
ATOM 5616 C C . ILE A 1 734 ? 23.594 -18.540 -25.646 1.00 97.25 734 ILE A C 1
ATOM 5618 O O . ILE A 1 734 ? 24.373 -18.563 -24.691 1.00 97.25 734 ILE A O 1
ATOM 5622 N N . ASN A 1 735 ? 23.709 -19.360 -26.690 1.00 96.38 735 ASN A N 1
ATOM 5623 C CA . ASN A 1 735 ? 24.694 -20.432 -26.809 1.00 96.38 735 ASN A CA 1
ATOM 5624 C C . ASN A 1 735 ? 25.458 -20.310 -28.132 1.00 96.38 735 ASN A C 1
ATOM 5626 O O . ASN A 1 735 ? 24.872 -20.401 -29.211 1.00 96.38 735 ASN A O 1
ATOM 5630 N N . THR A 1 736 ? 26.773 -20.113 -28.053 1.00 93.88 736 THR A N 1
ATOM 5631 C CA . THR A 1 736 ? 27.657 -19.902 -29.208 1.00 93.88 736 THR A CA 1
ATOM 5632 C C . THR A 1 736 ? 28.997 -20.623 -29.012 1.00 93.88 736 THR A C 1
ATOM 5634 O O . THR A 1 736 ? 29.210 -21.340 -28.032 1.00 93.88 736 THR A O 1
ATOM 5637 N N . VAL A 1 737 ? 29.920 -20.473 -29.965 1.00 89.94 737 VAL A N 1
ATOM 5638 C CA . VAL A 1 737 ? 31.278 -21.018 -29.849 1.00 89.94 737 VAL A CA 1
ATOM 5639 C C . VAL A 1 737 ? 32.169 -20.010 -29.116 1.00 89.94 737 VAL A C 1
ATOM 5641 O O . VAL A 1 737 ? 32.388 -18.900 -29.597 1.00 89.94 737 VAL A O 1
ATOM 5644 N N . GLY A 1 738 ? 32.696 -20.407 -27.956 1.00 87.62 738 GLY A N 1
ATOM 5645 C CA . GLY A 1 738 ? 33.693 -19.633 -27.208 1.00 87.62 738 GLY A CA 1
ATOM 5646 C C . GLY A 1 738 ? 35.086 -19.681 -27.852 1.00 87.62 738 GLY A C 1
ATOM 5647 O O . GLY A 1 738 ? 35.331 -20.435 -28.793 1.00 87.62 738 GLY A O 1
ATOM 5648 N N . GLY A 1 739 ? 36.035 -18.899 -27.336 1.00 88.00 739 GLY A N 1
ATOM 5649 C CA . GLY A 1 739 ? 37.365 -18.796 -27.950 1.00 88.00 739 GLY A CA 1
ATOM 5650 C C . GLY A 1 739 ? 38.344 -17.888 -27.210 1.00 88.00 739 GLY A C 1
ATOM 5651 O O . GLY A 1 739 ? 38.083 -17.442 -26.096 1.00 88.00 739 GLY A O 1
ATOM 5652 N N . HIS A 1 740 ? 39.488 -17.608 -27.835 1.00 89.75 740 HIS A N 1
ATOM 5653 C CA . HIS A 1 740 ? 40.491 -16.683 -27.299 1.00 89.75 740 HIS A CA 1
ATOM 5654 C C . HIS A 1 740 ? 40.136 -15.235 -27.668 1.00 89.75 740 HIS A C 1
ATOM 5656 O O . HIS A 1 740 ? 39.813 -14.964 -28.826 1.00 89.75 740 HIS A O 1
ATOM 5662 N N . SER A 1 741 ? 40.231 -14.289 -26.728 1.00 87.62 741 SER A N 1
ATOM 5663 C CA . SER A 1 741 ? 39.782 -12.898 -26.947 1.00 87.62 741 SER A CA 1
ATOM 5664 C C . SER A 1 741 ? 40.517 -12.153 -28.069 1.00 87.62 741 SER A C 1
ATOM 5666 O O . SER A 1 741 ? 39.978 -11.203 -28.628 1.00 87.62 741 SER A O 1
ATOM 5668 N N . SER A 1 742 ? 41.712 -12.608 -28.461 1.00 89.44 742 SER A N 1
ATOM 5669 C CA . SER A 1 742 ? 42.464 -12.052 -29.598 1.00 89.44 742 SER A CA 1
ATOM 5670 C C . SER A 1 742 ? 41.956 -12.483 -30.983 1.00 89.44 742 SER A C 1
ATOM 5672 O O . SER A 1 742 ? 42.531 -12.058 -31.984 1.00 89.44 742 SER A O 1
ATOM 5674 N N . ALA A 1 743 ? 40.959 -13.369 -31.062 1.00 89.06 743 ALA A N 1
ATOM 5675 C CA . ALA A 1 743 ? 40.399 -13.881 -32.314 1.00 89.06 743 ALA A CA 1
ATOM 5676 C C . ALA A 1 743 ? 38.860 -14.009 -32.231 1.00 89.06 743 ALA A C 1
ATOM 5678 O O . ALA A 1 743 ? 38.334 -15.123 -32.291 1.00 89.06 743 ALA A O 1
ATOM 5679 N N . PRO A 1 744 ? 38.125 -12.891 -32.058 1.00 87.06 744 PRO A N 1
ATOM 5680 C CA . PRO A 1 744 ? 36.667 -12.903 -32.025 1.00 87.06 744 PRO A CA 1
ATOM 5681 C C . PRO A 1 744 ? 36.056 -13.266 -33.381 1.00 87.06 744 PRO A C 1
ATOM 5683 O O . PRO A 1 744 ? 36.644 -13.031 -34.439 1.00 87.06 744 PRO A O 1
ATOM 5686 N N . ALA A 1 745 ? 34.847 -13.827 -33.338 1.00 85.12 745 ALA A N 1
ATOM 5687 C CA . ALA A 1 745 ? 34.065 -14.126 -34.528 1.00 85.12 745 ALA A CA 1
ATOM 5688 C C . ALA A 1 745 ? 33.673 -12.827 -35.256 1.00 85.12 745 ALA A C 1
ATOM 5690 O O . ALA A 1 745 ? 33.166 -11.892 -34.642 1.00 85.12 745 ALA A O 1
ATOM 5691 N N . ILE A 1 746 ? 33.909 -12.772 -36.569 1.00 89.00 746 ILE A N 1
ATOM 5692 C CA . ILE A 1 746 ? 33.666 -11.577 -37.402 1.00 89.00 746 ILE A CA 1
ATOM 5693 C C . ILE A 1 746 ? 32.274 -11.549 -38.053 1.00 89.00 746 ILE A C 1
ATOM 5695 O O . ILE A 1 746 ? 31.938 -10.593 -38.746 1.00 89.00 746 ILE A O 1
ATOM 5699 N N . ASP A 1 747 ? 31.475 -12.598 -37.860 1.00 90.06 747 ASP A N 1
ATOM 5700 C CA . ASP A 1 747 ? 30.112 -12.743 -38.387 1.00 90.06 747 ASP A CA 1
ATOM 5701 C C . ASP A 1 747 ? 29.031 -12.229 -37.415 1.00 90.06 747 ASP A C 1
ATOM 5703 O O . ASP A 1 747 ? 27.840 -12.365 -37.687 1.00 90.06 747 ASP A O 1
ATOM 5707 N N . GLY A 1 748 ? 29.436 -11.653 -36.276 1.00 89.50 748 GLY A N 1
ATOM 5708 C CA . GLY A 1 748 ? 28.530 -11.158 -35.240 1.00 89.50 748 GLY A CA 1
ATOM 5709 C C . GLY A 1 748 ? 27.849 -12.257 -34.418 1.00 89.50 748 GLY A C 1
ATOM 5710 O O . GLY A 1 748 ? 26.843 -11.973 -33.765 1.00 89.50 748 GLY A O 1
ATOM 5711 N N . SER A 1 749 ? 28.358 -13.496 -34.450 1.00 92.75 749 SER A N 1
ATOM 5712 C CA . SER A 1 749 ? 27.843 -14.636 -33.671 1.00 92.75 749 SER A CA 1
ATOM 5713 C C . SER A 1 749 ? 28.403 -14.744 -32.245 1.00 92.75 749 SER A C 1
ATOM 5715 O O . SER A 1 749 ? 28.151 -15.736 -31.559 1.00 92.75 749 SER A O 1
ATOM 5717 N N . SER A 1 750 ? 29.170 -13.757 -31.763 1.00 92.75 750 SER A N 1
ATOM 5718 C CA . SER A 1 750 ? 29.636 -13.773 -30.373 1.00 92.75 750 SER A CA 1
ATOM 5719 C C . SER A 1 750 ? 28.475 -13.531 -29.400 1.00 92.75 750 SER A C 1
ATOM 5721 O O . SER A 1 750 ? 27.509 -12.836 -29.724 1.00 92.75 750 SER A O 1
ATOM 5723 N N . VAL A 1 751 ? 28.577 -14.059 -28.172 1.00 95.00 751 VAL A N 1
ATOM 5724 C CA . VAL A 1 751 ? 27.574 -13.805 -27.118 1.00 95.00 751 VAL A CA 1
ATOM 5725 C C . VAL A 1 751 ? 27.377 -12.302 -26.896 1.00 95.00 751 VAL A C 1
ATOM 5727 O O . VAL A 1 751 ? 26.247 -11.865 -26.711 1.00 95.00 751 VAL A O 1
ATOM 5730 N N . ALA A 1 752 ? 28.450 -11.504 -26.957 1.00 92.81 752 ALA A N 1
ATOM 5731 C CA . ALA A 1 752 ? 28.385 -10.058 -26.757 1.00 92.81 752 ALA A CA 1
ATOM 5732 C C . ALA A 1 752 ? 27.598 -9.343 -27.870 1.00 92.81 752 ALA A C 1
ATOM 5734 O O . ALA A 1 752 ? 26.778 -8.476 -27.571 1.00 92.81 752 ALA A O 1
ATOM 5735 N N . ASP A 1 753 ? 27.793 -9.733 -29.133 1.00 94.12 753 ASP A N 1
ATOM 5736 C CA . ASP A 1 753 ? 27.082 -9.140 -30.272 1.00 94.12 753 ASP A CA 1
ATOM 5737 C C . ASP A 1 753 ? 25.585 -9.483 -30.245 1.00 94.12 753 ASP A C 1
ATOM 5739 O O . ASP A 1 753 ? 24.741 -8.614 -30.478 1.00 94.12 753 ASP A O 1
ATOM 5743 N N . ILE A 1 754 ? 25.250 -10.740 -29.928 1.00 96.19 754 ILE A N 1
ATOM 5744 C CA . ILE A 1 754 ? 23.862 -11.212 -29.800 1.00 96.19 754 ILE A CA 1
ATOM 5745 C C . ILE A 1 754 ? 23.179 -10.531 -28.607 1.00 96.19 754 ILE A C 1
ATOM 5747 O O . ILE A 1 754 ? 22.085 -9.989 -28.756 1.00 96.19 754 ILE A O 1
ATOM 5751 N N . MET A 1 755 ? 23.836 -10.482 -27.440 1.00 95.88 755 MET A N 1
ATOM 5752 C CA . MET A 1 755 ? 23.334 -9.744 -26.274 1.00 95.88 755 MET A CA 1
ATOM 5753 C C . MET A 1 755 ? 23.096 -8.272 -26.610 1.00 95.88 755 MET A C 1
ATOM 5755 O O . MET A 1 755 ? 22.037 -7.743 -26.287 1.00 95.88 755 MET A O 1
ATOM 5759 N N . GLY A 1 756 ? 24.042 -7.623 -27.294 1.00 95.56 756 GLY A N 1
ATOM 5760 C CA . GLY A 1 756 ? 23.912 -6.234 -27.727 1.00 95.56 756 GLY A CA 1
ATOM 5761 C C . GLY A 1 756 ? 22.677 -6.007 -28.602 1.00 95.56 756 GLY A C 1
ATOM 5762 O O . GLY A 1 756 ? 21.923 -5.066 -28.347 1.00 95.56 756 GLY A O 1
ATOM 5763 N N . ARG A 1 757 ? 22.417 -6.893 -29.576 1.00 95.62 757 ARG A N 1
ATOM 5764 C CA . ARG A 1 757 ? 21.205 -6.833 -30.414 1.00 95.62 757 ARG A CA 1
ATOM 5765 C C . ARG A 1 757 ? 19.934 -7.014 -29.590 1.00 95.62 757 ARG A C 1
ATOM 5767 O O . ARG A 1 757 ? 19.062 -6.157 -29.654 1.00 95.62 757 ARG A O 1
ATOM 5774 N N . ILE A 1 758 ? 19.853 -8.065 -28.775 1.00 96.19 758 ILE A N 1
ATOM 5775 C CA . ILE A 1 758 ? 18.649 -8.391 -27.994 1.00 96.19 758 ILE A CA 1
ATOM 5776 C C . ILE A 1 758 ? 18.321 -7.283 -26.984 1.00 96.19 758 ILE A C 1
ATOM 5778 O O . ILE A 1 758 ? 17.178 -6.836 -26.921 1.00 96.19 758 ILE A O 1
ATOM 5782 N N . LEU A 1 759 ? 19.312 -6.784 -26.239 1.00 95.75 759 LEU A N 1
ATOM 5783 C CA . LEU A 1 759 ? 19.130 -5.676 -25.291 1.00 95.75 759 LEU A CA 1
ATOM 5784 C C . LEU A 1 759 ? 18.694 -4.383 -25.997 1.00 95.75 759 LEU A C 1
ATOM 5786 O O . LEU A 1 759 ? 17.809 -3.687 -25.502 1.00 95.75 759 LEU A O 1
ATOM 5790 N N . THR A 1 760 ? 19.266 -4.081 -27.169 1.00 94.88 760 THR A N 1
ATOM 5791 C CA . THR A 1 760 ? 18.848 -2.926 -27.981 1.00 94.88 760 THR A CA 1
ATOM 5792 C C . THR A 1 760 ? 17.395 -3.074 -28.434 1.00 94.88 760 THR A C 1
ATOM 5794 O O . THR A 1 760 ? 16.605 -2.151 -28.247 1.00 94.88 760 THR A O 1
ATOM 5797 N N . SER A 1 761 ? 17.006 -4.236 -28.963 1.00 93.88 761 SER A N 1
ATOM 5798 C CA . SER A 1 761 ? 15.636 -4.484 -29.427 1.00 93.88 761 SER A CA 1
ATOM 5799 C C . SER A 1 761 ? 14.615 -4.450 -28.283 1.00 93.88 761 SER A C 1
ATOM 5801 O O . SER A 1 761 ? 13.562 -3.839 -28.440 1.00 93.88 761 SER A O 1
ATOM 5803 N N . LEU A 1 762 ? 14.938 -5.008 -27.107 1.00 93.19 762 LEU A N 1
ATOM 5804 C CA . LEU A 1 762 ? 14.089 -4.920 -25.905 1.00 93.19 762 LEU A CA 1
ATOM 5805 C C . LEU A 1 762 ? 13.859 -3.465 -25.462 1.00 93.19 762 LEU A C 1
ATOM 5807 O O . LEU A 1 762 ? 12.768 -3.132 -25.010 1.00 93.19 762 LEU A O 1
ATOM 5811 N N . SER A 1 763 ? 14.864 -2.595 -25.612 1.00 89.12 763 SER A N 1
ATOM 5812 C CA . SER A 1 763 ? 14.763 -1.171 -25.265 1.00 89.12 763 SER A CA 1
ATOM 5813 C C . SER A 1 763 ? 14.051 -0.313 -26.318 1.00 89.12 763 SER A C 1
ATOM 5815 O O . SER A 1 763 ? 13.602 0.782 -25.980 1.00 89.12 763 SER A O 1
ATOM 5817 N N . LEU A 1 764 ? 13.998 -0.744 -27.582 1.00 89.50 764 LEU A N 1
ATOM 5818 C CA . LEU A 1 764 ? 13.393 0.023 -28.680 1.00 89.50 764 LEU A CA 1
ATOM 5819 C C . LEU A 1 764 ? 11.972 -0.436 -29.023 1.00 89.50 764 LEU A C 1
ATOM 5821 O O . LEU A 1 764 ? 11.184 0.353 -29.542 1.00 89.50 764 LEU A O 1
ATOM 5825 N N . GLU A 1 765 ? 11.635 -1.694 -28.742 1.00 88.31 765 GLU A N 1
ATOM 5826 C CA . GLU A 1 765 ? 10.384 -2.321 -29.161 1.00 88.31 765 GLU A CA 1
ATOM 5827 C C . GLU A 1 765 ? 9.537 -2.794 -27.975 1.00 88.31 765 GLU A C 1
ATOM 5829 O O . GLU A 1 765 ? 9.155 -3.959 -27.905 1.00 88.31 765 GLU A O 1
ATOM 5834 N N . SER A 1 766 ? 9.220 -1.918 -27.021 1.00 82.94 766 SER A N 1
ATOM 5835 C CA . SER A 1 766 ? 8.309 -2.267 -25.921 1.00 82.94 766 SER A CA 1
ATOM 5836 C C . SER A 1 766 ? 6.922 -2.724 -26.429 1.00 82.94 766 SER A C 1
ATOM 5838 O O . SER A 1 766 ? 6.454 -2.236 -27.467 1.00 82.94 766 SER A O 1
ATOM 5840 N N . PRO A 1 767 ? 6.220 -3.623 -25.706 1.00 88.62 767 PRO A N 1
ATOM 5841 C CA . PRO A 1 767 ? 4.839 -4.003 -25.994 1.00 88.62 767 PRO A CA 1
ATOM 5842 C C . PRO A 1 767 ? 3.922 -2.790 -26.188 1.00 88.62 767 PRO A C 1
ATOM 5844 O O . PRO A 1 767 ? 4.063 -1.764 -25.520 1.00 88.62 767 PRO A O 1
ATOM 5847 N N . ARG A 1 768 ? 2.980 -2.895 -27.133 1.00 87.94 768 ARG A N 1
ATOM 5848 C CA . ARG A 1 768 ? 2.169 -1.745 -27.558 1.00 87.94 768 ARG A CA 1
ATOM 5849 C C . ARG A 1 768 ? 1.296 -1.224 -26.408 1.00 87.94 768 ARG A C 1
ATOM 5851 O O . ARG A 1 768 ? 0.540 -2.011 -25.840 1.00 87.94 768 ARG A O 1
ATOM 5858 N N . PRO A 1 769 ? 1.330 0.086 -26.110 1.00 90.94 769 PRO A N 1
ATOM 5859 C CA . PRO A 1 769 ? 0.495 0.662 -25.071 1.00 90.94 769 PRO A CA 1
ATOM 5860 C C . PRO A 1 769 ? -0.970 0.758 -25.503 1.00 90.94 769 PRO A C 1
ATOM 5862 O O . PRO A 1 769 ? -1.283 0.956 -26.680 1.00 90.94 769 PRO A O 1
ATOM 5865 N N . THR A 1 770 ? -1.879 0.605 -24.545 1.00 91.69 770 THR A N 1
ATOM 5866 C CA . THR A 1 770 ? -3.324 0.526 -24.767 1.00 91.69 770 THR A CA 1
ATOM 5867 C C . THR A 1 770 ? -4.087 0.801 -23.463 1.00 91.69 770 THR A C 1
ATOM 5869 O O . THR A 1 770 ? -3.628 0.437 -22.385 1.00 91.69 770 THR A O 1
ATOM 5872 N N . LEU A 1 771 ? -5.258 1.446 -23.540 1.00 91.81 771 LEU A N 1
ATOM 5873 C CA . LEU A 1 771 ? -6.140 1.631 -22.378 1.00 91.81 771 LEU A CA 1
ATOM 5874 C C . LEU A 1 771 ? -7.057 0.417 -22.198 1.00 91.81 771 LEU A C 1
ATOM 5876 O O . LEU A 1 771 ? -7.800 0.044 -23.110 1.00 91.81 771 LEU A O 1
ATOM 5880 N N . VAL A 1 772 ? -7.031 -0.178 -21.014 1.00 90.94 772 VAL A N 1
ATOM 5881 C CA . VAL A 1 772 ? -7.908 -1.286 -20.612 1.00 90.94 772 VAL A CA 1
ATOM 5882 C C . VAL A 1 772 ? -8.597 -0.926 -19.303 1.00 90.94 772 VAL A C 1
ATOM 5884 O O . VAL A 1 772 ? -8.058 -0.138 -18.530 1.00 90.94 772 VAL A O 1
ATOM 5887 N N . SER A 1 773 ? -9.756 -1.515 -19.021 1.00 91.44 773 SER A N 1
ATOM 5888 C CA . SER A 1 773 ? -10.269 -1.540 -17.648 1.00 91.44 773 SER A CA 1
ATOM 5889 C C . SER A 1 773 ? -9.262 -2.315 -16.769 1.00 91.44 773 SER A C 1
ATOM 5891 O O . SER A 1 773 ? -8.704 -3.309 -17.247 1.00 91.44 773 SER A O 1
ATOM 5893 N N . PRO A 1 774 ? -8.939 -1.856 -15.544 1.00 93.69 774 PRO A N 1
ATOM 5894 C CA . PRO A 1 774 ? -9.575 -0.754 -14.812 1.00 93.69 774 PRO A CA 1
ATOM 5895 C C . PRO A 1 774 ? -8.976 0.647 -15.049 1.00 93.69 774 PRO A C 1
ATOM 5897 O O . PRO A 1 774 ? -9.444 1.609 -14.454 1.00 93.69 774 PRO A O 1
ATOM 5900 N N . VAL A 1 775 ? -7.970 0.820 -15.914 1.00 95.06 775 VAL A N 1
ATOM 5901 C CA . VAL A 1 775 ? -7.334 2.134 -16.182 1.00 95.06 775 VAL A CA 1
ATOM 5902 C C . VAL A 1 775 ? -8.303 3.133 -16.822 1.00 95.06 775 VAL A C 1
ATOM 5904 O O . VAL A 1 775 ? -8.262 4.317 -16.505 1.00 95.06 775 VAL A O 1
ATOM 5907 N N . THR A 1 776 ? -9.209 2.681 -17.690 1.00 95.12 776 THR A N 1
ATOM 5908 C CA . THR A 1 776 ? -10.293 3.532 -18.217 1.00 95.12 776 THR A CA 1
ATOM 5909 C C . THR A 1 776 ? -11.241 4.007 -17.118 1.00 95.12 776 THR A C 1
ATOM 5911 O O . THR A 1 776 ? -11.728 5.132 -17.156 1.00 95.12 776 THR A O 1
ATOM 5914 N N . ASP A 1 777 ? -11.487 3.164 -16.119 1.00 95.75 777 ASP A N 1
ATOM 5915 C CA . ASP A 1 777 ? -12.436 3.453 -15.046 1.00 95.75 777 ASP A CA 1
ATOM 5916 C C . ASP A 1 777 ? -11.785 4.327 -13.965 1.00 95.75 777 ASP A C 1
ATOM 5918 O O . ASP A 1 777 ? -12.441 5.216 -13.427 1.00 95.75 777 ASP A O 1
ATOM 5922 N N . PHE A 1 778 ? -10.470 4.175 -13.750 1.00 96.56 778 PHE A N 1
ATOM 5923 C CA . PHE A 1 778 ? -9.636 5.101 -12.980 1.00 96.56 778 PHE A CA 1
ATOM 5924 C C . PHE A 1 778 ? -9.774 6.530 -13.508 1.00 96.56 778 PHE A C 1
ATOM 5926 O O . PHE A 1 778 ? -10.097 7.452 -12.761 1.00 96.56 778 PHE A O 1
ATOM 5933 N N . LEU A 1 779 ? -9.544 6.702 -14.815 1.00 96.75 779 LEU A N 1
ATOM 5934 C CA . LEU A 1 779 ? -9.570 8.005 -15.474 1.00 96.75 779 LEU A CA 1
ATOM 5935 C C . LEU A 1 779 ? -10.947 8.660 -15.341 1.00 96.75 779 LEU A C 1
ATOM 5937 O O . LEU A 1 779 ? -11.024 9.820 -14.947 1.00 96.75 779 LEU A O 1
ATOM 5941 N N . LYS A 1 780 ? -12.027 7.907 -15.585 1.00 96.50 780 LYS A N 1
ATOM 5942 C CA . LYS A 1 780 ? -13.406 8.394 -15.412 1.00 96.50 780 LYS A CA 1
ATOM 5943 C C . LYS A 1 780 ? -13.712 8.799 -13.970 1.00 96.50 780 LYS A C 1
ATOM 5945 O O . LYS A 1 780 ? -14.357 9.823 -13.785 1.00 96.50 780 LYS A O 1
ATOM 5950 N N . ALA A 1 781 ? -13.243 8.047 -12.971 1.00 96.50 781 ALA A N 1
ATOM 5951 C CA . ALA A 1 781 ? -13.451 8.379 -11.558 1.00 96.50 781 ALA A CA 1
ATOM 5952 C C . ALA A 1 781 ? -12.751 9.692 -11.164 1.00 96.50 781 ALA A C 1
ATOM 5954 O O . ALA A 1 781 ? -13.337 10.533 -10.490 1.00 96.50 781 ALA A O 1
ATOM 5955 N N . ILE A 1 782 ? -11.523 9.933 -11.642 1.00 96.38 782 ILE A N 1
ATOM 5956 C CA . ILE A 1 782 ? -10.807 11.186 -11.337 1.00 96.38 782 ILE A CA 1
ATOM 5957 C C . ILE A 1 782 ? -11.242 12.379 -12.206 1.00 96.38 782 ILE A C 1
ATOM 5959 O O . ILE A 1 782 ? -10.918 13.520 -11.871 1.00 96.38 782 ILE A O 1
ATOM 5963 N N . ALA A 1 783 ? -11.958 12.154 -13.314 1.00 97.31 783 ALA A N 1
ATOM 5964 C CA . ALA A 1 783 ? -12.294 13.198 -14.285 1.00 97.31 783 ALA A CA 1
ATOM 5965 C C . ALA A 1 783 ? -13.141 14.363 -13.721 1.00 97.31 783 ALA A C 1
ATOM 5967 O O . ALA A 1 783 ? -12.771 15.513 -13.981 1.00 97.31 783 ALA A O 1
ATOM 5968 N N . PRO A 1 784 ? -14.189 14.143 -12.893 1.00 96.38 784 PRO A N 1
ATOM 5969 C CA . PRO A 1 784 ? -14.944 15.226 -12.250 1.00 96.38 784 PRO A CA 1
ATOM 5970 C C . PRO A 1 784 ? -14.084 16.125 -11.351 1.00 96.38 784 PRO A C 1
ATOM 5972 O O . PRO A 1 784 ? -14.439 17.277 -11.103 1.00 96.38 784 PRO A O 1
ATOM 5975 N N . HIS A 1 785 ? -12.945 15.603 -10.889 1.00 96.12 785 HIS A N 1
ATOM 5976 C CA . HIS A 1 785 ? -12.004 16.259 -9.985 1.00 96.12 785 HIS A CA 1
ATOM 5977 C C . HIS A 1 785 ? -10.706 16.701 -10.687 1.00 96.12 785 HIS A C 1
ATOM 5979 O O . HIS A 1 785 ? -9.748 17.101 -10.017 1.00 96.12 785 HIS A O 1
ATOM 5985 N N . ALA A 1 786 ? -10.630 16.626 -12.019 1.00 96.56 786 ALA A N 1
ATOM 5986 C CA . ALA A 1 786 ? -9.426 16.970 -12.767 1.00 96.56 786 ALA A CA 1
ATOM 5987 C C . ALA A 1 786 ? -9.111 18.478 -12.706 1.00 96.56 786 ALA A C 1
ATOM 5989 O O . ALA A 1 786 ? -10.001 19.327 -12.756 1.00 96.56 786 ALA A O 1
ATOM 5990 N N . LYS A 1 787 ? -7.821 18.844 -12.661 1.00 95.25 787 LYS A N 1
ATOM 5991 C CA . LYS A 1 787 ? -7.375 20.247 -12.490 1.00 95.25 787 LYS A CA 1
ATOM 5992 C C . LYS A 1 787 ? -7.741 21.192 -13.638 1.00 95.25 787 LYS A C 1
ATOM 5994 O O . LYS A 1 787 ? -7.613 22.406 -13.485 1.00 95.25 787 LYS A O 1
ATOM 5999 N N . THR A 1 788 ? -8.125 20.669 -14.802 1.00 95.62 788 THR A N 1
ATOM 6000 C CA . THR A 1 788 ? -8.513 21.475 -15.967 1.00 95.62 788 THR A CA 1
ATOM 6001 C C . THR A 1 788 ? -9.677 20.824 -16.702 1.00 95.62 788 THR A C 1
ATOM 6003 O O . THR A 1 788 ? -9.749 19.599 -16.776 1.00 95.62 788 THR A O 1
ATOM 6006 N N . GLU A 1 789 ? -10.539 21.640 -17.312 1.00 95.00 789 GLU A N 1
ATOM 6007 C CA . GLU A 1 789 ? -11.675 21.145 -18.102 1.00 95.00 789 GLU A CA 1
ATOM 6008 C C . GLU A 1 789 ? -11.220 20.269 -19.284 1.00 95.00 789 GLU A C 1
ATOM 6010 O O . GLU A 1 789 ? -11.874 19.286 -19.605 1.00 95.00 789 GLU A O 1
ATOM 6015 N N . GLY A 1 790 ? -10.049 20.558 -19.869 1.00 94.69 790 GLY A N 1
ATOM 6016 C CA . GLY A 1 790 ? -9.458 19.714 -20.911 1.00 94.69 790 GLY A CA 1
ATOM 6017 C C . GLY A 1 790 ? -9.074 18.321 -20.403 1.00 94.69 790 GLY A C 1
ATOM 6018 O O . GLY A 1 790 ? -9.387 17.334 -21.054 1.00 94.69 790 GLY A O 1
ATOM 6019 N N . LEU A 1 791 ? -8.456 18.207 -19.218 1.00 94.81 791 LEU A N 1
ATOM 6020 C CA . LEU A 1 791 ? -8.187 16.895 -18.608 1.00 94.81 791 LEU A CA 1
ATOM 6021 C C . LEU A 1 791 ? -9.484 16.138 -18.301 1.00 94.81 791 LEU A C 1
ATOM 6023 O O . LEU A 1 791 ? -9.559 14.942 -18.563 1.00 94.81 791 LEU A O 1
ATOM 6027 N N . LYS A 1 792 ? -10.503 16.837 -17.790 1.00 96.88 792 LYS A N 1
ATOM 6028 C CA . LYS A 1 792 ? -11.827 16.264 -17.535 1.00 96.88 792 LYS A CA 1
ATOM 6029 C C . LYS A 1 792 ? -12.449 15.696 -18.815 1.00 96.88 792 LYS A C 1
ATOM 6031 O O . LYS A 1 792 ? -12.775 14.515 -18.839 1.00 96.88 792 LYS A O 1
ATOM 6036 N N . GLU A 1 793 ? -12.520 16.480 -19.893 1.00 96.31 793 GLU A N 1
ATOM 6037 C CA . GLU A 1 793 ? -13.046 16.030 -21.191 1.00 96.31 793 GLU A CA 1
ATOM 6038 C C . GLU A 1 793 ? -12.268 14.816 -21.734 1.00 96.31 793 GLU A C 1
ATOM 6040 O O . GLU A 1 793 ? -12.875 13.826 -22.148 1.00 96.31 793 GLU A O 1
ATOM 6045 N N . LEU A 1 794 ? -10.930 14.851 -21.681 1.00 95.44 794 LEU A N 1
ATOM 6046 C CA . LEU A 1 794 ? -10.076 13.742 -22.122 1.00 95.44 794 LEU A CA 1
ATOM 6047 C C . LEU A 1 794 ? -10.314 12.449 -21.327 1.00 95.44 794 LEU A C 1
ATOM 6049 O O . LEU A 1 794 ? -10.235 11.356 -21.891 1.00 95.44 794 LEU A O 1
ATOM 6053 N N . PHE A 1 795 ? -10.561 12.557 -20.021 1.00 96.25 795 PHE A N 1
ATOM 6054 C CA . PHE A 1 795 ? -10.688 11.411 -19.123 1.00 96.25 795 PHE A CA 1
ATOM 6055 C C . PHE A 1 795 ? -12.110 10.836 -19.088 1.00 96.25 795 PHE A C 1
ATOM 6057 O O . PHE A 1 795 ? -12.256 9.614 -19.114 1.00 96.25 795 PHE A O 1
ATOM 6064 N N . GLU A 1 796 ? -13.148 11.679 -19.125 1.00 96.19 796 GLU A N 1
ATOM 6065 C CA . GLU A 1 796 ? -14.547 11.247 -19.297 1.00 96.19 796 GLU A CA 1
ATOM 6066 C C . GLU A 1 796 ? -14.720 10.440 -20.595 1.00 96.19 796 GLU A C 1
ATOM 6068 O O . GLU A 1 796 ? -15.406 9.418 -20.610 1.00 96.19 796 GLU A O 1
ATOM 6073 N N . ASN A 1 797 ? -14.038 10.853 -21.671 1.00 95.50 797 ASN A N 1
ATOM 6074 C CA . ASN A 1 797 ? -14.144 10.252 -23.003 1.00 95.50 797 ASN A CA 1
ATOM 6075 C C . ASN A 1 797 ? -12.994 9.281 -23.346 1.00 95.50 797 ASN A C 1
ATOM 6077 O O . ASN A 1 797 ? -12.812 8.940 -24.513 1.00 95.50 797 ASN A O 1
ATOM 6081 N N . CYS A 1 798 ? -12.216 8.801 -22.367 1.00 94.19 798 CYS A N 1
ATOM 6082 C CA . CYS A 1 798 ? -10.992 8.020 -22.624 1.00 94.19 798 CYS A CA 1
ATOM 6083 C C . CYS A 1 798 ? -11.199 6.672 -23.359 1.00 94.19 798 CYS A C 1
ATOM 6085 O O . CYS A 1 798 ? -10.241 6.122 -23.914 1.00 94.19 798 CYS A O 1
ATOM 6087 N N . ASP A 1 799 ? -12.433 6.156 -23.408 1.00 90.75 799 ASP A N 1
ATOM 6088 C CA . ASP A 1 799 ? -12.805 4.982 -24.211 1.00 90.75 799 ASP A CA 1
ATOM 6089 C C . ASP A 1 799 ? -12.824 5.279 -25.727 1.00 90.75 799 ASP A C 1
ATOM 6091 O O . ASP A 1 799 ? -12.574 4.377 -26.534 1.00 90.75 799 ASP A O 1
ATOM 6095 N N . ASP A 1 800 ? -13.121 6.521 -26.128 1.00 92.19 800 ASP A N 1
ATOM 6096 C CA . ASP A 1 800 ? -13.267 6.917 -27.532 1.00 92.19 800 ASP A CA 1
ATOM 6097 C C . ASP A 1 800 ? -11.891 6.925 -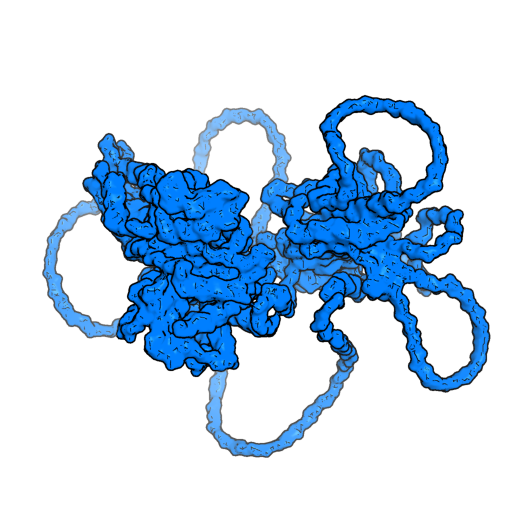28.237 1.00 92.19 800 ASP A C 1
ATOM 6099 O O . ASP A 1 800 ? -10.935 7.536 -27.741 1.00 92.19 800 ASP A O 1
ATOM 6103 N N . PRO A 1 801 ? -11.755 6.280 -29.416 1.00 89.00 801 PRO A N 1
ATOM 6104 C CA . PRO A 1 801 ? -10.499 6.224 -30.166 1.00 89.00 801 PRO A CA 1
ATOM 6105 C C . PRO A 1 801 ? -9.824 7.579 -30.435 1.00 89.00 801 PRO A C 1
ATOM 6107 O O . PRO A 1 801 ? -8.596 7.623 -30.527 1.00 89.00 801 PRO A O 1
ATOM 6110 N N . SER A 1 802 ? -10.592 8.666 -30.549 1.00 89.00 802 SER A N 1
ATOM 6111 C CA . SER A 1 802 ? -10.088 10.028 -30.790 1.00 89.00 802 SER A CA 1
ATOM 6112 C C . SER A 1 802 ? -9.354 10.599 -29.575 1.00 89.00 802 SER A C 1
ATOM 6114 O O . SER A 1 802 ? -8.362 11.306 -29.735 1.00 89.00 802 SER A O 1
ATOM 6116 N N . TYR A 1 803 ? -9.805 10.257 -28.366 1.00 91.06 803 TYR A N 1
ATOM 6117 C CA . TYR A 1 803 ? -9.246 10.730 -27.095 1.00 91.06 803 TYR A CA 1
ATOM 6118 C C . TYR A 1 803 ? -8.164 9.781 -26.564 1.00 91.06 803 TYR A C 1
ATOM 6120 O O . TYR A 1 803 ? -7.143 10.215 -26.027 1.00 91.06 803 TYR A O 1
ATOM 6128 N N . ARG A 1 804 ? -8.331 8.473 -26.791 1.00 91.25 804 ARG A N 1
ATOM 6129 C CA . ARG A 1 804 ? -7.429 7.393 -26.356 1.00 91.25 804 ARG A CA 1
ATOM 6130 C C . ARG A 1 804 ? -5.956 7.627 -26.708 1.00 91.25 804 ARG A C 1
ATOM 6132 O O . ARG A 1 804 ? -5.086 7.367 -25.880 1.00 91.25 804 ARG A O 1
ATOM 6139 N N . TYR A 1 805 ? -5.659 8.109 -27.920 1.00 89.94 805 TYR A N 1
ATOM 6140 C CA . TYR A 1 805 ? -4.280 8.416 -28.332 1.00 89.94 805 TYR A CA 1
ATOM 6141 C C . TYR A 1 805 ? -3.674 9.552 -27.497 1.00 89.94 805 TYR A C 1
ATOM 6143 O O . TYR A 1 805 ? -2.524 9.464 -27.069 1.00 89.94 805 TYR A O 1
ATOM 6151 N N . GLU A 1 806 ? -4.452 10.606 -27.248 1.00 91.44 806 GLU A N 1
ATOM 6152 C CA . GLU A 1 806 ? -4.020 11.764 -26.470 1.00 91.44 806 GLU A CA 1
ATOM 6153 C C . GLU A 1 806 ? -3.735 11.379 -25.015 1.00 91.44 806 GLU A C 1
ATOM 6155 O O . GLU A 1 806 ? -2.639 11.640 -24.519 1.00 91.44 806 GLU A O 1
ATOM 6160 N N . VAL A 1 807 ? -4.668 10.670 -24.374 1.00 91.88 807 VAL A N 1
ATOM 6161 C CA . VAL A 1 807 ? -4.522 10.158 -23.002 1.00 91.88 807 VAL A CA 1
ATOM 6162 C C . VAL A 1 807 ? -3.277 9.274 -22.856 1.00 91.88 807 VAL A C 1
ATOM 6164 O O . VAL A 1 807 ? -2.489 9.469 -21.931 1.00 91.88 807 VAL A O 1
ATOM 6167 N N . LEU A 1 808 ? -3.055 8.333 -23.781 1.00 91.44 808 LEU A N 1
ATOM 6168 C CA . LEU A 1 808 ? -1.889 7.444 -23.739 1.00 91.44 808 LEU A CA 1
ATOM 6169 C C . LEU A 1 808 ? -0.571 8.205 -23.918 1.00 91.44 808 LEU A C 1
ATOM 6171 O O . LEU A 1 808 ? 0.315 8.110 -23.071 1.00 91.44 808 LEU A O 1
ATOM 6175 N N . TYR A 1 809 ? -0.423 8.936 -25.024 1.00 90.50 809 TYR A N 1
ATOM 6176 C CA . TYR A 1 809 ? 0.882 9.432 -25.469 1.00 90.50 809 TYR A CA 1
ATOM 6177 C C . TYR A 1 809 ? 1.243 10.834 -24.967 1.00 90.50 809 TYR A C 1
ATOM 6179 O O . TYR A 1 809 ? 2.427 11.168 -24.979 1.00 90.50 809 TYR A O 1
ATOM 6187 N N . LYS A 1 810 ? 0.277 11.655 -24.528 1.00 88.88 810 LYS A N 1
ATOM 6188 C CA . LYS A 1 810 ? 0.557 12.981 -23.938 1.00 88.88 810 LYS A CA 1
ATOM 6189 C C . LYS A 1 810 ? 0.517 13.003 -22.410 1.00 88.88 810 LYS A C 1
ATOM 6191 O O . LYS A 1 810 ? 1.025 13.959 -21.833 1.00 88.88 810 LYS A O 1
ATOM 6196 N N . TYR A 1 811 ? -0.065 11.982 -21.778 1.00 89.00 811 TYR A N 1
ATOM 6197 C CA . TYR A 1 811 ? -0.200 11.910 -20.323 1.00 89.00 811 TYR A CA 1
ATOM 6198 C C . TYR A 1 811 ? 0.420 10.621 -19.777 1.00 89.00 811 TYR A C 1
ATOM 6200 O O . TYR A 1 811 ? 1.566 10.657 -19.334 1.00 89.00 811 TYR A O 1
ATOM 6208 N N . LEU A 1 812 ? -0.255 9.469 -19.877 1.00 88.81 812 LEU A N 1
ATOM 6209 C CA . LEU A 1 812 ? 0.153 8.266 -19.133 1.00 88.81 812 LEU A CA 1
ATOM 6210 C C . LEU A 1 812 ? 1.593 7.804 -19.407 1.00 88.81 812 LEU A C 1
ATOM 6212 O O . LEU A 1 812 ? 2.309 7.473 -18.471 1.00 88.81 812 LEU A O 1
ATOM 6216 N N . LEU A 1 813 ? 2.039 7.785 -20.666 1.00 89.81 813 LEU A N 1
ATOM 6217 C CA . LEU A 1 813 ? 3.362 7.252 -21.032 1.00 89.81 813 LEU A CA 1
ATOM 6218 C C . LEU A 1 813 ? 4.536 8.212 -20.789 1.00 89.81 813 LEU A C 1
ATOM 6220 O O . LEU A 1 813 ? 5.684 7.781 -20.887 1.00 89.81 813 LEU A O 1
ATOM 6224 N N . VAL A 1 814 ? 4.273 9.496 -20.534 1.00 89.25 814 VAL A N 1
ATOM 6225 C CA . VAL A 1 814 ? 5.303 10.556 -20.471 1.00 89.25 814 VAL A CA 1
ATOM 6226 C C . VAL A 1 814 ? 5.402 11.242 -19.109 1.00 89.25 814 VAL A C 1
ATOM 6228 O O . VAL A 1 814 ? 6.366 11.959 -18.861 1.00 89.25 814 VAL A O 1
ATOM 6231 N N . ASP A 1 815 ? 4.420 11.020 -18.240 1.00 87.69 815 ASP A N 1
ATOM 6232 C CA . ASP A 1 815 ? 4.303 11.621 -16.912 1.00 87.69 815 ASP A CA 1
ATOM 6233 C C . ASP A 1 815 ? 5.209 10.936 -15.872 1.00 87.69 815 ASP A C 1
ATOM 6235 O O . ASP A 1 815 ? 6.100 11.572 -15.309 1.00 87.69 815 ASP A O 1
ATOM 6239 N N . SER A 1 816 ? 5.053 9.625 -15.653 1.00 87.62 816 SER A N 1
ATOM 6240 C CA . SER A 1 816 ? 5.906 8.870 -14.727 1.00 87.62 816 SER A CA 1
ATOM 6241 C C . SER A 1 816 ? 6.038 7.389 -15.117 1.00 87.62 816 SER A C 1
ATOM 6243 O O . SER A 1 816 ? 5.189 6.856 -15.833 1.00 87.62 816 SER A O 1
ATOM 6245 N N . PRO A 1 817 ? 7.053 6.662 -14.604 1.00 86.31 817 PRO A N 1
ATOM 6246 C CA . PRO A 1 817 ? 7.139 5.211 -14.782 1.00 86.31 817 PRO A CA 1
ATOM 6247 C C . PRO A 1 817 ? 5.920 4.451 -14.235 1.00 86.31 817 PRO A C 1
ATOM 6249 O O . PRO A 1 817 ? 5.550 3.420 -14.791 1.00 86.31 817 PRO A O 1
ATOM 6252 N N . GLY A 1 818 ? 5.282 4.958 -13.171 1.00 86.31 818 GLY A N 1
ATOM 6253 C CA . GLY A 1 818 ? 4.091 4.347 -12.573 1.00 86.31 818 GLY A CA 1
ATOM 6254 C C . GLY A 1 818 ? 2.862 4.473 -13.473 1.00 86.31 818 GLY A C 1
ATOM 6255 O O . GLY A 1 818 ? 2.211 3.473 -13.773 1.00 86.31 818 GLY A O 1
ATOM 6256 N N . THR A 1 819 ? 2.593 5.679 -13.981 1.00 89.00 819 THR A N 1
ATOM 6257 C CA . THR A 1 819 ? 1.500 5.932 -14.935 1.00 89.00 819 THR A CA 1
ATOM 6258 C C . THR A 1 819 ? 1.733 5.238 -16.277 1.00 89.00 819 THR A C 1
ATOM 6260 O O . THR A 1 819 ? 0.796 4.674 -16.846 1.00 89.00 819 THR A O 1
ATOM 6263 N N . ALA A 1 820 ? 2.984 5.146 -16.738 1.00 90.94 820 ALA A N 1
ATOM 6264 C CA . ALA A 1 820 ? 3.326 4.403 -17.948 1.00 90.94 820 ALA A CA 1
ATOM 6265 C C . ALA A 1 820 ? 3.081 2.890 -17.791 1.00 90.94 820 ALA A C 1
ATOM 6267 O O . ALA A 1 820 ? 2.529 2.259 -18.697 1.00 90.94 820 ALA A O 1
ATOM 6268 N N . ALA A 1 821 ? 3.415 2.314 -16.629 1.00 90.81 821 ALA A N 1
ATOM 6269 C CA . ALA A 1 821 ? 3.208 0.894 -16.332 1.00 90.81 821 ALA A CA 1
ATOM 6270 C C . ALA A 1 821 ? 1.724 0.483 -16.292 1.00 90.81 821 ALA A C 1
ATOM 6272 O O . ALA A 1 821 ? 1.406 -0.683 -16.544 1.00 90.81 821 ALA A O 1
ATOM 6273 N N . MET A 1 822 ? 0.800 1.416 -16.044 1.00 91.00 822 MET A N 1
ATOM 6274 C CA . MET A 1 822 ? -0.641 1.160 -16.168 1.00 91.00 822 MET A CA 1
ATOM 6275 C C . MET A 1 822 ? -1.058 0.905 -17.626 1.00 91.00 822 MET A C 1
ATOM 6277 O O . MET A 1 822 ? -2.003 0.162 -17.865 1.00 91.00 822 MET A O 1
ATOM 6281 N N . ALA A 1 823 ? -0.348 1.476 -18.605 1.00 91.69 823 ALA A N 1
ATOM 6282 C CA . ALA A 1 823 ? -0.768 1.521 -20.006 1.00 91.69 823 ALA A CA 1
ATOM 6283 C C . ALA A 1 823 ? -0.137 0.455 -20.926 1.00 91.69 823 ALA A C 1
ATOM 6285 O O . ALA A 1 823 ? -0.526 0.369 -22.088 1.00 91.69 823 ALA A O 1
ATOM 6286 N N . HIS A 1 824 ? 0.839 -0.340 -20.476 1.00 91.25 824 HIS A N 1
ATOM 6287 C CA . HIS A 1 824 ? 1.472 -1.385 -21.300 1.00 91.25 824 HIS A CA 1
ATOM 6288 C C . HIS A 1 824 ? 1.943 -2.595 -20.481 1.00 91.25 824 HIS A C 1
ATOM 6290 O O . HIS A 1 824 ? 2.077 -2.519 -19.259 1.00 91.25 824 HIS A O 1
ATOM 6296 N N . THR A 1 825 ? 2.241 -3.716 -21.144 1.00 93.25 825 THR A N 1
ATOM 6297 C CA . THR A 1 825 ? 3.056 -4.784 -20.540 1.00 93.25 825 THR A CA 1
ATOM 6298 C C . THR A 1 825 ? 4.487 -4.275 -20.383 1.00 93.25 825 THR A C 1
ATOM 6300 O O . THR A 1 825 ? 5.113 -3.892 -21.372 1.00 93.25 825 THR A O 1
ATOM 6303 N N . THR A 1 826 ? 4.990 -4.194 -19.148 1.00 93.19 826 THR A N 1
ATOM 6304 C CA . THR A 1 826 ? 6.335 -3.650 -18.890 1.00 93.19 826 THR A CA 1
ATOM 6305 C C . THR A 1 826 ? 7.407 -4.679 -19.233 1.00 93.19 826 THR A C 1
ATOM 6307 O O . THR A 1 826 ? 7.147 -5.882 -19.215 1.00 93.19 826 THR A O 1
ATOM 6310 N N . VAL A 1 827 ? 8.616 -4.204 -19.538 1.00 93.56 827 VAL A N 1
ATOM 6311 C CA . VAL A 1 827 ? 9.786 -5.035 -19.849 1.00 93.56 827 VAL A CA 1
ATOM 6312 C C . VAL A 1 827 ? 10.967 -4.506 -19.048 1.00 93.56 827 VAL A C 1
ATOM 6314 O O . VAL A 1 827 ? 11.342 -3.345 -19.199 1.00 93.56 827 VAL A O 1
ATOM 6317 N N . ALA A 1 828 ? 11.553 -5.339 -18.191 1.00 92.88 828 ALA A N 1
ATOM 6318 C CA . ALA A 1 828 ? 12.688 -4.968 -17.354 1.00 92.88 828 ALA A CA 1
ATOM 6319 C C . ALA A 1 828 ? 13.782 -6.037 -17.428 1.00 92.88 828 ALA A C 1
ATOM 6321 O O . ALA A 1 828 ? 13.564 -7.185 -17.048 1.00 92.88 828 ALA A O 1
ATOM 6322 N N . VAL A 1 829 ? 14.979 -5.666 -17.885 1.00 93.88 829 VAL A N 1
ATOM 6323 C CA . VAL A 1 829 ? 16.155 -6.546 -17.812 1.00 93.88 829 VAL A CA 1
ATOM 6324 C C . VAL A 1 829 ? 16.668 -6.534 -16.373 1.00 93.88 829 VAL A C 1
ATOM 6326 O O . VAL A 1 829 ? 17.191 -5.523 -15.909 1.00 93.88 829 VAL A O 1
ATOM 6329 N N . THR A 1 830 ? 16.498 -7.644 -15.656 1.00 89.94 830 THR A N 1
ATOM 6330 C CA . THR A 1 830 ? 16.805 -7.759 -14.218 1.00 89.94 830 THR A CA 1
ATOM 6331 C C . THR A 1 830 ? 18.163 -8.396 -13.932 1.00 89.94 830 THR A C 1
ATOM 6333 O O . THR A 1 830 ? 18.652 -8.325 -12.808 1.00 89.94 830 THR A O 1
ATOM 6336 N N . GLY A 1 831 ? 18.808 -8.999 -14.932 1.00 89.88 831 GLY A N 1
ATOM 6337 C CA . GLY A 1 831 ? 20.146 -9.561 -14.779 1.00 89.88 831 GLY A CA 1
ATOM 6338 C C . GLY A 1 831 ? 20.774 -9.975 -16.103 1.00 89.88 831 GLY A C 1
ATOM 6339 O O . GLY A 1 831 ? 20.085 -10.395 -17.027 1.00 89.88 831 GLY A O 1
ATOM 6340 N N . ILE A 1 832 ? 22.100 -9.873 -16.183 1.00 95.31 832 ILE A N 1
ATOM 6341 C CA . ILE A 1 832 ? 22.906 -10.329 -17.320 1.00 95.31 832 ILE A CA 1
ATOM 6342 C C . ILE A 1 832 ? 24.065 -11.151 -16.752 1.00 95.31 832 ILE A C 1
ATOM 6344 O O . ILE A 1 832 ? 24.755 -10.696 -15.840 1.00 95.31 832 ILE A O 1
ATOM 6348 N N . LYS A 1 833 ? 24.278 -12.365 -17.267 1.00 93.88 833 LYS A N 1
ATOM 6349 C CA . LYS A 1 833 ? 25.351 -13.277 -16.831 1.00 93.88 833 LYS A CA 1
ATOM 6350 C C . LYS A 1 833 ? 26.137 -13.765 -18.045 1.00 93.88 833 LYS A C 1
ATOM 6352 O O . LYS A 1 833 ? 25.553 -14.355 -18.949 1.00 93.88 833 LYS A O 1
ATOM 6357 N N . THR A 1 834 ? 27.446 -13.518 -18.073 1.00 93.31 834 THR A N 1
ATOM 6358 C CA . THR A 1 834 ? 28.365 -13.972 -19.132 1.00 93.31 834 THR A CA 1
ATOM 6359 C C . THR A 1 834 ? 29.825 -13.824 -18.681 1.00 93.31 834 THR A C 1
ATOM 6361 O O . THR A 1 834 ? 30.114 -12.999 -17.815 1.00 93.31 834 THR A O 1
ATOM 6364 N N . GLY A 1 835 ? 30.743 -14.588 -19.282 1.00 88.44 835 GLY A N 1
ATOM 6365 C CA . GLY A 1 835 ? 32.189 -14.503 -19.023 1.00 88.44 835 GLY A CA 1
ATOM 6366 C C . GLY A 1 835 ? 32.672 -15.178 -17.729 1.00 88.44 835 GLY A C 1
ATOM 6367 O O . GLY A 1 835 ? 31.928 -15.325 -16.764 1.00 88.44 835 GLY A O 1
ATOM 6368 N N . ILE A 1 836 ? 33.946 -15.595 -17.721 1.00 87.88 836 ILE A N 1
ATOM 6369 C CA . ILE A 1 836 ? 34.654 -16.121 -16.529 1.00 87.88 836 ILE A CA 1
ATOM 6370 C C . ILE A 1 836 ? 36.108 -15.624 -16.394 1.00 87.88 836 ILE A C 1
ATOM 6372 O O . ILE A 1 836 ? 36.710 -15.779 -15.336 1.00 87.88 836 ILE A O 1
ATOM 6376 N N . ALA A 1 837 ? 36.681 -15.055 -17.459 1.00 85.44 837 ALA A N 1
ATOM 6377 C CA . ALA A 1 837 ? 38.046 -14.539 -17.528 1.00 85.44 837 ALA A CA 1
ATOM 6378 C C . ALA A 1 837 ? 38.115 -13.416 -18.577 1.00 85.44 837 ALA A C 1
ATOM 6380 O O . ALA A 1 837 ? 37.273 -13.355 -19.472 1.00 85.44 837 ALA A O 1
ATOM 6381 N N . ASP A 1 838 ? 39.116 -12.544 -18.480 1.00 87.31 838 ASP A N 1
ATOM 6382 C CA . ASP A 1 838 ? 39.323 -11.391 -19.368 1.00 87.31 838 ASP A CA 1
ATOM 6383 C C . ASP A 1 838 ? 39.842 -11.775 -20.767 1.00 87.31 838 ASP A C 1
ATOM 6385 O O . ASP A 1 838 ? 39.568 -11.089 -21.754 1.00 87.31 838 ASP A O 1
ATOM 6389 N N . ASN A 1 839 ? 40.560 -12.894 -20.875 1.00 90.19 839 ASN A N 1
ATOM 6390 C CA . ASN A 1 839 ? 41.149 -13.388 -22.121 1.00 90.19 839 ASN A CA 1
ATOM 6391 C C . ASN A 1 839 ? 40.322 -14.470 -22.852 1.00 90.19 839 ASN A C 1
ATOM 6393 O O . ASN A 1 839 ? 40.785 -15.024 -23.854 1.00 90.19 839 ASN A O 1
ATOM 6397 N N . VAL A 1 840 ? 39.099 -14.762 -22.392 1.00 91.06 840 VAL A N 1
ATOM 6398 C CA . VAL A 1 840 ? 38.232 -15.824 -22.938 1.00 91.06 840 VAL A CA 1
ATOM 6399 C C . VAL A 1 840 ? 36.904 -15.254 -23.431 1.00 91.06 840 VAL A C 1
ATOM 6401 O O . VAL A 1 840 ? 36.173 -14.608 -22.684 1.00 91.06 840 VAL A O 1
ATOM 6404 N N . LEU A 1 841 ? 36.552 -15.557 -24.680 1.00 91.44 841 LEU A N 1
ATOM 6405 C CA . LEU A 1 841 ? 35.226 -15.293 -25.233 1.00 91.44 841 LEU A CA 1
ATOM 6406 C C . LEU A 1 841 ? 34.240 -16.342 -24.694 1.00 91.44 841 LEU A C 1
ATOM 6408 O O . LEU A 1 841 ? 34.478 -17.541 -24.888 1.00 91.44 841 LEU A O 1
ATOM 6412 N N . PRO A 1 842 ? 33.150 -15.931 -24.026 1.00 94.25 842 PRO A N 1
ATOM 6413 C CA . PRO A 1 842 ? 32.210 -16.862 -23.420 1.00 94.25 842 PRO A CA 1
ATOM 6414 C C . PRO A 1 842 ? 31.390 -17.617 -24.483 1.00 94.25 842 PRO A C 1
ATOM 6416 O O . PRO A 1 842 ? 30.892 -16.983 -25.411 1.00 94.25 842 PRO A O 1
ATOM 6419 N N . PRO A 1 843 ? 31.192 -18.942 -24.333 1.00 93.75 843 PRO A N 1
ATOM 6420 C CA . PRO A 1 843 ? 30.264 -19.724 -25.158 1.00 93.75 843 PRO A CA 1
ATOM 6421 C C . PRO A 1 843 ? 28.796 -19.602 -24.711 1.00 93.75 843 PRO A C 1
ATOM 6423 O O . PRO A 1 843 ? 27.896 -20.010 -25.439 1.00 93.75 843 PRO A O 1
ATOM 6426 N N . HIS A 1 844 ? 28.542 -19.067 -23.512 1.00 96.19 844 HIS A N 1
ATOM 6427 C CA . HIS A 1 844 ? 27.207 -18.968 -22.924 1.00 96.19 844 HIS A CA 1
ATOM 6428 C C . HIS A 1 844 ? 26.947 -17.563 -22.386 1.00 96.19 844 HIS A C 1
ATOM 6430 O O . HIS A 1 844 ? 27.832 -16.946 -21.789 1.00 96.19 844 HIS A O 1
ATOM 6436 N N . GLY A 1 845 ? 25.712 -17.095 -22.534 1.00 95.69 845 GLY A N 1
ATOM 6437 C CA . GLY A 1 845 ? 25.214 -15.893 -21.881 1.00 95.69 845 GLY A CA 1
ATOM 6438 C C . GLY A 1 845 ? 23.738 -16.025 -21.522 1.00 95.69 845 GLY A C 1
ATOM 6439 O O . GLY A 1 845 ? 22.998 -16.736 -22.194 1.00 95.69 845 GLY A O 1
ATOM 6440 N N . ILE A 1 846 ? 23.304 -15.350 -20.462 1.00 95.62 846 ILE A N 1
ATOM 6441 C CA . ILE A 1 846 ? 21.903 -15.323 -20.024 1.00 95.62 846 ILE A CA 1
ATOM 6442 C C . ILE A 1 846 ? 21.482 -13.870 -19.811 1.00 95.62 846 ILE A C 1
ATOM 6444 O O . ILE A 1 846 ? 22.203 -13.111 -19.156 1.00 95.62 846 ILE A O 1
ATOM 6448 N N . ILE A 1 847 ? 20.319 -13.497 -20.345 1.00 95.94 847 ILE A N 1
ATOM 6449 C CA . ILE A 1 847 ? 19.610 -12.253 -20.023 1.00 95.94 847 ILE A CA 1
ATOM 6450 C C .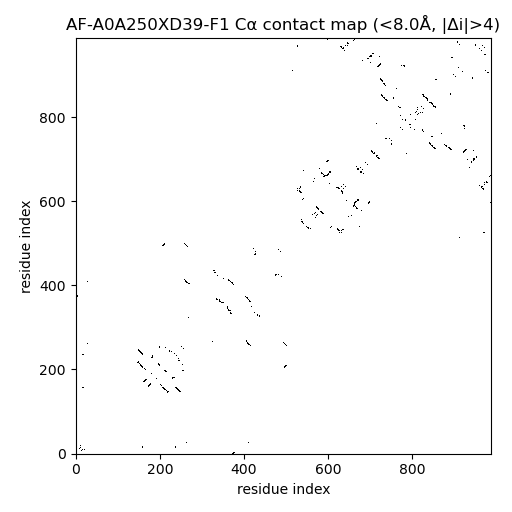 ILE A 1 847 ? 18.314 -12.634 -19.303 1.00 95.94 847 ILE A C 1
ATOM 6452 O O . ILE A 1 847 ? 17.476 -13.332 -19.870 1.00 95.94 847 ILE A O 1
ATOM 6456 N N . ASN A 1 848 ? 18.135 -12.156 -18.076 1.00 93.62 848 ASN A N 1
ATOM 6457 C CA . ASN A 1 848 ? 16.891 -12.300 -17.328 1.00 93.62 848 ASN A CA 1
ATOM 6458 C C . ASN A 1 848 ? 15.999 -11.092 -17.626 1.00 93.62 848 ASN A C 1
ATOM 6460 O O . ASN A 1 848 ? 16.415 -9.951 -17.404 1.00 93.62 848 ASN A O 1
ATOM 6464 N N . VAL A 1 849 ? 14.780 -11.338 -18.105 1.00 93.81 849 VAL A N 1
ATOM 6465 C CA . VAL A 1 849 ? 13.803 -10.293 -18.430 1.00 93.81 849 VAL A CA 1
ATOM 6466 C C . VAL A 1 849 ? 12.513 -10.541 -17.654 1.00 93.81 849 VAL A C 1
ATOM 6468 O O . VAL A 1 849 ? 11.877 -11.583 -17.810 1.00 93.81 849 VAL A O 1
ATOM 6471 N N . ASN A 1 850 ? 12.135 -9.587 -16.805 1.00 92.62 850 ASN A N 1
ATOM 6472 C CA . ASN A 1 850 ? 10.855 -9.568 -16.108 1.00 92.62 850 ASN A CA 1
ATOM 6473 C C . ASN A 1 850 ? 9.812 -8.783 -16.910 1.00 92.62 850 ASN A C 1
ATOM 6475 O O . ASN A 1 850 ? 10.115 -7.749 -17.510 1.00 92.62 850 ASN A O 1
ATOM 6479 N N . PHE A 1 851 ? 8.578 -9.268 -16.861 1.00 92.56 851 PHE A N 1
ATOM 6480 C CA . PHE A 1 851 ? 7.407 -8.690 -17.493 1.00 92.56 851 PHE A CA 1
ATOM 6481 C C . PHE A 1 851 ? 6.293 -8.536 -16.462 1.00 92.56 851 PHE A C 1
ATOM 6483 O O . PHE A 1 851 ? 5.980 -9.485 -15.737 1.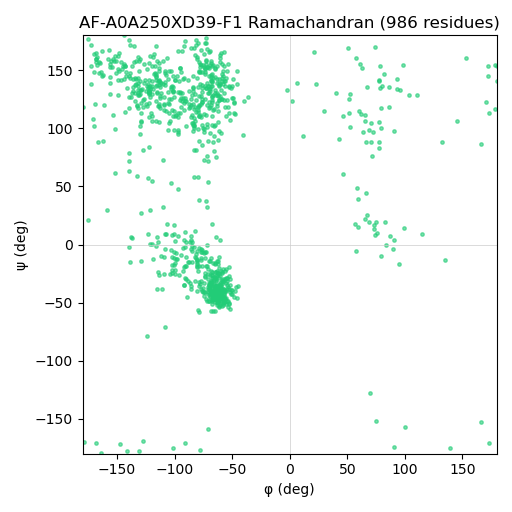00 92.56 851 PHE A O 1
ATOM 6490 N N . ARG A 1 852 ? 5.648 -7.364 -16.438 1.00 93.19 852 ARG A N 1
ATOM 6491 C CA . ARG A 1 852 ? 4.346 -7.191 -15.778 1.00 93.19 852 ARG A CA 1
ATOM 6492 C C . ARG A 1 852 ? 3.269 -7.108 -16.850 1.00 93.19 852 ARG A C 1
ATOM 6494 O O . ARG A 1 852 ? 3.163 -6.084 -17.526 1.00 93.19 852 ARG A O 1
ATOM 6501 N N . LEU A 1 853 ? 2.510 -8.187 -17.023 1.00 92.19 853 LEU A N 1
ATOM 6502 C CA . LEU A 1 853 ? 1.515 -8.343 -18.084 1.00 92.19 853 LEU A CA 1
ATOM 6503 C C . LEU A 1 853 ? 0.316 -7.418 -17.852 1.00 92.19 853 LEU A C 1
ATOM 6505 O O . LEU A 1 853 ? -0.229 -7.345 -16.752 1.00 92.19 853 LEU A O 1
ATOM 6509 N N . LEU A 1 854 ? -0.104 -6.703 -18.889 1.00 93.19 854 LEU A N 1
ATOM 6510 C CA . LEU A 1 854 ? -1.334 -5.916 -18.890 1.00 93.19 854 LEU A CA 1
ATOM 6511 C C . LEU A 1 854 ? -2.569 -6.842 -18.975 1.00 93.19 854 LEU A C 1
ATOM 6513 O O . LEU A 1 854 ? -2.486 -7.877 -19.638 1.00 93.19 854 LEU A O 1
ATOM 6517 N N . PRO A 1 855 ? -3.727 -6.490 -18.378 1.00 91.12 855 PRO A N 1
ATOM 6518 C CA . PRO A 1 855 ? -4.982 -7.190 -18.647 1.00 91.12 855 PRO A CA 1
ATOM 6519 C C . PRO A 1 855 ? -5.247 -7.353 -20.152 1.00 91.12 855 PRO A C 1
ATOM 6521 O O . PRO A 1 855 ? -5.206 -6.387 -20.913 1.00 91.12 855 PRO A O 1
ATOM 6524 N N . GLY A 1 856 ? -5.487 -8.597 -20.576 1.00 87.50 856 GLY A N 1
ATOM 6525 C CA . GLY A 1 856 ? -5.656 -8.988 -21.981 1.00 87.50 856 GLY A CA 1
ATOM 6526 C C . GLY A 1 856 ? -4.391 -9.507 -22.681 1.00 87.50 856 GLY A C 1
ATOM 6527 O O . GLY A 1 856 ? -4.520 -10.177 -23.708 1.00 87.50 856 GLY A O 1
ATOM 6528 N N . ASP A 1 857 ? -3.191 -9.272 -22.140 1.00 90.06 857 ASP A N 1
ATOM 6529 C CA . ASP A 1 857 ? -1.982 -9.973 -22.589 1.00 90.06 857 ASP A CA 1
ATOM 6530 C C . ASP A 1 857 ? -1.919 -11.399 -22.021 1.00 90.06 857 ASP A C 1
ATOM 6532 O O . ASP A 1 857 ? -2.465 -11.717 -20.965 1.00 90.06 857 ASP A O 1
ATOM 6536 N N . THR A 1 858 ? -1.245 -12.283 -22.752 1.00 88.25 858 THR A N 1
ATOM 6537 C CA . THR A 1 858 ? -1.168 -13.721 -22.469 1.00 88.25 858 THR A CA 1
ATOM 6538 C C . THR A 1 858 ? 0.274 -14.196 -22.569 1.00 88.25 858 THR A C 1
ATOM 6540 O O . THR A 1 858 ? 1.076 -13.615 -23.298 1.00 88.25 858 THR A O 1
ATOM 6543 N N . GLU A 1 859 ? 0.599 -15.320 -21.933 1.00 86.38 859 GLU A N 1
ATOM 6544 C CA . GLU A 1 859 ? 1.887 -15.993 -22.148 1.00 86.38 859 GLU A CA 1
ATOM 6545 C C . GLU A 1 859 ? 2.148 -16.226 -23.653 1.00 86.38 859 GLU A C 1
ATOM 6547 O O . GLU A 1 859 ? 3.221 -15.923 -24.170 1.00 86.38 859 GLU A O 1
ATOM 6552 N N . ALA A 1 860 ? 1.118 -16.619 -24.409 1.00 88.75 860 ALA A N 1
ATOM 6553 C CA . ALA A 1 860 ? 1.209 -16.790 -25.855 1.00 88.75 860 ALA A CA 1
ATOM 6554 C C . ALA A 1 860 ? 1.426 -15.480 -26.647 1.00 88.75 860 ALA A C 1
ATOM 6556 O O . ALA A 1 860 ? 1.948 -15.547 -27.760 1.00 88.75 860 ALA A O 1
ATOM 6557 N N . SER A 1 861 ? 1.021 -14.291 -26.168 1.00 90.12 861 SER A N 1
ATOM 6558 C CA . SER A 1 861 ? 1.424 -13.011 -26.792 1.00 90.12 861 SER A CA 1
ATOM 6559 C C . SER A 1 861 ? 2.845 -12.612 -26.401 1.00 90.12 861 SER A C 1
ATOM 6561 O O . SER A 1 861 ? 3.578 -12.135 -27.268 1.00 90.12 861 SER A O 1
ATOM 6563 N N . LEU A 1 862 ? 3.267 -12.900 -25.166 1.00 91.50 862 LEU A N 1
ATOM 6564 C CA . LEU A 1 862 ? 4.630 -12.667 -24.690 1.00 91.50 862 LEU A CA 1
ATOM 6565 C C . LEU A 1 862 ? 5.678 -13.484 -25.467 1.00 91.50 862 LEU A C 1
ATOM 6567 O O . LEU A 1 862 ? 6.652 -12.909 -25.953 1.00 91.50 862 LEU A O 1
ATOM 6571 N N . TYR A 1 863 ? 5.481 -14.796 -25.640 1.00 91.75 863 TYR A N 1
ATOM 6572 C CA . TYR A 1 863 ? 6.434 -15.617 -26.401 1.00 91.75 863 TYR A CA 1
ATOM 6573 C C . TYR A 1 863 ? 6.515 -15.179 -27.867 1.00 91.75 863 TYR A C 1
ATOM 6575 O O . TYR A 1 863 ? 7.615 -14.941 -28.348 1.00 91.75 863 TYR A O 1
ATOM 6583 N N . ARG A 1 864 ? 5.385 -14.923 -28.544 1.00 92.81 864 ARG A N 1
ATOM 6584 C CA . ARG A 1 864 ? 5.389 -14.383 -29.923 1.00 92.81 864 ARG A CA 1
ATOM 6585 C C . ARG A 1 864 ? 6.102 -13.034 -30.043 1.00 92.81 864 ARG A C 1
ATOM 6587 O O . ARG A 1 864 ? 6.708 -12.741 -31.073 1.00 92.81 864 ARG A O 1
ATOM 6594 N N . TYR A 1 865 ? 6.008 -12.191 -29.015 1.00 93.44 865 TYR A N 1
ATOM 6595 C CA . TYR A 1 865 ? 6.742 -10.932 -28.948 1.00 93.44 865 TYR A CA 1
ATOM 6596 C C . TYR A 1 865 ? 8.260 -11.168 -28.879 1.00 93.44 865 TYR A C 1
ATOM 6598 O O . TYR A 1 865 ? 8.998 -10.549 -29.649 1.00 93.44 865 TYR A O 1
ATOM 6606 N N . LEU A 1 866 ? 8.704 -12.086 -28.015 1.00 94.38 866 LEU A N 1
ATOM 6607 C CA . LEU A 1 866 ? 10.113 -12.443 -27.836 1.00 94.38 866 LEU A CA 1
ATOM 6608 C C . LEU A 1 866 ? 10.702 -13.194 -29.035 1.00 94.38 866 LEU A C 1
ATOM 6610 O O . LEU A 1 866 ? 11.789 -12.844 -29.480 1.00 94.38 866 LEU A O 1
ATOM 6614 N N . GLU A 1 867 ? 9.991 -14.172 -29.596 1.00 94.75 867 GLU A N 1
ATOM 6615 C CA . GLU A 1 867 ? 10.394 -14.930 -30.791 1.00 94.75 867 GLU A CA 1
ATOM 6616 C C . GLU A 1 867 ? 10.707 -13.990 -31.960 1.00 94.75 867 GLU A C 1
ATOM 6618 O O . GLU A 1 867 ? 11.781 -14.062 -32.549 1.00 94.75 867 GLU A O 1
ATOM 6623 N N . ARG A 1 868 ? 9.811 -13.032 -32.228 1.00 95.00 868 ARG A N 1
ATOM 6624 C CA . ARG A 1 868 ? 9.998 -11.987 -33.246 1.00 95.00 868 ARG A CA 1
ATOM 6625 C C . ARG A 1 868 ? 11.216 -11.097 -32.969 1.00 95.00 868 ARG A C 1
ATOM 6627 O O . ARG A 1 868 ? 11.848 -10.629 -33.908 1.00 95.00 868 ARG A O 1
ATOM 6634 N N . LEU A 1 869 ? 11.514 -10.832 -31.698 1.00 93.56 869 LEU A N 1
ATOM 6635 C CA . LEU A 1 869 ? 12.623 -9.976 -31.271 1.00 93.56 869 LEU A CA 1
ATOM 6636 C C . LEU A 1 869 ? 13.984 -10.671 -31.432 1.00 93.56 869 LEU A C 1
ATOM 6638 O O . LEU A 1 869 ? 14.971 -10.004 -31.739 1.00 93.56 869 LEU A O 1
ATOM 6642 N N . VAL A 1 870 ? 14.034 -11.995 -31.250 1.00 94.94 870 VAL A N 1
ATOM 6643 C CA . VAL A 1 870 ? 15.263 -12.804 -31.348 1.00 94.94 870 VAL A CA 1
ATOM 6644 C C . VAL A 1 870 ? 15.422 -13.536 -32.688 1.00 94.94 870 VAL A C 1
ATOM 6646 O O . VAL A 1 870 ? 16.398 -14.260 -32.857 1.00 94.94 870 VAL A O 1
ATOM 6649 N N . ASP A 1 871 ? 14.506 -13.347 -33.646 1.00 94.06 871 ASP A N 1
ATOM 6650 C CA . ASP A 1 871 ? 14.423 -14.087 -34.921 1.00 94.06 871 ASP A CA 1
ATOM 6651 C C . ASP A 1 871 ? 15.753 -14.130 -35.703 1.00 94.06 871 ASP A C 1
ATOM 6653 O O . ASP A 1 871 ? 16.185 -15.195 -36.148 1.00 94.06 871 ASP A O 1
ATOM 6657 N N . SER A 1 872 ? 16.482 -13.005 -35.769 1.00 92.44 872 SER A N 1
ATOM 6658 C CA . SER A 1 872 ? 17.803 -12.919 -36.424 1.00 92.44 872 SER A CA 1
ATOM 6659 C C . SER A 1 872 ? 18.859 -13.861 -35.837 1.00 92.44 872 SER A C 1
ATOM 6661 O O . SER A 1 872 ? 19.818 -14.230 -36.517 1.00 92.44 872 SER A O 1
ATOM 6663 N N . ASP A 1 873 ? 18.685 -14.241 -34.574 1.00 94.94 873 ASP A N 1
ATOM 6664 C CA . ASP A 1 873 ? 19.634 -14.988 -33.755 1.00 94.94 873 ASP A CA 1
ATOM 6665 C C . ASP A 1 873 ? 19.038 -16.292 -33.198 1.00 94.94 873 ASP A C 1
ATOM 6667 O O . ASP A 1 873 ? 19.694 -16.981 -32.419 1.00 94.94 873 ASP A O 1
ATOM 6671 N N . ALA A 1 874 ? 17.840 -16.691 -33.644 1.00 93.38 874 ALA A N 1
ATOM 6672 C CA . ALA A 1 874 ? 17.067 -17.811 -33.095 1.00 93.38 874 ALA A CA 1
ATOM 6673 C C . ALA A 1 874 ? 17.831 -19.151 -33.055 1.00 93.38 874 ALA A C 1
ATOM 6675 O O . ALA A 1 874 ? 17.626 -19.961 -32.159 1.00 93.38 874 ALA A O 1
ATOM 6676 N N . LYS A 1 875 ? 18.784 -19.374 -33.972 1.00 94.94 875 LYS A N 1
ATOM 6677 C CA . LYS A 1 875 ? 19.683 -20.552 -33.968 1.00 94.94 875 LYS A CA 1
ATOM 6678 C C . LYS A 1 875 ? 20.650 -20.626 -32.772 1.00 94.94 875 LYS A C 1
ATOM 6680 O O . LYS A 1 875 ? 21.237 -21.681 -32.546 1.00 94.94 875 LYS A O 1
ATOM 6685 N N . TYR A 1 876 ? 20.856 -19.522 -32.056 1.00 95.56 876 TYR A N 1
ATOM 6686 C CA . TYR A 1 876 ? 21.724 -19.409 -30.880 1.00 95.56 876 TYR A CA 1
ATOM 6687 C C . TYR A 1 876 ? 20.938 -19.179 -29.583 1.00 95.56 876 TYR A C 1
ATOM 6689 O O . TYR A 1 876 ? 21.533 -19.210 -28.506 1.00 95.56 876 TYR A O 1
ATOM 6697 N N . VAL A 1 877 ? 19.632 -18.912 -29.675 1.00 96.81 877 VAL A N 1
ATOM 6698 C CA . VAL A 1 877 ? 18.804 -18.430 -28.566 1.00 96.81 877 VAL A CA 1
ATOM 6699 C C . VAL A 1 877 ? 17.780 -19.483 -28.152 1.00 96.81 877 VAL A C 1
ATOM 6701 O O . VAL A 1 877 ? 17.079 -20.047 -28.986 1.00 96.81 877 VAL A O 1
ATOM 6704 N N . THR A 1 878 ? 17.641 -19.680 -26.845 1.00 96.12 878 THR A N 1
ATOM 6705 C CA . THR A 1 878 ? 16.546 -20.436 -26.231 1.00 96.12 878 THR A CA 1
ATOM 6706 C C . THR A 1 878 ? 15.813 -19.527 -25.252 1.00 96.12 878 THR A C 1
ATOM 6708 O O . THR A 1 878 ? 16.442 -18.868 -24.425 1.00 96.12 878 THR A O 1
ATOM 6711 N N . LEU A 1 879 ? 14.483 -19.503 -25.331 1.00 93.75 879 LEU A N 1
ATOM 6712 C CA . LEU A 1 879 ? 13.620 -18.835 -24.357 1.00 93.75 879 LEU A CA 1
ATOM 6713 C C . LEU A 1 879 ? 13.166 -19.868 -23.321 1.00 93.75 879 LEU A C 1
ATOM 6715 O O . LEU A 1 879 ? 12.632 -20.913 -23.694 1.00 93.75 879 LEU A O 1
ATOM 6719 N N . ALA A 1 880 ? 13.373 -19.590 -22.037 1.00 87.75 880 ALA A N 1
ATOM 6720 C CA . ALA A 1 880 ? 12.939 -20.456 -20.943 1.00 87.75 880 ALA A CA 1
ATOM 6721 C C . ALA A 1 880 ? 12.257 -19.639 -19.841 1.00 87.75 880 ALA A C 1
ATOM 6723 O O . ALA A 1 880 ? 12.707 -18.543 -19.514 1.00 87.75 880 ALA A O 1
ATOM 6724 N N . ALA A 1 881 ? 11.206 -20.177 -19.223 1.00 82.06 881 ALA A N 1
ATOM 6725 C CA . ALA A 1 881 ? 10.680 -19.602 -17.989 1.00 82.06 881 ALA A CA 1
ATOM 6726 C C . ALA A 1 881 ? 11.756 -19.647 -16.886 1.00 82.06 881 ALA A C 1
ATOM 6728 O O . ALA A 1 881 ? 12.477 -20.639 -16.745 1.00 82.06 881 ALA A O 1
ATOM 6729 N N . SER A 1 882 ? 11.864 -18.571 -16.106 1.00 72.94 882 SER A N 1
ATOM 6730 C CA . SER A 1 882 ? 12.760 -18.510 -14.952 1.00 72.94 882 SER A CA 1
ATOM 6731 C C . SER A 1 882 ? 12.366 -19.566 -13.923 1.00 72.94 882 SER A C 1
ATOM 6733 O O . SER A 1 882 ? 11.189 -19.745 -13.614 1.00 72.94 882 SER A O 1
ATOM 6735 N N . ARG A 1 883 ? 13.357 -20.263 -13.364 1.00 58.72 883 ARG A N 1
ATOM 6736 C CA . ARG A 1 883 ? 13.133 -21.439 -12.503 1.00 58.72 883 ARG A CA 1
ATOM 6737 C C . ARG A 1 883 ? 12.442 -21.137 -11.171 1.00 58.72 883 ARG A C 1
ATOM 6739 O O . ARG A 1 883 ? 11.980 -22.071 -10.525 1.00 58.72 883 ARG A O 1
ATOM 6746 N N . ASN A 1 884 ? 12.408 -19.870 -10.760 1.00 53.31 884 ASN A N 1
ATOM 6747 C CA . ASN A 1 884 ? 12.075 -19.481 -9.389 1.00 53.31 884 ASN A CA 1
ATOM 6748 C C . ASN A 1 884 ? 10.642 -18.953 -9.212 1.00 53.31 884 ASN A C 1
ATOM 6750 O O . ASN A 1 884 ? 10.226 -18.765 -8.076 1.00 53.31 884 ASN A O 1
ATOM 6754 N N . GLN A 1 885 ? 9.894 -18.683 -10.288 1.00 63.06 885 GLN A N 1
ATOM 6755 C CA . GLN A 1 885 ? 8.507 -18.220 -10.181 1.00 63.06 885 GLN A CA 1
ATOM 6756 C C . GLN A 1 885 ? 7.725 -18.552 -11.454 1.00 63.06 885 GLN A C 1
ATOM 6758 O O . GLN A 1 885 ? 8.177 -18.248 -12.561 1.00 63.06 885 GLN A O 1
ATOM 6763 N N . ALA A 1 886 ? 6.556 -19.178 -11.298 1.00 64.75 886 ALA A N 1
ATOM 6764 C CA . ALA A 1 886 ? 5.661 -19.467 -12.413 1.00 64.75 886 ALA A CA 1
ATOM 6765 C C . ALA A 1 886 ? 5.121 -18.170 -13.038 1.00 64.75 886 ALA A C 1
ATOM 6767 O O . ALA A 1 886 ? 4.966 -17.154 -12.357 1.00 64.75 886 ALA A O 1
ATOM 6768 N N . ALA A 1 887 ? 4.818 -18.207 -14.337 1.00 75.19 887 ALA A N 1
ATOM 6769 C CA . ALA A 1 887 ? 4.108 -17.109 -14.974 1.00 75.19 887 ALA A CA 1
ATOM 6770 C C . ALA A 1 887 ? 2.649 -17.069 -14.487 1.00 75.19 887 ALA A C 1
ATOM 6772 O O . ALA A 1 887 ? 1.977 -18.099 -14.427 1.00 75.19 887 ALA A O 1
ATOM 6773 N N . SER A 1 888 ? 2.154 -15.874 -14.178 1.00 81.12 888 SER A N 1
ATOM 6774 C CA . SER A 1 888 ? 0.758 -15.594 -13.860 1.00 81.12 888 SER A CA 1
ATOM 6775 C C . SER A 1 888 ? 0.187 -14.591 -14.859 1.00 81.12 888 SER A C 1
ATOM 6777 O O . SER A 1 888 ? 0.849 -13.637 -15.275 1.00 81.12 888 SER A O 1
ATOM 6779 N N . LEU A 1 889 ? -1.062 -14.807 -15.266 1.00 86.19 889 LEU A N 1
ATOM 6780 C CA . LEU A 1 889 ? -1.804 -13.824 -16.050 1.00 86.19 889 LEU A CA 1
ATOM 6781 C C . LEU A 1 889 ? -2.254 -12.665 -15.151 1.00 86.19 889 LEU A C 1
ATOM 6783 O O . LEU A 1 889 ? -2.235 -12.771 -13.926 1.00 86.19 889 LEU A O 1
ATOM 6787 N N . ALA A 1 890 ? -2.649 -11.551 -15.768 1.00 89.06 890 ALA A N 1
ATOM 6788 C CA . ALA A 1 890 ? -3.346 -10.488 -15.052 1.00 89.06 890 ALA A CA 1
ATOM 6789 C C . ALA A 1 890 ? -4.644 -11.030 -14.436 1.00 89.06 890 ALA A C 1
ATOM 6791 O O . ALA A 1 890 ? -5.276 -11.913 -15.023 1.00 89.06 890 ALA A O 1
ATOM 6792 N N . SER A 1 891 ? -5.039 -10.511 -13.272 1.00 91.75 891 SER A N 1
ATOM 6793 C CA . SER A 1 891 ? -6.296 -10.933 -12.650 1.00 91.75 891 SER A CA 1
ATOM 6794 C C . SER A 1 891 ? -7.495 -10.452 -13.468 1.00 91.75 891 SER A C 1
ATOM 6796 O O . SER A 1 891 ? -7.418 -9.438 -14.167 1.00 91.75 891 SER A O 1
ATOM 6798 N N . ASP A 1 892 ? -8.635 -11.121 -13.300 1.00 91.38 892 ASP A N 1
ATOM 6799 C CA . ASP A 1 892 ? -9.916 -10.561 -13.728 1.00 91.38 892 ASP A CA 1
ATOM 6800 C C . ASP A 1 892 ? -10.162 -9.196 -13.061 1.00 91.38 892 ASP A C 1
ATOM 6802 O O . ASP A 1 892 ? -9.631 -8.902 -11.981 1.00 91.38 892 ASP A O 1
ATOM 6806 N N . VAL A 1 893 ? -10.961 -8.357 -13.727 1.00 93.62 893 VAL A N 1
ATOM 6807 C CA . VAL A 1 893 ? -11.292 -7.007 -13.258 1.00 93.62 893 VAL A CA 1
ATOM 6808 C C . VAL A 1 893 ? -12.606 -7.026 -12.485 1.00 93.62 893 VAL A C 1
ATOM 6810 O O . VAL A 1 893 ? -13.667 -7.327 -13.035 1.00 93.62 893 VAL A O 1
ATOM 6813 N N . THR A 1 894 ? -12.544 -6.664 -11.207 1.00 94.94 894 THR A N 1
ATOM 6814 C CA . THR A 1 894 ? -13.717 -6.546 -10.335 1.00 94.94 894 THR A CA 1
ATOM 6815 C C . THR A 1 894 ? -14.611 -5.380 -10.756 1.00 94.94 894 THR A C 1
ATOM 6817 O O . THR A 1 894 ? -14.136 -4.280 -11.036 1.00 94.94 894 THR A O 1
ATOM 6820 N N . SER A 1 895 ? -15.929 -5.599 -10.773 1.00 92.25 895 SER A N 1
ATOM 6821 C CA . SER A 1 895 ? -16.889 -4.597 -11.245 1.00 92.25 895 SER A CA 1
ATOM 6822 C C . SER A 1 895 ? -17.093 -3.441 -10.259 1.00 92.25 895 SER A C 1
ATOM 6824 O O . SER A 1 895 ? -17.523 -3.640 -9.123 1.00 92.25 895 SER A O 1
ATOM 6826 N N . VAL A 1 896 ? -16.896 -2.214 -10.745 1.00 93.50 896 VAL A N 1
ATOM 6827 C CA . VAL A 1 896 ? -17.100 -0.960 -9.991 1.00 93.50 896 VAL A CA 1
ATOM 6828 C C . VAL A 1 896 ? -18.561 -0.493 -9.933 1.00 93.50 896 VAL A C 1
ATOM 6830 O O . VAL A 1 896 ? -18.891 0.444 -9.217 1.00 93.50 896 VAL A O 1
ATOM 6833 N N . SER A 1 897 ? -19.471 -1.134 -10.674 1.00 90.06 897 SER A N 1
ATOM 6834 C CA . SER A 1 897 ? -20.909 -0.808 -10.649 1.00 90.06 897 SER A CA 1
ATOM 6835 C C . SER A 1 897 ? -21.716 -1.684 -9.681 1.00 90.06 897 SER A C 1
ATOM 6837 O O . SER A 1 897 ? -22.898 -1.417 -9.432 1.00 90.06 897 SER A O 1
ATOM 6839 N N . GLY A 1 898 ? -21.083 -2.732 -9.144 1.00 89.25 898 GLY A N 1
ATOM 6840 C CA . GLY A 1 898 ? -21.701 -3.733 -8.285 1.00 89.25 898 GLY A CA 1
ATOM 6841 C C . GLY A 1 898 ? -22.027 -3.242 -6.874 1.00 89.25 898 GLY A C 1
ATOM 6842 O O . GLY A 1 898 ? -21.653 -2.152 -6.440 1.00 89.25 898 GLY A O 1
ATOM 6843 N N . ARG A 1 899 ? -22.721 -4.097 -6.119 1.00 94.31 899 ARG A N 1
ATOM 6844 C CA . ARG A 1 899 ? -23.050 -3.845 -4.710 1.00 94.31 899 ARG A CA 1
ATOM 6845 C C . ARG A 1 899 ? -21.797 -3.669 -3.852 1.00 94.31 899 ARG A C 1
ATOM 6847 O O . ARG A 1 899 ? -21.753 -2.752 -3.041 1.00 94.31 899 ARG A O 1
ATOM 6854 N N . HIS A 1 900 ? -20.809 -4.546 -4.009 1.00 96.06 900 HIS A N 1
ATOM 6855 C CA . HIS A 1 900 ? -19.624 -4.600 -3.147 1.00 96.06 900 HIS A CA 1
ATOM 6856 C C . HIS A 1 900 ? -18.796 -3.314 -3.200 1.00 96.06 900 HIS A C 1
ATOM 6858 O O . HIS A 1 900 ? -18.321 -2.864 -2.163 1.00 96.06 900 HIS A O 1
ATOM 6864 N N . TRP A 1 901 ? -18.727 -2.667 -4.369 1.00 96.69 901 TRP A N 1
ATOM 6865 C CA . TRP A 1 901 ? -18.128 -1.339 -4.524 1.00 96.69 901 TRP A CA 1
ATOM 6866 C C . TRP A 1 901 ? -18.823 -0.286 -3.650 1.00 96.69 901 TRP A C 1
ATOM 6868 O O . TRP A 1 901 ? -18.165 0.437 -2.912 1.00 96.69 901 TRP A O 1
ATOM 6878 N N . LYS A 1 902 ? -20.162 -0.269 -3.645 1.00 96.12 902 LYS A N 1
ATOM 6879 C CA . LYS A 1 902 ? -20.966 0.658 -2.828 1.00 96.12 902 LYS A CA 1
ATOM 6880 C C . LYS A 1 902 ? -20.873 0.379 -1.328 1.00 96.12 902 LYS A C 1
ATOM 6882 O O . LYS A 1 902 ? -20.962 1.306 -0.532 1.00 96.12 902 LYS A O 1
ATOM 6887 N N . LEU A 1 903 ? -20.690 -0.881 -0.922 1.00 96.25 903 LEU A N 1
ATOM 6888 C CA . LEU A 1 903 ? -20.444 -1.213 0.487 1.00 96.25 903 LEU A CA 1
ATOM 6889 C C . LEU A 1 903 ? -19.059 -0.729 0.942 1.00 96.25 903 LEU A C 1
ATOM 6891 O O . LEU A 1 903 ? -18.932 -0.226 2.056 1.00 96.25 903 LEU A O 1
ATOM 6895 N N . LEU A 1 904 ? -18.040 -0.840 0.082 1.00 97.25 904 LEU A N 1
ATOM 6896 C CA . LEU A 1 904 ? -16.706 -0.292 0.339 1.00 97.25 904 LEU A CA 1
ATOM 6897 C C . LEU A 1 904 ? -16.734 1.245 0.399 1.00 97.25 904 LEU A C 1
ATOM 6899 O O . LEU A 1 904 ? -16.224 1.823 1.354 1.00 97.25 904 LEU A O 1
ATOM 6903 N N . GLU A 1 905 ? -17.401 1.894 -0.559 1.00 96.00 905 GLU A N 1
ATOM 6904 C CA . GLU A 1 905 ? -17.671 3.340 -0.567 1.00 96.00 905 GLU A CA 1
ATOM 6905 C C . GLU A 1 905 ? -18.336 3.795 0.738 1.00 96.00 905 GLU A C 1
ATOM 6907 O O . GLU A 1 905 ? -17.853 4.709 1.404 1.00 96.00 905 GLU A O 1
ATOM 6912 N N . GLN A 1 906 ? -19.410 3.117 1.152 1.00 94.69 906 GLN A N 1
ATOM 6913 C CA . GLN A 1 906 ? -20.131 3.430 2.383 1.00 94.69 906 GLN A CA 1
ATOM 6914 C C . GLN A 1 906 ? -19.249 3.279 3.635 1.00 94.69 906 GLN A C 1
ATOM 6916 O O . GLN A 1 906 ? -19.310 4.140 4.512 1.00 94.69 906 GLN A O 1
ATOM 6921 N N . ALA A 1 907 ? -18.424 2.228 3.714 1.00 95.06 907 ALA A N 1
ATOM 6922 C CA . ALA A 1 907 ? -17.523 1.986 4.844 1.00 95.06 907 ALA A CA 1
ATOM 6923 C C . ALA A 1 907 ? -16.362 2.992 4.928 1.00 95.06 907 ALA A C 1
ATOM 6925 O O . ALA A 1 907 ? -15.916 3.335 6.021 1.00 95.06 907 ALA A O 1
ATOM 6926 N N . ILE A 1 908 ? -15.862 3.471 3.786 1.00 94.75 908 ILE A N 1
ATOM 6927 C CA . ILE A 1 908 ? -14.840 4.525 3.742 1.00 94.75 908 ILE A CA 1
ATOM 6928 C C . ILE A 1 908 ? -15.472 5.860 4.144 1.00 94.75 908 ILE A C 1
ATOM 6930 O O . ILE A 1 908 ? -14.962 6.549 5.030 1.00 94.75 908 ILE A O 1
ATOM 6934 N N . ASN A 1 909 ? -16.614 6.203 3.547 1.00 92.38 909 ASN A N 1
ATOM 6935 C CA . ASN A 1 909 ? -17.255 7.509 3.703 1.00 92.38 909 ASN A CA 1
ATOM 6936 C C . ASN A 1 909 ? -17.874 7.722 5.094 1.00 92.38 909 ASN A C 1
ATOM 6938 O O . ASN A 1 909 ? -18.060 8.869 5.503 1.00 92.38 909 ASN A O 1
ATOM 6942 N N . SER A 1 910 ? -18.164 6.661 5.853 1.00 88.94 910 SER A N 1
ATOM 6943 C CA . SER A 1 910 ? -18.599 6.769 7.254 1.00 88.94 910 SER A CA 1
ATOM 6944 C C . SER A 1 910 ? -17.475 7.172 8.222 1.00 88.94 910 SER A C 1
ATOM 6946 O O . SER A 1 910 ? -17.768 7.647 9.319 1.00 88.94 910 SER A O 1
ATOM 6948 N N . VAL A 1 911 ? -16.202 7.025 7.828 1.00 89.12 911 VAL A N 1
ATOM 6949 C CA . VAL A 1 911 ? -15.023 7.318 8.669 1.00 89.12 911 VAL A CA 1
ATOM 6950 C C . VAL A 1 911 ? -14.187 8.480 8.124 1.00 89.12 911 VAL A C 1
ATOM 6952 O O . VAL A 1 911 ? -13.674 9.293 8.900 1.00 89.12 911 VAL A O 1
ATOM 6955 N N . TYR A 1 912 ? -14.036 8.567 6.801 1.00 86.81 912 TYR A N 1
ATOM 6956 C CA . TYR A 1 912 ? -13.200 9.550 6.120 1.00 86.81 912 TYR A CA 1
ATOM 6957 C C . TYR A 1 912 ? -14.031 10.697 5.542 1.00 86.81 912 TYR A C 1
ATOM 6959 O O . TYR A 1 912 ? -14.774 10.545 4.576 1.00 86.81 912 TYR A O 1
ATOM 6967 N N . GLN A 1 913 ? -13.861 11.874 6.144 1.00 81.56 913 GLN A N 1
ATOM 6968 C CA . GLN A 1 913 ? -14.509 13.126 5.760 1.00 81.56 913 GLN A CA 1
ATOM 6969 C C . GLN A 1 913 ? -13.434 14.211 5.642 1.00 81.56 913 GLN A C 1
ATOM 6971 O O . GLN A 1 913 ? -12.937 14.716 6.653 1.00 81.56 913 GLN A O 1
ATOM 6976 N N . PHE A 1 914 ? -13.040 14.542 4.412 1.00 81.12 914 PHE A N 1
ATOM 6977 C CA . PHE A 1 914 ? -12.128 15.649 4.131 1.00 81.12 914 PHE A CA 1
ATOM 6978 C C . PHE A 1 914 ? -12.914 16.961 4.012 1.00 81.12 914 PHE A C 1
ATOM 6980 O O . PHE A 1 914 ? -14.144 16.984 3.973 1.00 81.12 914 PHE A O 1
ATOM 6987 N N . LYS A 1 915 ? -12.204 18.090 3.975 1.00 78.38 915 LYS A N 1
ATOM 6988 C CA . LYS A 1 915 ? -12.827 19.421 3.893 1.00 78.38 915 LYS A CA 1
ATOM 6989 C C . LYS A 1 915 ? -13.560 19.631 2.559 1.00 78.38 915 LYS A C 1
ATOM 6991 O O . LYS A 1 915 ? -14.510 20.406 2.487 1.00 78.38 915 LYS A O 1
ATOM 6996 N N . GLU A 1 916 ? -13.093 18.949 1.524 1.00 77.31 916 GLU A N 1
ATOM 6997 C CA . GLU A 1 916 ? -13.582 18.980 0.152 1.00 77.31 916 GLU A CA 1
ATOM 6998 C C . GLU A 1 916 ? -14.729 17.970 -0.086 1.00 77.31 916 GLU A C 1
ATOM 7000 O O . GLU A 1 916 ? -15.452 18.108 -1.069 1.00 77.31 916 GLU A O 1
ATOM 7005 N N . GLY A 1 917 ? -14.929 17.015 0.834 1.00 84.56 917 GLY A N 1
ATOM 7006 C CA . GLY A 1 917 ? -15.908 15.926 0.754 1.00 84.56 917 GLY A CA 1
ATOM 7007 C C . GLY A 1 917 ? -15.343 14.588 1.267 1.00 84.56 917 GLY A C 1
ATOM 7008 O O . GLY A 1 917 ? -14.214 14.544 1.763 1.00 84.56 917 GLY A O 1
ATOM 7009 N N . PRO A 1 918 ? -16.094 13.478 1.167 1.00 89.88 918 PRO A N 1
ATOM 7010 C CA . PRO A 1 918 ? -15.501 12.140 1.223 1.00 89.88 918 PRO A CA 1
ATOM 7011 C C . PRO A 1 918 ? -14.491 11.937 0.071 1.00 89.88 918 PRO A C 1
ATOM 7013 O O . PRO A 1 918 ? -14.585 12.637 -0.945 1.00 89.88 918 PRO A O 1
ATOM 7016 N N . PRO A 1 919 ? -13.526 11.006 0.203 1.00 94.38 919 PRO A N 1
ATOM 7017 C CA . PRO A 1 919 ? -12.611 10.682 -0.887 1.00 94.38 919 PRO A CA 1
ATOM 7018 C C . PRO A 1 919 ? -13.363 10.022 -2.049 1.00 94.38 919 PRO A C 1
ATOM 7020 O O . PRO A 1 919 ? -14.256 9.206 -1.828 1.00 94.38 919 PRO A O 1
ATOM 7023 N N . GLU A 1 920 ? -12.968 10.329 -3.282 1.00 95.50 920 GLU A N 1
ATOM 7024 C CA . GLU A 1 920 ? -13.527 9.664 -4.464 1.00 95.50 920 GLU A CA 1
ATOM 7025 C C . GLU A 1 920 ? -12.919 8.261 -4.588 1.00 95.50 920 GLU A C 1
ATOM 7027 O O . GLU A 1 920 ? -11.697 8.096 -4.496 1.00 95.50 920 GLU A O 1
ATOM 7032 N N . LEU A 1 921 ? -13.746 7.229 -4.776 1.00 96.69 921 LEU A N 1
ATOM 7033 C CA . LEU A 1 921 ? -13.244 5.869 -4.974 1.00 96.69 921 LEU A CA 1
ATOM 7034 C C . LEU A 1 921 ? -12.762 5.704 -6.415 1.00 96.69 921 LEU A C 1
ATOM 7036 O O . LEU A 1 921 ? -13.553 5.633 -7.353 1.00 96.69 921 LEU A O 1
ATOM 7040 N N . ALA A 1 922 ? -11.450 5.576 -6.581 1.00 96.75 922 ALA A N 1
ATOM 7041 C CA . ALA A 1 922 ? -10.817 5.413 -7.877 1.00 96.75 922 ALA A CA 1
ATOM 7042 C C . ALA A 1 922 ? -10.328 3.958 -8.035 1.00 96.75 922 ALA A C 1
ATOM 7044 O O . ALA A 1 922 ? -9.436 3.525 -7.296 1.00 96.75 922 ALA A O 1
ATOM 7045 N N . PRO A 1 923 ? -10.886 3.174 -8.978 1.00 96.44 923 PRO A N 1
ATOM 7046 C CA . PRO A 1 923 ? -10.401 1.826 -9.249 1.00 96.44 923 PRO A CA 1
ATOM 7047 C C . PRO A 1 923 ? -9.004 1.905 -9.862 1.00 96.44 923 PRO A C 1
ATOM 7049 O O . PRO A 1 923 ? -8.755 2.760 -10.703 1.00 96.44 923 PRO A O 1
ATOM 7052 N N . LEU A 1 924 ? -8.088 1.019 -9.477 1.00 93.88 924 LEU A N 1
ATOM 7053 C CA . LEU A 1 924 ? -6.720 1.024 -9.991 1.00 93.88 924 LEU A CA 1
ATOM 7054 C C . LEU A 1 924 ? -6.269 -0.366 -10.453 1.00 93.88 924 LEU A C 1
ATOM 7056 O O . LEU A 1 924 ? -6.668 -1.391 -9.898 1.00 93.88 924 LEU A O 1
ATOM 7060 N N . LEU A 1 925 ? -5.392 -0.376 -11.459 1.00 95.06 925 LEU A N 1
ATOM 7061 C CA . LEU A 1 925 ? -4.605 -1.542 -11.848 1.00 95.06 925 LEU A CA 1
ATOM 7062 C C . LEU A 1 925 ? -3.338 -1.594 -10.985 1.00 95.06 925 LEU A C 1
ATOM 7064 O O . LEU A 1 925 ? -2.435 -0.770 -11.156 1.00 95.06 925 LEU A O 1
ATOM 7068 N N . MET A 1 926 ? -3.252 -2.559 -10.074 1.00 92.88 926 MET A N 1
ATOM 7069 C CA . MET A 1 926 ? -2.047 -2.780 -9.272 1.00 92.88 926 MET A CA 1
ATOM 7070 C C . MET A 1 926 ? -0.942 -3.420 -10.122 1.00 92.88 926 MET A C 1
ATOM 7072 O O . MET A 1 926 ? -1.195 -4.312 -10.927 1.00 92.88 926 MET A O 1
ATOM 7076 N N . SER A 1 927 ? 0.294 -2.931 -9.971 1.00 85.50 927 SER A N 1
ATOM 7077 C CA . SER A 1 927 ? 1.463 -3.449 -10.711 1.00 85.50 927 SER A CA 1
ATOM 7078 C C . SER A 1 927 ? 2.228 -4.552 -9.966 1.00 85.50 927 SER A C 1
ATOM 7080 O O . SER A 1 927 ? 2.932 -5.348 -10.597 1.00 85.50 927 SER A O 1
ATOM 7082 N N . GLY A 1 928 ? 2.090 -4.593 -8.637 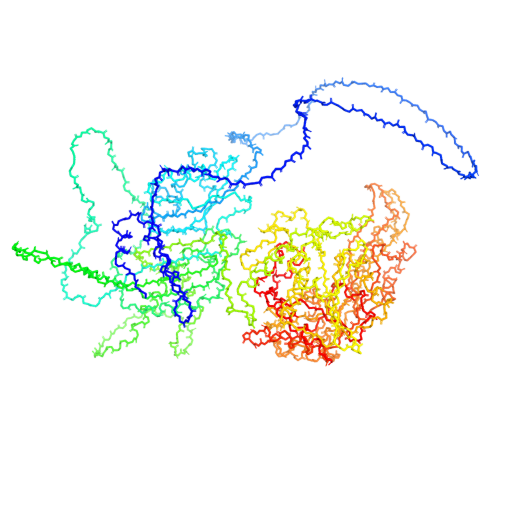1.00 81.69 928 GLY A N 1
ATOM 7083 C CA . GLY A 1 928 ? 2.367 -5.776 -7.823 1.00 81.69 928 GLY A CA 1
ATOM 7084 C C . GLY A 1 928 ? 1.217 -6.784 -7.910 1.00 81.69 928 GLY A C 1
ATOM 7085 O O . GLY A 1 928 ? 0.253 -6.558 -8.642 1.00 81.69 928 GLY A O 1
ATOM 7086 N N . GLY A 1 929 ? 1.325 -7.876 -7.160 1.00 85.69 929 GLY A N 1
ATOM 7087 C CA . GLY A 1 929 ? 0.226 -8.815 -6.958 1.00 85.69 929 GLY A CA 1
ATOM 7088 C C . GLY A 1 929 ? 0.308 -9.413 -5.559 1.00 85.69 929 GLY A C 1
ATOM 7089 O O . GLY A 1 929 ? 1.422 -9.673 -5.117 1.00 85.69 929 GLY A O 1
ATOM 7090 N N . THR A 1 930 ? -0.842 -9.605 -4.922 1.00 92.81 930 THR A N 1
ATOM 7091 C CA . THR A 1 930 ? -1.020 -9.948 -3.503 1.00 92.81 930 THR A CA 1
ATOM 7092 C C . THR A 1 930 ? -1.322 -11.440 -3.308 1.00 92.81 930 THR A C 1
ATOM 7094 O O . THR A 1 930 ? -1.361 -12.223 -4.271 1.00 92.81 930 THR A O 1
ATOM 7097 N N . ASP A 1 931 ? -1.609 -11.868 -2.078 1.00 93.38 931 ASP A N 1
ATOM 7098 C CA . ASP A 1 931 ? -2.071 -13.229 -1.762 1.00 93.38 931 ASP A CA 1
ATOM 7099 C C . ASP A 1 931 ? -3.410 -13.591 -2.445 1.00 93.38 931 ASP A C 1
ATOM 7101 O O . ASP A 1 931 ? -3.668 -14.770 -2.722 1.00 93.38 931 ASP A O 1
ATOM 7105 N N . SER A 1 932 ? -4.254 -12.605 -2.786 1.00 93.81 932 SER A N 1
ATOM 7106 C CA . SER A 1 932 ? -5.553 -12.813 -3.453 1.00 93.81 932 SER A CA 1
ATOM 7107 C C . SER A 1 932 ? -5.495 -13.647 -4.739 1.00 93.81 932 SER A C 1
ATOM 7109 O O . SER A 1 932 ? -6.466 -14.350 -5.046 1.00 93.81 932 SER A O 1
ATOM 7111 N N . LYS A 1 933 ? -4.359 -13.651 -5.454 1.00 91.25 933 LYS A N 1
ATOM 7112 C CA . LYS A 1 933 ? -4.117 -14.476 -6.655 1.00 91.25 933 LYS A CA 1
ATOM 7113 C C . LYS A 1 933 ? -4.416 -15.964 -6.433 1.00 91.25 933 LYS A C 1
ATOM 7115 O O . LYS A 1 933 ? -4.954 -16.622 -7.323 1.00 91.25 933 LYS A O 1
ATOM 7120 N N . HIS A 1 934 ? -4.153 -16.478 -5.229 1.00 94.38 934 HIS A N 1
ATOM 7121 C CA . HIS A 1 934 ? -4.402 -17.876 -4.847 1.00 94.38 934 HIS A CA 1
ATOM 7122 C C . HIS A 1 934 ? -5.892 -18.205 -4.699 1.00 94.38 934 HIS A C 1
ATOM 7124 O O . HIS A 1 934 ? -6.304 -19.350 -4.879 1.00 94.38 934 HIS A O 1
ATOM 7130 N N . TYR A 1 935 ? -6.714 -17.198 -4.402 1.00 96.12 935 TYR A N 1
ATOM 7131 C CA . TYR A 1 935 ? -8.143 -17.332 -4.112 1.00 96.12 935 TYR A CA 1
ATOM 7132 C C . TYR A 1 935 ? -9.044 -16.916 -5.286 1.00 96.12 935 TYR A C 1
ATOM 7134 O O . TYR A 1 935 ? -10.260 -17.086 -5.199 1.00 96.12 935 TYR A O 1
ATOM 7142 N N . ALA A 1 936 ? -8.484 -16.403 -6.388 1.00 92.88 936 ALA A N 1
ATOM 7143 C CA . ALA A 1 936 ? -9.236 -15.839 -7.515 1.00 92.88 936 ALA A CA 1
ATOM 7144 C C . ALA A 1 936 ? -10.322 -16.777 -8.083 1.00 92.88 936 ALA A C 1
ATOM 7146 O O . ALA A 1 936 ? -11.432 -16.337 -8.365 1.00 92.88 936 ALA A O 1
ATOM 7147 N N . ASN A 1 937 ? -10.057 -18.085 -8.160 1.00 94.25 937 ASN A N 1
ATOM 7148 C CA . ASN A 1 937 ? -11.027 -19.073 -8.656 1.00 94.25 937 ASN A CA 1
ATOM 7149 C C . ASN A 1 937 ? -12.181 -19.386 -7.674 1.00 94.25 937 ASN A C 1
ATOM 7151 O O . ASN A 1 937 ? -13.096 -20.131 -8.023 1.00 94.25 937 ASN A O 1
ATOM 7155 N N . LEU A 1 938 ? -12.139 -18.862 -6.443 1.00 97.38 938 LEU A N 1
ATOM 7156 C CA . LEU A 1 938 ? -13.112 -19.148 -5.381 1.00 97.38 938 LEU A CA 1
ATOM 7157 C C . LEU A 1 938 ? -14.165 -18.049 -5.198 1.00 97.38 938 LEU A C 1
ATOM 7159 O O . LEU A 1 938 ? -15.137 -18.282 -4.489 1.00 97.38 938 LEU A O 1
ATOM 7163 N N . THR A 1 939 ? -14.013 -16.871 -5.805 1.00 96.81 939 THR A N 1
ATOM 7164 C CA . THR A 1 939 ? -14.961 -15.748 -5.661 1.00 96.81 939 THR A CA 1
ATOM 7165 C C . THR A 1 939 ? -16.006 -15.717 -6.780 1.00 96.81 939 THR A C 1
ATOM 7167 O O . THR A 1 939 ? -15.739 -16.142 -7.902 1.00 96.81 939 THR A O 1
ATOM 7170 N N . LYS A 1 940 ? -17.223 -15.241 -6.483 1.00 95.12 940 LYS A N 1
ATOM 7171 C CA . LYS A 1 940 ? -18.281 -14.996 -7.484 1.00 95.12 940 LYS A CA 1
ATOM 7172 C C . LYS A 1 940 ? -18.267 -13.571 -8.032 1.00 95.12 940 LYS A C 1
ATOM 7174 O O . LYS A 1 940 ? -18.590 -13.383 -9.201 1.00 95.12 940 LYS A O 1
ATOM 7179 N N . ASN A 1 941 ? -17.925 -12.582 -7.203 1.00 95.50 941 ASN A N 1
ATOM 7180 C CA . ASN A 1 941 ? -18.026 -11.158 -7.552 1.00 95.50 941 ASN A CA 1
ATOM 7181 C C . ASN A 1 941 ? -16.666 -10.437 -7.620 1.00 95.50 941 ASN A C 1
ATOM 7183 O O . ASN A 1 941 ? -16.632 -9.223 -7.813 1.00 95.50 941 ASN A O 1
ATOM 7187 N N . GLY A 1 942 ? -15.552 -11.167 -7.495 1.00 95.56 942 GLY A N 1
ATOM 7188 C CA . GLY A 1 942 ? -14.191 -10.640 -7.647 1.00 95.56 942 GLY A CA 1
ATOM 7189 C C . GLY A 1 942 ? -13.461 -10.352 -6.330 1.00 95.56 942 GLY A C 1
ATOM 7190 O O . GLY A 1 942 ? -13.741 -10.958 -5.290 1.00 95.56 942 GLY A O 1
ATOM 7191 N N . ILE A 1 943 ? -12.475 -9.458 -6.416 1.00 97.06 943 ILE A N 1
ATOM 7192 C CA . ILE A 1 943 ? -11.507 -9.098 -5.368 1.00 97.06 943 ILE A CA 1
ATOM 7193 C C . ILE A 1 943 ? -11.385 -7.564 -5.290 1.00 97.06 943 ILE A C 1
ATOM 7195 O O . ILE A 1 943 ? -11.154 -6.915 -6.313 1.00 97.06 943 ILE A O 1
ATOM 7199 N N . LEU A 1 944 ? -11.484 -6.985 -4.091 1.00 97.50 944 LEU A N 1
ATOM 7200 C CA . LEU A 1 944 ? -11.246 -5.560 -3.826 1.00 97.50 944 LEU A CA 1
ATOM 7201 C C . LEU A 1 944 ? -10.005 -5.382 -2.938 1.00 97.50 944 LEU A C 1
ATOM 7203 O O . LEU A 1 944 ? -9.977 -5.861 -1.809 1.00 97.50 944 LEU A O 1
ATOM 7207 N N . ARG A 1 945 ? -8.987 -4.687 -3.447 1.00 97.25 945 ARG A N 1
ATOM 7208 C CA . ARG A 1 945 ? -7.674 -4.510 -2.801 1.00 97.25 945 ARG A CA 1
ATOM 7209 C C . ARG A 1 945 ? -7.533 -3.118 -2.191 1.00 97.25 945 ARG A C 1
ATOM 7211 O O . ARG A 1 945 ? -7.420 -2.137 -2.930 1.00 97.25 945 ARG A O 1
ATOM 7218 N N . PHE A 1 946 ? -7.597 -2.999 -0.865 1.00 96.44 946 PHE A N 1
ATOM 7219 C CA . PHE A 1 946 ? -7.620 -1.713 -0.164 1.00 96.44 946 PHE A CA 1
ATOM 7220 C C . PHE A 1 946 ? -7.231 -1.820 1.324 1.00 96.44 946 PHE A C 1
ATOM 7222 O O . PHE A 1 946 ? -7.939 -2.438 2.119 1.00 96.44 946 PHE A O 1
ATOM 7229 N N . VAL A 1 947 ? -6.164 -1.119 1.729 1.00 95.31 947 VAL A N 1
ATOM 7230 C CA . VAL A 1 947 ? -5.845 -0.861 3.146 1.00 95.31 947 VAL A CA 1
ATOM 7231 C C . VAL A 1 947 ? -6.435 0.497 3.561 1.00 95.31 947 VAL A C 1
ATOM 7233 O O . VAL A 1 947 ? -6.108 1.506 2.939 1.00 95.31 947 VAL A O 1
ATOM 7236 N N . PRO A 1 948 ? -7.279 0.581 4.606 1.00 94.31 948 PRO A N 1
ATOM 7237 C CA . PRO A 1 948 ? -7.977 1.812 4.986 1.00 94.31 948 PRO A CA 1
ATOM 7238 C C . PRO A 1 948 ? -7.106 2.805 5.784 1.00 94.31 948 PRO A C 1
ATOM 7240 O O . PRO A 1 948 ? -7.449 3.185 6.901 1.00 94.31 948 PRO A O 1
ATOM 7243 N N . THR A 1 949 ? -5.985 3.247 5.213 1.00 93.44 949 THR A N 1
ATOM 7244 C CA . THR A 1 949 ? -5.106 4.299 5.758 1.00 93.44 949 THR A CA 1
ATOM 7245 C C . THR A 1 949 ? -4.938 5.469 4.798 1.00 93.44 949 THR A C 1
ATOM 7247 O O . THR A 1 949 ? -5.195 5.336 3.602 1.00 93.44 949 THR A O 1
ATOM 7250 N N . THR A 1 950 ? -4.480 6.619 5.310 1.00 91.81 950 THR A N 1
ATOM 7251 C CA . THR A 1 950 ? -4.053 7.730 4.449 1.00 91.81 950 THR A CA 1
ATOM 7252 C C . THR A 1 950 ? -2.563 7.672 4.154 1.00 91.81 950 THR A C 1
ATOM 7254 O O . THR A 1 950 ? -1.764 7.325 5.022 1.00 91.81 950 THR A O 1
ATOM 7257 N N . ASN A 1 951 ? -2.209 8.023 2.922 1.00 88.44 951 ASN A N 1
ATOM 7258 C CA . ASN A 1 951 ? -0.851 8.047 2.402 1.00 88.44 951 ASN A CA 1
ATOM 7259 C C . ASN A 1 951 ? -0.617 9.369 1.656 1.00 88.44 951 ASN A C 1
ATOM 7261 O O . ASN A 1 951 ? -1.480 9.824 0.901 1.00 88.44 951 ASN A O 1
ATOM 7265 N N . THR A 1 952 ? 0.556 9.975 1.844 1.00 85.94 952 THR A N 1
ATOM 7266 C CA . THR A 1 952 ? 1.037 11.073 0.988 1.00 85.94 952 THR A CA 1
ATOM 7267 C C . THR A 1 952 ? 1.921 10.528 -0.132 1.00 85.94 952 THR A C 1
ATOM 7269 O O . THR A 1 952 ? 2.437 9.408 -0.047 1.00 85.94 952 THR A O 1
ATOM 7272 N N . ALA A 1 953 ? 2.209 11.344 -1.145 1.00 74.75 953 ALA A N 1
ATOM 7273 C CA . ALA A 1 953 ? 3.182 11.004 -2.188 1.00 74.75 953 ALA A CA 1
ATOM 7274 C C . ALA A 1 953 ? 4.586 10.665 -1.627 1.00 74.75 953 ALA A C 1
ATOM 7276 O O . ALA A 1 953 ? 5.358 9.958 -2.271 1.00 74.75 953 ALA A O 1
ATOM 7277 N N . LEU A 1 954 ? 4.923 11.134 -0.417 1.00 76.00 954 LEU A N 1
ATOM 7278 C CA . LEU A 1 954 ? 6.188 10.824 0.262 1.00 76.00 954 LEU A CA 1
ATOM 7279 C C . LEU A 1 954 ? 6.196 9.454 0.956 1.00 76.00 954 LEU A C 1
ATOM 7281 O O . LEU A 1 954 ? 7.276 8.952 1.279 1.00 76.00 954 LEU A O 1
ATOM 7285 N N . ASP A 1 955 ? 5.029 8.866 1.214 1.00 84.19 955 ASP A N 1
ATOM 7286 C CA . ASP A 1 955 ? 4.907 7.599 1.940 1.00 84.19 955 ASP A CA 1
ATOM 7287 C C . ASP A 1 955 ? 4.935 6.385 1.000 1.00 84.19 955 ASP A C 1
ATOM 7289 O O . ASP A 1 955 ? 5.322 5.299 1.420 1.00 84.19 955 ASP A O 1
ATOM 7293 N N . ALA A 1 956 ? 4.691 6.582 -0.301 1.00 77.25 956 ALA A N 1
ATOM 7294 C CA . ALA A 1 956 ? 4.859 5.551 -1.332 1.00 77.25 956 ALA A CA 1
ATOM 7295 C C . ALA A 1 956 ? 6.277 4.935 -1.363 1.00 77.25 956 ALA A C 1
ATOM 7297 O O . ALA A 1 956 ? 6.440 3.771 -1.709 1.00 77.25 956 ALA A O 1
ATOM 7298 N N . HIS A 1 957 ? 7.309 5.691 -0.967 1.00 82.06 957 HIS A N 1
ATOM 7299 C CA . HIS A 1 957 ? 8.693 5.205 -0.870 1.00 82.06 957 HIS A CA 1
ATOM 7300 C C . HIS A 1 957 ? 9.028 4.507 0.465 1.00 82.06 957 HIS A C 1
ATOM 7302 O O . HIS A 1 957 ? 10.169 4.086 0.660 1.00 82.06 957 HIS A O 1
ATOM 7308 N N . ARG A 1 958 ? 8.077 4.428 1.407 1.00 90.12 958 ARG A N 1
ATOM 7309 C CA . ARG A 1 958 ? 8.246 3.757 2.711 1.00 90.12 958 ARG A CA 1
ATOM 7310 C C . ARG A 1 958 ? 7.853 2.291 2.676 1.00 90.12 958 ARG A C 1
ATOM 7312 O O . ARG A 1 958 ? 8.435 1.507 3.417 1.00 90.12 958 ARG A O 1
ATOM 7319 N N . VAL A 1 959 ? 6.902 1.934 1.815 1.00 88.56 959 VAL A N 1
ATOM 7320 C CA . VAL A 1 959 ? 6.555 0.542 1.518 1.00 88.56 959 VAL A CA 1
ATOM 7321 C C . VAL A 1 959 ? 7.817 -0.170 1.027 1.00 88.56 959 VAL A C 1
ATOM 7323 O O . VAL A 1 959 ? 8.518 0.342 0.152 1.00 88.56 959 VAL A O 1
ATOM 7326 N N . HIS A 1 960 ? 8.180 -1.268 1.692 1.00 89.19 960 HIS A N 1
ATOM 7327 C CA . HIS A 1 960 ? 9.461 -1.991 1.575 1.00 89.19 960 HIS A CA 1
ATOM 7328 C C . HIS A 1 960 ? 10.734 -1.159 1.871 1.00 89.19 960 HIS A C 1
ATOM 7330 O O . HIS A 1 960 ? 11.836 -1.705 1.957 1.00 89.19 960 HIS A O 1
ATOM 7336 N N . GLY A 1 961 ? 10.615 0.147 2.102 1.00 90.69 961 GLY A N 1
ATOM 7337 C CA . GLY A 1 961 ? 11.711 1.090 2.308 1.00 90.69 961 GLY A CA 1
ATOM 7338 C C . GLY A 1 961 ? 12.130 1.274 3.769 1.00 90.69 961 GLY A C 1
ATOM 7339 O O . GLY A 1 961 ? 11.701 0.547 4.668 1.00 90.69 961 GLY A O 1
ATOM 7340 N N . VAL A 1 962 ? 12.995 2.270 3.983 1.00 92.00 962 VAL A N 1
ATOM 7341 C CA . VAL A 1 962 ? 13.445 2.751 5.302 1.00 92.00 962 VAL A CA 1
ATOM 7342 C C . VAL A 1 962 ? 12.379 3.658 5.925 1.00 92.00 962 VAL A C 1
ATOM 7344 O O . VAL A 1 962 ? 11.690 4.399 5.221 1.00 92.00 962 VAL A O 1
ATOM 7347 N N . ASP A 1 963 ? 12.287 3.664 7.258 1.00 94.25 963 ASP A N 1
ATOM 7348 C CA . ASP A 1 963 ? 11.336 4.489 8.015 1.00 94.25 963 ASP A CA 1
ATOM 7349 C C . ASP A 1 963 ? 9.865 4.204 7.653 1.00 94.25 963 ASP A C 1
ATOM 7351 O O . ASP A 1 963 ? 9.035 5.121 7.583 1.00 94.25 963 ASP A O 1
ATOM 7355 N N . GLU A 1 964 ? 9.541 2.926 7.444 1.00 96.12 964 GLU A N 1
ATOM 7356 C CA . GLU A 1 964 ? 8.160 2.451 7.378 1.00 96.12 964 GLU A CA 1
ATOM 7357 C C . GLU A 1 964 ? 7.450 2.677 8.720 1.00 96.12 964 GLU A C 1
ATOM 7359 O O . GLU A 1 964 ? 7.975 2.378 9.801 1.00 96.12 964 GLU A O 1
ATOM 7364 N N . ARG A 1 965 ? 6.262 3.280 8.647 1.00 95.44 965 ARG A N 1
ATOM 7365 C CA . ARG A 1 965 ? 5.442 3.671 9.794 1.00 95.44 965 ARG A CA 1
ATOM 7366 C C . ARG A 1 965 ? 4.023 3.990 9.335 1.00 95.44 965 ARG A C 1
ATOM 7368 O O . ARG A 1 965 ? 3.844 4.443 8.211 1.00 95.44 965 ARG A O 1
ATOM 7375 N N . THR A 1 966 ? 3.048 3.890 10.232 1.00 94.31 966 THR A N 1
ATOM 7376 C CA . THR A 1 966 ? 1.691 4.421 10.002 1.00 94.31 966 THR A CA 1
ATOM 7377 C C . THR A 1 966 ? 1.325 5.471 11.045 1.00 94.31 966 THR A C 1
ATOM 7379 O O . THR A 1 966 ? 1.870 5.464 12.152 1.00 94.31 966 THR A O 1
ATOM 7382 N N . ALA A 1 967 ? 0.427 6.399 10.719 1.00 91.81 967 ALA A N 1
ATOM 7383 C CA . ALA A 1 967 ? -0.061 7.381 11.683 1.00 91.81 967 ALA A CA 1
ATOM 7384 C C . ALA A 1 967 ? -0.991 6.711 12.710 1.00 91.81 967 ALA A C 1
ATOM 7386 O O . ALA A 1 967 ? -1.858 5.918 12.355 1.00 91.81 967 ALA A O 1
ATOM 7387 N N . ILE A 1 968 ? -0.872 7.073 13.992 1.00 89.75 968 ILE A N 1
ATOM 7388 C CA . ILE A 1 968 ? -1.719 6.528 15.073 1.00 89.75 968 ILE A CA 1
ATOM 7389 C C . ILE A 1 968 ? -3.210 6.774 14.793 1.00 89.75 968 ILE A C 1
ATOM 7391 O O . ILE A 1 968 ? -4.047 5.915 15.064 1.00 89.75 968 ILE A O 1
ATOM 7395 N N . GLN A 1 969 ? -3.538 7.943 14.233 1.00 87.56 969 GLN A N 1
ATOM 7396 C CA . GLN A 1 969 ? -4.910 8.291 13.863 1.00 87.56 969 GLN A CA 1
ATOM 7397 C C . GLN A 1 969 ? -5.431 7.432 12.711 1.00 87.56 969 GLN A C 1
ATOM 7399 O O . GLN A 1 969 ? -6.588 7.025 12.756 1.00 87.56 969 GLN A O 1
ATOM 7404 N N . ASP A 1 970 ? -4.594 7.115 11.720 1.00 90.19 970 ASP A N 1
ATOM 7405 C CA . ASP A 1 970 ? -5.009 6.279 10.594 1.00 90.19 970 ASP A CA 1
ATOM 7406 C C . ASP A 1 970 ? -5.072 4.805 10.951 1.00 90.19 970 ASP A C 1
ATOM 7408 O O . ASP A 1 970 ? -5.982 4.143 10.482 1.00 90.19 970 ASP A O 1
ATOM 7412 N N . PHE A 1 971 ? -4.236 4.300 11.861 1.00 94.69 971 PHE A N 1
ATOM 7413 C CA . PHE A 1 971 ? -4.488 2.982 12.448 1.00 94.69 971 PHE A CA 1
ATOM 7414 C C . PHE A 1 971 ? -5.849 2.943 13.166 1.00 94.69 971 PHE A C 1
ATOM 7416 O O . PHE A 1 971 ? -6.624 2.009 12.976 1.00 94.69 971 PHE A O 1
ATOM 7423 N N . GLY A 1 972 ? -6.190 3.991 13.926 1.00 92.94 972 GLY A N 1
ATOM 7424 C CA . GLY A 1 972 ? -7.513 4.119 14.543 1.00 92.94 972 GLY A CA 1
ATOM 7425 C C . GLY A 1 972 ? -8.654 4.128 13.520 1.00 92.94 972 GLY A C 1
ATOM 7426 O O . GLY A 1 972 ? -9.607 3.369 13.663 1.00 92.94 972 GLY A O 1
ATOM 7427 N N . ARG A 1 973 ? -8.551 4.940 12.460 1.00 92.06 973 ARG A N 1
ATOM 7428 C CA . ARG A 1 973 ? -9.546 4.986 11.372 1.00 92.06 973 ARG A CA 1
ATOM 7429 C C . ARG A 1 973 ? -9.627 3.671 10.597 1.00 92.06 973 ARG A C 1
ATOM 7431 O O . ARG A 1 973 ? -10.736 3.235 10.311 1.00 92.06 973 ARG A O 1
ATOM 7438 N N . ALA A 1 974 ? -8.498 3.017 10.331 1.00 94.94 974 ALA A N 1
ATOM 7439 C CA . ALA A 1 974 ? -8.422 1.732 9.645 1.00 94.94 974 ALA A CA 1
ATOM 7440 C C . ALA A 1 974 ? -9.251 0.668 10.366 1.00 94.94 974 ALA A C 1
ATOM 7442 O O . ALA A 1 974 ? -10.090 0.015 9.749 1.00 94.94 974 ALA A O 1
ATOM 7443 N N . VAL A 1 975 ? -9.087 0.550 11.690 1.00 95.88 975 VAL A N 1
ATOM 7444 C CA . VAL A 1 975 ? -9.905 -0.348 12.520 1.00 95.88 975 VAL A CA 1
ATOM 7445 C C . VAL A 1 975 ? -11.397 -0.028 12.377 1.00 95.88 975 VAL A C 1
ATOM 7447 O O . VAL A 1 975 ? -12.207 -0.941 12.267 1.00 95.88 975 VAL A O 1
ATOM 7450 N N . CYS A 1 976 ? -11.773 1.250 12.337 1.00 94.06 976 CYS A N 1
ATOM 7451 C CA . CYS A 1 976 ? -13.171 1.667 12.214 1.00 94.06 976 CYS A CA 1
ATOM 7452 C C . CYS A 1 976 ? -13.761 1.390 10.821 1.00 94.06 976 CYS A C 1
ATOM 7454 O O . CYS A 1 976 ? -14.892 0.920 10.731 1.00 94.06 976 CYS A O 1
ATOM 7456 N N . VAL A 1 977 ? -12.992 1.571 9.741 1.00 96.06 977 VAL A N 1
ATOM 7457 C CA . VAL A 1 977 ? -13.416 1.135 8.398 1.00 96.06 977 VAL A CA 1
ATOM 7458 C C . VAL A 1 977 ? -13.558 -0.387 8.362 1.00 96.06 977 VAL A C 1
ATOM 7460 O O . VAL A 1 977 ? -14.550 -0.883 7.841 1.00 96.06 977 VAL A O 1
ATOM 7463 N N . TYR A 1 978 ? -12.647 -1.151 8.978 1.00 97.69 978 TYR A N 1
ATOM 7464 C CA . TYR A 1 978 ? -12.818 -2.602 9.101 1.00 97.69 978 TYR A CA 1
ATOM 7465 C C . TYR A 1 978 ? -14.058 -2.985 9.927 1.00 97.69 978 TYR A C 1
ATOM 7467 O O . TYR A 1 978 ? -14.732 -3.943 9.563 1.00 97.69 978 TYR A O 1
ATOM 7475 N N . GLN A 1 979 ? -14.425 -2.249 10.984 1.00 95.81 979 GLN A N 1
ATOM 7476 C CA . GLN A 1 979 ? -15.683 -2.480 11.718 1.00 95.81 979 GLN A CA 1
ATOM 7477 C C . GLN A 1 979 ? -16.906 -2.325 10.801 1.00 95.81 979 GLN A C 1
ATOM 7479 O O . GLN A 1 979 ? -17.766 -3.208 10.777 1.00 95.81 979 GLN A O 1
ATOM 7484 N N . GLU A 1 980 ? -16.950 -1.255 10.009 1.00 95.88 980 GLU A N 1
ATOM 7485 C CA . GLU A 1 980 ? -18.029 -0.992 9.051 1.00 95.88 980 GLU A CA 1
ATOM 7486 C C . GLU A 1 980 ? -18.043 -2.007 7.899 1.00 95.88 980 GLU A C 1
ATOM 7488 O O . GLU A 1 980 ? -19.106 -2.511 7.545 1.00 95.88 980 GLU A O 1
ATOM 7493 N N . LEU A 1 981 ? -16.881 -2.402 7.365 1.00 97.56 981 LEU A N 1
ATOM 7494 C CA . LEU A 1 981 ? -16.779 -3.462 6.357 1.00 97.56 981 LEU A CA 1
ATOM 7495 C C . LEU A 1 981 ? -17.294 -4.804 6.894 1.00 97.56 981 LEU A C 1
ATOM 7497 O O . LEU A 1 981 ? -18.111 -5.446 6.238 1.00 97.56 981 LEU A O 1
ATOM 7501 N N . LEU A 1 982 ? -16.872 -5.221 8.093 1.00 98.06 982 LEU A N 1
ATOM 7502 C CA . LEU A 1 982 ? -17.355 -6.459 8.717 1.00 98.06 982 LEU A CA 1
ATOM 7503 C C . LEU A 1 982 ? -18.868 -6.418 8.962 1.00 98.06 982 LEU A C 1
ATOM 7505 O O . LEU A 1 982 ? -19.535 -7.438 8.799 1.00 98.06 982 LEU A O 1
ATOM 7509 N N . HIS A 1 983 ? -19.426 -5.257 9.311 1.00 95.31 983 HIS A N 1
ATOM 7510 C CA . HIS A 1 983 ? -20.868 -5.091 9.454 1.00 95.31 983 HIS A CA 1
ATOM 7511 C C . HIS A 1 983 ? -21.586 -5.185 8.095 1.00 95.31 983 HIS A C 1
ATOM 7513 O O . HIS A 1 983 ? -22.417 -6.071 7.895 1.00 95.31 983 HIS A O 1
ATOM 7519 N N . LEU A 1 984 ? -21.221 -4.340 7.130 1.00 96.50 984 LEU A N 1
ATOM 7520 C CA . LEU A 1 984 ? -21.898 -4.205 5.836 1.00 96.50 984 LEU A CA 1
ATOM 7521 C C . LEU A 1 984 ? -21.790 -5.454 4.953 1.00 96.50 984 LEU A C 1
ATOM 7523 O O . LEU A 1 984 ? -22.770 -5.847 4.318 1.00 96.50 984 LEU A O 1
ATOM 7527 N N . PHE A 1 985 ? -20.628 -6.109 4.926 1.00 96.69 985 PHE A N 1
ATOM 7528 C CA . PHE A 1 985 ? -20.426 -7.339 4.152 1.00 96.69 985 PHE A CA 1
ATOM 7529 C C . PHE A 1 985 ? -21.040 -8.573 4.828 1.00 96.69 985 PHE A C 1
ATOM 7531 O O . PHE A 1 985 ? -21.194 -9.613 4.181 1.00 96.69 985 PHE A O 1
ATOM 7538 N N . SER A 1 986 ? -21.458 -8.468 6.095 1.00 95.19 986 SER A N 1
ATOM 7539 C CA . SER A 1 986 ? -22.227 -9.529 6.746 1.00 95.19 986 SER A CA 1
ATOM 7540 C C . SER A 1 986 ? -23.692 -9.590 6.321 1.00 95.19 986 SER A C 1
ATOM 7542 O O . SER A 1 986 ? -24.321 -10.621 6.543 1.00 95.19 986 SER A O 1
ATOM 7544 N N . GLU A 1 987 ? -24.256 -8.534 5.733 1.00 91.31 987 GLU A N 1
ATOM 7545 C CA . GLU A 1 987 ? -25.688 -8.503 5.419 1.00 91.31 987 GLU A CA 1
ATOM 7546 C C . GLU A 1 987 ? -26.009 -9.183 4.074 1.00 91.31 987 GLU A C 1
ATOM 7548 O O . GLU A 1 987 ? -25.198 -9.074 3.149 1.00 91.31 987 GLU A O 1
ATOM 7553 N N . PRO A 1 988 ? -27.165 -9.870 3.928 1.00 83.31 988 PRO A N 1
ATOM 7554 C CA . PRO A 1 988 ? -27.517 -10.690 2.759 1.00 83.31 988 PRO A CA 1
ATOM 7555 C C . PRO A 1 988 ? -27.333 -9.981 1.427 1.00 83.31 988 PRO A C 1
ATOM 7557 O O . PRO A 1 988 ? -27.890 -8.878 1.259 1.00 83.31 988 PRO A O 1
#

pLDDT: mean 70.78, std 27.33, range [21.27, 98.88]